Protein AF-A0A8J9ZRF5-F1 (afdb_monomer_lite)

pLDDT: mean 83.7, std 17.38, range [14.46, 98.31]

Sequence (848 aa):
MAKPIITCFHLFLVAAAGWEMSFGIPSNLWDLCPDNCNHGRDEDDVPWPSGCKERSGWIWCTSTCAPDESNMYYECLWCDSCITGKYLSRGACFDCRRNVADCEDYTCTTSTNSRCIQCMHDRGPGKKAYQLSSNGRTCTELCSWRRIFCYPGSCGSSNRPAYCTCATEFGGQNCLTMTARPTMQYCLGKVKRVENGAEKDTVEAGCMSTTATSTSWTNLRLTASTMQFEAEWKTSFQPSLTAWPRQYYINAYLVGVIAASADWRMERGGTSIRQGTMTCKLSNRDSPNTSMQDCTKNVMIPEEAQHGDEVHFTTKASNGGYVRIRNFDYSYLSTRTFYYTGREVSHSAHFTFDFHDPYHCSTRGPCTGEMLERGQAITKNGDITLRWSGWRDDDSGIGEYEYEVFKLRPFGEMLGMRGLSPIAGQTGTVGAAATQASIHLTEPGVYCIVLTVEDGCGPNDGNFVIARRFLIYDDNSTVEADTSGHHPMWAESASNVTGRVWQTNLQDGMGHGPQVTVSWPDHFCNQFHKHNKFLNAIEEHSSTILPGYEELTGQPPATRSREAIPNVNTIMMFQTDWAVDHQGGRSLGSPPGNWQNVTDMTSQSQSHDIPRQDGDTVRYWVRAFDVMGNFVDDYVTIHVDSSPPVIEDIFLSRGGVDTLAVHHSQDLFEMTVVFSAYDDHSGLHNIHWELHDMADPAVVHGEGQVAVRRPSTLHPECPPPFCTCIPKDEECYFRNHEFTPDANKMNISTGTHDHDYYIVITATNNAMLQSQGRFQITVDTSPPLPGHVHDSLPAETDLDFQQDSIIQASWEGFFDRESGVIFYMYGFAEECLTLENVTQFGNNLTVR

Foldseek 3Di:
DDDFWKFFDAFDDEFAFYDYDAFDYDFADEFFDDYDDYAFADFDDDDYYDEDDDEDDDDFFDDDDDDDPDDDDDPPQARVDTDWQWEDDPRDTHGAQPQEPQADTWDDNDNPQIFGPHGHQPPDDQGRQWDADPSRRYTAGFQALPDEHQPQFAQPPVRHQVSRDHDPQFDDSRSQEGNDAKDWPFKKKWWFFAGPNRTDFIDMATQPDPPDAAEAEAQPFDALGGTKMKIKIKIKDDDDPPPRPCRPFFPDWDKMWAWKKKKKFKDDPNHTPDIDIGTFPGRHQAHHDRDIDIDMDMRRRSHGDDAFMKMKMKIKIKMKYWTWTFDPNDPDRDTDIDIHHIDMDMTIHMYGYHNDAKDAQVVVDDDPWDQWDFDWQEDQFQKTKIFTDRIFDPPQIWFKKKKFKWFWFDDPQATECGPHDGDPPQIDMDTPVDGIDIGGDDDFGKMKMKMKIAGNHGDPTHRIAIFIFIHTHDNDFAKAFCSRVPQDKAWPQADVVLVRQERQWFAAPVLPIDWTKMAGAPGMARNVCLHRVRQGAHDDDPDDHDPPRAQQDDEPRRGDHRHGHDDHNQFNWKWKAKDKDLQQCPVVPDGPPPIDTDDDVVRRMDTDRDGDDFSMKMKMKMWTAHRNRHIDIDIDIHFYDNDAKDKAQKAWFDSGNSHFQEAQFFFQLNTKIKIFIFDQGQTFDWKKKWKAFPVDRVDTFFIDTWDLHHDDPVDPPADPPQWHQGSNPRIIGGTMTMDGDDPVGGPDRGDDAQGKMKMWMWIAGSSRHIDIDMGMYHYHNDDFDDWDKAQDPVPDDHDPDDDDPDGDIDIDPRFDPGGTDQFDFMAIDDDDDDNPPGGGDHDDDDDD

Structure (mmCIF, N/CA/C/O backbone):
data_AF-A0A8J9ZRF5-F1
#
_entry.id   AF-A0A8J9ZRF5-F1
#
loop_
_atom_site.group_PDB
_atom_site.id
_atom_site.type_symbol
_atom_site.label_atom_id
_atom_site.label_alt_id
_atom_site.label_comp_id
_atom_site.label_asym_id
_atom_site.label_entity_id
_atom_site.label_seq_id
_atom_site.pdbx_PDB_ins_code
_atom_site.Cartn_x
_atom_site.Cartn_y
_atom_site.Cartn_z
_atom_site.occupancy
_atom_site.B_iso_or_equiv
_atom_site.auth_seq_id
_atom_site.auth_comp_id
_atom_site.auth_asym_id
_atom_site.auth_atom_id
_atom_site.pdbx_PDB_model_num
ATOM 1 N N . MET A 1 1 ? 51.256 -12.702 -117.611 1.00 30.95 1 MET A N 1
ATOM 2 C CA . MET A 1 1 ? 51.976 -11.412 -117.438 1.00 30.95 1 MET A CA 1
ATOM 3 C C . MET A 1 1 ? 51.047 -10.502 -116.548 1.00 30.95 1 MET A C 1
ATOM 5 O O . MET A 1 1 ? 49.894 -10.470 -116.964 1.00 30.95 1 MET A O 1
ATOM 9 N N . ALA A 1 2 ? 51.435 -9.930 -115.343 1.00 31.88 2 ALA A N 1
ATOM 10 C CA . ALA A 1 2 ? 50.582 -9.364 -114.167 1.00 31.88 2 ALA A CA 1
ATOM 11 C C . ALA A 1 2 ? 51.237 -8.311 -113.059 1.00 31.88 2 ALA A C 1
ATOM 13 O O . ALA A 1 2 ? 52.373 -7.980 -113.401 1.00 31.88 2 ALA A O 1
ATOM 14 N N . LYS A 1 3 ? 50.624 -7.788 -111.852 1.00 29.48 3 LYS A N 1
ATOM 15 C CA . LYS A 1 3 ? 50.899 -6.557 -110.820 1.00 29.48 3 LYS A CA 1
ATOM 16 C C . LYS A 1 3 ? 50.410 -6.479 -109.192 1.00 29.48 3 LYS A C 1
ATOM 18 O O . LYS A 1 3 ? 49.586 -7.335 -108.907 1.00 29.48 3 LYS A O 1
ATOM 23 N N . PRO A 1 4 ? 50.801 -5.548 -108.149 1.00 36.03 4 PRO A N 1
ATOM 24 C CA . PRO A 1 4 ? 50.498 -5.441 -106.571 1.00 36.03 4 PRO A CA 1
ATOM 25 C C . PRO A 1 4 ? 49.898 -4.136 -105.684 1.00 36.03 4 PRO A C 1
ATOM 27 O O . PRO A 1 4 ? 49.276 -3.321 -106.360 1.00 36.03 4 PRO A O 1
ATOM 30 N N . ILE A 1 5 ? 49.951 -3.899 -104.262 1.00 30.48 5 ILE A N 1
ATOM 31 C CA . ILE A 1 5 ? 48.784 -3.485 -103.233 1.00 30.48 5 ILE A CA 1
ATOM 32 C C . ILE A 1 5 ? 48.855 -2.856 -101.588 1.00 30.48 5 ILE A C 1
ATOM 34 O O . ILE A 1 5 ? 49.929 -3.136 -101.083 1.00 30.48 5 ILE A O 1
ATOM 38 N N . ILE A 1 6 ? 47.900 -2.131 -100.697 1.00 35.22 6 ILE A N 1
ATOM 39 C CA . ILE A 1 6 ? 47.857 -1.629 -99.070 1.00 35.22 6 ILE A CA 1
ATOM 40 C C . ILE A 1 6 ? 46.527 -1.231 -97.965 1.00 35.22 6 ILE A C 1
ATOM 42 O O . ILE A 1 6 ? 45.441 -1.204 -98.522 1.00 35.22 6 ILE A O 1
ATOM 46 N N . THR A 1 7 ? 46.468 -0.902 -96.511 1.00 34.31 7 THR A N 1
ATOM 47 C CA . THR A 1 7 ? 45.488 -0.109 -95.344 1.00 34.31 7 THR A CA 1
ATOM 48 C C . THR A 1 7 ? 44.798 -0.263 -93.688 1.00 34.31 7 THR A C 1
ATOM 50 O O . THR A 1 7 ? 45.638 -0.639 -92.885 1.00 34.31 7 THR A O 1
ATOM 53 N N . CYS A 1 8 ? 43.525 0.105 -92.991 1.00 27.69 8 CYS A N 1
ATOM 54 C CA . CYS A 1 8 ? 42.978 0.306 -91.399 1.00 27.69 8 CYS A CA 1
ATOM 55 C C . CYS A 1 8 ? 41.432 0.137 -90.559 1.00 27.69 8 CYS A C 1
ATOM 57 O O . CYS A 1 8 ? 40.515 -0.054 -91.342 1.00 27.69 8 CYS A O 1
ATOM 59 N N . PHE A 1 9 ? 41.052 0.205 -89.113 1.00 28.50 9 PHE A N 1
ATOM 60 C CA . PHE A 1 9 ? 39.632 0.232 -88.172 1.00 28.50 9 PHE A CA 1
ATOM 61 C C . PHE A 1 9 ? 39.316 0.444 -86.429 1.00 28.50 9 PHE A C 1
ATOM 63 O O . PHE A 1 9 ? 40.287 0.914 -85.836 1.00 28.50 9 PHE A O 1
ATOM 70 N N . HIS A 1 10 ? 38.109 0.256 -85.564 1.00 19.75 10 HIS A N 1
ATOM 71 C CA . HIS A 1 10 ? 37.622 0.597 -83.967 1.00 19.75 10 HIS A CA 1
ATOM 72 C C . HIS A 1 10 ? 36.246 0.075 -82.975 1.00 19.75 10 HIS A C 1
ATOM 74 O O . HIS A 1 10 ? 35.395 -0.496 -83.651 1.00 19.75 10 HIS A O 1
ATOM 80 N N . LEU A 1 11 ? 35.905 0.242 -81.527 1.00 18.91 11 LEU A N 1
ATOM 81 C CA . LEU A 1 11 ? 34.579 -0.075 -80.514 1.00 18.91 11 LEU A CA 1
ATOM 82 C C . LEU A 1 11 ? 34.308 0.131 -78.774 1.00 18.91 11 LEU A C 1
ATOM 84 O O . LEU A 1 11 ? 35.369 0.130 -78.163 1.00 18.91 11 LEU A O 1
ATOM 88 N N . PHE A 1 12 ? 33.074 0.241 -77.935 1.00 15.77 12 PHE A N 1
ATOM 89 C CA . PHE A 1 12 ? 32.528 -0.073 -76.348 1.00 15.77 12 PHE A CA 1
ATOM 90 C C . PHE A 1 12 ? 31.478 0.745 -75.176 1.00 15.77 12 PHE A C 1
ATOM 92 O O . PHE A 1 12 ? 31.144 1.859 -75.572 1.00 15.77 12 PHE A O 1
ATOM 99 N N . LEU A 1 13 ? 30.848 0.304 -73.888 1.00 14.46 13 LEU A N 1
ATOM 100 C CA . LEU A 1 13 ? 29.887 0.983 -72.658 1.00 14.46 13 LEU A CA 1
ATOM 101 C C . LEU A 1 13 ? 29.056 0.323 -71.228 1.00 14.46 13 LEU A C 1
ATOM 103 O O . LEU A 1 13 ? 28.939 -0.898 -71.279 1.00 14.46 13 LEU A O 1
ATOM 107 N N . VAL A 1 14 ? 28.402 0.951 -70.035 1.00 21.88 14 VAL A N 1
ATOM 108 C CA . VAL A 1 14 ? 27.673 0.438 -68.575 1.00 21.88 14 VAL A CA 1
ATOM 109 C C . VAL A 1 14 ? 26.608 1.212 -67.378 1.00 21.88 14 VAL A C 1
ATOM 111 O O . VAL A 1 14 ? 26.314 2.364 -67.670 1.00 21.88 14 VAL A O 1
ATOM 114 N N . ALA A 1 15 ? 25.974 0.738 -66.105 1.00 14.55 15 ALA A N 1
ATOM 115 C CA . ALA A 1 15 ? 25.425 1.384 -64.628 1.00 14.55 15 ALA A CA 1
ATOM 116 C C . ALA A 1 15 ? 23.949 1.366 -63.598 1.00 14.55 15 ALA A C 1
ATOM 118 O O . ALA A 1 15 ? 22.930 1.559 -64.262 1.00 14.55 15 ALA A O 1
ATOM 119 N N . ALA A 1 16 ? 23.670 1.352 -62.125 1.00 22.28 16 ALA A N 1
ATOM 120 C CA . ALA A 1 16 ? 22.364 1.669 -61.073 1.00 22.28 16 ALA A CA 1
ATOM 121 C C . ALA A 1 16 ? 22.114 1.528 -59.314 1.00 22.28 16 ALA A C 1
ATOM 123 O O . ALA A 1 16 ? 23.059 0.963 -58.765 1.00 22.28 16 ALA A O 1
ATOM 124 N N . ALA A 1 17 ? 20.989 1.982 -58.427 1.00 28.84 17 ALA A N 1
ATOM 125 C CA . ALA A 1 17 ? 20.568 2.011 -56.787 1.00 28.84 17 ALA A CA 1
ATOM 126 C C . ALA A 1 17 ? 19.226 2.780 -55.908 1.00 28.84 17 ALA A C 1
ATOM 128 O O . ALA A 1 17 ? 18.497 3.442 -56.635 1.00 28.84 17 ALA A O 1
ATOM 129 N N . GLY A 1 18 ? 18.821 2.842 -54.472 1.00 32.91 18 GLY A N 1
ATOM 130 C CA . GLY A 1 18 ? 17.624 3.610 -53.539 1.00 32.91 18 GLY A CA 1
ATOM 131 C C . GLY A 1 18 ? 17.279 3.504 -51.821 1.00 32.91 18 GLY A C 1
ATOM 132 O O . GLY A 1 18 ? 18.091 2.728 -51.357 1.00 32.91 18 GLY A O 1
ATOM 133 N N . TRP A 1 19 ? 16.383 3.966 -50.711 1.00 39.41 19 TRP A N 1
ATOM 134 C CA . TRP A 1 19 ? 15.195 4.925 -49.999 1.00 39.41 19 TRP A CA 1
ATOM 135 C C . TRP A 1 19 ? 14.832 5.289 -48.293 1.00 39.41 19 TRP A C 1
ATOM 137 O O . TRP A 1 19 ? 15.847 5.545 -47.657 1.00 39.41 19 TRP A O 1
ATOM 147 N N . GLU A 1 20 ? 13.581 5.474 -47.511 1.00 50.94 20 GLU A N 1
ATOM 148 C CA . GLU A 1 20 ? 13.052 6.361 -46.161 1.00 50.94 20 GLU A CA 1
ATOM 149 C C . GLU A 1 20 ? 11.796 6.005 -44.968 1.00 50.94 20 GLU A C 1
ATOM 151 O O . GLU A 1 20 ? 11.336 4.895 -45.212 1.00 50.94 20 GLU A O 1
ATOM 156 N N . MET A 1 21 ? 11.028 6.528 -43.785 1.00 50.84 21 MET A N 1
ATOM 157 C CA . MET A 1 21 ? 10.606 7.633 -42.578 1.00 50.84 21 MET A CA 1
ATOM 158 C C . MET A 1 21 ? 9.478 7.442 -41.215 1.00 50.84 21 MET A C 1
ATOM 160 O O . MET A 1 21 ? 8.899 6.360 -41.230 1.00 50.84 21 MET A O 1
ATOM 164 N N . SER A 1 22 ? 9.055 8.323 -40.089 1.00 52.81 22 SER A N 1
ATOM 165 C CA . SER A 1 22 ? 8.071 8.182 -38.713 1.00 52.81 22 SER A CA 1
ATOM 166 C C . SER A 1 22 ? 7.371 9.337 -37.569 1.00 52.81 22 SER A C 1
ATOM 168 O O . SER A 1 22 ? 7.743 10.487 -37.773 1.00 52.81 22 SER A O 1
ATOM 170 N N . PHE A 1 23 ? 6.445 9.186 -36.409 1.00 52.22 23 PHE A N 1
ATOM 171 C CA . PHE A 1 23 ? 5.754 10.173 -35.214 1.00 52.22 23 PHE A CA 1
ATOM 172 C C . PHE A 1 23 ? 4.645 9.738 -33.923 1.00 52.22 23 PHE A C 1
ATOM 174 O O . PHE A 1 23 ? 4.182 8.633 -34.180 1.00 52.22 23 PHE A O 1
ATOM 181 N N . GLY A 1 24 ? 3.984 10.206 -32.662 1.00 53.06 24 GLY A N 1
ATOM 182 C CA . GLY A 1 24 ? 3.625 11.287 -31.430 1.00 53.06 24 GLY A CA 1
ATOM 183 C C . GLY A 1 24 ? 2.772 11.012 -29.899 1.00 53.06 24 GLY A C 1
ATOM 184 O O . GLY A 1 24 ? 2.227 9.914 -29.858 1.00 53.06 24 GLY A O 1
ATOM 185 N N . ILE A 1 25 ? 2.576 11.823 -28.674 1.00 51.38 25 ILE A N 1
ATOM 186 C CA . ILE A 1 25 ? 2.098 11.565 -27.069 1.00 51.38 25 ILE A CA 1
ATOM 187 C C . ILE A 1 25 ? 1.287 12.669 -25.974 1.00 51.38 25 ILE A C 1
ATOM 189 O O . ILE A 1 25 ? 0.879 13.593 -26.685 1.00 51.38 25 ILE A O 1
ATOM 193 N N . PRO A 1 26 ? 0.953 12.916 -24.511 1.00 53.56 26 PRO A N 1
ATOM 194 C CA . PRO A 1 26 ? 0.654 12.488 -22.912 1.00 53.56 26 PRO A CA 1
ATOM 195 C C . PRO A 1 26 ? -0.548 13.201 -21.839 1.00 53.56 26 PRO A C 1
ATOM 197 O O . PRO A 1 26 ? -1.407 13.760 -22.509 1.00 53.56 26 PRO A O 1
ATOM 200 N N . SER A 1 27 ? -0.946 13.439 -20.417 1.00 54.94 27 SER A N 1
ATOM 201 C CA . SER A 1 27 ? -0.845 13.376 -18.739 1.00 54.94 27 SER A CA 1
ATOM 202 C C . SER A 1 27 ? -2.128 13.893 -17.652 1.00 54.94 27 SER A C 1
ATOM 204 O O . SER A 1 27 ? -3.107 14.149 -18.341 1.00 54.94 27 SER A O 1
ATOM 206 N N . ASN A 1 28 ? -2.534 14.166 -16.236 1.00 54.03 28 ASN A N 1
ATOM 207 C CA . ASN A 1 28 ? -2.338 14.405 -14.584 1.00 54.03 28 ASN A CA 1
ATOM 208 C C . ASN A 1 28 ? -3.649 14.457 -13.421 1.00 54.03 28 ASN A C 1
ATOM 210 O O . ASN A 1 28 ? -4.704 14.308 -14.020 1.00 54.03 28 ASN A O 1
ATOM 214 N N . LEU A 1 29 ? -3.975 14.581 -11.970 1.00 50.75 29 LEU A N 1
ATOM 215 C CA . LEU A 1 29 ? -3.865 15.418 -10.533 1.00 50.75 29 LEU A CA 1
ATOM 216 C C . LEU A 1 29 ? -4.431 15.041 -8.890 1.00 50.75 29 LEU A C 1
ATOM 218 O O . LEU A 1 29 ? -4.144 13.895 -8.569 1.00 50.75 29 LEU A O 1
ATOM 222 N N . TRP A 1 30 ? -5.064 15.834 -7.804 1.00 49.12 30 TRP A N 1
ATOM 223 C CA . TRP A 1 30 ? -5.130 15.778 -6.114 1.00 49.12 30 TRP A CA 1
ATOM 224 C C . TRP A 1 30 ? -6.351 16.049 -4.887 1.00 49.12 30 TRP A C 1
ATOM 226 O O . TRP A 1 30 ? -7.410 16.461 -5.346 1.00 49.12 30 TRP A O 1
ATOM 236 N N . ASP A 1 31 ? -6.286 15.923 -3.410 1.00 50.97 31 ASP A N 1
ATOM 237 C CA . ASP A 1 31 ? -7.293 16.244 -2.100 1.00 50.97 31 ASP A CA 1
ATOM 238 C C . ASP A 1 31 ? -6.969 16.638 -0.410 1.00 50.97 31 ASP A C 1
ATOM 240 O O . ASP A 1 31 ? -5.858 17.141 -0.235 1.00 50.97 31 ASP A O 1
ATOM 244 N N . LEU A 1 32 ? -7.803 16.559 0.811 1.00 49.94 32 LEU A N 1
ATOM 245 C CA . LEU A 1 32 ? -7.867 17.274 2.329 1.00 49.94 32 LEU A CA 1
ATOM 246 C C . LEU A 1 32 ? -8.215 16.719 3.963 1.00 49.94 32 LEU A C 1
ATOM 248 O O . LEU A 1 32 ? -8.053 15.526 4.174 1.00 49.94 32 LEU A O 1
ATOM 252 N N . CYS A 1 33 ? -8.584 17.443 5.185 1.00 47.75 33 CYS A N 1
ATOM 253 C CA . CYS A 1 33 ? -8.524 17.101 6.811 1.00 47.75 33 CYS A CA 1
ATOM 254 C C . CYS A 1 33 ? -9.461 17.679 8.160 1.00 47.75 33 CYS A C 1
ATOM 256 O O . CYS A 1 33 ? -10.283 18.537 7.846 1.00 47.75 33 CYS A O 1
ATOM 258 N N . PRO A 1 34 ? -9.382 17.341 9.595 1.00 54.97 34 PRO A N 1
ATOM 259 C CA . PRO A 1 34 ? -10.302 17.578 10.942 1.00 54.97 34 PRO A CA 1
ATOM 260 C C . PRO A 1 34 ? -9.895 17.993 12.573 1.00 54.97 34 PRO A C 1
ATOM 262 O O . PRO A 1 34 ? -8.744 18.397 12.704 1.00 54.97 34 PRO A O 1
ATOM 265 N N . ASP A 1 35 ? -10.716 17.954 13.785 1.00 49.03 35 ASP A N 1
ATOM 266 C CA . ASP A 1 35 ? -10.560 18.393 15.380 1.00 49.03 35 ASP A CA 1
ATOM 267 C C . ASP A 1 35 ? -11.639 17.926 16.634 1.00 49.03 35 ASP A C 1
ATOM 269 O O . ASP A 1 35 ? -12.551 17.268 16.142 1.00 49.03 35 ASP A O 1
ATOM 273 N N . ASN A 1 36 ? -11.894 18.050 18.078 1.00 45.62 36 ASN A N 1
ATOM 274 C CA . ASN A 1 36 ? -11.591 18.606 19.593 1.00 45.62 36 ASN A CA 1
ATOM 275 C C . ASN A 1 36 ? -12.314 17.889 20.978 1.00 45.62 36 ASN A C 1
ATOM 277 O O . ASN A 1 36 ? -12.847 16.836 20.660 1.00 45.62 36 ASN A O 1
ATOM 281 N N . CYS A 1 37 ? -12.563 18.088 22.410 1.00 40.62 37 CYS A N 1
ATOM 282 C CA . CYS A 1 37 ? -12.511 18.954 23.789 1.00 40.62 37 CYS A CA 1
ATOM 283 C C . CYS A 1 37 ? -12.921 18.362 25.364 1.00 40.62 37 CYS A C 1
ATOM 285 O O . CYS A 1 37 ? -13.248 17.181 25.377 1.00 40.62 37 CYS A O 1
ATOM 287 N N . ASN A 1 38 ? -12.972 19.013 26.670 1.00 42.16 38 ASN A N 1
ATOM 288 C CA . ASN A 1 38 ? -13.189 18.446 28.202 1.00 42.16 38 ASN A CA 1
ATOM 289 C C . ASN A 1 38 ? -13.503 19.271 29.692 1.00 42.16 38 ASN A C 1
ATOM 291 O O . ASN A 1 38 ? -13.345 20.489 29.664 1.00 42.16 38 ASN A O 1
ATOM 295 N N . HIS A 1 39 ? -13.856 18.663 30.961 1.00 43.25 39 HIS A N 1
ATOM 296 C CA . HIS A 1 39 ? -13.931 18.865 32.600 1.00 43.25 39 HIS A CA 1
ATOM 297 C C . HIS A 1 39 ? -15.082 19.554 33.629 1.00 43.25 39 HIS A C 1
ATOM 299 O O . HIS A 1 39 ? -15.662 20.481 33.081 1.00 43.25 39 HIS A O 1
ATOM 305 N N . GLY A 1 40 ? -15.568 19.446 35.003 1.00 42.00 40 GLY A N 1
ATOM 306 C CA . GLY A 1 40 ? -15.762 18.676 36.435 1.00 42.00 40 GLY A CA 1
ATOM 307 C C . GLY A 1 40 ? -16.903 19.214 37.578 1.00 42.00 40 GLY A C 1
ATOM 308 O O . GLY A 1 40 ? -17.271 20.337 37.261 1.00 42.00 40 GLY A O 1
ATOM 309 N N . ARG A 1 41 ? -17.608 18.866 38.805 1.00 44.62 41 ARG A N 1
ATOM 310 C CA . ARG A 1 41 ? -17.890 17.945 40.112 1.00 44.62 41 ARG A CA 1
ATOM 311 C C . ARG A 1 41 ? -19.301 18.075 41.035 1.00 44.62 41 ARG A C 1
ATOM 313 O O . ARG A 1 41 ? -19.980 19.054 40.754 1.00 44.62 41 ARG A O 1
ATOM 320 N N . ASP A 1 42 ? -19.726 17.261 42.136 1.00 41.81 42 ASP A N 1
ATOM 321 C CA . ASP A 1 42 ? -20.945 17.302 43.203 1.00 41.81 42 ASP A CA 1
ATOM 322 C C . ASP A 1 42 ? -20.954 16.558 44.727 1.00 41.81 42 ASP A C 1
ATOM 324 O O . ASP A 1 42 ? -19.833 16.197 45.077 1.00 41.81 42 ASP A O 1
ATOM 328 N N . GLU A 1 43 ? -22.031 16.358 45.666 1.00 40.84 43 GLU A N 1
ATOM 329 C CA . GLU A 1 43 ? -22.286 15.399 46.959 1.00 40.84 43 GLU A CA 1
ATOM 330 C C . GLU A 1 43 ? -23.419 15.600 48.204 1.00 40.84 43 GLU A C 1
ATOM 332 O O . GLU A 1 43 ? -23.563 16.764 48.563 1.00 40.84 43 GLU A O 1
ATOM 337 N N . ASP A 1 44 ? -24.123 14.598 48.970 1.00 41.41 44 ASP A N 1
ATOM 338 C CA . ASP A 1 44 ? -24.886 14.612 50.410 1.00 41.41 44 ASP A CA 1
ATOM 339 C C . ASP A 1 44 ? -25.762 13.347 51.106 1.00 41.41 44 ASP A C 1
ATOM 341 O O . ASP A 1 44 ? -26.251 12.539 50.312 1.00 41.41 44 ASP A O 1
ATOM 345 N N . ASP A 1 45 ? -26.069 13.150 52.495 1.00 39.19 45 ASP A N 1
ATOM 346 C CA . ASP A 1 45 ? -27.137 12.220 53.264 1.00 39.19 45 ASP A CA 1
ATOM 347 C C . ASP A 1 45 ? -27.324 12.028 54.922 1.00 39.19 45 ASP A C 1
ATOM 349 O O . ASP A 1 45 ? -26.300 12.131 55.592 1.00 39.19 45 ASP A O 1
ATOM 353 N N . VAL A 1 46 ? -28.494 11.620 55.643 1.00 45.00 46 VAL A N 1
ATOM 354 C CA . VAL A 1 46 ? -28.724 11.286 57.207 1.00 45.00 46 VAL A CA 1
ATOM 355 C C . VAL A 1 46 ? -30.057 10.563 57.928 1.00 45.00 46 VAL A C 1
ATOM 357 O O . VAL A 1 46 ? -31.129 10.667 57.334 1.00 45.00 46 VAL A O 1
ATOM 360 N N . PRO A 1 47 ? -30.114 9.930 59.218 1.00 51.00 47 PRO A N 1
ATOM 361 C CA . PRO A 1 47 ? -31.288 9.199 60.008 1.00 51.00 47 PRO A CA 1
ATOM 362 C C . PRO A 1 47 ? -31.526 9.163 61.665 1.00 51.00 47 PRO A C 1
ATOM 364 O O . PRO A 1 47 ? -30.644 9.697 62.325 1.00 51.00 47 PRO A O 1
ATOM 367 N N . TRP A 1 48 ? -32.601 8.558 62.400 1.00 44.38 48 TRP A N 1
ATOM 368 C CA . TRP A 1 48 ? -32.761 8.272 63.976 1.00 44.38 48 TRP A CA 1
ATOM 369 C C . TRP A 1 48 ? -33.778 7.238 64.845 1.00 44.38 48 TRP A C 1
ATOM 371 O O . TRP A 1 48 ? -33.511 6.045 64.722 1.00 44.38 48 TRP A O 1
ATOM 381 N N . PRO A 1 49 ? -34.787 7.512 65.825 1.00 49.53 49 PRO A N 1
ATOM 382 C CA . PRO A 1 49 ? -35.117 6.874 67.246 1.00 49.53 49 PRO A CA 1
ATOM 383 C C . PRO A 1 49 ? -36.540 6.121 67.655 1.00 49.53 49 PRO A C 1
ATOM 385 O O . PRO A 1 49 ? -37.094 5.599 66.696 1.00 49.53 49 PRO A O 1
ATOM 388 N N . SER A 1 50 ? -37.292 5.849 68.844 1.00 41.06 50 SER A N 1
ATOM 389 C CA . SER A 1 50 ? -37.431 5.908 70.425 1.00 41.06 50 SER A CA 1
ATOM 390 C C . SER A 1 50 ? -38.567 4.968 71.216 1.00 41.06 50 SER A C 1
ATOM 392 O O . SER A 1 50 ? -39.062 4.068 70.543 1.00 41.06 50 SER A O 1
ATOM 394 N N . GLY A 1 51 ? -39.011 5.050 72.568 1.00 36.03 51 GLY A N 1
ATOM 395 C CA . GLY A 1 51 ? -40.159 4.243 73.326 1.00 36.03 51 GLY A CA 1
ATOM 396 C C . GLY A 1 51 ? -40.518 4.262 74.950 1.00 36.03 51 GLY A C 1
ATOM 397 O O . GLY A 1 51 ? -39.710 4.835 75.671 1.00 36.03 51 GLY A O 1
ATOM 398 N N . CYS A 1 52 ? -41.656 3.688 75.590 1.00 39.94 52 CYS A N 1
ATOM 399 C CA . CYS A 1 52 ? -42.098 3.677 77.123 1.00 39.94 52 CYS A CA 1
ATOM 400 C C . CYS A 1 52 ? -43.286 2.703 77.786 1.00 39.94 52 CYS A C 1
ATOM 402 O O . CYS A 1 52 ? -43.799 1.890 77.020 1.00 39.94 52 CYS A O 1
ATOM 404 N N . LYS A 1 53 ? -43.738 2.691 79.143 1.00 46.88 53 LYS A N 1
ATOM 405 C CA . LYS A 1 53 ? -44.781 1.762 79.929 1.00 46.88 53 LYS A CA 1
ATOM 406 C C . LYS A 1 53 ? -45.371 2.011 81.459 1.00 46.88 53 LYS A C 1
ATOM 408 O O . LYS A 1 53 ? -44.613 2.638 82.195 1.00 46.88 53 LYS A O 1
ATOM 413 N N . GLU A 1 54 ? -46.538 1.447 82.037 1.00 35.91 54 GLU A N 1
ATOM 414 C CA . GLU A 1 54 ? -46.971 1.228 83.560 1.00 35.91 54 GLU A CA 1
ATOM 415 C C . GLU A 1 54 ? -48.359 0.465 84.070 1.00 35.91 54 GLU A C 1
ATOM 417 O O . GLU A 1 54 ? -49.053 0.044 83.160 1.00 35.91 54 GLU A O 1
ATOM 422 N N . ARG A 1 55 ? -48.805 0.208 85.403 1.00 39.41 55 ARG A N 1
ATOM 423 C CA . ARG A 1 55 ? -49.987 -0.717 85.971 1.00 39.41 55 ARG A CA 1
ATOM 424 C C . ARG A 1 55 ? -50.809 -0.546 87.405 1.00 39.41 55 ARG A C 1
ATOM 426 O O . ARG A 1 55 ? -50.285 0.209 88.213 1.00 39.41 55 ARG A O 1
ATOM 433 N N . SER A 1 56 ? -51.985 -1.234 87.804 1.00 33.16 56 SER A N 1
ATOM 434 C CA . SER A 1 56 ? -52.749 -1.288 89.205 1.00 33.16 56 SER A CA 1
ATOM 435 C C . SER A 1 56 ? -54.097 -2.202 89.532 1.00 33.16 56 SER A C 1
ATOM 437 O O . SER A 1 56 ? -54.615 -2.744 88.561 1.00 33.16 56 SER A O 1
ATOM 439 N N . GLY A 1 57 ? -54.699 -2.391 90.808 1.00 35.69 57 GLY A N 1
ATOM 440 C CA . GLY A 1 57 ? -56.154 -2.877 91.238 1.00 35.69 57 GLY A CA 1
ATOM 441 C C . GLY A 1 57 ? -56.580 -3.766 92.573 1.00 35.69 57 GLY A C 1
ATOM 442 O O . GLY A 1 57 ? -55.705 -4.524 92.977 1.00 35.69 57 GLY A O 1
ATOM 443 N N . TRP A 1 58 ? -57.835 -3.758 93.250 1.00 39.91 58 TRP A N 1
ATOM 444 C CA . TRP A 1 58 ? -58.451 -4.683 94.399 1.00 39.91 58 TRP A CA 1
ATOM 445 C C . TRP A 1 58 ? -59.996 -4.510 94.995 1.00 39.91 58 TRP A C 1
ATOM 447 O O . TRP A 1 58 ? -60.571 -3.492 94.625 1.00 39.91 58 TRP A O 1
ATOM 457 N N . ILE A 1 59 ? -60.677 -5.402 95.875 1.00 47.03 59 ILE A N 1
ATOM 458 C CA . ILE A 1 59 ? -62.144 -5.451 96.503 1.00 47.03 59 ILE A CA 1
ATOM 459 C C . ILE A 1 59 ? -62.544 -6.351 97.838 1.00 47.03 59 ILE A C 1
ATOM 461 O O . ILE A 1 59 ? -61.663 -7.106 98.237 1.00 47.03 59 ILE A O 1
ATOM 465 N N . TRP A 1 60 ? -63.796 -6.372 98.513 1.00 56.19 60 TRP A N 1
ATOM 466 C CA . TRP A 1 60 ? -64.298 -7.185 99.786 1.00 56.19 60 TRP A CA 1
ATOM 467 C C . TRP A 1 60 ? -65.896 -7.422 100.191 1.00 56.19 60 TRP A C 1
ATOM 469 O O . TRP A 1 60 ? -66.691 -6.984 99.376 1.00 56.19 60 TRP A O 1
ATOM 479 N N . CYS A 1 61 ? -66.382 -8.091 101.352 1.00 58.25 61 CYS A N 1
ATOM 480 C CA . CYS A 1 61 ? -67.768 -8.755 101.816 1.00 58.25 61 CYS A CA 1
ATOM 481 C C . CYS A 1 61 ? -69.182 -8.051 101.616 1.00 58.25 61 CYS A C 1
ATOM 483 O O . CYS A 1 61 ? -69.234 -6.993 101.006 1.00 58.25 61 CYS A O 1
ATOM 485 N N . THR A 1 62 ? -70.341 -8.657 102.063 1.00 61.22 62 THR A N 1
ATOM 486 C CA . THR A 1 62 ? -71.730 -8.355 101.529 1.00 61.22 62 THR A CA 1
ATOM 487 C C . THR A 1 62 ? -72.994 -7.994 102.388 1.00 61.22 62 THR A C 1
ATOM 489 O O . THR A 1 62 ? -73.624 -7.015 101.996 1.00 61.22 62 THR A O 1
ATOM 492 N N . SER A 1 63 ? -73.496 -8.722 103.415 1.00 53.31 63 SER A N 1
ATOM 493 C CA . SER A 1 63 ? -74.885 -8.493 103.950 1.00 53.31 63 SER A CA 1
ATOM 494 C C . SER A 1 63 ? -75.009 -7.500 105.134 1.00 53.31 63 SER A C 1
ATOM 496 O O . SER A 1 63 ? -74.055 -7.272 105.873 1.00 53.31 63 SER A O 1
ATOM 498 N N . THR A 1 64 ? -76.181 -6.858 105.295 1.00 48.91 64 THR A N 1
ATOM 499 C CA . THR A 1 64 ? -76.407 -5.706 106.203 1.00 48.91 64 THR A CA 1
ATOM 500 C C . THR A 1 64 ? -76.979 -6.075 107.577 1.00 48.91 64 THR A C 1
ATOM 502 O O . THR A 1 64 ? -78.102 -6.571 107.664 1.00 48.91 64 THR A O 1
ATOM 505 N N . CYS A 1 65 ? -76.268 -5.724 108.652 1.00 42.03 65 CYS A N 1
ATOM 506 C CA . CYS A 1 65 ? -76.741 -5.843 110.037 1.00 42.03 65 CYS A CA 1
ATOM 507 C C . CYS A 1 65 ? -77.769 -4.738 110.382 1.00 42.03 65 CYS A C 1
ATOM 509 O O . CYS A 1 65 ? -77.567 -3.576 110.028 1.00 42.03 65 CYS A O 1
ATOM 511 N N . ALA A 1 66 ? -78.854 -5.090 111.082 1.00 35.91 66 ALA A N 1
ATOM 512 C CA . ALA A 1 66 ? -79.876 -4.155 111.576 1.00 35.91 66 ALA A CA 1
ATOM 513 C C . ALA A 1 66 ? -79.623 -3.775 113.057 1.00 35.91 66 ALA A C 1
ATOM 515 O O . ALA A 1 66 ? -78.989 -4.559 113.766 1.00 35.91 66 ALA A O 1
ATOM 516 N N . PRO A 1 67 ? -80.070 -2.594 113.532 1.00 42.31 67 PRO A N 1
ATOM 517 C CA . PRO A 1 67 ? -79.740 -2.105 114.871 1.00 42.31 67 PRO A CA 1
ATOM 518 C C . PRO A 1 67 ? -80.616 -2.711 115.979 1.00 42.31 67 PRO A C 1
ATOM 520 O O . PRO A 1 67 ? -81.809 -2.937 115.783 1.00 42.31 67 PRO A O 1
ATOM 523 N N . ASP A 1 68 ? -80.024 -2.864 117.165 1.00 37.00 68 ASP A N 1
ATOM 524 C CA . ASP A 1 68 ? -80.717 -3.048 118.447 1.00 37.00 68 ASP A CA 1
ATOM 525 C C . ASP A 1 68 ? -80.212 -1.975 119.435 1.00 37.00 68 ASP A C 1
ATOM 527 O O . ASP A 1 68 ? -79.011 -1.695 119.515 1.00 37.00 68 ASP A O 1
ATOM 531 N N . GLU A 1 69 ? -81.122 -1.316 120.151 1.00 49.94 69 GLU A N 1
ATOM 532 C CA . GLU A 1 69 ? -80.844 -0.095 120.919 1.00 49.94 69 GLU A CA 1
ATOM 533 C C . GLU A 1 69 ? -80.352 -0.396 122.344 1.00 49.94 69 GLU A C 1
ATOM 535 O O . GLU A 1 69 ? -81.045 -0.123 123.325 1.00 49.94 69 GLU A O 1
ATOM 540 N N . SER A 1 70 ? -79.134 -0.936 122.498 1.00 49.81 70 SER A N 1
ATOM 541 C CA . SER A 1 70 ? -78.531 -1.028 123.845 1.00 49.81 70 SER A CA 1
ATOM 542 C C . SER A 1 70 ? -77.001 -1.035 123.988 1.00 49.81 70 SER A C 1
ATOM 544 O O . SER A 1 70 ? -76.539 -0.828 125.111 1.00 49.81 70 SER A O 1
ATOM 546 N N . ASN A 1 71 ? -76.176 -1.228 122.943 1.00 42.19 71 ASN A N 1
ATOM 547 C CA . ASN A 1 71 ? -74.710 -1.207 123.128 1.00 42.19 71 ASN A CA 1
ATOM 548 C C . ASN A 1 71 ? -73.873 -0.793 121.904 1.00 42.19 71 ASN A C 1
ATOM 550 O O . ASN A 1 71 ? -74.232 -1.047 120.759 1.00 42.19 71 ASN A O 1
ATOM 554 N N . MET A 1 72 ? -72.714 -0.173 122.159 1.00 44.97 72 MET A N 1
ATOM 555 C CA . MET A 1 72 ? -71.883 0.510 121.150 1.00 44.97 72 MET A CA 1
ATOM 556 C C . MET A 1 72 ? -70.682 -0.333 120.662 1.00 44.97 72 MET A C 1
ATOM 558 O O . MET A 1 72 ? -69.562 0.164 120.568 1.00 44.97 72 MET A O 1
ATOM 562 N N . TYR A 1 73 ? -70.906 -1.610 120.336 1.00 40.22 73 TYR A N 1
ATOM 563 C CA . TYR A 1 73 ? -69.922 -2.475 119.662 1.00 40.22 73 TYR A CA 1
ATOM 564 C C . TYR A 1 73 ? -70.617 -3.381 118.635 1.00 40.22 73 TYR A C 1
ATOM 566 O O . TYR A 1 73 ? -71.423 -4.232 119.000 1.00 40.22 73 TYR A O 1
ATOM 574 N N . TYR A 1 74 ? -70.286 -3.219 117.350 1.00 38.78 74 TYR A N 1
ATOM 575 C CA . TYR A 1 74 ? -70.830 -4.036 116.258 1.00 38.78 74 TYR A CA 1
ATOM 576 C C . TYR A 1 74 ? -69.958 -5.273 115.983 1.00 38.78 74 TYR A C 1
ATOM 578 O O . TYR A 1 74 ? -69.113 -5.262 115.087 1.00 38.78 74 TYR A O 1
ATOM 586 N N . GLU A 1 75 ? -70.197 -6.368 116.708 1.00 39.03 75 GLU A N 1
ATOM 587 C CA . GLU A 1 75 ? -69.768 -7.705 116.273 1.00 39.03 75 GLU A CA 1
ATOM 588 C C . GLU A 1 75 ? -70.839 -8.338 115.365 1.00 39.03 75 GLU A C 1
ATOM 590 O O . GLU A 1 75 ? -71.731 -9.051 115.824 1.00 39.03 75 GLU A O 1
ATOM 595 N N . CYS A 1 76 ? -70.759 -8.105 114.050 1.00 44.62 76 CYS A N 1
ATOM 596 C CA . CYS A 1 76 ? -71.574 -8.846 113.078 1.00 44.62 76 CYS A CA 1
ATOM 597 C C . CYS A 1 76 ? -71.058 -10.297 112.959 1.00 44.62 76 CYS A C 1
ATOM 599 O O . CYS A 1 76 ? -70.213 -10.610 112.120 1.00 44.62 76 CYS A O 1
ATOM 601 N N . LEU A 1 77 ? -71.550 -11.176 113.839 1.00 48.66 77 LEU A N 1
ATOM 602 C CA . LEU A 1 77 ? -71.046 -12.542 114.050 1.00 48.66 77 LEU A CA 1
ATOM 603 C C . LEU A 1 77 ? -71.390 -13.573 112.948 1.00 48.66 77 LEU A C 1
ATOM 605 O O . LEU A 1 77 ? -70.852 -14.679 113.000 1.00 48.66 77 LEU A O 1
ATOM 609 N N . TRP A 1 78 ? -72.204 -13.225 111.939 1.00 53.53 78 TRP A N 1
ATOM 610 C CA . TRP A 1 78 ? -72.488 -14.010 110.715 1.00 53.53 78 TRP A CA 1
ATOM 611 C C . TRP A 1 78 ? -72.473 -13.080 109.459 1.00 53.53 78 TRP A C 1
ATOM 613 O O . TRP A 1 78 ? -73.117 -12.037 109.494 1.00 53.53 78 TRP A O 1
ATOM 623 N N . CYS A 1 79 ? -71.785 -13.435 108.346 1.00 56.06 79 CYS A N 1
ATOM 624 C CA . CYS A 1 79 ? -72.016 -12.856 106.980 1.00 56.06 79 CYS A CA 1
ATOM 625 C C . CYS A 1 79 ? -72.930 -13.902 106.268 1.00 56.06 79 CYS A C 1
ATOM 627 O O . CYS A 1 79 ? -72.429 -14.961 105.887 1.00 56.06 79 CYS A O 1
ATOM 629 N N . ASP A 1 80 ? -74.251 -13.675 106.129 1.00 61.94 80 ASP A N 1
ATOM 630 C CA . ASP A 1 80 ? -75.214 -14.660 105.552 1.00 61.94 80 ASP A CA 1
ATOM 631 C C . ASP A 1 80 ? -74.877 -15.061 104.109 1.00 61.94 80 ASP A C 1
ATOM 633 O O . ASP A 1 80 ? -75.135 -16.179 103.658 1.00 61.94 80 ASP A O 1
ATOM 637 N N . SER A 1 81 ? -74.267 -14.127 103.384 1.00 65.44 81 SER A N 1
ATOM 638 C CA . SER A 1 81 ? -73.631 -14.352 102.097 1.00 65.44 81 SER A CA 1
ATOM 639 C C . SER A 1 81 ? -72.224 -13.770 102.103 1.00 65.44 81 SER A C 1
ATOM 641 O O . SER A 1 81 ? -71.962 -12.676 102.610 1.00 65.44 81 SER A O 1
ATOM 643 N N . CYS A 1 82 ? -71.296 -14.493 101.489 1.00 70.12 82 CYS A N 1
ATOM 644 C CA . CYS A 1 82 ? -69.947 -14.002 101.248 1.00 70.12 82 CYS A CA 1
ATOM 645 C C . CYS A 1 82 ? -69.872 -13.258 99.913 1.00 70.12 82 CYS A C 1
ATOM 647 O O . CYS A 1 82 ? -70.676 -13.514 99.017 1.00 70.12 82 CYS A O 1
ATOM 649 N N . ILE A 1 83 ? -68.864 -12.395 99.738 1.00 69.69 83 ILE A N 1
ATOM 650 C CA . ILE A 1 83 ? -68.506 -11.981 98.374 1.00 69.69 83 ILE A CA 1
ATOM 651 C C . ILE A 1 83 ? -68.074 -13.180 97.538 1.00 69.69 83 ILE A C 1
ATOM 653 O O . ILE A 1 83 ? -67.520 -14.160 98.045 1.00 69.69 83 ILE A O 1
ATOM 657 N N . THR A 1 84 ? -68.211 -12.993 96.229 1.00 70.75 84 THR A N 1
ATOM 658 C CA . THR A 1 84 ? -67.348 -13.564 95.196 1.00 70.75 84 THR A CA 1
ATOM 659 C C . THR A 1 84 ? -65.930 -13.856 95.703 1.00 70.75 84 THR A C 1
ATOM 661 O O . THR A 1 84 ? -65.300 -13.031 96.362 1.00 70.75 84 THR A O 1
ATOM 664 N N . GLY A 1 85 ? -65.420 -15.050 95.410 1.00 70.56 85 GLY A N 1
ATOM 665 C CA . GLY A 1 85 ? -64.110 -15.510 95.868 1.00 70.56 85 GLY A CA 1
ATOM 666 C C . GLY A 1 85 ? -64.087 -16.186 97.243 1.00 70.56 85 GLY A C 1
ATOM 667 O O . GLY A 1 85 ? -63.059 -16.773 97.586 1.00 70.56 85 GLY A O 1
ATOM 668 N N . LYS A 1 86 ? -65.183 -16.167 98.014 1.00 75.06 86 LYS A N 1
ATOM 669 C CA . LYS A 1 86 ? -65.285 -16.794 99.345 1.00 75.06 86 LYS A CA 1
ATOM 670 C C . LYS A 1 86 ? -66.523 -17.698 99.465 1.00 75.06 86 LYS A C 1
ATOM 672 O O . LYS A 1 86 ? -67.515 -17.486 98.776 1.00 75.06 86 LYS A O 1
ATOM 677 N N . TYR A 1 87 ? -66.479 -18.679 100.370 1.00 77.25 87 TYR A N 1
ATOM 678 C CA . TYR A 1 87 ? -67.632 -19.501 100.764 1.00 77.25 87 TYR A CA 1
ATOM 679 C C . TYR A 1 87 ? -67.957 -19.342 102.246 1.00 77.25 87 TYR A C 1
ATOM 681 O O . TYR A 1 87 ? -67.067 -19.147 103.078 1.00 77.25 87 TYR A O 1
ATOM 689 N N . LEU A 1 88 ? -69.245 -19.469 102.564 1.00 72.25 88 LEU A N 1
ATOM 690 C CA . LEU A 1 88 ? -69.732 -19.472 103.934 1.00 72.25 88 LEU A CA 1
ATOM 691 C C . LEU A 1 88 ? -69.494 -20.846 104.566 1.00 72.25 88 LEU A C 1
ATOM 693 O O . LEU A 1 88 ? -69.939 -21.870 104.048 1.00 72.25 88 LEU A O 1
ATOM 697 N N . SER A 1 89 ? -68.816 -20.868 105.710 1.00 74.00 89 SER A N 1
ATOM 698 C CA . SER A 1 89 ? -68.651 -22.062 106.535 1.00 74.00 89 SER A CA 1
ATOM 699 C C . SER A 1 89 ? -68.715 -21.673 108.003 1.00 74.00 89 SER A C 1
ATOM 701 O O . SER A 1 89 ? -67.964 -20.809 108.451 1.00 74.00 89 SER A O 1
ATOM 703 N N . ARG A 1 90 ? -69.626 -22.297 108.761 1.00 71.62 90 ARG A N 1
ATOM 704 C CA . ARG A 1 90 ? -69.827 -22.037 110.203 1.00 71.62 90 ARG A CA 1
ATOM 705 C C . ARG A 1 90 ? -69.974 -20.538 110.553 1.00 71.62 90 ARG A C 1
ATOM 707 O O . ARG A 1 90 ? -69.461 -20.101 111.575 1.00 71.62 90 ARG A O 1
ATOM 714 N N . GLY A 1 91 ? -70.650 -19.762 109.701 1.00 66.69 91 GLY A N 1
ATOM 715 C CA . GLY A 1 91 ? -70.908 -18.329 109.916 1.00 66.69 91 GLY A CA 1
ATOM 716 C C . GLY A 1 91 ? -69.847 -17.361 109.373 1.00 66.69 91 GLY A C 1
ATOM 717 O O . GLY A 1 91 ? -70.125 -16.169 109.265 1.00 66.69 91 GLY A O 1
ATOM 718 N N . ALA A 1 92 ? -68.665 -17.850 108.978 1.00 66.44 92 ALA A N 1
ATOM 719 C CA . ALA A 1 92 ? -67.561 -17.020 108.491 1.00 66.44 92 ALA A CA 1
ATOM 720 C C . ALA A 1 92 ? -67.218 -17.277 107.011 1.00 66.44 92 ALA A C 1
ATOM 722 O O . ALA A 1 92 ? -67.422 -18.371 106.477 1.00 66.44 92 ALA A O 1
ATOM 723 N N . CYS A 1 93 ? -66.664 -16.253 106.355 1.00 69.06 93 CYS A N 1
ATOM 724 C CA . CYS A 1 93 ? -66.334 -16.265 104.930 1.00 69.06 93 CYS A CA 1
ATOM 725 C C . CYS A 1 93 ? -64.868 -16.618 104.670 1.00 69.06 93 CYS A C 1
ATOM 727 O O . CYS A 1 93 ? -63.979 -15.768 104.751 1.00 69.06 93 CYS A O 1
ATOM 729 N N . PHE A 1 94 ? -64.626 -17.871 104.296 1.00 75.50 94 PHE A N 1
ATOM 730 C CA . PHE A 1 94 ? -63.297 -18.383 103.965 1.00 75.50 94 PHE A CA 1
ATOM 731 C C . PHE A 1 94 ? -63.029 -18.265 102.464 1.00 75.50 94 PHE A C 1
ATOM 733 O O . PHE A 1 94 ? -63.928 -18.484 101.654 1.00 75.50 94 PHE A O 1
ATOM 740 N N . ASP A 1 95 ? -61.794 -17.951 102.069 1.00 77.75 95 ASP A N 1
ATOM 741 C CA . ASP A 1 95 ? -61.416 -17.910 100.654 1.00 77.75 95 ASP A CA 1
ATOM 742 C C . ASP A 1 95 ? -61.605 -19.263 99.963 1.00 77.75 95 ASP A C 1
ATOM 744 O O . ASP A 1 95 ? -61.216 -20.319 100.474 1.00 77.75 95 ASP A O 1
ATOM 748 N N . CYS A 1 96 ? -62.159 -19.217 98.752 1.00 81.31 96 CYS A N 1
ATOM 749 C CA . CYS A 1 96 ? -62.089 -20.335 97.831 1.00 81.31 96 CYS A CA 1
ATOM 750 C C . CYS A 1 96 ? -60.618 -20.645 97.557 1.00 81.31 96 CYS A C 1
ATOM 752 O O . CYS A 1 96 ? -59.829 -19.763 97.205 1.00 81.31 96 CYS A O 1
ATOM 754 N N . ARG A 1 97 ? -60.235 -21.916 97.712 1.00 82.94 97 ARG A N 1
ATOM 755 C CA . ARG A 1 97 ? -58.860 -22.358 97.473 1.00 82.94 97 ARG A CA 1
ATOM 756 C C . ARG A 1 97 ? -58.474 -22.009 96.038 1.00 82.94 97 ARG A C 1
ATOM 758 O O . ARG A 1 97 ? -59.082 -22.541 95.110 1.00 82.94 97 ARG A O 1
ATOM 765 N N . ARG A 1 98 ? -57.470 -21.144 95.867 1.00 82.62 98 ARG A N 1
ATOM 766 C CA . ARG A 1 98 ? -57.004 -20.661 94.559 1.00 82.62 98 ARG A CA 1
ATOM 767 C C . ARG A 1 98 ? -56.189 -21.736 93.830 1.00 82.62 98 ARG A C 1
ATOM 769 O O . ARG A 1 98 ? -54.965 -21.709 93.831 1.00 82.62 98 ARG A O 1
ATOM 776 N N . ASN A 1 99 ? -56.882 -22.739 93.293 1.00 83.19 99 ASN A N 1
ATOM 777 C CA . ASN A 1 99 ? -56.313 -23.914 92.624 1.00 83.19 99 ASN A CA 1
ATOM 778 C C . ASN A 1 99 ? -56.536 -23.941 91.099 1.00 83.19 99 ASN A C 1
ATOM 780 O O . ASN A 1 99 ? -56.139 -24.911 90.458 1.00 83.19 99 ASN A O 1
ATOM 784 N N . VAL A 1 100 ? -57.160 -22.909 90.523 1.00 82.25 100 VAL A N 1
ATOM 785 C CA . VAL A 1 100 ? -57.319 -22.743 89.072 1.00 82.25 100 VAL A CA 1
ATOM 786 C C . VAL A 1 100 ? -56.343 -21.659 88.617 1.00 82.25 100 VAL A C 1
ATOM 788 O O . VAL A 1 100 ? -56.466 -20.498 89.012 1.00 82.25 100 VAL A O 1
ATOM 791 N N . ALA A 1 101 ? -55.348 -22.038 87.812 1.00 83.44 101 ALA A N 1
ATOM 792 C CA . ALA A 1 101 ? -54.415 -21.078 87.224 1.00 83.44 101 ALA A CA 1
ATOM 793 C C . ALA A 1 101 ? -55.171 -20.000 86.424 1.00 83.44 101 ALA A C 1
ATOM 795 O O . ALA A 1 101 ? -56.244 -20.271 85.884 1.00 83.44 101 ALA A O 1
ATOM 796 N N . ASP A 1 102 ? -54.619 -18.784 86.391 1.00 87.81 102 ASP A N 1
ATOM 797 C CA . ASP A 1 102 ? -55.121 -17.654 85.595 1.00 87.81 102 ASP A CA 1
ATOM 798 C C . ASP A 1 102 ? -56.603 -17.286 85.843 1.00 87.81 102 ASP A C 1
ATOM 800 O O . ASP A 1 102 ? -57.316 -16.835 84.946 1.00 87.81 102 ASP A O 1
ATOM 804 N N . CYS A 1 103 ? -57.077 -17.457 87.082 1.00 86.31 103 CYS A N 1
ATOM 805 C CA . CYS A 1 103 ? -58.429 -17.099 87.515 1.00 86.31 103 CYS A CA 1
ATOM 806 C C . CYS A 1 103 ? -58.476 -15.779 88.314 1.00 86.31 103 CYS A C 1
ATOM 808 O O . CYS A 1 103 ? -57.743 -15.635 89.294 1.00 86.31 103 CYS A O 1
ATOM 810 N N . GLU A 1 104 ? -59.342 -14.838 87.911 1.00 85.19 104 GLU A N 1
ATOM 811 C CA . GLU A 1 104 ? -59.574 -13.544 88.582 1.00 85.19 104 GLU A CA 1
ATOM 812 C C . GLU A 1 104 ? -60.500 -13.763 89.795 1.00 85.19 104 GLU A C 1
ATOM 814 O O . GLU A 1 104 ? -60.081 -13.560 90.937 1.00 85.19 104 GLU A O 1
ATOM 819 N N . ASP A 1 105 ? -61.699 -14.309 89.549 1.00 84.75 105 ASP A N 1
ATOM 820 C CA . ASP A 1 105 ? -62.755 -14.522 90.547 1.00 84.75 105 ASP A CA 1
ATOM 821 C C . ASP A 1 105 ? -63.220 -15.979 90.638 1.00 84.75 105 ASP A C 1
ATOM 823 O O . ASP A 1 105 ? -63.420 -16.671 89.635 1.00 84.75 105 ASP A O 1
ATOM 827 N N . TYR A 1 106 ? -63.468 -16.426 91.870 1.00 84.62 106 TYR A N 1
ATOM 828 C CA . TYR A 1 106 ? -63.833 -17.803 92.208 1.00 84.62 106 TYR A CA 1
ATOM 829 C C . TYR A 1 106 ? -65.255 -17.919 92.775 1.00 84.62 106 TYR A C 1
ATOM 831 O O . TYR A 1 106 ? -65.778 -17.003 93.405 1.00 84.62 106 TYR A O 1
ATOM 839 N N . THR A 1 107 ? -65.842 -19.107 92.644 1.00 84.81 107 THR A N 1
ATOM 840 C CA . THR A 1 107 ? -66.977 -19.567 93.450 1.00 84.81 107 THR A CA 1
ATOM 841 C C . THR A 1 107 ? -66.678 -20.941 94.041 1.00 84.81 107 THR A C 1
ATOM 843 O O . THR A 1 107 ? -65.971 -21.761 93.447 1.00 84.81 107 THR A O 1
ATOM 846 N N . CYS A 1 108 ? -67.205 -21.202 95.228 1.00 78.69 108 CYS A N 1
ATOM 847 C CA . CYS A 1 108 ? -67.107 -22.483 95.905 1.00 78.69 108 CYS A CA 1
ATOM 848 C C . CYS A 1 108 ? -68.212 -22.589 96.960 1.00 78.69 108 CYS A C 1
ATOM 850 O O . CYS A 1 108 ? -68.785 -21.588 97.382 1.00 78.69 108 CYS A O 1
ATOM 852 N N . THR A 1 109 ? -68.496 -23.811 97.404 1.00 77.75 109 THR A N 1
ATOM 853 C CA . THR A 1 109 ? -69.299 -24.072 98.613 1.00 77.75 109 THR A CA 1
ATOM 854 C C . THR A 1 109 ? -68.517 -24.862 99.667 1.00 77.75 109 THR A C 1
ATOM 856 O O . THR A 1 109 ? -68.993 -25.037 100.783 1.00 77.75 109 THR A O 1
ATOM 859 N N . THR A 1 110 ? -67.298 -25.311 99.341 1.00 76.88 110 THR A N 1
ATOM 860 C CA . THR A 1 110 ? -66.320 -25.894 100.269 1.00 76.88 110 THR A CA 1
ATOM 861 C C . THR A 1 110 ? -64.896 -25.479 99.878 1.00 76.88 110 THR A C 1
ATOM 863 O O . THR A 1 110 ? -64.631 -25.112 98.733 1.00 76.88 110 THR A O 1
ATOM 866 N N . SER A 1 111 ? -63.930 -25.643 100.787 1.00 73.19 111 SER A N 1
ATOM 867 C CA . SER A 1 111 ? -62.493 -25.402 100.539 1.00 73.19 111 SER A CA 1
ATOM 868 C C . SER A 1 111 ? -61.855 -26.264 99.435 1.00 73.19 111 SER A C 1
ATOM 870 O O . SER A 1 111 ? -60.693 -26.049 99.081 1.00 73.19 111 SER A O 1
ATOM 872 N N . THR A 1 112 ? -62.568 -27.259 98.903 1.00 75.19 112 THR A N 1
ATOM 873 C CA . THR A 1 112 ? -62.050 -28.227 97.923 1.00 75.19 112 THR A CA 1
ATOM 874 C C . THR A 1 112 ? -62.772 -28.199 96.580 1.00 75.19 112 THR A C 1
ATOM 876 O O . THR A 1 112 ? -62.240 -28.743 95.612 1.00 75.19 112 THR A O 1
ATOM 879 N N . ASN A 1 113 ? -63.950 -27.570 96.483 1.00 82.62 113 ASN A N 1
ATOM 880 C CA . ASN A 1 113 ? -64.779 -27.600 95.274 1.00 82.62 113 ASN A CA 1
ATOM 881 C C . ASN A 1 113 ? -64.715 -26.330 94.406 1.00 82.62 113 ASN A C 1
ATOM 883 O O . ASN A 1 113 ? -65.516 -26.209 93.478 1.00 82.62 113 ASN A O 1
ATOM 887 N N . SER A 1 114 ? -63.740 -25.450 94.676 1.00 83.12 114 SER A N 1
ATOM 888 C CA . SER A 1 114 ? -63.393 -24.260 93.891 1.00 83.12 114 SER A CA 1
ATOM 889 C C . SER A 1 114 ? -63.597 -24.425 92.388 1.00 83.12 114 SER A C 1
ATOM 891 O O . SER A 1 114 ? -63.031 -25.318 91.750 1.00 83.12 114 SER A O 1
ATOM 893 N N . ARG A 1 115 ? -64.366 -23.496 91.829 1.00 85.62 115 ARG A N 1
ATOM 894 C CA . ARG A 1 115 ? -64.469 -23.220 90.401 1.00 85.62 115 ARG A CA 1
ATOM 895 C C . ARG A 1 115 ? -64.108 -21.761 90.170 1.00 85.62 115 ARG A C 1
ATOM 897 O O . ARG A 1 115 ? -64.448 -20.898 90.973 1.00 85.62 115 ARG A O 1
ATOM 904 N N . CYS A 1 116 ? -63.449 -21.483 89.063 1.00 88.00 116 CYS A N 1
ATOM 905 C CA . CYS A 1 116 ? -63.349 -20.132 88.552 1.00 88.00 116 CYS A CA 1
ATOM 906 C C . CYS A 1 116 ? -64.706 -19.700 87.967 1.00 88.00 116 CYS A C 1
ATOM 908 O O . CYS A 1 116 ? -65.398 -20.525 87.365 1.00 88.00 116 CYS A O 1
ATOM 910 N N . ILE A 1 117 ? -65.078 -18.430 88.138 1.00 85.94 117 ILE A N 1
ATOM 911 C CA . ILE A 1 117 ? -66.235 -17.809 87.466 1.00 85.94 117 ILE A CA 1
ATOM 912 C C . ILE A 1 117 ? -65.820 -16.748 86.446 1.00 85.94 117 ILE A C 1
ATOM 914 O O . ILE A 1 117 ? -66.529 -16.546 85.464 1.00 85.94 117 ILE A O 1
ATOM 918 N N . GLN A 1 118 ? -64.655 -16.122 86.636 1.00 86.62 118 GLN A N 1
ATOM 919 C CA . GLN A 1 118 ? -64.075 -15.180 85.688 1.00 86.62 118 GLN A CA 1
ATOM 920 C C . GLN A 1 118 ? -62.564 -15.393 85.617 1.00 86.62 118 GLN A C 1
ATOM 922 O O . GLN A 1 118 ? -61.859 -15.278 86.621 1.00 86.62 118 GLN A O 1
ATOM 927 N N . CYS A 1 119 ? -62.062 -15.720 84.428 1.00 89.12 119 CYS A N 1
ATOM 928 C CA . CYS A 1 119 ? -60.626 -15.842 84.198 1.00 89.12 119 CYS A CA 1
ATOM 929 C C . CYS A 1 119 ? -59.959 -14.466 84.145 1.00 89.12 119 CYS A C 1
ATOM 931 O O . CYS A 1 119 ? -60.596 -13.483 83.767 1.00 89.12 119 CYS A O 1
ATOM 933 N N . MET A 1 120 ? -58.672 -14.408 84.492 1.00 87.69 120 MET A N 1
ATOM 934 C CA . MET A 1 120 ? -57.898 -13.170 84.461 1.00 87.69 120 MET A CA 1
ATOM 935 C C . MET A 1 120 ? -57.959 -12.529 83.077 1.00 87.69 120 MET A C 1
ATOM 937 O O . MET A 1 120 ? -57.755 -13.187 82.054 1.00 87.69 120 MET A O 1
ATOM 941 N N . HIS A 1 121 ? -58.215 -11.224 83.051 1.00 86.75 121 HIS A N 1
ATOM 942 C CA . HIS A 1 121 ? -58.304 -10.440 81.818 1.00 86.75 121 HIS A CA 1
ATOM 943 C C . HIS A 1 121 ? -59.451 -10.890 80.893 1.00 86.75 121 HIS A C 1
ATOM 945 O O . HIS A 1 121 ? -59.391 -10.697 79.675 1.00 86.75 121 HIS A O 1
ATOM 951 N N . ASP A 1 122 ? -60.519 -11.460 81.456 1.00 86.75 122 ASP A N 1
ATOM 952 C CA . ASP A 1 122 ? -61.841 -11.423 80.836 1.00 86.75 122 ASP A CA 1
ATOM 953 C C . ASP A 1 122 ? -62.382 -9.990 80.940 1.00 86.75 122 ASP A C 1
ATOM 955 O O . ASP A 1 122 ? -62.455 -9.404 82.023 1.00 86.75 122 ASP A O 1
ATOM 959 N N . ARG A 1 123 ? -62.688 -9.381 79.796 1.00 83.62 123 ARG A N 1
ATOM 960 C CA . ARG A 1 123 ? -63.181 -8.002 79.671 1.00 83.62 123 ARG A CA 1
ATOM 961 C C . ARG A 1 123 ? -64.460 -7.962 78.823 1.00 83.62 123 ARG A C 1
ATOM 963 O O . ARG A 1 123 ? -64.718 -6.991 78.108 1.00 83.62 123 ARG A O 1
ATOM 970 N N . GLY A 1 124 ? -65.261 -9.029 78.908 1.00 77.38 124 GLY A N 1
ATOM 971 C CA . GLY A 1 124 ? -66.585 -9.134 78.296 1.00 77.38 124 GLY A CA 1
ATOM 972 C C . GLY A 1 124 ? -66.618 -9.917 76.973 1.00 77.38 124 GLY A C 1
ATOM 973 O O . GLY A 1 124 ? -65.649 -10.594 76.609 1.00 77.38 124 GLY A O 1
ATOM 974 N N . PRO A 1 125 ? -67.750 -9.877 76.242 1.00 70.12 125 PRO A N 1
ATOM 975 C CA . PRO A 1 125 ? -67.944 -10.675 75.033 1.00 70.12 125 PRO A CA 1
ATOM 976 C C . PRO A 1 125 ? -66.868 -10.370 73.981 1.00 70.12 125 PRO A C 1
ATOM 978 O O . PRO A 1 125 ? -66.701 -9.235 73.539 1.00 70.12 125 PRO A O 1
ATOM 981 N N . GLY A 1 126 ? -66.116 -11.407 73.603 1.00 72.88 126 GLY A N 1
ATOM 982 C CA . GLY A 1 126 ? -65.048 -11.335 72.603 1.00 72.88 126 GLY A CA 1
ATOM 983 C C . GLY A 1 126 ? -63.724 -10.703 73.056 1.00 72.88 126 GLY A C 1
ATOM 984 O O . GLY A 1 126 ? -62.824 -10.616 72.232 1.00 72.88 126 GLY A O 1
ATOM 985 N N . LYS A 1 127 ? -63.556 -10.276 74.318 1.00 85.94 127 LYS A N 1
ATOM 986 C CA . LYS A 1 127 ? -62.317 -9.627 74.804 1.00 85.94 127 LYS A CA 1
ATOM 987 C C . LYS A 1 127 ? -61.721 -10.372 75.996 1.00 85.94 127 LYS A C 1
ATOM 989 O O . LYS A 1 127 ? -61.926 -9.968 77.136 1.00 85.94 127 LYS A O 1
ATOM 994 N N . LYS A 1 128 ? -60.996 -11.468 75.749 1.00 86.94 128 LYS A N 1
ATOM 995 C CA . LYS A 1 128 ? -60.483 -12.345 76.819 1.00 86.94 128 LYS A CA 1
ATOM 996 C C . LYS A 1 128 ? -59.055 -12.803 76.542 1.00 86.94 128 LYS A C 1
ATOM 998 O O . LYS A 1 128 ? -58.787 -13.279 75.445 1.00 86.94 128 LYS A O 1
ATOM 1003 N N . ALA A 1 129 ? -58.154 -12.701 77.519 1.00 87.81 129 ALA A N 1
ATOM 1004 C CA . ALA A 1 129 ? -56.846 -13.363 77.416 1.00 87.81 129 ALA A CA 1
ATOM 1005 C C . ALA A 1 129 ? -56.899 -14.847 77.818 1.00 87.81 129 ALA A C 1
ATOM 1007 O O . ALA A 1 129 ? -56.063 -15.632 77.383 1.00 87.81 129 ALA A O 1
ATOM 1008 N N . TYR A 1 130 ? -57.907 -15.239 78.601 1.00 89.31 130 TYR A N 1
ATOM 1009 C CA . TYR A 1 130 ? -58.121 -16.611 79.047 1.00 89.31 130 TYR A CA 1
ATOM 1010 C C . TYR A 1 130 ? -59.608 -16.979 78.964 1.00 89.31 130 TYR A C 1
ATOM 1012 O O . TYR A 1 130 ? -60.475 -16.191 79.342 1.00 89.31 130 TYR A O 1
ATOM 1020 N N . GLN A 1 131 ? -59.914 -18.184 78.482 1.00 88.38 131 GLN A N 1
ATOM 1021 C CA . GLN A 1 131 ? -61.275 -18.709 78.371 1.00 88.38 131 GLN A CA 1
ATOM 1022 C C . GLN A 1 131 ? -61.582 -19.694 79.497 1.00 88.38 131 GLN A C 1
ATOM 1024 O O . GLN A 1 131 ? -60.891 -20.703 79.660 1.00 88.38 131 GLN A O 1
ATOM 1029 N N . LEU A 1 132 ? -62.675 -19.440 80.215 1.00 87.94 132 LEU A N 1
ATOM 1030 C CA . LEU A 1 132 ? -63.208 -20.348 81.224 1.00 87.94 132 LEU A CA 1
ATOM 1031 C C . LEU A 1 132 ? -63.813 -21.603 80.578 1.00 87.94 132 LEU A C 1
ATOM 1033 O O . LEU A 1 132 ? -64.605 -21.509 79.637 1.00 87.94 132 LEU A O 1
ATOM 1037 N N . SER A 1 133 ? -63.465 -22.779 81.093 1.00 87.31 133 SER A N 1
ATOM 1038 C CA . SER A 1 133 ? -64.098 -24.046 80.717 1.00 87.31 133 SER A CA 1
ATOM 1039 C C . SER A 1 133 ? -65.498 -24.207 81.317 1.00 87.31 133 SER A C 1
ATOM 1041 O O . SER A 1 133 ? -65.786 -23.727 82.409 1.00 87.31 133 SER A O 1
ATOM 1043 N N . SER A 1 134 ? -66.373 -24.953 80.636 1.00 83.38 134 SER A N 1
ATOM 1044 C CA . SER A 1 134 ? -67.777 -25.168 81.038 1.00 83.38 134 SER A CA 1
ATOM 1045 C C . SER A 1 134 ? -67.967 -25.813 82.420 1.00 83.38 134 SER A C 1
ATOM 1047 O O . SER A 1 134 ? -69.021 -25.661 83.032 1.00 83.38 134 SER A O 1
ATOM 1049 N N . ASN A 1 135 ? -66.957 -26.517 82.941 1.00 83.69 135 ASN A N 1
ATOM 1050 C CA . ASN A 1 135 ? -66.972 -27.092 84.290 1.00 83.69 135 ASN A CA 1
ATOM 1051 C C . ASN A 1 135 ? -66.396 -26.149 85.371 1.00 83.69 135 ASN A C 1
ATOM 1053 O O . ASN A 1 135 ? -66.416 -26.500 86.553 1.00 83.69 135 ASN A O 1
ATOM 1057 N N . GLY A 1 136 ? -65.888 -24.976 84.980 1.00 82.81 136 GLY A N 1
ATOM 1058 C CA . GLY A 1 136 ? -65.286 -23.967 85.850 1.00 82.81 136 GLY A CA 1
ATOM 1059 C C . GLY A 1 136 ? -63.904 -24.322 86.411 1.00 82.81 136 GLY A C 1
ATOM 1060 O O . GLY A 1 136 ? -63.447 -23.656 87.333 1.00 82.81 136 GLY A O 1
ATOM 1061 N N . ARG A 1 137 ? -63.230 -25.378 85.933 1.00 85.88 137 ARG A N 1
ATOM 1062 C CA . ARG A 1 137 ? -61.980 -25.884 86.547 1.00 85.88 137 ARG A CA 1
ATOM 1063 C C . ARG A 1 137 ? -60.691 -25.480 85.835 1.00 85.88 137 ARG A C 1
ATOM 1065 O O . ARG A 1 137 ? -59.616 -25.761 86.353 1.00 85.88 137 ARG A O 1
ATOM 1072 N N . THR A 1 138 ? -60.772 -24.842 84.671 1.00 88.62 138 THR A N 1
ATOM 1073 C CA . THR A 1 138 ? -59.596 -24.397 83.908 1.00 88.62 138 THR A CA 1
ATOM 1074 C C . THR A 1 138 ? -59.850 -23.068 83.206 1.00 88.62 138 THR A C 1
ATOM 1076 O O . THR A 1 138 ? -60.848 -22.912 82.502 1.00 88.62 138 THR A O 1
ATOM 1079 N N . CYS A 1 139 ? -58.905 -22.142 83.344 1.00 88.38 139 CYS A N 1
ATOM 1080 C CA . CYS A 1 139 ? -58.758 -20.996 82.458 1.00 88.38 139 CYS A CA 1
ATOM 1081 C C . CYS A 1 139 ? -57.736 -21.365 81.381 1.00 88.38 139 CYS A C 1
ATOM 1083 O O . CYS A 1 139 ? -56.592 -21.691 81.678 1.00 88.38 139 CYS A O 1
ATOM 1085 N N . THR A 1 140 ? -58.170 -21.402 80.124 1.00 87.88 140 THR A N 1
ATOM 1086 C CA . THR A 1 140 ? -57.314 -21.754 78.984 1.00 87.88 140 THR A CA 1
ATOM 1087 C C . THR A 1 140 ? -56.772 -20.479 78.357 1.00 87.88 140 THR A C 1
ATOM 1089 O O . THR A 1 140 ? -57.571 -19.649 77.930 1.00 87.88 140 THR A O 1
ATOM 1092 N N . GLU A 1 141 ? -55.450 -20.325 78.267 1.00 88.81 141 GLU A N 1
ATOM 1093 C CA . GLU A 1 141 ? -54.830 -19.182 77.582 1.00 88.81 141 GLU A CA 1
ATOM 1094 C C . GLU A 1 141 ? -55.306 -19.094 76.121 1.00 88.81 141 GLU A C 1
ATOM 1096 O O . GLU A 1 141 ? -55.310 -20.089 75.388 1.00 88.81 141 GLU A O 1
ATOM 1101 N N . LEU A 1 142 ? -55.716 -17.893 75.714 1.00 89.06 142 LEU A N 1
ATOM 1102 C CA . LEU A 1 142 ? -56.111 -17.549 74.355 1.00 89.06 142 LEU A CA 1
ATOM 1103 C C . LEU A 1 142 ? -55.068 -16.644 73.700 1.00 89.06 142 LEU A C 1
ATOM 1105 O O . LEU A 1 142 ? -54.441 -15.809 74.358 1.00 89.06 142 LEU A O 1
ATOM 1109 N N . CYS A 1 143 ? -54.967 -16.735 72.376 1.00 89.56 143 CYS A N 1
ATOM 1110 C CA . CYS A 1 143 ? -54.224 -15.762 71.586 1.00 89.56 143 CYS A CA 1
ATOM 1111 C C . CYS A 1 143 ? -54.844 -14.373 71.771 1.00 89.56 143 CYS A C 1
ATOM 1113 O O . CYS A 1 143 ? -56.037 -14.175 71.531 1.00 89.56 143 CYS A O 1
ATOM 1115 N N . SER A 1 144 ? -54.049 -13.449 72.312 1.00 89.56 144 SER A N 1
ATOM 1116 C CA . SER A 1 144 ? -54.544 -12.229 72.953 1.00 89.56 144 SER A CA 1
ATOM 1117 C C . SER A 1 144 ? -53.436 -11.193 73.166 1.00 89.56 144 SER A C 1
ATOM 1119 O O . SER A 1 144 ? -52.255 -11.440 72.942 1.00 89.56 144 SER A O 1
ATOM 1121 N N . TRP A 1 145 ? -53.803 -10.006 73.651 1.00 88.75 145 TRP A N 1
ATOM 1122 C CA . TRP A 1 145 ? -52.883 -8.877 73.822 1.00 88.75 145 TRP A CA 1
ATOM 1123 C C . TRP A 1 145 ? -51.872 -9.014 74.976 1.00 88.75 145 TRP A C 1
ATOM 1125 O O . TRP A 1 145 ? -51.017 -8.142 75.141 1.00 88.75 145 TRP A O 1
ATOM 1135 N N . ARG A 1 146 ? -51.997 -10.056 75.811 1.00 83.56 146 ARG A N 1
ATOM 1136 C CA . ARG A 1 146 ? -51.300 -10.160 77.104 1.00 83.56 146 ARG A CA 1
ATOM 1137 C C . ARG A 1 146 ? -49.958 -10.886 77.053 1.00 83.56 146 ARG A C 1
ATOM 1139 O O . ARG A 1 146 ? -49.040 -10.463 77.754 1.00 83.56 146 ARG A O 1
ATOM 1146 N N . ARG A 1 147 ? -49.861 -11.981 76.291 1.00 81.62 147 ARG A N 1
ATOM 1147 C CA . ARG A 1 147 ? -48.748 -12.943 76.402 1.00 81.62 147 ARG A CA 1
ATOM 1148 C C . ARG A 1 147 ? -48.306 -13.511 75.056 1.00 81.62 147 ARG A C 1
ATOM 1150 O O . ARG A 1 147 ? -47.167 -13.268 74.668 1.00 81.62 147 ARG A O 1
ATOM 1157 N N . ILE A 1 148 ? -49.197 -14.197 74.339 1.00 86.06 148 ILE A N 1
ATOM 1158 C CA . ILE A 1 148 ? -48.957 -14.679 72.972 1.00 86.06 148 ILE A CA 1
ATOM 1159 C C . ILE A 1 148 ? -50.081 -14.180 72.058 1.00 86.06 148 ILE A C 1
ATOM 1161 O O . ILE A 1 148 ? -51.261 -14.373 72.352 1.00 86.06 148 ILE A O 1
ATOM 1165 N N . PHE A 1 149 ? -49.714 -13.566 70.935 1.00 90.94 149 PHE A N 1
ATOM 1166 C CA . PHE A 1 149 ? -50.613 -13.177 69.853 1.00 90.94 149 PHE A CA 1
ATOM 1167 C C . PHE A 1 149 ? -50.102 -13.762 68.538 1.00 90.94 149 PHE A C 1
ATOM 1169 O O . PHE A 1 149 ? -48.912 -13.729 68.273 1.00 90.94 149 PHE A O 1
ATOM 1176 N N . CYS A 1 150 ? -50.987 -14.262 67.682 1.00 90.06 150 CYS A N 1
ATOM 1177 C CA . CYS A 1 150 ? -50.582 -14.833 66.398 1.00 90.06 150 CYS A CA 1
ATOM 1178 C C . CYS A 1 150 ? -50.877 -13.839 65.272 1.00 90.06 150 CYS A C 1
ATOM 1180 O O . CYS A 1 150 ? -52.042 -13.708 64.885 1.00 90.06 150 CYS A O 1
ATOM 1182 N N . TYR A 1 151 ? -49.877 -13.077 64.806 1.00 90.38 151 TYR A N 1
ATOM 1183 C CA . TYR A 1 151 ? -50.092 -12.117 63.718 1.00 90.38 151 TYR A CA 1
ATOM 1184 C C . TYR A 1 151 ? -48.823 -11.756 62.913 1.00 90.38 151 TYR A C 1
ATOM 1186 O O . TYR A 1 151 ? -47.861 -11.292 63.522 1.00 90.38 151 TYR A O 1
ATOM 1194 N N . PRO A 1 152 ? -48.825 -11.894 61.569 1.00 89.19 152 PRO A N 1
ATOM 1195 C CA . PRO A 1 152 ? -49.909 -12.417 60.737 1.00 89.19 152 PRO A CA 1
ATOM 1196 C C . PRO A 1 152 ? -50.011 -13.946 60.844 1.00 89.19 152 PRO A C 1
ATOM 1198 O O . PRO A 1 152 ? -49.018 -14.665 60.772 1.00 89.19 152 PRO A O 1
ATOM 1201 N N . GLY A 1 153 ? -51.227 -14.451 61.043 1.00 88.12 153 GLY A N 1
ATOM 1202 C CA . GLY A 1 153 ? -51.484 -15.866 61.307 1.00 88.12 153 GLY A CA 1
ATOM 1203 C C . GLY A 1 153 ? -52.833 -16.088 61.987 1.00 88.12 153 GLY A C 1
ATOM 1204 O O . GLY A 1 153 ? -53.651 -15.171 62.086 1.00 88.12 153 GLY A O 1
ATOM 1205 N N . SER A 1 154 ? -53.074 -17.304 62.475 1.00 87.25 154 SER A N 1
ATOM 1206 C CA . SER A 1 154 ? -54.238 -17.614 63.312 1.00 87.25 154 SER A CA 1
ATOM 1207 C C . SER A 1 154 ? -53.952 -18.738 64.306 1.00 87.25 154 SER A C 1
ATOM 1209 O O . SER A 1 154 ? -53.096 -19.584 64.070 1.00 87.25 154 SER A O 1
ATOM 1211 N N . CYS A 1 155 ? -54.724 -18.789 65.391 1.00 88.00 155 CYS A N 1
ATOM 1212 C CA . CYS A 1 155 ? -54.688 -19.877 66.375 1.00 88.00 155 CYS A CA 1
ATOM 1213 C C . CYS A 1 155 ? -55.792 -20.931 66.148 1.00 88.00 155 CYS A C 1
ATOM 1215 O O . CYS A 1 155 ? -56.239 -21.600 67.087 1.00 88.00 155 CYS A O 1
ATOM 1217 N N . GLY A 1 156 ? -56.275 -21.034 64.902 1.00 83.19 156 GLY A N 1
ATOM 1218 C CA . GLY A 1 156 ? -57.400 -21.878 64.505 1.00 83.19 156 GLY A CA 1
ATOM 1219 C C . GLY A 1 156 ? -58.717 -21.543 65.217 1.00 83.19 156 GLY A C 1
ATOM 1220 O O . GLY A 1 156 ? -58.839 -20.556 65.944 1.00 83.19 156 GLY A O 1
ATOM 1221 N N . SER A 1 157 ? -59.714 -22.414 65.051 1.00 80.88 157 SER A N 1
ATOM 1222 C CA . SER A 1 157 ? -61.037 -22.290 65.689 1.00 80.88 157 SER A CA 1
ATOM 1223 C C . SER A 1 157 ? -61.012 -22.404 67.220 1.00 80.88 157 SER A C 1
ATOM 1225 O O . SER A 1 157 ? -61.946 -21.959 67.881 1.00 80.88 157 SER A O 1
ATOM 1227 N N . SER A 1 158 ? -59.949 -22.974 67.800 1.00 81.19 158 SER A N 1
ATOM 1228 C CA . SER A 1 158 ? -59.782 -23.086 69.258 1.00 81.19 158 SER A CA 1
ATOM 1229 C C . SER A 1 158 ? -59.144 -21.850 69.914 1.00 81.19 158 SER A C 1
ATOM 1231 O O . SER A 1 158 ? -59.167 -21.738 71.139 1.00 81.19 158 SER A O 1
ATOM 1233 N N . ASN A 1 159 ? -58.571 -20.943 69.113 1.00 86.50 159 ASN A N 1
ATOM 1234 C CA . ASN A 1 159 ? -57.882 -19.717 69.521 1.00 86.50 159 ASN A CA 1
ATOM 1235 C C . ASN A 1 159 ? -56.774 -19.882 70.595 1.00 86.50 159 ASN A C 1
ATOM 1237 O O . ASN A 1 159 ? -56.533 -18.966 71.383 1.00 86.50 159 ASN A O 1
ATOM 1241 N N . ARG A 1 160 ? -56.084 -21.033 70.654 1.00 87.44 160 ARG A N 1
ATOM 1242 C CA . ARG A 1 160 ? -55.035 -21.309 71.663 1.00 87.44 160 ARG A CA 1
ATOM 1243 C C . ARG A 1 160 ? -53.615 -21.009 71.152 1.00 87.44 160 ARG A C 1
ATOM 1245 O O . ARG A 1 160 ? -53.303 -21.422 70.035 1.00 87.44 160 ARG A O 1
ATOM 1252 N N . PRO A 1 161 ? -52.708 -20.447 71.979 1.00 85.19 161 PRO A N 1
ATOM 1253 C CA . PRO A 1 161 ? -51.315 -20.169 71.600 1.00 85.19 161 PRO A CA 1
ATOM 1254 C C . PRO A 1 161 ? -50.539 -21.350 71.008 1.00 85.19 161 PRO A C 1
ATOM 1256 O O . PRO A 1 161 ? -49.779 -21.171 70.063 1.00 85.19 161 PRO A O 1
ATOM 1259 N N . ALA A 1 162 ? -50.772 -22.567 71.511 1.00 83.94 162 ALA A N 1
ATOM 1260 C CA . ALA A 1 162 ? -50.117 -23.788 71.030 1.00 83.94 162 ALA A CA 1
ATOM 1261 C C . ALA A 1 162 ? -50.486 -24.187 69.583 1.00 83.94 162 ALA A C 1
ATOM 1263 O O . ALA A 1 162 ? -49.855 -25.079 69.026 1.00 83.94 162 ALA A O 1
ATOM 1264 N N . TYR A 1 163 ? -51.490 -23.540 68.980 1.00 87.31 163 TYR A N 1
ATOM 1265 C CA . TYR A 1 163 ? -51.896 -23.736 67.585 1.00 87.31 163 TYR A CA 1
ATOM 1266 C C . TYR A 1 163 ? -51.698 -22.476 66.730 1.00 87.31 163 TYR A C 1
ATOM 1268 O O . TYR A 1 163 ? -52.299 -22.366 65.661 1.00 87.31 163 TYR A O 1
ATOM 1276 N N . CYS A 1 164 ? -50.881 -21.516 67.187 1.00 89.19 164 CYS A N 1
ATOM 1277 C CA . CYS A 1 164 ? -50.503 -20.367 66.371 1.00 89.19 164 CYS A CA 1
ATOM 1278 C C . CYS A 1 164 ? -49.785 -20.833 65.098 1.00 89.19 164 CYS A C 1
ATOM 1280 O O . CYS A 1 164 ? -48.640 -21.278 65.131 1.00 89.19 164 CYS A O 1
ATOM 1282 N N . THR A 1 165 ? -50.490 -20.725 63.977 1.00 90.44 165 THR A N 1
ATOM 1283 C CA . THR A 1 165 ? -49.987 -20.992 62.635 1.00 90.44 165 THR A CA 1
ATOM 1284 C C . THR A 1 165 ? -49.813 -19.648 61.947 1.00 90.44 165 THR A C 1
ATOM 1286 O O . THR A 1 165 ? -50.793 -18.929 61.724 1.00 90.44 165 THR A O 1
ATOM 1289 N N . CYS A 1 166 ? -48.568 -19.283 61.662 1.00 89.75 166 CYS A N 1
ATOM 1290 C CA . CYS A 1 166 ? -48.255 -18.037 60.975 1.00 89.75 166 CYS A CA 1
ATOM 1291 C C . CYS A 1 166 ? -48.696 -18.079 59.512 1.00 89.75 166 CYS A C 1
ATOM 1293 O O . CYS A 1 166 ? -48.829 -19.151 58.920 1.00 89.75 166 CYS A O 1
ATOM 1295 N N . ALA A 1 167 ? -48.933 -16.902 58.936 1.00 88.62 167 ALA A N 1
ATOM 1296 C CA . ALA A 1 167 ? -49.085 -16.776 57.494 1.00 88.62 167 ALA A CA 1
ATOM 1297 C C . ALA A 1 167 ? -47.795 -17.221 56.784 1.00 88.62 167 ALA A C 1
ATOM 1299 O O . ALA A 1 167 ? -46.706 -17.172 57.365 1.00 88.62 167 ALA A O 1
ATOM 1300 N N . THR A 1 168 ? -47.919 -17.623 55.518 1.00 87.62 168 THR A N 1
ATOM 1301 C CA . THR A 1 168 ? -46.772 -17.860 54.632 1.00 87.62 168 THR A CA 1
ATOM 1302 C C . THR A 1 168 ? -45.808 -16.675 54.720 1.00 87.62 168 THR A C 1
ATOM 1304 O O . THR A 1 168 ? -46.258 -15.535 54.792 1.00 87.62 168 THR A O 1
ATOM 1307 N N . GLU A 1 169 ? -44.499 -16.944 54.720 1.00 89.44 169 GLU A N 1
ATOM 1308 C CA . GLU A 1 169 ? -43.421 -15.942 54.856 1.00 89.44 169 GLU A CA 1
ATOM 1309 C C . GLU A 1 169 ? -43.194 -15.368 56.276 1.00 89.44 169 GLU A C 1
ATOM 1311 O O . GLU A 1 169 ? -42.287 -14.551 56.462 1.00 89.44 169 GLU A O 1
ATOM 1316 N N . PHE A 1 170 ? -43.936 -15.826 57.294 1.00 91.19 170 PHE A N 1
ATOM 1317 C CA . PHE A 1 170 ? -43.776 -15.416 58.699 1.00 91.19 170 PHE A CA 1
ATOM 1318 C C . PHE A 1 170 ? -43.584 -16.610 59.651 1.00 91.19 170 PHE A C 1
ATOM 1320 O O . PHE A 1 170 ? -43.920 -17.752 59.343 1.00 91.19 170 PHE A O 1
ATOM 1327 N N . GLY A 1 171 ? -43.035 -16.350 60.840 1.00 90.44 171 GLY A N 1
ATOM 1328 C CA . GLY A 1 171 ? -42.699 -17.372 61.830 1.00 90.44 171 GLY A CA 1
ATOM 1329 C C . GLY A 1 171 ? -42.315 -16.824 63.209 1.00 90.44 171 GLY A C 1
ATOM 1330 O O . GLY A 1 171 ? -42.366 -15.622 63.480 1.00 90.44 171 GLY A O 1
ATOM 1331 N N . GLY A 1 172 ? -41.929 -17.737 64.104 1.00 89.31 172 GLY A N 1
ATOM 1332 C CA . GLY A 1 172 ? -41.708 -17.446 65.524 1.00 89.31 172 GLY A CA 1
ATOM 1333 C C . GLY A 1 172 ? -43.014 -17.387 66.330 1.00 89.31 172 GLY A C 1
ATOM 1334 O O . GLY A 1 172 ? -44.105 -17.314 65.775 1.00 89.31 172 GLY A O 1
ATOM 1335 N N . GLN A 1 173 ? -42.912 -17.409 67.663 1.00 87.88 173 GLN A N 1
ATOM 1336 C CA . GLN A 1 173 ? -44.053 -17.634 68.573 1.00 87.88 173 GLN A CA 1
ATOM 1337 C C . GLN A 1 173 ? -45.199 -16.607 68.461 1.00 87.88 173 GLN A C 1
ATOM 1339 O O . GLN A 1 173 ? -46.330 -16.928 68.813 1.00 87.88 173 GLN A O 1
ATOM 1344 N N . ASN A 1 174 ? -44.912 -15.393 67.975 1.00 92.62 174 ASN A N 1
ATOM 1345 C CA . ASN A 1 174 ? -45.915 -14.352 67.717 1.00 92.62 174 ASN A CA 1
ATOM 1346 C C . ASN A 1 174 ? -46.060 -13.988 66.221 1.00 92.62 174 ASN A C 1
ATOM 1348 O O . ASN A 1 174 ? -46.665 -12.972 65.896 1.00 92.62 174 ASN A O 1
ATOM 1352 N N . CYS A 1 175 ? -45.469 -14.776 65.313 1.00 91.94 175 CYS A N 1
ATOM 1353 C CA . CYS A 1 175 ? -45.347 -14.486 63.874 1.00 91.94 175 CYS A CA 1
ATOM 1354 C C . CYS A 1 175 ? -44.568 -13.204 63.519 1.00 91.94 175 CYS A C 1
ATOM 1356 O O . CYS A 1 175 ? -44.697 -12.667 62.423 1.00 91.94 175 CYS A O 1
ATOM 1358 N N . LEU A 1 176 ? -43.720 -12.725 64.438 1.00 93.56 176 LEU A N 1
ATOM 1359 C CA . LEU A 1 176 ? -42.919 -11.509 64.259 1.00 93.56 176 LEU A CA 1
ATOM 1360 C C . LEU A 1 176 ? -41.635 -11.708 63.431 1.00 93.56 176 LEU A C 1
ATOM 1362 O O . LEU A 1 176 ? -40.992 -10.723 63.085 1.00 93.56 176 LEU A O 1
ATOM 1366 N N . THR A 1 177 ? -41.223 -12.937 63.118 1.00 94.56 177 THR A N 1
ATOM 1367 C CA . THR A 1 177 ? -40.010 -13.199 62.324 1.00 94.56 177 THR A CA 1
ATOM 1368 C C . THR A 1 177 ? -40.376 -13.435 60.866 1.00 94.56 177 THR A C 1
ATOM 1370 O O . THR A 1 177 ? -41.185 -14.308 60.574 1.00 94.56 177 THR A O 1
ATOM 1373 N N . MET A 1 178 ? -39.762 -12.698 59.946 1.00 92.56 178 MET A N 1
ATOM 1374 C CA . MET A 1 178 ? -39.991 -12.836 58.508 1.00 92.56 178 MET A CA 1
ATOM 1375 C C . MET A 1 178 ? -39.025 -13.874 57.918 1.00 92.56 178 MET A C 1
ATOM 1377 O O . MET A 1 178 ? -37.861 -13.985 58.327 1.00 92.56 178 MET A O 1
ATOM 1381 N N . THR A 1 179 ? -39.508 -14.678 56.974 1.00 91.19 179 THR A N 1
ATOM 1382 C CA . THR A 1 179 ? -38.719 -15.731 56.312 1.00 91.19 179 THR A CA 1
ATOM 1383 C C . THR A 1 179 ? -38.480 -15.452 54.831 1.00 91.19 179 THR A C 1
ATOM 1385 O O . THR A 1 179 ? -37.420 -15.830 54.334 1.00 91.19 179 THR A O 1
ATOM 1388 N N . ALA A 1 180 ? -39.370 -14.720 54.153 1.00 91.06 180 ALA A N 1
ATOM 1389 C CA . ALA A 1 180 ? -39.094 -14.169 52.827 1.00 91.06 180 ALA A CA 1
ATOM 1390 C C . ALA A 1 180 ? -38.218 -12.906 52.891 1.00 91.06 180 ALA A C 1
ATOM 1392 O O . ALA A 1 180 ? -38.266 -12.138 53.857 1.00 91.06 180 ALA A O 1
ATOM 1393 N N . ARG A 1 181 ? -37.436 -12.693 51.828 1.00 92.81 181 ARG A N 1
ATOM 1394 C CA . ARG A 1 181 ? -36.678 -11.462 51.547 1.00 92.81 181 ARG A CA 1
ATOM 1395 C C . ARG A 1 181 ? -37.546 -10.483 50.734 1.00 92.81 181 ARG A C 1
ATOM 1397 O O . ARG A 1 181 ? -38.483 -10.936 50.078 1.00 92.81 181 ARG A O 1
ATOM 1404 N N . PRO A 1 182 ? -37.249 -9.170 50.727 1.00 93.19 182 PRO A N 1
ATOM 1405 C CA . PRO A 1 182 ? -37.729 -8.282 49.668 1.00 93.19 182 PRO A CA 1
ATOM 1406 C C . PRO A 1 182 ? -37.228 -8.750 48.292 1.00 93.19 182 PRO A C 1
ATOM 1408 O O . PRO A 1 182 ? -36.168 -9.366 48.182 1.00 93.19 182 PRO A O 1
ATOM 1411 N N . THR A 1 183 ? -37.982 -8.442 47.241 1.00 93.12 183 THR A N 1
ATOM 1412 C CA . THR A 1 183 ? -37.602 -8.716 45.852 1.00 93.12 183 THR A CA 1
ATOM 1413 C C . THR A 1 183 ? -36.941 -7.478 45.263 1.00 93.12 183 THR A C 1
ATOM 1415 O O . THR A 1 183 ? -37.552 -6.408 45.230 1.00 93.12 183 THR A O 1
ATOM 1418 N N . MET A 1 184 ? -35.713 -7.624 44.771 1.00 92.75 184 MET A N 1
ATOM 1419 C CA . MET A 1 184 ? -35.090 -6.641 43.887 1.00 92.75 184 MET A CA 1
ATOM 1420 C C . MET A 1 184 ? -35.514 -6.941 42.448 1.00 92.75 184 MET A C 1
ATOM 1422 O O . MET A 1 184 ? -35.480 -8.092 42.022 1.00 92.75 184 MET A O 1
ATOM 1426 N N . GLN A 1 185 ? -35.991 -5.922 41.739 1.00 92.94 185 GLN A N 1
ATOM 1427 C CA . GLN A 1 185 ? -36.538 -6.034 40.379 1.00 92.94 185 GLN A CA 1
ATOM 1428 C C . GLN A 1 185 ? -35.636 -5.367 39.336 1.00 92.94 185 GLN A C 1
ATOM 1430 O O . GLN A 1 185 ? -35.714 -5.693 38.157 1.00 92.94 185 GLN A O 1
ATOM 1435 N N . TYR A 1 186 ? -34.790 -4.439 39.780 1.00 94.25 186 TYR A N 1
ATOM 1436 C CA . TYR A 1 186 ? -33.828 -3.707 38.969 1.00 94.25 186 TYR A CA 1
ATOM 1437 C C . TYR A 1 186 ? -32.647 -3.302 39.854 1.00 94.25 186 TYR A C 1
ATOM 1439 O O . TYR A 1 186 ? -32.850 -2.962 41.025 1.00 94.25 186 TYR A O 1
ATOM 1447 N N . CYS A 1 187 ? -31.442 -3.364 39.294 1.00 93.44 187 CYS A N 1
ATOM 1448 C CA . CYS A 1 187 ? -30.177 -3.125 39.975 1.00 93.44 187 CYS A CA 1
ATOM 1449 C C . CYS A 1 187 ? -29.142 -2.693 38.930 1.00 93.44 187 CYS A C 1
ATOM 1451 O O . CYS A 1 187 ? -28.781 -3.497 38.068 1.00 93.44 187 CYS A O 1
ATOM 1453 N N . LEU A 1 188 ? -28.685 -1.446 39.007 1.00 95.12 188 LEU A N 1
ATOM 1454 C CA . LEU A 1 188 ? -27.722 -0.857 38.083 1.00 95.12 188 LEU A CA 1
ATOM 1455 C C . LEU A 1 188 ? -26.781 0.079 38.849 1.00 95.12 188 LEU A C 1
ATOM 1457 O O . LEU A 1 188 ? -27.229 0.919 39.628 1.00 95.12 188 LEU A O 1
ATOM 1461 N N . GLY A 1 189 ? -25.480 -0.070 38.640 1.00 94.69 189 GLY A N 1
ATOM 1462 C CA . GLY A 1 189 ? -24.485 0.935 39.008 1.00 94.69 189 GLY A CA 1
ATOM 1463 C C . GLY A 1 189 ? -24.067 1.718 37.775 1.00 94.69 189 GLY A C 1
ATOM 1464 O O . GLY A 1 189 ? -24.152 1.191 36.664 1.00 94.69 189 GLY A O 1
ATOM 1465 N N . LYS A 1 190 ? -23.583 2.942 37.970 1.00 94.75 190 LYS A N 1
ATOM 1466 C CA . LYS A 1 190 ? -23.016 3.795 36.924 1.00 94.75 190 LYS A CA 1
ATOM 1467 C C . LYS A 1 190 ? -21.767 4.496 37.438 1.00 94.75 190 LYS A C 1
ATOM 1469 O O . LYS A 1 190 ? -21.792 5.072 38.525 1.00 94.75 190 LYS A O 1
ATOM 1474 N N . VAL A 1 191 ? -20.699 4.474 36.654 1.00 93.88 191 VAL A N 1
ATOM 1475 C CA . VAL A 1 191 ? -19.492 5.282 36.866 1.00 93.88 191 VAL A CA 1
ATOM 1476 C C . VAL A 1 191 ? -19.457 6.333 35.768 1.00 93.88 191 VAL A C 1
ATOM 1478 O O . VAL A 1 191 ? -19.501 5.991 34.588 1.00 93.88 191 VAL A O 1
ATOM 1481 N N . LYS A 1 192 ? -19.428 7.610 36.158 1.00 92.94 192 LYS A N 1
ATOM 1482 C CA . LYS A 1 192 ? -19.638 8.744 35.254 1.00 92.94 192 LYS A CA 1
ATOM 1483 C C . LYS A 1 192 ? -18.497 9.751 35.296 1.00 92.94 192 LYS A C 1
ATOM 1485 O O . LYS A 1 192 ? -17.965 10.040 36.372 1.00 92.94 192 LYS A O 1
ATOM 1490 N N . ARG A 1 193 ? -18.220 10.375 34.148 1.00 92.50 193 ARG A N 1
ATOM 1491 C CA . ARG A 1 193 ? -17.501 11.651 34.040 1.00 92.50 193 ARG A CA 1
ATOM 1492 C C . ARG A 1 193 ? -18.518 12.791 34.116 1.00 92.50 193 ARG A C 1
ATOM 1494 O O . ARG A 1 193 ? -19.274 13.020 33.173 1.00 92.50 193 ARG A O 1
ATOM 1501 N N . VAL A 1 194 ? -18.555 13.492 35.250 1.00 91.44 194 VAL A N 1
ATOM 1502 C CA . VAL A 1 194 ? -19.430 14.660 35.463 1.00 91.44 194 VAL A CA 1
ATOM 1503 C C . VAL A 1 194 ? -18.616 15.939 35.362 1.00 91.44 194 VAL A C 1
ATOM 1505 O O . VAL A 1 194 ? -17.651 16.117 36.100 1.00 91.44 194 VAL A O 1
ATOM 1508 N N . GLU A 1 195 ? -19.024 16.834 34.463 1.00 92.06 195 GLU A N 1
ATOM 1509 C CA . GLU A 1 195 ? -18.304 18.027 34.037 1.00 92.06 195 GLU A CA 1
ATOM 1510 C C . GLU A 1 195 ? -19.148 19.306 34.123 1.00 92.06 195 GLU A C 1
ATOM 1512 O O . GLU A 1 195 ? -20.150 19.447 33.430 1.00 92.06 195 GLU A O 1
ATOM 1517 N N . ASN A 1 196 ? -18.764 20.254 34.982 1.00 87.81 196 ASN A N 1
ATOM 1518 C CA . ASN A 1 196 ? -19.533 21.453 35.352 1.00 87.81 196 ASN A CA 1
ATOM 1519 C C . ASN A 1 196 ? -20.990 21.148 35.766 1.00 87.81 196 ASN A C 1
ATOM 1521 O O . ASN A 1 196 ? -21.897 21.942 35.524 1.00 87.81 196 ASN A O 1
ATOM 1525 N N . GLY A 1 197 ? -21.214 19.977 36.376 1.00 83.44 197 GLY A N 1
ATOM 1526 C CA . GLY A 1 197 ? -22.542 19.465 36.736 1.00 83.44 197 GLY A CA 1
ATOM 1527 C C . GLY A 1 197 ? -23.302 18.761 35.601 1.00 83.44 197 GLY A C 1
ATOM 1528 O O . GLY A 1 197 ? -24.427 18.323 35.824 1.00 83.44 197 GLY A O 1
ATOM 1529 N N . ALA A 1 198 ? -22.719 18.625 34.406 1.00 89.94 198 ALA A N 1
ATOM 1530 C CA . ALA A 1 198 ? -23.286 17.866 33.291 1.00 89.94 198 ALA A CA 1
ATOM 1531 C C . ALA A 1 198 ? -22.624 16.487 33.152 1.00 89.94 198 ALA A C 1
ATOM 1533 O O . ALA A 1 198 ? -21.407 16.362 33.216 1.00 89.94 198 ALA A O 1
ATOM 1534 N N . GLU A 1 199 ? -23.414 15.446 32.916 1.00 91.06 199 GLU A N 1
ATOM 1535 C CA . GLU A 1 199 ? -22.909 14.123 32.534 1.00 91.06 199 GLU A CA 1
ATOM 1536 C C . GLU A 1 199 ? -22.282 14.178 31.128 1.00 91.06 199 GLU A C 1
ATOM 1538 O O . GLU A 1 199 ? -22.842 14.817 30.233 1.00 91.06 199 GLU A O 1
ATOM 1543 N N . LYS A 1 200 ? -21.117 13.546 30.940 1.00 90.25 200 LYS A N 1
ATOM 1544 C CA . LYS A 1 200 ? -20.426 13.459 29.640 1.00 90.25 200 LYS A CA 1
ATOM 1545 C C . LYS A 1 200 ? -20.267 12.034 29.139 1.00 90.25 200 LYS A C 1
ATOM 1547 O O . LYS A 1 200 ? -20.524 11.770 27.972 1.00 90.25 200 LYS A O 1
ATOM 1552 N N . ASP A 1 201 ? -19.875 11.136 30.032 1.00 88.50 201 ASP A N 1
ATOM 1553 C CA . ASP A 1 201 ? -19.587 9.738 29.739 1.00 88.50 201 ASP A CA 1
ATOM 1554 C C . ASP A 1 201 ? -20.043 8.912 30.937 1.00 88.50 201 ASP A C 1
ATOM 1556 O O . ASP A 1 201 ? -19.843 9.333 32.081 1.00 88.50 201 ASP A O 1
ATOM 1560 N N . THR A 1 202 ? -20.616 7.741 30.680 1.00 91.00 202 THR A N 1
ATOM 1561 C CA . THR A 1 202 ? -21.173 6.859 31.707 1.00 91.00 202 THR A CA 1
ATOM 1562 C C . THR A 1 202 ? -20.953 5.410 31.306 1.00 91.00 202 THR A C 1
ATOM 1564 O O . THR A 1 202 ? -21.424 4.992 30.254 1.00 91.00 202 THR A O 1
ATOM 1567 N N . VAL A 1 203 ? -20.298 4.629 32.166 1.00 90.88 203 VAL A N 1
ATOM 1568 C CA . VAL A 1 203 ? -20.263 3.161 32.064 1.00 90.88 203 VAL A CA 1
ATOM 1569 C C . VAL A 1 203 ? -21.254 2.579 33.066 1.00 90.88 203 VAL A C 1
ATOM 1571 O O . VAL A 1 203 ? -21.333 3.047 34.204 1.00 90.88 203 VAL A O 1
ATOM 1574 N N . GLU A 1 204 ? -22.008 1.553 32.670 1.00 92.69 204 GLU A N 1
ATOM 1575 C CA . GLU A 1 204 ? -23.046 0.926 33.497 1.00 92.69 204 GLU A CA 1
ATOM 1576 C C . GLU A 1 204 ? -22.689 -0.522 33.897 1.00 92.69 204 GLU A C 1
ATOM 1578 O O . GLU A 1 204 ? -22.022 -1.240 33.153 1.00 92.69 204 GLU A O 1
ATOM 1583 N N . ALA A 1 205 ? -23.143 -0.973 35.073 1.00 91.94 205 ALA A N 1
ATOM 1584 C CA . ALA A 1 205 ? -22.919 -2.331 35.589 1.00 91.94 205 ALA A CA 1
ATOM 1585 C C . ALA A 1 205 ? -24.203 -2.928 36.192 1.00 91.94 205 ALA A C 1
ATOM 1587 O O . ALA A 1 205 ? -24.697 -2.491 37.236 1.00 91.94 205 ALA A O 1
ATOM 1588 N N . GLY A 1 206 ? -24.764 -3.942 35.526 1.00 91.75 206 GLY A N 1
ATOM 1589 C CA . GLY A 1 206 ? -26.070 -4.527 35.850 1.00 91.75 206 GLY A CA 1
ATOM 1590 C C . GLY A 1 206 ? -26.037 -5.595 36.949 1.00 91.75 206 GLY A C 1
ATOM 1591 O O . GLY A 1 206 ? -26.003 -6.791 36.664 1.00 91.75 206 GLY A O 1
ATOM 1592 N N . CYS A 1 207 ? -26.160 -5.191 38.214 1.00 91.75 207 CYS A N 1
ATOM 1593 C CA . CYS A 1 207 ? -26.094 -6.073 39.390 1.00 91.75 207 CYS A CA 1
ATOM 1594 C C . CYS A 1 207 ? -27.289 -7.037 39.597 1.00 91.75 207 CYS A C 1
ATOM 1596 O O . CYS A 1 207 ? -27.499 -7.546 40.695 1.00 91.75 207 CYS A O 1
ATOM 1598 N N . MET A 1 208 ? -28.089 -7.343 38.571 1.00 89.69 208 MET A N 1
ATOM 1599 C CA . MET A 1 208 ? -29.200 -8.307 38.682 1.00 89.69 208 MET A CA 1
ATOM 1600 C C . MET A 1 208 ? -28.753 -9.781 38.717 1.00 89.69 208 MET A C 1
ATOM 1602 O O . MET A 1 208 ? -29.540 -10.638 39.120 1.00 89.69 208 MET A O 1
ATOM 1606 N N . SER A 1 209 ? -27.505 -10.088 38.346 1.00 75.75 209 SER A N 1
ATOM 1607 C CA . SER A 1 209 ? -26.933 -11.439 38.458 1.00 75.75 209 SER A CA 1
ATOM 1608 C C . SER A 1 209 ? -26.743 -11.863 39.921 1.00 75.75 209 SER A C 1
ATOM 1610 O O . SER A 1 209 ? -26.144 -11.145 40.718 1.00 75.75 209 SER A O 1
ATOM 1612 N N . THR A 1 210 ? -27.209 -13.067 40.271 1.00 67.69 210 THR A N 1
ATOM 1613 C CA . THR A 1 210 ? -27.041 -13.662 41.614 1.00 67.69 210 THR A CA 1
ATOM 1614 C C . THR A 1 210 ? -26.073 -14.848 41.649 1.00 67.69 210 THR A C 1
ATOM 1616 O O . THR A 1 210 ? -25.890 -15.450 42.705 1.00 67.69 210 THR A O 1
ATOM 1619 N N . THR A 1 211 ? -25.500 -15.241 40.507 1.00 63.19 211 THR A N 1
ATOM 1620 C CA . THR A 1 211 ? -24.611 -16.416 40.370 1.00 63.19 211 THR A CA 1
ATOM 1621 C C . THR A 1 211 ? -23.139 -16.049 40.201 1.00 63.19 211 THR A C 1
ATOM 1623 O O . THR A 1 211 ? -22.276 -16.838 40.571 1.00 63.19 211 THR A O 1
ATOM 1626 N N . ALA A 1 212 ? -22.860 -14.855 39.681 1.00 60.75 212 ALA A N 1
ATOM 1627 C CA . ALA A 1 212 ? -21.539 -14.236 39.621 1.00 60.75 212 ALA A CA 1
ATOM 1628 C C . ALA A 1 212 ? -21.709 -12.712 39.674 1.00 60.75 212 ALA A C 1
ATOM 1630 O O . ALA A 1 212 ? -22.671 -12.189 39.108 1.00 60.75 212 ALA A O 1
ATOM 1631 N N . THR A 1 213 ? -20.798 -11.998 40.333 1.00 65.19 213 THR A N 1
ATOM 1632 C CA . THR A 1 213 ? -20.718 -10.533 40.234 1.00 65.19 213 THR A CA 1
ATOM 1633 C C . THR A 1 213 ? -20.373 -10.145 38.804 1.00 65.19 213 THR A C 1
ATOM 1635 O O . THR A 1 213 ? -19.377 -10.633 38.277 1.00 65.19 213 THR A O 1
ATOM 1638 N N . SER A 1 214 ? -21.165 -9.272 38.186 1.00 73.25 214 SER A N 1
ATOM 1639 C CA . SER A 1 214 ? -20.821 -8.697 36.885 1.00 73.25 214 SER A CA 1
ATOM 1640 C C . SER A 1 214 ? -19.694 -7.673 37.033 1.00 73.25 214 SER A C 1
ATOM 1642 O O . SER A 1 214 ? -19.774 -6.803 37.907 1.00 73.25 214 SER A O 1
ATOM 1644 N N . THR A 1 215 ? -18.700 -7.773 36.156 1.00 82.56 215 THR A N 1
ATOM 1645 C CA . THR A 1 215 ? -17.655 -6.771 35.919 1.00 82.56 215 THR A CA 1
ATOM 1646 C C . THR A 1 215 ? -18.056 -5.916 34.720 1.00 82.56 215 THR A C 1
ATOM 1648 O O . THR A 1 215 ? -18.504 -6.472 33.716 1.00 82.56 215 THR A O 1
ATOM 1651 N N . SER A 1 216 ? -17.865 -4.600 34.802 1.00 90.44 216 SER A N 1
ATOM 1652 C CA . SER A 1 216 ? -17.856 -3.707 33.635 1.00 90.44 216 SER A CA 1
ATOM 1653 C C . SER A 1 216 ? -16.490 -3.029 33.538 1.00 90.44 216 SER A C 1
ATOM 1655 O O . SER A 1 216 ? -16.086 -2.320 34.460 1.00 90.44 216 SER A O 1
ATOM 1657 N N . TRP A 1 217 ? -15.774 -3.245 32.439 1.00 91.75 217 TRP A N 1
ATOM 1658 C CA . TRP A 1 217 ? -14.474 -2.616 32.189 1.00 91.75 217 TRP A CA 1
ATOM 1659 C C . TRP A 1 217 ? -14.640 -1.173 31.686 1.00 91.75 217 TRP A C 1
ATOM 1661 O O . TRP A 1 217 ? -15.661 -0.844 31.081 1.00 91.75 217 TRP A O 1
ATOM 1671 N N . THR A 1 218 ? -13.672 -0.291 31.957 1.00 90.56 218 THR A N 1
ATOM 1672 C CA . THR A 1 218 ? -13.778 1.142 31.616 1.00 90.56 218 THR A CA 1
ATOM 1673 C C . THR A 1 218 ? -12.428 1.851 31.440 1.00 90.56 218 THR A C 1
ATOM 1675 O O . THR A 1 218 ? -11.658 1.930 32.395 1.00 90.56 218 THR A O 1
ATOM 1678 N N . ASN A 1 219 ? -12.240 2.514 30.292 1.00 89.75 219 ASN A N 1
ATOM 1679 C CA . ASN A 1 219 ? -11.149 3.460 30.001 1.00 89.75 219 ASN A CA 1
ATOM 1680 C C . ASN A 1 219 ? -11.407 4.909 30.443 1.00 89.75 219 ASN A C 1
ATOM 1682 O O . ASN A 1 219 ? -10.565 5.782 30.213 1.00 89.75 219 ASN A O 1
ATOM 1686 N N . LEU A 1 220 ? -12.528 5.209 31.117 1.00 89.44 220 LEU A N 1
ATOM 1687 C CA . LEU A 1 220 ? -12.817 6.572 31.575 1.00 89.44 220 LEU A CA 1
ATOM 1688 C C . LEU A 1 220 ? -11.730 7.091 32.532 1.00 89.44 220 LEU A C 1
ATOM 1690 O O . LEU A 1 220 ? -11.656 6.714 33.703 1.00 89.44 220 LEU A O 1
ATOM 1694 N N . ARG A 1 221 ? -10.908 8.024 32.043 1.00 88.38 221 ARG A N 1
ATOM 1695 C CA . ARG A 1 221 ? -9.858 8.696 32.821 1.00 88.38 221 ARG A CA 1
ATOM 1696 C C . ARG A 1 221 ? -10.506 9.737 33.742 1.00 88.38 221 ARG A C 1
ATOM 1698 O O . ARG A 1 221 ? -10.785 10.870 33.342 1.00 88.38 221 ARG A O 1
ATOM 1705 N N . LEU A 1 222 ? -10.821 9.310 34.967 1.00 91.62 222 LEU A N 1
ATOM 1706 C CA . LEU A 1 222 ? -11.582 10.068 35.964 1.00 91.62 222 LEU A CA 1
ATOM 1707 C C . LEU A 1 222 ? -10.692 10.601 37.095 1.00 91.62 222 LEU A C 1
ATOM 1709 O O . LEU A 1 222 ? -9.875 9.886 37.668 1.00 91.62 222 LEU A O 1
ATOM 1713 N N . THR A 1 223 ? -10.909 11.862 37.463 1.00 92.56 223 THR A N 1
ATOM 1714 C CA . THR A 1 223 ? -10.208 12.545 38.560 1.00 92.56 223 THR A CA 1
ATOM 1715 C C . THR A 1 223 ? -11.082 12.604 39.813 1.00 92.56 223 THR A C 1
ATOM 1717 O O . THR A 1 223 ? -12.311 12.548 39.713 1.00 92.56 223 THR A O 1
ATOM 1720 N N . ALA A 1 224 ? -10.474 12.923 40.960 1.00 88.88 224 ALA A N 1
ATOM 1721 C CA . ALA A 1 224 ? -11.136 13.220 42.245 1.00 88.88 224 ALA A CA 1
ATOM 1722 C C . ALA A 1 224 ? -12.207 14.344 42.208 1.00 88.88 224 ALA A C 1
ATOM 1724 O O . ALA A 1 224 ? -12.866 14.653 43.211 1.00 88.88 224 ALA A O 1
ATOM 1725 N N . SER A 1 225 ? -12.360 14.995 41.049 1.00 90.81 225 SER A N 1
ATOM 1726 C CA . SER A 1 225 ? -13.332 16.048 40.759 1.00 90.81 225 SER A CA 1
ATOM 1727 C C . SER A 1 225 ? -14.335 15.710 39.649 1.00 90.81 225 SER A C 1
ATOM 1729 O O . SER A 1 225 ? -15.277 16.460 39.446 1.00 90.81 225 SER A O 1
ATOM 1731 N N . THR A 1 226 ? -14.168 14.607 38.925 1.00 93.38 226 THR A N 1
ATOM 1732 C CA . THR A 1 226 ? -15.048 14.227 37.804 1.00 93.38 226 THR A CA 1
ATOM 1733 C C . THR A 1 226 ? -15.685 12.856 37.990 1.00 93.38 226 THR A C 1
ATOM 1735 O O . THR A 1 226 ? -16.719 12.599 37.382 1.00 93.38 226 THR A O 1
ATOM 1738 N N . MET A 1 227 ? -15.112 12.007 38.849 1.00 94.81 227 MET A N 1
ATOM 1739 C CA . MET A 1 227 ? -15.595 10.664 39.158 1.00 94.81 227 MET A CA 1
ATOM 1740 C C . MET A 1 227 ? -16.885 10.696 39.989 1.00 94.81 227 MET A C 1
ATOM 1742 O O . MET A 1 227 ? -16.839 10.875 41.208 1.00 94.81 227 MET A O 1
ATOM 1746 N N . GLN A 1 228 ? -18.041 10.495 39.354 1.00 95.50 228 GLN A N 1
ATOM 1747 C CA . GLN A 1 228 ? -19.297 10.240 40.064 1.00 95.50 228 GLN A CA 1
ATOM 1748 C C . GLN A 1 228 ? -19.633 8.749 40.017 1.00 95.50 228 GLN A C 1
ATOM 1750 O O . GLN A 1 228 ? -19.618 8.144 38.947 1.00 95.50 228 GLN A O 1
ATOM 1755 N N . PHE A 1 229 ? -19.982 8.168 41.162 1.00 96.25 229 PHE A N 1
ATOM 1756 C CA . PHE A 1 229 ? -20.647 6.870 41.221 1.00 96.25 229 PHE A CA 1
ATOM 1757 C C . PHE A 1 229 ? -22.135 7.068 41.520 1.00 96.25 229 PHE A C 1
ATOM 1759 O O . PHE A 1 229 ? -22.501 7.782 42.454 1.00 96.25 229 PHE A O 1
ATOM 1766 N N . GLU A 1 230 ? -22.996 6.422 40.740 1.00 96.56 230 GLU A N 1
ATOM 1767 C CA . GLU A 1 230 ? -24.446 6.404 40.917 1.00 96.56 230 GLU A CA 1
ATOM 1768 C C . GLU A 1 230 ? -24.951 4.962 41.029 1.00 96.56 230 GLU A C 1
ATOM 1770 O O . GLU A 1 230 ? -24.502 4.068 40.319 1.00 96.56 230 GLU A O 1
ATOM 1775 N N . ALA A 1 231 ? -25.903 4.733 41.928 1.00 95.88 231 ALA A N 1
ATOM 1776 C CA . ALA A 1 231 ? -26.590 3.465 42.095 1.00 95.88 231 ALA A CA 1
ATOM 1777 C C . ALA A 1 231 ? -28.096 3.672 41.919 1.00 95.88 231 ALA A C 1
ATOM 1779 O O . ALA A 1 231 ? -28.712 4.496 42.604 1.00 95.88 231 ALA A O 1
ATOM 1780 N N . GLU A 1 232 ? -28.691 2.876 41.038 1.00 95.69 232 GLU A N 1
ATOM 1781 C CA . GLU A 1 232 ? -30.128 2.773 40.828 1.00 95.69 232 GLU A CA 1
ATOM 1782 C C . GLU A 1 232 ? -30.612 1.367 41.218 1.00 95.69 232 GLU A C 1
ATOM 1784 O O . GLU A 1 232 ? -30.108 0.355 40.725 1.00 95.69 232 GLU A O 1
ATOM 1789 N N . TRP A 1 233 ? -31.617 1.261 42.086 1.00 94.75 233 TRP A N 1
ATOM 1790 C CA . TRP A 1 233 ? -32.234 -0.028 42.399 1.00 94.75 233 TRP A CA 1
ATOM 1791 C C . TRP A 1 233 ? -33.713 0.102 42.745 1.00 94.75 233 TRP A C 1
ATOM 1793 O O . TRP A 1 233 ? -34.151 1.058 43.387 1.00 94.75 233 TRP A O 1
ATOM 1803 N N . LYS A 1 234 ? -34.503 -0.891 42.322 1.00 94.75 234 LYS A N 1
ATOM 1804 C CA . LYS A 1 234 ? -35.950 -0.944 42.570 1.00 94.75 234 LYS A CA 1
ATOM 1805 C C . LYS A 1 234 ? -36.276 -2.204 43.350 1.00 94.75 234 LYS A C 1
ATOM 1807 O O . LYS A 1 234 ? -35.988 -3.318 42.910 1.00 94.75 234 LYS A O 1
ATOM 1812 N N . THR A 1 235 ? -36.854 -2.028 44.533 1.00 93.88 235 THR A N 1
ATOM 1813 C CA . THR A 1 235 ? -37.145 -3.120 45.471 1.00 93.88 235 THR A CA 1
ATOM 1814 C C . THR A 1 235 ? -38.586 -3.061 45.948 1.00 93.88 235 THR A C 1
ATOM 1816 O O . THR A 1 235 ? -39.182 -1.993 46.048 1.00 93.88 235 THR A O 1
ATOM 1819 N N . SER A 1 236 ? -39.185 -4.208 46.245 1.00 92.81 236 SER A N 1
ATOM 1820 C CA . SER A 1 236 ? -40.524 -4.265 46.832 1.00 92.81 236 SER A CA 1
ATOM 1821 C C . SER A 1 236 ? -40.647 -5.421 47.818 1.00 92.81 236 SER A C 1
ATOM 1823 O O . SER A 1 236 ? -39.879 -6.385 47.786 1.00 92.81 236 SER A O 1
ATOM 1825 N N . PHE A 1 237 ? -41.617 -5.325 48.724 1.00 91.19 237 PHE A N 1
ATOM 1826 C CA . PHE A 1 237 ? -42.025 -6.455 49.547 1.00 91.19 237 PHE A CA 1
ATOM 1827 C C . PHE A 1 237 ? -43.536 -6.432 49.765 1.00 91.19 237 PHE A C 1
ATOM 1829 O O . PHE A 1 237 ? -44.056 -5.594 50.501 1.00 91.19 237 PHE A O 1
ATOM 1836 N N . GLN A 1 238 ? -44.226 -7.373 49.124 1.00 86.00 238 GLN A N 1
ATOM 1837 C CA . GLN A 1 238 ? -45.652 -7.622 49.297 1.00 86.00 238 GLN A CA 1
ATOM 1838 C C . GLN A 1 238 ? -45.833 -9.120 49.579 1.00 86.00 238 GLN A C 1
ATOM 1840 O O . GLN A 1 238 ? -45.729 -9.918 48.649 1.00 86.00 238 GLN A O 1
ATOM 1845 N N . PRO A 1 239 ? -46.047 -9.519 50.846 1.00 80.00 239 PRO A N 1
ATOM 1846 C CA . PRO A 1 239 ? -46.177 -10.926 51.202 1.00 80.00 239 PRO A CA 1
ATOM 1847 C C . PRO A 1 239 ? -47.497 -11.512 50.703 1.00 80.00 239 PRO A C 1
ATOM 1849 O O . PRO A 1 239 ? -48.491 -10.795 50.550 1.00 80.00 239 PRO A O 1
ATOM 1852 N N . SER A 1 240 ? -47.524 -12.832 50.519 1.00 73.62 240 SER A N 1
ATOM 1853 C CA . SER A 1 240 ? -48.704 -13.569 50.056 1.00 73.62 240 SER A CA 1
ATOM 1854 C C . SER A 1 240 ? -49.999 -13.188 50.798 1.00 73.62 240 SER A C 1
ATOM 1856 O O . SER A 1 240 ? -50.144 -13.399 52.007 1.00 73.62 240 SER A O 1
ATOM 1858 N N . LEU A 1 241 ? -50.988 -12.677 50.051 1.00 61.53 241 LEU A N 1
ATOM 1859 C CA . LEU A 1 241 ? -52.297 -12.236 50.559 1.00 61.53 241 LEU A CA 1
ATOM 1860 C C . LEU A 1 241 ? -53.260 -13.395 50.896 1.00 61.53 241 LEU A C 1
ATOM 1862 O O . LEU A 1 241 ? -54.474 -13.292 50.716 1.00 61.53 241 LEU A O 1
ATOM 1866 N N . THR A 1 242 ? -52.749 -14.493 51.461 1.00 58.78 242 THR A N 1
ATOM 1867 C CA . THR A 1 242 ? -53.585 -15.397 52.266 1.00 58.78 242 THR A CA 1
ATOM 1868 C C . THR A 1 242 ? -54.200 -14.585 53.406 1.00 58.78 242 THR A C 1
ATOM 1870 O O . THR A 1 242 ? -53.461 -13.981 54.179 1.00 58.78 242 THR A O 1
ATOM 1873 N N . ALA A 1 243 ? -55.530 -14.524 53.504 1.00 62.19 243 ALA A N 1
ATOM 1874 C CA . ALA A 1 243 ? -56.219 -13.556 54.361 1.00 62.19 243 ALA A CA 1
ATOM 1875 C C . ALA A 1 243 ? -55.762 -13.610 55.834 1.00 62.19 243 ALA A C 1
ATOM 1877 O O . ALA A 1 243 ? -56.001 -14.597 56.527 1.00 62.19 243 ALA A O 1
ATOM 1878 N N . TRP A 1 244 ? -55.148 -12.530 56.334 1.00 78.06 244 TRP A N 1
ATOM 1879 C CA . TRP A 1 244 ? -54.729 -12.412 57.736 1.00 78.06 244 TRP A CA 1
ATOM 1880 C C . TRP A 1 244 ? -55.941 -12.050 58.615 1.00 78.06 244 TRP A C 1
ATOM 1882 O O . TRP A 1 244 ? -56.408 -10.907 58.555 1.00 78.06 244 TRP A O 1
ATOM 1892 N N . PRO A 1 245 ? -56.477 -12.964 59.449 1.00 75.69 245 PRO A N 1
ATOM 1893 C CA . PRO A 1 245 ? -57.694 -12.698 60.207 1.00 75.69 245 PRO A CA 1
ATOM 1894 C C . PRO A 1 245 ? -57.412 -11.673 61.310 1.00 75.69 245 PRO A C 1
ATOM 1896 O O . PRO A 1 245 ? -56.813 -11.983 62.341 1.00 75.69 245 PRO A O 1
ATOM 1899 N N . ARG A 1 246 ? -57.838 -10.423 61.092 1.00 82.50 246 ARG A N 1
ATOM 1900 C CA . ARG A 1 246 ? -57.617 -9.303 62.016 1.00 82.50 246 ARG A CA 1
ATOM 1901 C C . ARG A 1 246 ? -58.422 -9.488 63.305 1.00 82.50 246 ARG A C 1
ATOM 1903 O O . ARG A 1 246 ? -59.553 -9.023 63.426 1.00 82.50 246 ARG A O 1
ATOM 1910 N N . GLN A 1 247 ? -57.809 -10.160 64.274 1.00 83.56 247 GLN A N 1
ATOM 1911 C CA . GLN A 1 247 ? -58.370 -10.368 65.607 1.00 83.56 247 GLN A CA 1
ATOM 1912 C C . GLN A 1 247 ? -58.660 -9.034 66.312 1.00 83.56 247 GLN A C 1
ATOM 1914 O O . GLN A 1 247 ? -58.003 -8.022 66.063 1.00 83.56 247 GLN A O 1
ATOM 1919 N N . TYR A 1 248 ? -59.610 -9.042 67.249 1.00 85.12 248 TYR A N 1
ATOM 1920 C CA . TYR A 1 248 ? -60.120 -7.851 67.951 1.00 85.12 248 TYR A CA 1
ATOM 1921 C C . TYR A 1 248 ? -59.053 -7.016 68.694 1.00 85.12 248 TYR A C 1
ATOM 1923 O O . TYR A 1 248 ? -59.287 -5.848 69.016 1.00 85.12 248 TYR A O 1
ATOM 1931 N N . TYR A 1 249 ? -57.888 -7.605 68.981 1.00 87.62 249 TYR A N 1
ATOM 1932 C CA . TYR A 1 249 ? -56.741 -6.948 69.611 1.00 87.62 249 TYR A CA 1
ATOM 1933 C C . TYR A 1 249 ? -55.731 -6.344 68.616 1.00 87.62 249 TYR A C 1
ATOM 1935 O O . TYR A 1 249 ? -54.834 -5.623 69.045 1.00 87.62 249 TYR A O 1
ATOM 1943 N N . ILE A 1 250 ? -55.859 -6.565 67.305 1.00 90.00 250 ILE A N 1
ATOM 1944 C CA . ILE A 1 250 ? -54.980 -5.965 66.286 1.00 90.00 250 ILE A CA 1
ATOM 1945 C C . ILE A 1 250 ? -55.444 -4.528 65.996 1.00 90.00 250 ILE A C 1
ATOM 1947 O O . ILE A 1 250 ? -56.399 -4.301 65.246 1.00 90.00 250 ILE A O 1
ATOM 1951 N N . ASN A 1 251 ? -54.768 -3.536 66.591 1.00 90.44 251 ASN A N 1
ATOM 1952 C CA . ASN A 1 251 ? -55.074 -2.120 66.375 1.00 90.44 251 ASN A CA 1
ATOM 1953 C C . ASN A 1 251 ? -54.809 -1.727 64.919 1.00 90.44 251 ASN A C 1
ATOM 1955 O O . ASN A 1 251 ? -55.720 -1.259 64.241 1.00 90.44 251 ASN A O 1
ATOM 1959 N N . ALA A 1 252 ? -53.577 -1.945 64.466 1.00 90.75 252 ALA A N 1
ATOM 1960 C CA . ALA A 1 252 ? -53.061 -1.597 63.150 1.00 90.75 252 ALA A CA 1
ATOM 1961 C C . ALA A 1 252 ? -51.819 -2.451 62.865 1.00 90.75 252 ALA A C 1
ATOM 1963 O O . ALA A 1 252 ? -51.196 -2.967 63.794 1.00 90.75 252 ALA A O 1
ATOM 1964 N N . TYR A 1 253 ? -51.449 -2.584 61.601 1.00 91.06 253 TYR A N 1
ATOM 1965 C CA . TYR A 1 253 ? -50.221 -3.239 61.164 1.00 91.06 253 TYR A CA 1
ATOM 1966 C C . TYR A 1 253 ? -49.807 -2.652 59.816 1.00 91.06 253 TYR A C 1
ATOM 1968 O O . TYR A 1 253 ? -50.660 -2.164 59.074 1.00 91.06 253 TYR A O 1
ATOM 1976 N N . LEU A 1 254 ? -48.517 -2.717 59.504 1.00 91.12 254 LEU A N 1
ATOM 1977 C CA . LEU A 1 254 ? -47.994 -2.424 58.175 1.00 91.12 254 LEU A CA 1
ATOM 1978 C C . LEU A 1 254 ? -46.684 -3.194 57.989 1.00 91.12 254 LEU A C 1
ATOM 1980 O O . LEU A 1 254 ? -45.897 -3.281 58.933 1.00 91.12 254 LEU A O 1
ATOM 1984 N N . VAL A 1 255 ? -46.458 -3.752 56.799 1.00 91.12 255 VAL A N 1
ATOM 1985 C CA . VAL A 1 255 ? -45.198 -4.414 56.420 1.00 91.12 255 VAL A CA 1
ATOM 1986 C C . VAL A 1 255 ? -44.795 -4.029 55.006 1.00 91.12 255 VAL A C 1
ATOM 1988 O O . VAL A 1 255 ? -45.659 -3.746 54.183 1.00 91.12 255 VAL A O 1
ATOM 1991 N N . GLY A 1 256 ? -43.495 -4.015 54.736 1.00 92.19 256 GLY A N 1
ATOM 1992 C CA . GLY A 1 256 ? -42.928 -3.544 53.476 1.00 92.19 256 GLY A CA 1
ATOM 1993 C C . GLY A 1 256 ? -41.413 -3.388 53.582 1.00 92.19 256 GLY A C 1
ATOM 1994 O O . GLY A 1 256 ? -40.792 -3.996 54.457 1.00 92.19 256 GLY A O 1
ATOM 1995 N N . VAL A 1 257 ? -40.814 -2.561 52.728 1.00 93.00 257 VAL A N 1
ATOM 1996 C CA . VAL A 1 257 ? -39.387 -2.198 52.814 1.00 93.00 257 VAL A CA 1
ATOM 1997 C C . VAL A 1 257 ? -39.185 -1.175 53.942 1.00 93.00 257 VAL A C 1
ATOM 1999 O O . VAL A 1 257 ? -39.911 -0.184 54.012 1.00 93.00 257 VAL A O 1
ATOM 2002 N N . ILE A 1 258 ? -38.220 -1.413 54.840 1.00 92.94 258 ILE A N 1
ATOM 2003 C CA . ILE A 1 258 ? -37.905 -0.536 55.993 1.00 92.94 258 ILE A CA 1
ATOM 2004 C C . ILE A 1 258 ? -36.502 0.071 55.958 1.00 92.94 258 ILE A C 1
ATOM 2006 O O . ILE A 1 258 ? -36.178 0.869 56.829 1.00 92.94 258 ILE A O 1
ATOM 2010 N N . ALA A 1 259 ? -35.664 -0.344 55.015 1.00 92.50 259 ALA A N 1
ATOM 2011 C CA . ALA A 1 259 ? -34.356 0.236 54.751 1.00 92.50 259 ALA A CA 1
ATOM 2012 C C . ALA A 1 259 ? -33.941 -0.149 53.331 1.00 92.50 259 ALA A C 1
ATOM 2014 O O . ALA A 1 259 ? -34.218 -1.269 52.893 1.00 92.50 259 ALA A O 1
ATOM 2015 N N . ALA A 1 260 ? -33.271 0.764 52.637 1.00 92.88 260 ALA A N 1
ATOM 2016 C CA . ALA A 1 260 ? -32.620 0.511 51.361 1.00 92.88 260 ALA A CA 1
ATOM 2017 C C . ALA A 1 260 ? -31.363 1.386 51.271 1.00 92.88 260 ALA A C 1
ATOM 2019 O O . ALA A 1 260 ? -31.410 2.565 51.626 1.00 92.88 260 ALA A O 1
ATOM 2020 N N . SER A 1 261 ? -30.248 0.816 50.824 1.00 94.50 261 SER A N 1
ATOM 2021 C CA . SER A 1 261 ? -28.968 1.517 50.675 1.00 94.50 261 SER A CA 1
ATOM 2022 C C . SER A 1 261 ? -28.127 0.903 49.557 1.00 94.50 261 SER A C 1
ATOM 2024 O O . SER A 1 261 ? -28.382 -0.225 49.138 1.00 94.50 261 SER A O 1
ATOM 2026 N N . ALA A 1 262 ? -27.112 1.626 49.099 1.00 95.56 262 ALA A N 1
ATOM 2027 C CA . ALA A 1 262 ? -26.014 1.074 48.319 1.00 95.56 262 ALA A CA 1
ATOM 2028 C C . ALA A 1 262 ? -24.710 1.294 49.090 1.00 95.56 262 ALA A C 1
ATOM 2030 O O . ALA A 1 262 ? -24.345 2.434 49.376 1.00 95.56 262 ALA A O 1
ATOM 2031 N N . ASP A 1 263 ? -24.028 0.209 49.446 1.00 95.88 263 ASP A N 1
ATOM 2032 C CA . ASP A 1 263 ? -22.652 0.278 49.936 1.00 95.88 263 ASP A CA 1
ATOM 2033 C C . ASP A 1 263 ? -21.717 0.274 48.727 1.00 95.88 263 ASP A C 1
ATOM 2035 O O . ASP A 1 263 ? -21.917 -0.515 47.803 1.00 95.88 263 ASP A O 1
ATOM 2039 N N . TRP A 1 264 ? -20.695 1.121 48.729 1.00 96.25 264 TRP A N 1
ATOM 2040 C CA . TRP A 1 264 ? -19.685 1.182 47.675 1.00 96.25 264 TRP A CA 1
ATOM 2041 C C . TRP A 1 264 ? -18.286 1.236 48.278 1.00 96.25 264 TRP A C 1
ATOM 2043 O O . TRP A 1 264 ? -18.088 1.746 49.384 1.00 96.25 264 TRP A O 1
ATOM 2053 N N . ARG A 1 265 ? -17.307 0.709 47.546 1.00 95.69 265 ARG A N 1
ATOM 2054 C CA . ARG A 1 265 ? -15.889 0.811 47.884 1.00 95.69 265 ARG A CA 1
ATOM 2055 C C . ARG A 1 265 ? -15.029 0.789 46.626 1.00 95.69 265 ARG A C 1
ATOM 2057 O O . ARG A 1 265 ? -15.281 0.009 45.716 1.00 95.69 265 ARG A O 1
ATOM 2064 N N . MET A 1 266 ? -14.018 1.644 46.609 1.00 95.88 266 MET A N 1
ATOM 2065 C CA . MET A 1 266 ? -12.961 1.660 45.611 1.00 95.88 266 MET A CA 1
ATOM 2066 C C . MET A 1 266 ? -11.750 0.924 46.187 1.00 95.88 266 MET A C 1
ATOM 2068 O O . MET A 1 266 ? -11.331 1.207 47.317 1.00 95.88 266 MET A O 1
ATOM 2072 N N . GLU A 1 267 ? -11.220 -0.034 45.437 1.00 95.75 267 GLU A N 1
ATOM 2073 C CA . GLU A 1 267 ? -10.037 -0.823 45.772 1.00 95.75 267 GLU A CA 1
ATOM 2074 C C . GLU A 1 267 ? -8.906 -0.560 44.778 1.00 95.75 267 GLU A C 1
ATOM 2076 O O . GLU A 1 267 ? -9.155 -0.378 43.592 1.00 95.75 267 GLU A O 1
ATOM 2081 N N . ARG A 1 268 ? -7.667 -0.573 45.278 1.00 94.31 268 ARG A N 1
ATOM 2082 C CA . ARG A 1 268 ? -6.427 -0.488 44.500 1.00 94.31 268 ARG A CA 1
ATOM 2083 C C . ARG A 1 268 ? -5.515 -1.621 44.946 1.00 94.31 268 ARG A C 1
ATOM 2085 O O . ARG A 1 268 ? -5.208 -1.719 46.137 1.00 94.31 268 ARG A O 1
ATOM 2092 N N . GLY A 1 269 ? -5.137 -2.519 44.035 1.00 89.50 269 GLY A N 1
ATOM 2093 C CA . GLY A 1 269 ? -4.339 -3.709 44.369 1.00 89.50 269 GLY A CA 1
ATOM 2094 C C . GLY A 1 269 ? -4.951 -4.566 45.492 1.00 89.50 269 GLY A C 1
ATOM 2095 O O . GLY A 1 269 ? -4.237 -4.981 46.405 1.00 89.50 269 GLY A O 1
ATOM 2096 N N . GLY A 1 270 ? -6.278 -4.754 45.489 1.00 87.38 270 GLY A N 1
ATOM 2097 C CA . GLY A 1 270 ? -7.009 -5.504 46.525 1.00 87.38 270 GLY A CA 1
ATOM 2098 C C . GLY A 1 270 ? -7.070 -4.837 47.907 1.00 87.38 270 GLY A C 1
ATOM 2099 O O . GLY A 1 270 ? -7.359 -5.495 48.907 1.00 87.38 270 GLY A O 1
ATOM 2100 N N . THR A 1 271 ? -6.751 -3.542 47.996 1.00 91.94 271 THR A N 1
ATOM 2101 C CA . THR A 1 271 ? -6.862 -2.744 49.225 1.00 91.94 271 THR A CA 1
ATOM 2102 C C . THR A 1 271 ? -7.896 -1.644 49.036 1.00 91.94 271 THR A C 1
ATOM 2104 O O . THR A 1 271 ? -7.752 -0.808 48.147 1.00 91.94 271 THR A O 1
ATOM 2107 N N . SER A 1 272 ? -8.922 -1.594 49.892 1.00 93.44 272 SER A N 1
ATOM 2108 C CA . SER A 1 272 ? -9.916 -0.514 49.846 1.00 93.44 272 SER A CA 1
ATOM 2109 C C . SER A 1 272 ? -9.291 0.833 50.222 1.00 93.44 272 SER A C 1
ATOM 2111 O O . SER A 1 272 ? -8.882 1.039 51.365 1.00 93.44 272 SER A O 1
ATOM 2113 N N . ILE A 1 273 ? -9.241 1.745 49.249 1.00 94.81 273 ILE A N 1
ATOM 2114 C CA . ILE A 1 273 ? -8.753 3.122 49.409 1.00 94.81 273 ILE A CA 1
ATOM 2115 C C . ILE A 1 273 ? -9.880 4.076 49.812 1.00 94.81 273 ILE A C 1
ATOM 2117 O O . ILE A 1 273 ? -9.656 5.024 50.567 1.00 94.81 273 ILE A O 1
ATOM 2121 N N . ARG A 1 274 ? -11.116 3.798 49.376 1.00 94.56 274 ARG A N 1
ATOM 2122 C CA . ARG A 1 274 ? -12.299 4.594 49.721 1.00 94.56 274 ARG A C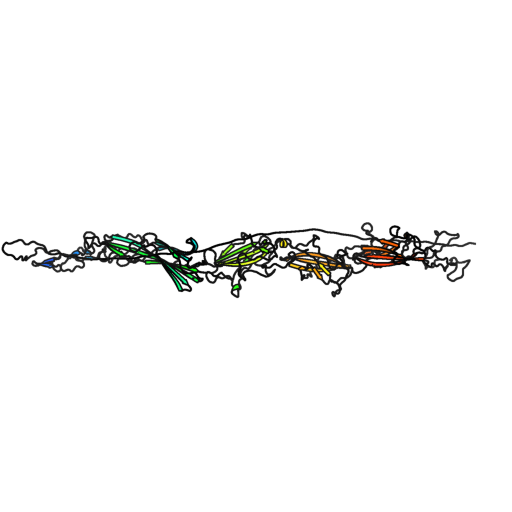A 1
ATOM 2123 C C . ARG A 1 274 ? -13.540 3.722 49.834 1.00 94.56 274 ARG A C 1
ATOM 2125 O O . ARG A 1 274 ? -13.643 2.710 49.152 1.00 94.56 274 ARG A O 1
ATOM 2132 N N . GLN A 1 275 ? -14.483 4.110 50.688 1.00 95.94 275 GLN A N 1
ATOM 2133 C CA . GLN A 1 275 ? -15.773 3.434 50.836 1.00 95.94 275 GLN A CA 1
ATOM 2134 C C . GLN A 1 275 ? -16.837 4.371 51.410 1.00 95.94 275 GLN A C 1
ATOM 2136 O O . GLN A 1 275 ? -16.506 5.362 52.069 1.00 95.94 275 GLN A O 1
ATOM 2141 N N . GLY A 1 276 ? -18.106 4.021 51.215 1.00 95.25 276 GLY A N 1
ATOM 2142 C CA . GLY A 1 276 ? -19.246 4.726 51.786 1.00 95.25 276 GLY A CA 1
ATOM 2143 C C . GLY A 1 276 ? -20.561 3.956 51.649 1.00 95.25 276 GLY A C 1
ATOM 2144 O O . GLY A 1 276 ? -20.632 2.913 51.002 1.00 95.25 276 GLY A O 1
ATOM 2145 N N . THR A 1 277 ? -21.616 4.500 52.255 1.00 95.56 277 THR A N 1
ATOM 2146 C CA . THR A 1 277 ? -22.984 3.971 52.173 1.00 95.56 277 THR A CA 1
ATOM 2147 C C . THR A 1 277 ? -23.926 5.097 51.775 1.00 95.56 277 THR A C 1
ATOM 2149 O O . THR A 1 277 ? -24.055 6.083 52.495 1.00 95.56 277 THR A O 1
ATOM 2152 N N . MET A 1 278 ? -24.615 4.937 50.650 1.00 94.00 278 MET A N 1
ATOM 2153 C CA . MET A 1 278 ? -25.639 5.859 50.162 1.00 94.00 278 MET A CA 1
ATOM 2154 C C . MET A 1 278 ? -27.009 5.352 50.613 1.00 94.00 278 MET A C 1
ATOM 2156 O O . MET A 1 278 ? -27.441 4.278 50.187 1.00 94.00 278 MET A O 1
ATOM 2160 N N . THR A 1 279 ? -27.710 6.078 51.486 1.00 91.75 279 THR A N 1
ATOM 2161 C CA . THR A 1 279 ? -29.018 5.636 51.991 1.00 91.75 279 THR A CA 1
ATOM 2162 C C . THR A 1 279 ? -30.156 6.158 51.121 1.00 91.75 279 THR A C 1
ATOM 2164 O O . THR A 1 279 ? -30.165 7.292 50.646 1.00 91.75 279 THR A O 1
ATOM 2167 N N . CYS A 1 280 ? -31.150 5.313 50.875 1.00 87.62 280 CYS A N 1
ATOM 2168 C CA . CYS A 1 280 ? -32.381 5.726 50.219 1.00 87.62 280 CYS A CA 1
ATOM 2169 C C . CYS A 1 280 ? -33.356 6.328 51.249 1.00 87.62 280 CYS A C 1
ATOM 2171 O O . CYS A 1 280 ? -33.225 6.124 52.458 1.00 87.62 280 CYS A O 1
ATOM 2173 N N . LYS A 1 281 ? -34.333 7.111 50.775 1.00 75.06 281 LYS A N 1
ATOM 2174 C CA . LYS A 1 281 ? -35.197 7.960 51.615 1.00 75.06 281 LYS A CA 1
ATOM 2175 C C . LYS A 1 281 ? -35.906 7.171 52.732 1.00 75.06 281 LYS A C 1
ATOM 2177 O O . LYS A 1 281 ? -36.306 6.033 52.518 1.00 75.06 281 LYS A O 1
ATOM 2182 N N . LEU A 1 282 ? -36.096 7.838 53.880 1.00 65.06 282 LEU A N 1
ATOM 2183 C CA . LEU A 1 282 ? -36.421 7.357 55.246 1.00 65.06 282 LEU A CA 1
ATOM 2184 C C . LEU A 1 282 ? -37.676 6.464 55.469 1.00 65.06 282 LEU A C 1
ATOM 2186 O O . LEU A 1 282 ? -38.381 6.607 56.477 1.00 65.06 282 LEU A O 1
ATOM 2190 N N . SER A 1 283 ? -37.931 5.488 54.600 1.00 72.25 283 SER A N 1
ATOM 2191 C CA . SER A 1 283 ? -38.635 4.251 54.954 1.00 72.25 283 SER A CA 1
ATOM 2192 C C . SER A 1 283 ? -38.011 3.668 56.226 1.00 72.25 283 SER A C 1
ATOM 2194 O O . SER A 1 283 ? -36.793 3.683 56.388 1.00 72.25 283 SER A O 1
ATOM 2196 N N . ASN A 1 284 ? -38.839 3.224 57.171 1.00 87.94 284 ASN A N 1
ATOM 2197 C CA . ASN A 1 284 ? -38.384 2.754 58.483 1.00 87.94 284 ASN A CA 1
ATOM 2198 C C . ASN A 1 284 ? -39.421 1.820 59.128 1.00 87.94 284 ASN A C 1
ATOM 2200 O O . ASN A 1 284 ? -40.542 1.693 58.645 1.00 87.94 284 ASN A O 1
ATOM 2204 N N . ARG A 1 285 ? -39.084 1.175 60.251 1.00 90.12 285 ARG A N 1
ATOM 2205 C CA . ARG A 1 285 ? -39.959 0.184 60.915 1.00 90.12 285 ARG A CA 1
ATOM 2206 C C . ARG A 1 285 ? -41.335 0.696 61.374 1.00 90.12 285 ARG A C 1
ATOM 2208 O O . ARG A 1 285 ? -42.237 -0.123 61.532 1.00 90.12 285 ARG A O 1
ATOM 2215 N N . ASP A 1 286 ? -41.513 2.003 61.576 1.00 90.19 286 ASP A N 1
ATOM 2216 C CA . ASP A 1 286 ? -42.806 2.632 61.902 1.00 90.19 286 ASP A CA 1
ATOM 2217 C C . ASP A 1 286 ? -43.543 3.177 60.663 1.00 90.19 286 ASP A C 1
ATOM 2219 O O . ASP A 1 286 ? -44.738 3.467 60.738 1.00 90.19 286 ASP A O 1
ATOM 2223 N N . SER A 1 287 ? -42.858 3.266 59.519 1.00 90.62 287 SER A N 1
ATOM 2224 C CA . SER A 1 287 ? -43.401 3.669 58.216 1.00 90.62 287 SER A CA 1
ATOM 2225 C C . SER A 1 287 ? -42.771 2.847 57.072 1.00 90.62 287 SER A C 1
ATOM 2227 O O . SER A 1 287 ? -41.998 3.396 56.280 1.00 90.62 287 SER A O 1
ATOM 2229 N N . PRO A 1 288 ? -43.043 1.527 56.989 1.00 91.31 288 PRO A N 1
ATOM 2230 C CA . PRO A 1 288 ? -42.567 0.682 55.893 1.00 91.31 288 PRO A CA 1
ATOM 2231 C C . PRO A 1 288 ? -43.221 1.070 54.561 1.00 91.31 288 PRO A C 1
ATOM 2233 O O . PRO A 1 288 ? -44.432 1.299 54.508 1.00 91.31 288 PRO A O 1
ATOM 2236 N N . ASN A 1 289 ? -42.449 1.069 53.473 1.00 90.88 289 ASN A N 1
ATOM 2237 C CA . ASN A 1 289 ? -42.979 1.265 52.126 1.00 90.88 289 ASN A CA 1
ATOM 2238 C C . ASN A 1 289 ? -43.626 -0.035 51.611 1.00 90.88 289 ASN A C 1
ATOM 2240 O O . ASN A 1 289 ? -42.948 -1.047 51.434 1.00 90.88 289 ASN A O 1
ATOM 2244 N N . THR A 1 290 ? -44.942 0.002 51.385 1.00 89.38 290 THR A N 1
ATOM 2245 C CA . THR A 1 290 ? -45.769 -1.112 50.879 1.00 89.38 290 THR A CA 1
ATOM 2246 C C . THR A 1 290 ? -45.828 -1.190 49.348 1.00 89.38 290 THR A C 1
ATOM 2248 O O . THR A 1 290 ? -46.435 -2.109 48.793 1.00 89.38 290 THR A O 1
ATOM 2251 N N . SER A 1 291 ? -45.257 -0.202 48.660 1.00 89.12 291 SER A N 1
ATOM 2252 C CA . SER A 1 291 ? -45.196 -0.092 47.201 1.00 89.12 291 SER A CA 1
ATOM 2253 C C . SER A 1 291 ? -43.791 -0.436 46.685 1.00 89.12 291 SER A C 1
ATOM 2255 O O . SER A 1 291 ? -42.962 -0.962 47.431 1.00 89.12 291 SER A O 1
ATOM 2257 N N . MET A 1 292 ? -43.514 -0.168 45.407 1.00 90.62 292 MET A N 1
ATOM 2258 C CA . MET A 1 292 ? -42.148 -0.241 44.893 1.00 90.62 292 MET A CA 1
ATOM 2259 C C . MET A 1 292 ? -41.321 0.903 45.490 1.00 90.62 292 MET A C 1
ATOM 2261 O O . MET A 1 292 ? -41.642 2.080 45.333 1.00 90.62 292 MET A O 1
ATOM 2265 N N . GLN A 1 293 ? -40.252 0.545 46.190 1.00 90.12 293 GLN A N 1
ATOM 2266 C CA . GLN A 1 293 ? -39.206 1.453 46.618 1.00 90.12 293 GLN A CA 1
ATOM 2267 C C . GLN A 1 293 ? -38.229 1.628 45.455 1.00 90.12 293 GLN A C 1
ATOM 2269 O O . GLN A 1 293 ? -37.369 0.778 45.220 1.00 90.12 293 GLN A O 1
ATOM 2274 N N . ASP A 1 294 ? -38.404 2.726 44.729 1.00 92.44 294 ASP A N 1
ATOM 2275 C CA . ASP A 1 294 ? -37.448 3.229 43.745 1.00 92.44 294 ASP A CA 1
ATOM 2276 C C . ASP A 1 294 ? -36.347 4.022 44.471 1.00 92.44 294 ASP A C 1
ATOM 2278 O O . ASP A 1 294 ? -36.640 4.742 45.436 1.00 92.44 294 ASP A O 1
ATOM 2282 N N . CYS A 1 295 ? -35.093 3.853 44.057 1.00 93.06 295 CYS A N 1
ATOM 2283 C CA . CYS A 1 295 ? -33.922 4.469 44.675 1.00 93.06 295 CYS A CA 1
ATOM 2284 C C . CYS A 1 295 ? -32.874 4.790 43.607 1.00 93.06 295 CYS A C 1
ATOM 2286 O O . CYS A 1 295 ? -32.264 3.878 43.061 1.00 93.06 295 CYS A O 1
ATOM 2288 N N . THR A 1 296 ? -32.628 6.080 43.383 1.00 94.94 296 THR A N 1
ATOM 2289 C CA . THR A 1 296 ? -31.444 6.597 42.684 1.00 94.94 296 THR A CA 1
ATOM 2290 C C . THR A 1 296 ? -30.653 7.436 43.677 1.00 94.94 296 THR A C 1
ATOM 2292 O O . THR A 1 296 ? -31.224 8.303 44.347 1.00 94.94 296 THR A O 1
ATOM 2295 N N . LYS A 1 297 ? -29.357 7.161 43.811 1.00 95.19 297 LYS A N 1
ATOM 2296 C CA . LYS A 1 297 ? -28.428 7.923 44.652 1.00 95.19 297 LYS A CA 1
ATOM 2297 C C . LYS A 1 297 ? -27.072 7.993 43.974 1.00 95.19 297 LYS A C 1
ATOM 2299 O O . LYS A 1 297 ? -26.634 6.993 43.420 1.00 95.19 297 LYS A O 1
ATOM 2304 N N . ASN A 1 298 ? -26.388 9.122 44.104 1.00 94.88 298 ASN A N 1
ATOM 2305 C CA . ASN A 1 298 ? -25.027 9.305 43.620 1.00 94.88 298 ASN A CA 1
ATOM 2306 C C . ASN A 1 298 ? -24.117 9.903 44.702 1.00 94.88 298 ASN A C 1
ATOM 2308 O O . ASN A 1 298 ? -24.571 10.317 45.770 1.00 94.88 298 ASN A O 1
ATOM 2312 N N . VAL A 1 299 ? -22.815 9.832 44.444 1.00 95.00 299 VAL A N 1
ATOM 2313 C CA . VAL A 1 299 ? -21.727 10.324 45.289 1.00 95.00 299 VAL A CA 1
ATOM 2314 C C . VAL A 1 299 ? -20.541 10.645 44.381 1.00 95.00 299 VAL A C 1
ATOM 2316 O O . VAL A 1 299 ? -20.275 9.908 43.430 1.00 95.00 299 VAL A O 1
ATOM 2319 N N . MET A 1 300 ? -19.803 11.719 44.652 1.00 94.06 300 MET A N 1
ATOM 2320 C CA . MET A 1 300 ? -18.503 11.898 44.006 1.00 94.06 300 MET A CA 1
ATOM 2321 C C . MET A 1 300 ? -17.456 11.089 44.753 1.00 94.06 300 MET A C 1
ATOM 2323 O O . MET A 1 300 ? -17.350 11.173 45.975 1.00 94.06 300 MET A O 1
ATOM 2327 N N . ILE A 1 301 ? -16.649 10.338 44.017 1.00 93.81 301 ILE A N 1
ATOM 2328 C CA . ILE A 1 301 ? -15.509 9.632 44.587 1.00 93.81 301 ILE A CA 1
ATOM 2329 C C . ILE A 1 301 ? -14.324 10.615 44.575 1.00 93.81 301 ILE A C 1
ATOM 2331 O O . ILE A 1 301 ? -13.930 11.091 43.512 1.00 93.81 301 ILE A O 1
ATOM 2335 N N . PRO A 1 302 ? -13.769 10.995 45.741 1.00 91.56 302 PRO A N 1
ATOM 2336 C CA . PRO A 1 302 ? -12.726 12.019 45.854 1.00 91.56 302 PRO A CA 1
ATOM 2337 C C . PRO A 1 302 ? -11.318 11.480 45.544 1.00 91.56 302 PRO A C 1
ATOM 2339 O O . PRO A 1 302 ? -10.337 11.987 46.081 1.00 91.56 302 PRO A O 1
ATOM 2342 N N . GLU A 1 303 ? -11.222 10.462 44.692 1.00 92.94 303 GLU A N 1
ATOM 2343 C CA . GLU A 1 303 ? -9.984 9.774 44.324 1.00 92.94 303 GLU A CA 1
ATOM 2344 C C . GLU A 1 303 ? -9.779 9.866 42.803 1.00 92.94 303 GLU A C 1
ATOM 2346 O O . GLU A 1 303 ? -10.735 9.997 42.041 1.00 92.94 303 GLU A O 1
ATOM 2351 N N . GLU A 1 304 ? -8.529 9.817 42.350 1.00 93.25 304 GLU A N 1
ATOM 2352 C CA . GLU A 1 304 ? -8.187 9.721 40.927 1.00 93.25 304 GLU A CA 1
ATOM 2353 C C . GLU A 1 304 ? -8.049 8.247 40.534 1.00 93.25 304 GLU A C 1
ATOM 2355 O O . GLU A 1 304 ? -7.343 7.494 41.217 1.00 93.25 304 GLU A O 1
ATOM 2360 N N . ALA A 1 305 ? -8.739 7.848 39.464 1.00 92.81 305 ALA A N 1
ATOM 2361 C CA . ALA A 1 305 ? -8.744 6.479 38.966 1.00 92.81 305 ALA A CA 1
ATOM 2362 C C . ALA A 1 305 ? -7.388 6.119 38.345 1.00 92.81 305 ALA A C 1
ATOM 2364 O O . ALA A 1 305 ? -6.794 6.897 37.598 1.00 92.81 305 ALA A O 1
ATOM 2365 N N . GLN A 1 306 ? -6.904 4.925 38.662 1.00 93.69 306 GLN A N 1
ATOM 2366 C CA . GLN A 1 306 ? -5.670 4.335 38.157 1.00 93.69 306 GLN A CA 1
ATOM 2367 C C . GLN A 1 306 ? -5.985 2.981 37.514 1.00 93.69 306 GLN A C 1
ATOM 2369 O O . GLN A 1 306 ? -6.993 2.350 37.825 1.00 93.69 306 GLN A O 1
ATOM 2374 N N . HIS A 1 307 ? -5.122 2.544 36.602 1.00 92.25 307 HIS A N 1
ATOM 2375 C CA . HIS A 1 307 ? -5.240 1.228 35.982 1.00 92.25 307 HIS A CA 1
ATOM 2376 C C . HIS A 1 307 ? -5.200 0.125 37.057 1.00 92.25 307 HIS A C 1
ATOM 2378 O O . HIS A 1 307 ? -4.367 0.180 37.967 1.00 92.25 307 HIS A O 1
ATOM 2384 N N . GLY A 1 308 ? -6.107 -0.848 36.961 1.00 91.69 308 GLY A N 1
ATOM 2385 C CA . GLY A 1 308 ? -6.282 -1.906 37.958 1.00 91.69 308 GLY A CA 1
ATOM 2386 C C . GLY A 1 308 ? -7.015 -1.472 39.238 1.00 91.69 308 GLY A C 1
ATOM 2387 O O . GLY A 1 308 ? -7.011 -2.219 40.221 1.00 91.69 308 GLY A O 1
ATOM 2388 N N . ASP A 1 309 ? -7.633 -0.285 39.264 1.00 94.81 309 ASP A N 1
ATOM 2389 C CA . ASP A 1 309 ? -8.599 0.073 40.308 1.00 94.81 309 ASP A CA 1
ATOM 2390 C C . ASP A 1 309 ? -9.952 -0.605 40.069 1.00 94.81 309 ASP A C 1
ATOM 2392 O O . ASP A 1 309 ? -10.432 -0.691 38.938 1.00 94.81 309 ASP A O 1
ATOM 2396 N N . GLU A 1 310 ? -10.626 -0.986 41.154 1.00 94.75 310 GLU A N 1
ATOM 2397 C CA . GLU A 1 310 ? -11.967 -1.572 41.112 1.00 94.75 310 GLU A CA 1
ATOM 2398 C C . GLU A 1 310 ? -12.969 -0.753 41.937 1.00 94.75 310 GLU A C 1
ATOM 2400 O O . GLU A 1 310 ? -12.751 -0.500 43.123 1.00 94.75 310 GLU A O 1
ATOM 2405 N N . VAL A 1 311 ? -14.118 -0.389 41.360 1.00 95.31 311 VAL A N 1
ATOM 2406 C CA . VAL A 1 311 ? -15.243 0.227 42.091 1.00 95.31 311 VAL A CA 1
ATOM 2407 C C . VAL A 1 311 ? -16.319 -0.821 42.315 1.00 95.31 311 VAL A C 1
ATOM 2409 O O . VAL A 1 311 ? -17.171 -1.070 41.463 1.00 95.31 311 VAL A O 1
ATOM 2412 N N . HIS A 1 312 ? -16.289 -1.438 43.492 1.00 95.12 312 HIS A N 1
ATOM 2413 C CA . HIS A 1 312 ? -17.297 -2.390 43.941 1.00 95.12 312 HIS A CA 1
ATOM 2414 C C . HIS A 1 312 ? -18.497 -1.669 44.531 1.00 95.12 312 HIS A C 1
ATOM 2416 O O . HIS A 1 312 ? -18.346 -0.766 45.355 1.00 95.12 312 HIS A O 1
ATOM 2422 N N . PHE A 1 313 ? -19.698 -2.157 44.237 1.00 95.25 313 PHE A N 1
ATOM 2423 C CA . PHE A 1 313 ? -20.900 -1.723 44.937 1.00 95.25 313 PHE A CA 1
ATOM 2424 C C . PHE A 1 313 ? -21.833 -2.887 45.266 1.00 95.25 313 PHE A C 1
ATOM 2426 O O . PHE A 1 313 ? -21.749 -3.991 44.723 1.00 95.25 313 PHE A O 1
ATOM 2433 N N . THR A 1 314 ? -22.695 -2.673 46.252 1.00 94.81 314 THR A N 1
ATOM 2434 C CA . THR A 1 314 ? -23.684 -3.643 46.715 1.00 94.81 314 THR A CA 1
ATOM 2435 C C . THR A 1 314 ? -24.944 -2.913 47.147 1.00 94.81 314 THR A C 1
ATOM 2437 O O . THR A 1 314 ? -24.978 -2.269 48.198 1.00 94.81 314 THR A O 1
ATOM 2440 N N . THR A 1 315 ? -25.994 -3.025 46.340 1.00 94.69 315 THR A N 1
ATOM 2441 C CA . THR A 1 315 ? -27.317 -2.504 46.682 1.00 94.69 315 THR A CA 1
ATOM 2442 C C . THR A 1 315 ? -28.000 -3.462 47.655 1.00 94.69 315 THR A C 1
ATOM 2444 O O . THR A 1 315 ? -27.827 -4.684 47.602 1.00 94.69 315 THR A O 1
ATOM 2447 N N . LYS A 1 316 ? -28.759 -2.903 48.595 1.00 94.06 316 LYS A N 1
ATOM 2448 C CA . LYS A 1 316 ? -29.388 -3.613 49.707 1.00 94.06 316 LYS A CA 1
ATOM 2449 C C . LYS A 1 316 ? -30.797 -3.097 49.937 1.00 94.06 316 LYS A C 1
ATOM 2451 O O . LYS A 1 316 ? -31.071 -1.901 49.814 1.00 94.06 316 LYS A O 1
ATOM 2456 N N . ALA A 1 317 ? -31.686 -3.998 50.338 1.00 94.12 317 ALA A N 1
ATOM 2457 C CA . ALA A 1 317 ? -32.961 -3.632 50.940 1.00 94.12 317 ALA A CA 1
ATOM 2458 C C . ALA A 1 317 ? -33.384 -4.655 51.992 1.00 94.12 317 ALA A C 1
ATOM 2460 O O . ALA A 1 317 ? -33.294 -5.863 51.773 1.00 94.12 317 ALA A O 1
ATOM 2461 N N . SER A 1 318 ? -33.907 -4.163 53.112 1.00 94.31 318 SER A N 1
ATOM 2462 C CA . SER A 1 318 ? -34.420 -4.977 54.213 1.00 94.31 318 SER A CA 1
ATOM 2463 C C . SER A 1 318 ? -35.927 -4.764 54.381 1.00 94.31 318 SER A C 1
ATOM 2465 O O . SER A 1 318 ? -36.408 -3.627 54.436 1.00 94.31 318 SER A O 1
ATOM 2467 N N . ASN A 1 319 ? -36.688 -5.862 54.459 1.00 93.62 319 ASN A N 1
ATOM 2468 C CA . ASN A 1 319 ? -38.122 -5.814 54.761 1.00 93.62 319 ASN A CA 1
ATOM 2469 C C . ASN A 1 319 ? -38.380 -5.730 56.277 1.00 93.62 319 ASN A C 1
ATOM 2471 O O . ASN A 1 319 ? -37.476 -5.892 57.094 1.00 93.62 319 ASN A O 1
ATOM 2475 N N . GLY A 1 320 ? -39.610 -5.408 56.668 1.00 93.69 320 GLY A N 1
ATOM 2476 C CA . GLY A 1 320 ? -39.986 -5.251 58.070 1.00 93.69 320 GLY A CA 1
ATOM 2477 C C . GLY A 1 320 ? -41.299 -4.500 58.237 1.00 93.69 320 GLY A C 1
ATOM 2478 O O . GLY A 1 320 ? -42.121 -4.447 57.325 1.00 93.69 320 GLY A O 1
ATOM 2479 N N . GLY A 1 321 ? -41.487 -3.901 59.412 1.00 93.06 321 GLY A N 1
ATOM 2480 C CA . GLY A 1 321 ? -42.642 -3.066 59.737 1.00 93.06 321 GLY A CA 1
ATOM 2481 C C . GLY A 1 321 ? -43.096 -3.268 61.178 1.00 93.06 321 GLY A C 1
ATOM 2482 O O . GLY A 1 321 ? -42.294 -3.648 62.037 1.00 93.06 321 GLY A O 1
ATOM 2483 N N . TYR A 1 322 ? -44.393 -3.088 61.435 1.00 94.06 322 TYR A N 1
ATOM 2484 C CA . TYR A 1 322 ? -44.958 -3.163 62.782 1.00 94.06 322 TYR A CA 1
ATOM 2485 C C . TYR A 1 322 ? -46.339 -3.825 62.864 1.00 94.06 322 TYR A C 1
ATOM 2487 O O . TYR A 1 322 ? -47.131 -3.824 61.920 1.00 94.06 322 TYR A O 1
ATOM 2495 N N . VAL A 1 323 ? -46.673 -4.292 64.068 1.00 92.88 323 VAL A N 1
ATOM 2496 C CA . VAL A 1 323 ? -48.041 -4.559 64.523 1.00 92.88 323 VAL A CA 1
ATOM 2497 C C . VAL A 1 323 ? -48.292 -3.836 65.849 1.00 92.88 323 VAL A C 1
ATOM 2499 O O . VAL A 1 323 ? -47.517 -3.926 66.799 1.00 92.88 323 VAL A O 1
ATOM 2502 N N . ARG A 1 324 ? -49.387 -3.077 65.918 1.00 92.88 324 ARG A N 1
ATOM 2503 C CA . ARG A 1 324 ? -49.860 -2.390 67.126 1.00 92.88 324 ARG A CA 1
ATOM 2504 C C . ARG A 1 324 ? -50.976 -3.217 67.746 1.00 92.88 324 ARG A C 1
ATOM 2506 O O . ARG A 1 324 ? -52.016 -3.440 67.130 1.00 92.88 324 ARG A O 1
ATOM 2513 N N . ILE A 1 325 ? -50.772 -3.649 68.983 1.00 91.25 325 ILE A N 1
ATOM 2514 C CA . ILE A 1 325 ? -51.708 -4.477 69.745 1.00 91.25 325 ILE A CA 1
ATOM 2515 C C . ILE A 1 325 ? -52.478 -3.586 70.730 1.00 91.25 325 ILE A C 1
ATOM 2517 O O . ILE A 1 325 ? -51.864 -2.837 71.490 1.00 91.25 325 ILE A O 1
ATOM 2521 N N . ARG A 1 326 ? -53.817 -3.649 70.725 1.00 89.00 326 ARG A N 1
ATOM 2522 C CA . ARG A 1 326 ? -54.685 -2.978 71.711 1.00 89.00 326 ARG A CA 1
ATOM 2523 C C . ARG A 1 326 ? -54.584 -3.699 73.046 1.00 89.00 326 ARG A C 1
ATOM 2525 O O . ARG A 1 326 ? -54.905 -4.881 73.126 1.00 89.00 326 ARG A O 1
ATOM 2532 N N . ASN A 1 327 ? -54.188 -2.978 74.085 1.00 86.69 327 ASN A N 1
ATOM 2533 C CA . ASN A 1 327 ? -54.200 -3.473 75.448 1.00 86.69 327 ASN A CA 1
ATOM 2534 C C . ASN A 1 327 ? -55.559 -3.144 76.099 1.00 86.69 327 ASN A C 1
ATOM 2536 O O . ASN A 1 327 ? -55.941 -1.978 76.156 1.00 86.69 327 ASN A O 1
ATOM 2540 N N . PHE A 1 328 ? -56.286 -4.164 76.570 1.00 85.69 328 PHE A N 1
ATOM 2541 C CA . PHE A 1 328 ? -57.608 -4.017 77.202 1.00 85.69 328 PHE A CA 1
ATOM 2542 C C . PHE A 1 328 ? -57.578 -4.112 78.742 1.00 85.69 328 PHE A C 1
ATOM 2544 O O . PHE A 1 328 ? -58.621 -4.252 79.375 1.00 85.69 328 PHE A O 1
ATOM 2551 N N . ASP A 1 329 ? -56.400 -4.035 79.364 1.00 82.19 329 ASP A N 1
ATOM 2552 C CA . ASP A 1 329 ? -56.256 -3.991 80.827 1.00 82.19 329 ASP A CA 1
ATOM 2553 C C . ASP A 1 329 ? -56.486 -2.607 81.436 1.00 82.19 329 ASP A C 1
ATOM 2555 O O . ASP A 1 329 ? -56.696 -2.492 82.642 1.00 82.19 329 ASP A O 1
ATOM 2559 N N . TYR A 1 330 ? -56.437 -1.566 80.608 1.00 76.38 330 TYR A N 1
ATOM 2560 C CA . TYR A 1 330 ? -56.556 -0.172 81.011 1.00 76.38 330 TYR A CA 1
ATOM 2561 C C . TYR A 1 330 ? -57.843 0.419 80.437 1.00 76.38 330 TYR A C 1
ATOM 2563 O O . TYR A 1 330 ? -58.280 0.056 79.345 1.00 76.38 330 TYR A O 1
ATOM 2571 N N . SER A 1 331 ? -58.444 1.358 81.168 1.00 66.12 331 SER A N 1
ATOM 2572 C CA . SER A 1 331 ? -59.639 2.088 80.727 1.00 66.12 331 SER A CA 1
ATOM 2573 C C . SER A 1 331 ? -59.368 3.020 79.539 1.00 66.12 331 SER A C 1
ATOM 2575 O O . SER A 1 331 ? -60.275 3.299 78.757 1.00 66.12 331 SER A O 1
ATOM 2577 N N . TYR A 1 332 ? -58.121 3.468 79.370 1.00 65.88 332 TYR A N 1
ATOM 2578 C CA . TYR A 1 332 ? -57.646 4.157 78.172 1.00 65.88 332 TYR A CA 1
ATOM 2579 C C . TYR A 1 332 ? -57.103 3.143 77.152 1.00 65.88 332 TYR A C 1
ATOM 2581 O O . TYR A 1 332 ? -56.433 2.179 77.518 1.00 65.88 332 TYR A O 1
ATOM 2589 N N . LEU A 1 333 ? -57.375 3.371 75.860 1.00 67.75 333 LEU A N 1
ATOM 2590 C CA . LEU A 1 333 ? -57.080 2.448 74.748 1.00 67.75 333 LEU A CA 1
ATOM 2591 C C . LEU A 1 333 ? -55.585 2.402 74.369 1.00 67.75 333 LEU A C 1
ATOM 2593 O O . LEU A 1 333 ? -55.203 2.680 73.232 1.00 67.75 333 LEU A O 1
ATOM 2597 N N . SER A 1 334 ? -54.736 2.045 75.330 1.00 81.44 334 SER A N 1
ATOM 2598 C CA . SER A 1 334 ? -53.290 1.916 75.162 1.00 81.44 334 SER A CA 1
ATOM 2599 C C . SER A 1 334 ? -52.934 0.899 74.071 1.00 81.44 334 SER A C 1
ATOM 2601 O O . SER A 1 334 ? -53.474 -0.210 74.028 1.00 81.44 334 SER A O 1
ATOM 2603 N N . THR A 1 335 ? -51.999 1.256 73.189 1.00 87.50 335 THR A N 1
ATOM 2604 C CA . THR A 1 335 ? -51.481 0.362 72.146 1.00 87.50 335 THR A CA 1
ATOM 2605 C C . THR A 1 335 ? -50.001 0.102 72.335 1.00 87.50 335 THR A C 1
ATOM 2607 O O . THR A 1 335 ? -49.220 1.046 72.431 1.00 87.50 335 THR A O 1
ATOM 2610 N N . ARG A 1 336 ? -49.598 -1.170 72.297 1.00 90.12 336 ARG A N 1
ATOM 2611 C CA . ARG A 1 336 ? -48.188 -1.565 72.290 1.00 90.12 336 ARG A CA 1
ATOM 2612 C C . ARG A 1 336 ? -47.756 -1.917 70.869 1.00 90.12 336 ARG A C 1
ATOM 2614 O O . ARG A 1 336 ? -48.344 -2.809 70.259 1.00 90.12 336 ARG A O 1
ATOM 2621 N N . THR A 1 337 ? -46.743 -1.225 70.356 1.00 92.69 337 THR A N 1
ATOM 2622 C CA . THR A 1 337 ? -46.086 -1.572 69.088 1.00 92.69 337 THR A CA 1
ATOM 2623 C C . THR A 1 337 ? -45.131 -2.745 69.302 1.00 92.69 337 THR A C 1
ATOM 2625 O O . THR A 1 337 ? -44.385 -2.778 70.282 1.00 92.69 337 THR A O 1
ATOM 2628 N N . PHE A 1 338 ? -45.149 -3.690 68.370 1.00 93.75 338 PHE A N 1
ATOM 2629 C CA . PHE A 1 338 ? -44.135 -4.717 68.171 1.00 93.75 338 PHE A CA 1
ATOM 2630 C C . PHE A 1 338 ? -43.651 -4.609 66.722 1.00 93.75 338 PHE A C 1
ATOM 2632 O O . PHE A 1 338 ? -44.448 -4.299 65.837 1.00 93.75 338 PHE A O 1
ATOM 2639 N N . TYR A 1 339 ? -42.366 -4.852 66.481 1.00 95.31 339 TYR A N 1
ATOM 2640 C CA . TYR A 1 339 ? -41.766 -4.774 65.148 1.00 95.31 339 TYR A CA 1
ATOM 2641 C C . TYR A 1 339 ? -41.477 -6.168 64.603 1.00 95.31 339 TYR A C 1
ATOM 2643 O O . TYR A 1 339 ? -41.193 -7.084 65.379 1.00 95.31 339 TYR A O 1
ATOM 2651 N N . TYR A 1 340 ? -41.523 -6.312 63.281 1.00 94.00 340 TYR A N 1
ATOM 2652 C CA . TYR A 1 340 ? -41.094 -7.544 62.625 1.00 94.00 340 TYR A CA 1
ATOM 2653 C C . TYR A 1 340 ? -39.566 -7.595 62.509 1.00 94.00 340 TYR A C 1
ATOM 2655 O O . TYR A 1 340 ? -38.924 -6.596 62.181 1.00 94.00 340 TYR A O 1
ATOM 2663 N N . THR A 1 341 ? -38.983 -8.767 62.752 1.00 94.44 341 THR A N 1
ATOM 2664 C CA . THR A 1 341 ? -37.586 -9.065 62.420 1.00 94.44 341 THR A CA 1
ATOM 2665 C C . THR A 1 341 ? -37.526 -9.483 60.957 1.00 94.44 341 THR A C 1
ATOM 2667 O O . THR A 1 341 ? -37.964 -10.581 60.611 1.00 94.44 341 THR A O 1
ATOM 2670 N N . GLY A 1 342 ? -37.031 -8.579 60.117 1.00 93.19 342 GLY A N 1
ATOM 2671 C CA . GLY A 1 342 ? -36.983 -8.731 58.669 1.00 93.19 342 GLY A CA 1
ATOM 2672 C C . GLY A 1 342 ? -35.875 -9.629 58.124 1.00 93.19 342 GLY A C 1
ATOM 2673 O O . GLY A 1 342 ? -35.162 -10.323 58.853 1.00 93.19 342 GLY A O 1
ATOM 2674 N N . ARG A 1 343 ? -35.731 -9.564 56.802 1.00 94.81 343 ARG A N 1
ATOM 2675 C CA . ARG A 1 343 ? -34.686 -10.177 55.983 1.00 94.81 343 ARG A CA 1
ATOM 2676 C C . ARG A 1 343 ? -34.188 -9.176 54.947 1.00 94.81 343 ARG A C 1
ATOM 2678 O O . ARG A 1 343 ? -34.960 -8.363 54.441 1.00 94.81 343 ARG A O 1
ATOM 2685 N N . GLU A 1 344 ? -32.917 -9.313 54.593 1.00 94.44 344 GLU A N 1
ATOM 2686 C CA . GLU A 1 344 ? -32.250 -8.497 53.581 1.00 94.44 344 GLU A CA 1
ATOM 2687 C C . GLU A 1 344 ? -32.180 -9.215 52.228 1.00 94.44 344 GLU A C 1
ATOM 2689 O O . GLU A 1 344 ? -31.994 -10.436 52.171 1.00 94.44 344 GLU A O 1
ATOM 2694 N N . VAL A 1 345 ? -32.286 -8.457 51.140 1.00 94.06 345 VAL A N 1
ATOM 2695 C CA . VAL A 1 345 ? -31.784 -8.824 49.812 1.00 94.06 345 VAL A CA 1
ATOM 2696 C C . VAL A 1 345 ? -30.597 -7.919 49.487 1.00 94.06 345 VAL A C 1
ATOM 2698 O O . VAL A 1 345 ? -30.614 -6.738 49.835 1.00 94.06 345 VAL A O 1
ATOM 2701 N N . SER A 1 346 ? -29.567 -8.477 48.858 1.00 93.69 346 SER A N 1
ATOM 2702 C CA . SER A 1 346 ? -28.317 -7.782 48.545 1.00 93.69 346 SER A CA 1
ATOM 2703 C C . SER A 1 346 ? -27.779 -8.269 47.204 1.00 93.69 346 SER A C 1
ATOM 2705 O O . SER A 1 346 ? -27.696 -9.481 47.003 1.00 93.69 346 SER A O 1
ATOM 2707 N N . HIS A 1 347 ? -27.431 -7.345 46.316 1.00 93.50 347 HIS A N 1
ATOM 2708 C CA . HIS A 1 347 ? -26.974 -7.604 44.949 1.00 93.50 347 HIS A CA 1
ATOM 2709 C C . HIS A 1 347 ? -25.712 -6.783 44.670 1.00 93.50 347 HIS A C 1
ATOM 2711 O O . HIS A 1 347 ? -25.622 -5.645 45.127 1.00 93.50 347 HIS A O 1
ATOM 2717 N N . SER A 1 348 ? -24.748 -7.342 43.934 1.00 92.75 348 SER A N 1
ATOM 2718 C CA . SER A 1 348 ? -23.390 -6.787 43.833 1.00 92.75 348 SER A CA 1
ATOM 2719 C C . SER A 1 348 ? -22.833 -6.852 42.412 1.00 92.75 348 SER A C 1
ATOM 2721 O O . SER A 1 348 ? -23.028 -7.840 41.705 1.00 92.75 348 SER A O 1
ATOM 2723 N N . ALA A 1 349 ? -22.085 -5.821 42.032 1.00 93.69 349 ALA A N 1
ATOM 2724 C CA . ALA A 1 349 ? -21.292 -5.745 40.808 1.00 93.69 349 ALA A CA 1
ATOM 2725 C C . ALA A 1 349 ? -20.079 -4.830 41.047 1.00 93.69 349 ALA A C 1
ATOM 2727 O O . ALA A 1 349 ? -19.983 -4.187 42.099 1.00 93.69 349 ALA A O 1
ATOM 2728 N N . HIS A 1 350 ? -19.156 -4.778 40.091 1.00 92.81 350 HIS A N 1
ATOM 2729 C CA . HIS A 1 350 ? -18.028 -3.854 40.136 1.00 92.81 350 HIS A CA 1
ATOM 2730 C C . HIS A 1 350 ? -17.664 -3.324 38.748 1.00 92.81 350 HIS A C 1
ATOM 2732 O O . HIS A 1 350 ? -18.007 -3.917 37.725 1.00 92.81 350 HIS A O 1
ATOM 2738 N N . PHE A 1 351 ? -16.964 -2.197 38.748 1.00 93.75 351 PHE A N 1
ATOM 2739 C CA . PHE A 1 351 ? -16.247 -1.666 37.596 1.00 93.75 351 PHE A CA 1
ATOM 2740 C C . PHE A 1 351 ? -14.758 -1.926 37.775 1.00 93.75 351 PHE A C 1
ATOM 2742 O O . PHE A 1 351 ? -14.293 -1.835 38.912 1.00 93.75 351 PHE A O 1
ATOM 2749 N N . THR A 1 352 ? -14.027 -2.159 36.689 1.00 93.31 352 THR A N 1
ATOM 2750 C CA . THR A 1 352 ? -12.560 -2.257 36.708 1.00 93.31 352 THR A CA 1
ATOM 2751 C C . THR A 1 352 ? -11.977 -1.288 35.686 1.00 93.31 352 THR A C 1
ATOM 2753 O O . THR A 1 352 ? -12.440 -1.234 34.545 1.00 93.31 352 THR A O 1
ATOM 2756 N N . PHE A 1 353 ? -11.002 -0.485 36.109 1.00 92.12 353 PHE A N 1
ATOM 2757 C CA . PHE A 1 353 ? -10.356 0.509 35.256 1.00 92.12 353 PHE A CA 1
ATOM 2758 C C . PHE A 1 353 ? -9.219 -0.113 34.458 1.00 92.12 353 PHE A C 1
ATOM 2760 O O . PHE A 1 353 ? -8.197 -0.505 35.023 1.00 92.12 353 PHE A O 1
ATOM 2767 N N . ASP A 1 354 ? -9.395 -0.144 33.143 1.00 93.19 354 ASP A N 1
ATOM 2768 C CA . ASP A 1 354 ? -8.344 -0.476 32.191 1.00 93.19 354 ASP A CA 1
ATOM 2769 C C . ASP A 1 354 ? -7.919 0.802 31.466 1.00 93.19 354 ASP A C 1
ATOM 2771 O O . ASP A 1 354 ? -8.752 1.657 31.203 1.00 93.19 354 ASP A O 1
ATOM 2775 N N . PHE A 1 355 ? -6.625 0.973 31.219 1.00 91.00 355 PHE A N 1
ATOM 2776 C CA . PHE A 1 355 ? -6.047 2.163 30.584 1.00 91.00 355 PHE A CA 1
ATOM 2777 C C . PHE A 1 355 ? -4.849 1.816 29.687 1.00 91.00 355 PHE A C 1
ATOM 2779 O O . PHE A 1 355 ? -4.142 2.740 29.258 1.00 91.00 355 PHE A O 1
ATOM 2786 N N . HIS A 1 356 ? -4.558 0.525 29.496 1.00 91.12 356 HIS A N 1
ATOM 2787 C CA . HIS A 1 356 ? -3.496 0.054 28.620 1.00 91.12 356 HIS A CA 1
ATOM 2788 C C . HIS A 1 356 ? -4.055 -0.185 27.223 1.00 91.12 356 HIS A C 1
ATOM 2790 O O . HIS A 1 356 ? -5.172 -0.668 27.072 1.00 91.12 356 HIS A O 1
ATOM 2796 N N . ASP A 1 357 ? -3.271 0.152 26.203 1.00 91.31 357 ASP A N 1
ATOM 2797 C CA . ASP A 1 357 ? -3.637 -0.153 24.826 1.00 91.31 357 ASP A CA 1
ATOM 2798 C C . ASP A 1 357 ? -3.373 -1.648 24.547 1.00 91.31 357 ASP A C 1
ATOM 2800 O O . ASP A 1 357 ? -2.324 -2.170 24.969 1.00 91.31 357 ASP A O 1
ATOM 2804 N N . PRO A 1 358 ? -4.258 -2.343 23.805 1.00 94.06 358 PRO A N 1
ATOM 2805 C CA . PRO A 1 358 ? -3.995 -3.698 23.339 1.00 94.06 358 PRO A CA 1
ATOM 2806 C C . PRO A 1 358 ? -2.705 -3.738 22.509 1.00 94.06 358 PRO A C 1
ATOM 2808 O O . PRO A 1 358 ? -2.268 -2.753 21.913 1.00 94.06 358 PRO A O 1
ATOM 2811 N N . TYR A 1 359 ? -2.051 -4.896 22.467 1.00 94.69 359 TYR A N 1
ATOM 2812 C CA . TYR A 1 359 ? -0.733 -5.051 21.861 1.00 94.69 359 TYR A CA 1
ATOM 2813 C C . TYR A 1 359 ? -0.602 -6.335 21.042 1.00 94.69 359 TYR A C 1
ATOM 2815 O O . TYR A 1 359 ? -1.178 -7.380 21.342 1.00 94.69 359 TYR A O 1
ATOM 2823 N N . HIS A 1 360 ? 0.232 -6.286 20.006 1.00 96.50 360 HIS A N 1
ATOM 2824 C CA . HIS A 1 360 ? 0.619 -7.477 19.256 1.00 96.50 360 HIS A CA 1
ATOM 2825 C C . HIS A 1 360 ? 1.893 -8.102 19.836 1.00 96.50 360 HIS A C 1
ATOM 2827 O O . HIS A 1 360 ? 2.851 -7.382 20.144 1.00 96.50 360 HIS A O 1
ATOM 2833 N N . CYS A 1 361 ? 1.962 -9.439 19.937 1.00 93.94 361 CYS A N 1
ATOM 2834 C CA . CYS A 1 361 ? 3.067 -10.098 20.642 1.00 93.94 361 CYS A CA 1
ATOM 2835 C C . CYS A 1 361 ? 4.476 -9.772 20.113 1.00 93.94 361 CYS A C 1
ATOM 2837 O O . CYS A 1 361 ? 5.414 -9.755 20.910 1.00 93.94 361 CYS A O 1
ATOM 2839 N N . SER A 1 362 ? 4.639 -9.437 18.826 1.00 93.62 362 SER A N 1
ATOM 2840 C CA . SER A 1 362 ? 5.953 -9.110 18.240 1.00 93.62 362 SER A CA 1
ATOM 2841 C C . SER A 1 362 ? 6.573 -7.819 18.786 1.00 93.62 362 SER A C 1
ATOM 2843 O O . SER A 1 362 ? 7.776 -7.620 18.646 1.00 93.62 362 SER A O 1
ATOM 2845 N N . THR A 1 363 ? 5.783 -6.964 19.443 1.00 91.56 363 THR A N 1
ATOM 2846 C CA . THR A 1 363 ? 6.279 -5.732 20.081 1.00 91.56 363 THR A CA 1
ATOM 2847 C C . THR A 1 363 ? 6.832 -5.956 21.488 1.00 91.56 363 THR A C 1
ATOM 2849 O O . THR A 1 363 ? 7.645 -5.161 21.955 1.00 91.56 363 THR A O 1
ATOM 2852 N N . ARG A 1 364 ? 6.438 -7.052 22.157 1.00 88.38 364 ARG A N 1
ATOM 2853 C CA . ARG A 1 364 ? 6.909 -7.414 23.506 1.00 88.38 364 ARG A CA 1
ATOM 2854 C C . ARG A 1 364 ? 7.860 -8.623 23.529 1.00 88.38 364 ARG A C 1
ATOM 2856 O O . ARG A 1 364 ? 8.535 -8.829 24.535 1.00 88.38 364 ARG A O 1
ATOM 2863 N N . GLY A 1 365 ? 7.959 -9.416 22.456 1.00 87.25 365 GLY A N 1
ATOM 2864 C CA . GLY A 1 365 ? 8.892 -10.548 22.391 1.00 87.25 365 GLY A CA 1
ATOM 2865 C C . GLY A 1 365 ? 8.753 -11.442 21.149 1.00 87.25 365 GLY A C 1
ATOM 2866 O O . GLY A 1 365 ? 8.134 -11.048 20.161 1.00 87.25 365 GLY A O 1
ATOM 2867 N N . PRO A 1 366 ? 9.330 -12.662 21.175 1.00 88.88 366 PRO A N 1
ATOM 2868 C CA . PRO A 1 366 ? 9.172 -13.646 20.106 1.00 88.88 366 PRO A CA 1
ATOM 2869 C C . PRO A 1 366 ? 7.696 -13.989 19.876 1.00 88.88 366 PRO A C 1
ATOM 2871 O O . PRO A 1 366 ? 6.973 -14.334 20.810 1.00 88.88 366 PRO A O 1
ATOM 2874 N N . CYS A 1 367 ? 7.259 -13.906 18.624 1.00 92.25 367 CYS A N 1
ATOM 2875 C CA . CYS A 1 367 ? 5.858 -13.992 18.233 1.00 92.25 367 CYS A CA 1
ATOM 2876 C C . CYS A 1 367 ? 5.758 -14.732 16.893 1.00 92.25 367 CYS A C 1
ATOM 2878 O O . CYS A 1 367 ? 6.611 -14.559 16.027 1.00 92.25 367 CYS A O 1
ATOM 2880 N N . THR A 1 368 ? 4.735 -15.573 16.745 1.00 90.69 368 THR A N 1
ATOM 2881 C CA . THR A 1 368 ? 4.442 -16.341 15.517 1.00 90.69 368 THR A CA 1
ATOM 2882 C C . THR A 1 368 ? 3.081 -15.972 14.925 1.00 90.69 368 THR A C 1
ATOM 2884 O O . THR A 1 368 ? 2.515 -16.744 14.156 1.00 90.69 368 THR A O 1
ATOM 2887 N N . GLY A 1 369 ? 2.506 -14.860 15.385 1.00 90.81 369 GLY A N 1
ATOM 2888 C CA . GLY A 1 369 ? 1.307 -14.264 14.818 1.00 90.81 369 GLY A CA 1
ATOM 2889 C C . GLY A 1 369 ? 1.680 -13.071 13.949 1.00 90.81 369 GLY A C 1
ATOM 2890 O O . GLY A 1 369 ? 2.703 -12.429 14.185 1.00 90.81 369 GLY A O 1
ATOM 2891 N N . GLU A 1 370 ? 0.833 -12.793 12.968 1.00 92.12 370 GLU A N 1
ATOM 2892 C CA . GLU A 1 370 ? 0.903 -11.600 12.129 1.00 92.12 370 GLU A CA 1
ATOM 2893 C C . GLU A 1 370 ? -0.096 -10.544 12.612 1.00 92.12 370 GLU A C 1
ATOM 2895 O O . GLU A 1 370 ? -1.273 -10.856 12.814 1.00 92.12 370 GLU A O 1
ATOM 2900 N N . MET A 1 371 ? 0.364 -9.291 12.734 1.00 95.12 371 MET A N 1
ATOM 2901 C CA . MET A 1 371 ? -0.476 -8.134 13.091 1.00 95.12 371 MET A CA 1
ATOM 2902 C C . MET A 1 371 ? -1.622 -7.945 12.095 1.00 95.12 371 MET A C 1
ATOM 2904 O O . MET A 1 371 ? -2.776 -7.800 12.481 1.00 95.12 371 MET A O 1
ATOM 2908 N N . LEU A 1 372 ? -1.259 -7.913 10.811 1.00 96.56 372 LEU A N 1
ATOM 2909 C CA . LEU A 1 372 ? -2.136 -7.747 9.662 1.00 96.56 372 LEU A CA 1
ATOM 2910 C C . LEU A 1 372 ? -1.389 -8.285 8.432 1.00 96.56 372 LEU A C 1
ATOM 2912 O O . LEU A 1 372 ? -0.435 -7.670 7.946 1.00 96.56 372 LEU A O 1
ATOM 2916 N N . GLU A 1 373 ? -1.819 -9.444 7.952 1.00 95.19 373 GLU A N 1
ATOM 2917 C CA . GLU A 1 373 ? -1.426 -10.044 6.680 1.00 95.19 373 GLU A CA 1
ATOM 2918 C C . GLU A 1 373 ? -2.464 -9.675 5.608 1.00 95.19 373 GLU A C 1
ATOM 2920 O O . GLU A 1 373 ? -3.663 -9.609 5.886 1.00 95.19 373 GLU A O 1
ATOM 2925 N N . ARG A 1 374 ? -2.009 -9.461 4.369 1.00 94.44 374 ARG A N 1
ATOM 2926 C CA . ARG A 1 374 ? -2.836 -9.051 3.217 1.00 94.44 374 ARG A CA 1
ATOM 2927 C C . ARG A 1 374 ? -2.606 -9.898 1.961 1.00 94.44 374 ARG A C 1
ATOM 2929 O O . ARG A 1 374 ? -2.954 -9.480 0.862 1.00 94.44 374 ARG A O 1
ATOM 2936 N N . GLY A 1 375 ? -1.939 -11.044 2.098 1.00 92.88 375 GLY A N 1
ATOM 2937 C CA . GLY A 1 375 ? -1.335 -11.739 0.963 1.00 92.88 375 GLY A CA 1
ATOM 2938 C C . GLY A 1 375 ? -0.201 -10.921 0.327 1.00 92.88 375 GLY A C 1
ATOM 2939 O O . GLY A 1 375 ? 0.540 -10.221 1.020 1.00 92.88 375 GLY A O 1
ATOM 2940 N N . GLN A 1 376 ? -0.049 -11.028 -0.995 1.00 95.44 376 GLN A N 1
ATOM 2941 C CA . GLN A 1 376 ? 1.019 -10.353 -1.739 1.00 95.44 376 GLN A CA 1
ATOM 2942 C C . GLN A 1 376 ? 0.819 -8.832 -1.763 1.00 95.44 376 GLN A C 1
ATOM 2944 O O . GLN A 1 376 ? -0.252 -8.338 -2.106 1.00 95.44 376 GLN A O 1
ATOM 2949 N N . ALA A 1 377 ? 1.880 -8.082 -1.455 1.00 96.38 377 ALA A N 1
ATOM 2950 C CA . ALA A 1 377 ? 1.842 -6.621 -1.471 1.00 96.38 377 ALA A CA 1
ATOM 2951 C C . ALA A 1 377 ? 1.735 -6.020 -2.884 1.00 96.38 377 ALA A C 1
ATOM 2953 O O . ALA A 1 377 ? 1.353 -4.863 -3.020 1.00 96.38 377 ALA A O 1
ATOM 2954 N N . ILE A 1 378 ? 2.055 -6.796 -3.921 1.00 97.44 378 ILE A N 1
ATOM 2955 C CA . ILE A 1 378 ? 1.833 -6.472 -5.330 1.00 97.44 378 ILE A CA 1
ATOM 2956 C C . ILE A 1 378 ? 1.011 -7.621 -5.922 1.00 97.44 378 ILE A C 1
ATOM 2958 O O . ILE A 1 378 ? 1.439 -8.771 -5.833 1.00 97.44 378 ILE A O 1
ATOM 2962 N N . THR A 1 379 ? -0.171 -7.345 -6.474 1.00 97.38 379 THR A N 1
ATOM 2963 C CA . THR A 1 379 ? -1.133 -8.397 -6.849 1.00 97.38 379 THR A CA 1
ATOM 2964 C C . THR A 1 379 ? -1.977 -8.042 -8.075 1.00 97.38 379 THR A C 1
ATOM 2966 O O . THR A 1 379 ? -2.471 -6.927 -8.211 1.00 97.38 379 THR A O 1
ATOM 2969 N N . LYS A 1 380 ? -2.194 -9.030 -8.952 1.00 97.12 380 LYS A N 1
ATOM 2970 C CA . LYS A 1 380 ? -3.181 -8.972 -10.049 1.00 97.12 380 LYS A CA 1
ATOM 2971 C C . LYS A 1 380 ? -4.528 -9.612 -9.689 1.00 97.12 380 LYS A C 1
ATOM 2973 O O . LYS A 1 380 ? -5.415 -9.704 -10.527 1.00 97.12 380 LYS A O 1
ATOM 2978 N N . ASN A 1 381 ? -4.669 -10.103 -8.459 1.00 96.75 381 ASN A N 1
ATOM 2979 C CA . ASN A 1 381 ? -5.911 -10.648 -7.927 1.00 96.75 381 ASN A CA 1
ATOM 2980 C C . ASN A 1 381 ? -6.542 -9.642 -6.955 1.00 96.75 381 ASN A C 1
ATOM 2982 O O . ASN A 1 381 ? -5.886 -9.233 -5.994 1.00 96.75 381 ASN A O 1
ATOM 2986 N N . GLY A 1 382 ? -7.802 -9.279 -7.207 1.00 96.06 382 GLY A N 1
ATOM 2987 C CA . GLY A 1 382 ? -8.581 -8.369 -6.369 1.00 96.06 382 GLY A CA 1
ATOM 2988 C C . GLY A 1 382 ? -9.218 -9.039 -5.149 1.00 96.06 382 GLY A C 1
ATOM 2989 O O . GLY A 1 382 ? -9.580 -8.335 -4.210 1.00 96.06 382 GLY A O 1
ATOM 2990 N N . ASP A 1 383 ? -9.330 -10.374 -5.125 1.00 97.56 383 ASP A N 1
ATOM 2991 C CA . ASP A 1 383 ? -9.838 -11.131 -3.974 1.00 97.56 383 ASP A CA 1
ATOM 2992 C C . ASP A 1 383 ? -8.750 -11.278 -2.899 1.00 97.56 383 ASP A C 1
ATOM 2994 O O . ASP A 1 383 ? -7.903 -12.177 -2.958 1.00 97.56 383 ASP A O 1
ATOM 2998 N N . ILE A 1 384 ? -8.780 -10.402 -1.893 1.00 97.62 384 ILE A N 1
ATOM 2999 C CA . ILE A 1 384 ? -7.811 -10.371 -0.794 1.00 97.62 384 ILE A CA 1
ATOM 3000 C C . ILE A 1 384 ? -8.442 -10.945 0.478 1.00 97.62 384 ILE A C 1
ATOM 3002 O O . ILE A 1 384 ? -9.522 -10.540 0.904 1.00 97.62 384 ILE A O 1
ATOM 3006 N N . THR A 1 385 ? -7.742 -11.870 1.137 1.00 97.19 385 THR A N 1
ATOM 3007 C CA . THR A 1 385 ? -8.079 -12.292 2.506 1.00 97.19 385 THR A CA 1
ATOM 3008 C C . THR A 1 385 ? -7.125 -11.619 3.481 1.00 97.19 385 THR A C 1
ATOM 3010 O O . THR A 1 385 ? -5.936 -11.933 3.498 1.00 97.19 385 THR A O 1
ATOM 3013 N N . LEU A 1 386 ? -7.659 -10.708 4.291 1.00 97.88 386 LEU A N 1
ATOM 3014 C CA . LEU A 1 386 ? -6.957 -10.121 5.426 1.00 97.88 386 LEU A CA 1
ATOM 3015 C C . LEU A 1 386 ? -6.860 -11.166 6.540 1.00 97.88 386 LEU A C 1
ATOM 3017 O O . LEU A 1 386 ? -7.828 -11.891 6.775 1.00 97.88 386 LEU A O 1
ATOM 3021 N N . ARG A 1 387 ? -5.725 -11.252 7.237 1.00 97.62 387 ARG A N 1
ATOM 3022 C CA . ARG A 1 387 ? -5.546 -12.150 8.394 1.00 97.62 387 ARG A CA 1
ATOM 3023 C C . ARG A 1 387 ? -4.849 -11.431 9.535 1.00 97.62 387 ARG A C 1
ATOM 3025 O O . ARG A 1 387 ? -3.998 -10.581 9.296 1.00 97.62 387 ARG A O 1
ATOM 3032 N N . TRP A 1 388 ? -5.173 -11.804 10.765 1.00 97.62 388 TRP A N 1
ATOM 3033 C CA . TRP A 1 388 ? -4.514 -11.288 11.961 1.00 97.62 388 TRP A CA 1
ATOM 3034 C C . TRP A 1 388 ? -4.553 -12.310 13.097 1.00 97.62 388 TRP A C 1
ATOM 3036 O O . TRP A 1 388 ? -5.408 -13.194 13.168 1.00 97.62 388 TRP A O 1
ATOM 3046 N N . SER A 1 389 ? -3.568 -12.218 13.982 1.00 96.25 389 SER A N 1
ATOM 3047 C CA . SER A 1 389 ? -3.362 -13.115 15.123 1.00 96.25 389 SER A CA 1
ATOM 3048 C C . SER A 1 389 ? -2.380 -12.460 16.099 1.00 96.25 389 SER A C 1
ATOM 3050 O O . SER A 1 389 ? -1.976 -11.329 15.878 1.00 96.25 389 SER A O 1
ATOM 3052 N N . GLY A 1 390 ? -2.005 -13.116 17.202 1.00 94.69 390 GLY A N 1
ATOM 3053 C CA . GLY A 1 390 ? -0.954 -12.614 18.108 1.00 94.69 390 GLY A CA 1
ATOM 3054 C C . GLY A 1 390 ? -1.308 -11.371 18.944 1.00 94.69 390 GLY A C 1
ATOM 3055 O O . GLY A 1 390 ? -0.563 -11.047 19.870 1.00 94.69 390 GLY A O 1
ATOM 3056 N N . TRP A 1 391 ? -2.437 -10.725 18.650 1.00 95.88 391 TRP A N 1
ATOM 3057 C CA . TRP A 1 391 ? -3.074 -9.665 19.428 1.00 95.88 391 TRP A CA 1
ATOM 3058 C C . TRP A 1 391 ? -3.484 -10.136 20.822 1.00 95.88 391 TRP A C 1
ATOM 3060 O O . TRP A 1 391 ? -3.940 -11.270 21.004 1.00 95.88 391 TRP A O 1
ATOM 3070 N N . ARG A 1 392 ? -3.281 -9.261 21.806 1.00 93.81 392 ARG A N 1
ATOM 3071 C CA . ARG A 1 392 ? -3.586 -9.467 23.219 1.00 93.81 392 ARG A CA 1
ATOM 3072 C C . ARG A 1 392 ? -3.945 -8.141 23.861 1.00 93.81 392 ARG A C 1
ATOM 3074 O O . ARG A 1 392 ? -3.346 -7.122 23.545 1.00 93.81 392 ARG A O 1
ATOM 3081 N N . ASP A 1 393 ? -4.825 -8.217 24.834 1.00 93.62 393 ASP A N 1
ATOM 3082 C CA . ASP A 1 393 ? -4.737 -7.363 26.003 1.00 93.62 393 ASP A CA 1
ATOM 3083 C C . ASP A 1 393 ? -4.560 -8.279 27.234 1.00 93.62 393 ASP A C 1
ATOM 3085 O O . ASP A 1 393 ? -4.858 -9.480 27.153 1.00 93.62 393 ASP A O 1
ATOM 3089 N N . ASP A 1 394 ? -3.976 -7.752 28.311 1.00 90.69 394 ASP A N 1
ATOM 3090 C CA . ASP A 1 394 ? -3.661 -8.499 29.535 1.00 90.69 394 ASP A CA 1
ATOM 3091 C C . ASP A 1 394 ? -4.759 -8.383 30.618 1.00 90.69 394 ASP A C 1
ATOM 3093 O O . ASP A 1 394 ? -4.739 -9.172 31.568 1.00 90.69 394 ASP A O 1
ATOM 3097 N N . ASP A 1 395 ? -5.718 -7.461 30.465 1.00 90.62 395 ASP A N 1
ATOM 3098 C CA . ASP A 1 395 ? -6.656 -7.011 31.497 1.00 90.62 395 ASP A CA 1
ATOM 3099 C C . ASP A 1 395 ? -8.132 -7.170 31.070 1.00 90.62 395 ASP A C 1
ATOM 3101 O O . ASP A 1 395 ? -8.767 -8.167 31.438 1.00 90.62 395 ASP A O 1
ATOM 3105 N N . SER A 1 396 ? -8.696 -6.239 30.287 1.00 90.38 396 SER A N 1
ATOM 3106 C CA . SER A 1 396 ? -10.068 -6.355 29.758 1.00 90.38 396 SER A CA 1
ATOM 3107 C C . SER A 1 396 ? -10.197 -7.354 28.596 1.00 90.38 396 SER A C 1
ATOM 3109 O O . SER A 1 396 ? -11.284 -7.895 28.360 1.00 90.38 396 SER A O 1
ATOM 3111 N N . GLY A 1 397 ? -9.083 -7.680 27.932 1.00 92.00 397 GLY A N 1
ATOM 3112 C CA . GLY A 1 397 ? -9.015 -8.565 26.767 1.00 92.00 397 GLY A CA 1
ATOM 3113 C C . GLY A 1 397 ? -9.362 -7.843 25.461 1.00 92.00 397 GLY A C 1
ATOM 3114 O O . GLY A 1 397 ? -9.723 -6.679 25.468 1.00 92.00 397 GLY A O 1
ATOM 3115 N N . ILE A 1 398 ? -9.257 -8.520 24.312 1.00 93.25 398 ILE A N 1
ATOM 3116 C CA . ILE A 1 398 ? -9.710 -7.941 23.031 1.00 93.25 398 ILE A CA 1
ATOM 3117 C C . ILE A 1 398 ? -11.245 -7.953 22.988 1.00 93.25 398 ILE A C 1
ATOM 3119 O O . ILE A 1 398 ? -11.847 -8.994 23.272 1.00 93.25 398 ILE A O 1
ATOM 3123 N N . GLY A 1 399 ? -11.860 -6.837 22.594 1.00 90.88 399 GLY A N 1
ATOM 3124 C CA . GLY A 1 399 ? -13.294 -6.720 22.326 1.00 90.88 399 GLY A CA 1
ATOM 3125 C C . GLY A 1 399 ? -13.613 -7.001 20.860 1.00 90.88 399 GLY A C 1
ATOM 3126 O O . GLY A 1 399 ? -14.326 -7.963 20.543 1.00 90.88 399 GLY A O 1
ATOM 3127 N N . GLU A 1 400 ? -13.034 -6.214 19.951 1.00 93.50 400 GLU A N 1
ATOM 3128 C CA . GLU A 1 400 ? -13.258 -6.342 18.509 1.00 93.50 400 GLU A CA 1
ATOM 3129 C C . GLU A 1 400 ? -12.121 -5.802 17.626 1.00 93.50 400 GLU A C 1
ATOM 3131 O O . GLU A 1 400 ? -11.116 -5.263 18.090 1.00 93.50 400 GLU A O 1
ATOM 3136 N N . TYR A 1 401 ? -12.270 -6.051 16.326 1.00 95.38 401 TYR A N 1
ATOM 3137 C CA . TYR A 1 401 ? -11.387 -5.613 15.256 1.00 95.38 401 TYR A CA 1
ATOM 3138 C C . TYR A 1 401 ? -12.211 -4.837 14.226 1.00 95.38 401 TYR A C 1
ATOM 3140 O O . TYR A 1 401 ? -13.140 -5.402 13.640 1.00 95.38 401 TYR A O 1
ATOM 3148 N N . GLU A 1 402 ? -11.847 -3.591 13.941 1.00 96.06 402 GLU A N 1
ATOM 3149 C CA . GLU A 1 402 ? -12.323 -2.871 12.756 1.00 96.06 402 GLU A CA 1
ATOM 3150 C C . GLU A 1 402 ? -11.232 -2.901 11.683 1.00 96.06 402 GLU A C 1
ATOM 3152 O O . GLU A 1 402 ? -10.061 -2.646 11.966 1.00 96.06 402 GLU A O 1
ATOM 3157 N N . TYR A 1 403 ? -11.598 -3.218 10.440 1.00 97.06 403 TYR A N 1
ATOM 3158 C CA . TYR A 1 403 ? -10.700 -3.079 9.295 1.00 97.06 403 TYR A CA 1
ATOM 3159 C C . TYR A 1 403 ? -11.268 -2.075 8.291 1.00 97.06 403 TYR A C 1
ATOM 3161 O O . TYR A 1 403 ? -12.363 -2.270 7.768 1.00 97.06 403 TYR A O 1
ATOM 3169 N N . GLU A 1 404 ? -10.503 -1.032 7.973 1.00 96.94 404 GLU A N 1
ATOM 3170 C CA . GLU A 1 404 ? -10.829 -0.061 6.927 1.00 96.94 404 GLU A CA 1
ATOM 3171 C C . GLU A 1 404 ? -9.921 -0.243 5.707 1.00 96.94 404 GLU A C 1
ATOM 3173 O O . GLU A 1 404 ? -8.727 -0.534 5.823 1.00 96.94 404 GLU A O 1
ATOM 3178 N N . VAL A 1 405 ? -10.468 -0.009 4.511 1.00 97.94 405 VAL A N 1
ATOM 3179 C CA . VAL A 1 405 ? -9.717 -0.074 3.251 1.00 97.94 405 VAL A CA 1
ATOM 3180 C C . VAL A 1 405 ? -9.921 1.209 2.457 1.00 97.94 405 VAL A C 1
ATOM 3182 O O . VAL A 1 405 ? -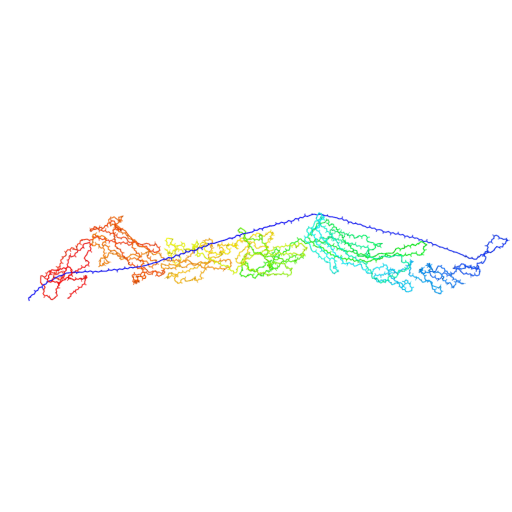11.050 1.583 2.143 1.00 97.94 405 VAL A O 1
ATOM 3185 N N . PHE A 1 406 ? -8.817 1.855 2.085 1.00 97.38 406 PHE A N 1
ATOM 3186 C CA . PHE A 1 406 ? -8.782 3.110 1.333 1.00 97.38 406 PHE A CA 1
ATOM 3187 C C . PHE A 1 406 ? -8.033 2.924 0.010 1.00 97.38 406 PHE A C 1
ATOM 3189 O O . PHE A 1 406 ? -6.915 2.407 -0.002 1.00 97.38 406 PHE A O 1
ATOM 3196 N N . LYS A 1 407 ? -8.598 3.411 -1.102 1.00 97.50 407 LYS A N 1
ATOM 3197 C CA . LYS A 1 407 ? -7.876 3.550 -2.378 1.00 97.50 407 LYS A CA 1
ATOM 3198 C C . LYS A 1 407 ? -7.146 4.893 -2.379 1.00 97.50 407 LYS A C 1
ATOM 3200 O O . LYS A 1 407 ? -7.792 5.928 -2.526 1.00 97.50 407 LYS A O 1
ATOM 3205 N N . LEU A 1 408 ? -5.829 4.879 -2.181 1.00 97.50 408 LEU A N 1
ATOM 3206 C CA . LEU A 1 408 ? -5.018 6.090 -2.031 1.00 97.50 408 LEU A CA 1
ATOM 3207 C C . LEU A 1 408 ? -5.078 6.981 -3.276 1.00 97.50 408 LEU A C 1
ATOM 3209 O O . LEU A 1 408 ? -5.192 6.491 -4.402 1.00 97.50 408 LEU A O 1
ATOM 3213 N N . ARG A 1 409 ? -4.944 8.297 -3.076 1.00 95.25 409 ARG A N 1
ATOM 3214 C CA . ARG A 1 409 ? -4.865 9.285 -4.166 1.00 95.25 409 ARG A CA 1
ATOM 3215 C C . ARG A 1 409 ? -3.590 10.132 -4.083 1.00 95.25 409 ARG A C 1
ATOM 3217 O O . ARG A 1 409 ? -3.086 10.337 -2.978 1.00 95.25 409 ARG A O 1
ATOM 3224 N N . PRO A 1 410 ? -3.068 10.651 -5.210 1.00 94.56 410 PRO A N 1
ATOM 3225 C CA . PRO A 1 410 ? -1.931 11.568 -5.198 1.00 94.56 410 PRO A CA 1
ATOM 3226 C C . PRO A 1 410 ? -2.250 12.884 -4.475 1.00 94.56 410 PRO A C 1
ATOM 3228 O O . PRO A 1 410 ? -3.229 13.550 -4.793 1.00 94.56 410 PRO A O 1
ATOM 3231 N N . PHE A 1 411 ? -1.388 13.315 -3.558 1.00 89.25 411 PHE A N 1
ATOM 3232 C CA . PHE A 1 411 ? -1.347 14.666 -3.009 1.00 89.25 411 PHE A CA 1
ATOM 3233 C C . PHE A 1 411 ? 0.064 15.242 -3.167 1.00 89.25 411 PHE A C 1
ATOM 3235 O O . PHE A 1 411 ? 0.998 14.874 -2.453 1.00 89.25 411 PHE A O 1
ATOM 3242 N N . GLY A 1 412 ? 0.237 16.132 -4.150 1.00 88.75 412 GLY A N 1
ATOM 3243 C CA . GLY A 1 412 ? 1.565 16.590 -4.561 1.00 88.75 412 GLY A CA 1
ATOM 3244 C C . GLY A 1 412 ? 2.418 15.413 -5.044 1.00 88.75 412 GLY A C 1
ATOM 3245 O O . GLY A 1 412 ? 2.056 14.748 -6.014 1.00 88.75 412 GLY A O 1
ATOM 3246 N N . GLU A 1 413 ? 3.526 15.144 -4.350 1.00 90.75 413 GLU A N 1
ATOM 3247 C CA . GLU A 1 413 ? 4.442 14.026 -4.634 1.00 90.75 413 GLU A CA 1
ATOM 3248 C C . GLU A 1 413 ? 4.304 12.826 -3.681 1.00 90.75 413 GLU A C 1
ATOM 3250 O O . GLU A 1 413 ? 5.164 11.946 -3.683 1.00 90.75 413 GLU A O 1
ATOM 3255 N N . MET A 1 414 ? 3.229 12.753 -2.892 1.00 95.44 414 MET A N 1
ATOM 3256 C CA . MET A 1 414 ? 2.918 11.597 -2.041 1.00 95.44 414 MET A CA 1
ATOM 3257 C C . MET A 1 414 ? 1.555 10.992 -2.387 1.00 95.44 414 MET A C 1
ATOM 3259 O O . MET A 1 414 ? 0.716 11.647 -2.995 1.00 95.44 414 MET A O 1
ATOM 3263 N N . LEU A 1 415 ? 1.325 9.743 -1.993 1.00 97.19 415 LEU A N 1
ATOM 3264 C CA . LEU A 1 415 ? 0.006 9.108 -1.956 1.00 97.19 415 LEU A CA 1
ATOM 3265 C C . LEU A 1 415 ? -0.614 9.280 -0.565 1.00 97.19 415 LEU A C 1
ATOM 3267 O O . LEU A 1 415 ? 0.104 9.219 0.435 1.00 97.19 415 LEU A O 1
ATOM 3271 N N . GLY A 1 416 ? -1.934 9.465 -0.495 1.00 94.69 416 GLY A N 1
ATOM 3272 C CA . GLY A 1 416 ? -2.601 9.807 0.759 1.00 94.69 416 GLY A CA 1
ATOM 3273 C C . GLY A 1 416 ? -4.068 9.414 0.907 1.00 94.69 416 GLY A C 1
ATOM 3274 O O . GLY A 1 416 ? -4.709 8.935 -0.032 1.00 94.69 416 GLY A O 1
ATOM 3275 N N . MET A 1 417 ? -4.555 9.612 2.136 1.00 93.25 417 MET A N 1
ATOM 3276 C CA . MET A 1 417 ? -5.908 9.289 2.628 1.00 93.25 417 MET A CA 1
ATOM 3277 C C . MET A 1 417 ? -6.754 10.539 2.916 1.00 93.25 417 MET A C 1
ATOM 3279 O O . MET A 1 417 ? -7.944 10.436 3.209 1.00 93.25 417 MET A O 1
ATOM 3283 N N . ARG A 1 418 ? -6.155 11.730 2.815 1.00 87.31 418 ARG A N 1
ATOM 3284 C CA . ARG A 1 418 ? -6.830 13.026 2.961 1.00 87.31 418 ARG A CA 1
ATOM 3285 C C . ARG A 1 418 ? -8.094 13.130 2.098 1.00 87.31 418 ARG A C 1
ATOM 3287 O O . ARG A 1 418 ? -8.039 12.926 0.890 1.00 87.31 418 ARG A O 1
ATOM 3294 N N . GLY A 1 419 ? -9.221 13.459 2.730 1.00 84.94 419 GLY A N 1
ATOM 3295 C CA . GLY A 1 419 ? -10.525 13.634 2.084 1.00 84.94 419 GLY A CA 1
ATOM 3296 C C . GLY A 1 419 ? -11.185 12.338 1.603 1.00 84.94 419 GLY A C 1
ATOM 3297 O O . GLY A 1 419 ? -12.225 12.398 0.948 1.00 84.94 419 GLY A O 1
ATOM 3298 N N . LEU A 1 420 ? -10.610 11.169 1.905 1.00 90.56 420 LEU A N 1
ATOM 3299 C CA . LEU A 1 420 ? -11.145 9.879 1.477 1.00 90.56 420 LEU A CA 1
ATOM 3300 C C . LEU A 1 420 ? -12.001 9.246 2.576 1.00 90.56 420 LEU A C 1
ATOM 3302 O O . LEU A 1 420 ? -11.648 9.268 3.752 1.00 90.56 420 LEU A O 1
ATOM 3306 N N . SER A 1 421 ? -13.107 8.628 2.174 1.00 92.56 421 SER A N 1
ATOM 3307 C CA . SER A 1 421 ? -13.837 7.668 3.006 1.00 92.56 421 SER A CA 1
ATOM 3308 C C . SER A 1 421 ? -13.338 6.244 2.724 1.00 92.56 421 SER A C 1
ATOM 3310 O O . SER A 1 421 ? -12.846 5.992 1.616 1.00 92.56 421 SER A O 1
ATOM 3312 N N . PRO A 1 422 ? -13.514 5.297 3.663 1.00 94.44 422 PRO A N 1
ATOM 3313 C CA . PRO A 1 422 ? -13.328 3.877 3.392 1.00 94.44 422 PRO A CA 1
ATOM 3314 C C . PRO A 1 422 ? -14.196 3.405 2.225 1.00 94.44 422 PRO A C 1
ATOM 3316 O O . PRO A 1 422 ? -15.282 3.934 1.966 1.00 94.44 422 PRO A O 1
ATOM 3319 N N . ILE A 1 423 ? -13.740 2.371 1.527 1.00 95.12 423 ILE A N 1
ATOM 3320 C CA . ILE A 1 423 ? -14.475 1.793 0.404 1.00 95.12 423 ILE A CA 1
ATOM 3321 C C . ILE A 1 423 ? -15.685 1.029 0.945 1.00 95.12 423 ILE A C 1
ATOM 3323 O O . ILE A 1 423 ? -15.550 0.016 1.634 1.00 95.12 423 ILE A O 1
ATOM 3327 N N . ALA A 1 424 ? -16.882 1.509 0.609 1.00 90.38 424 ALA A N 1
ATOM 3328 C CA . ALA A 1 424 ? -18.138 0.916 1.053 1.00 90.38 424 ALA A CA 1
ATOM 3329 C C . ALA A 1 424 ? -18.225 -0.577 0.684 1.00 90.38 424 ALA A C 1
ATOM 3331 O O . ALA A 1 424 ? -18.060 -0.955 -0.476 1.00 90.38 424 ALA A O 1
ATOM 3332 N N . GLY A 1 425 ? -18.494 -1.424 1.682 1.00 89.50 425 GLY A N 1
ATOM 3333 C CA . GLY A 1 425 ? -18.540 -2.882 1.526 1.00 89.50 425 GLY A CA 1
ATOM 3334 C C . GLY A 1 425 ? -17.181 -3.592 1.570 1.00 89.50 425 GLY A C 1
ATOM 3335 O O . GLY A 1 425 ? -17.167 -4.814 1.492 1.00 89.50 425 GLY A O 1
ATOM 3336 N N . GLN A 1 426 ? -16.070 -2.860 1.723 1.00 94.38 426 GLN A N 1
ATOM 3337 C CA . GLN A 1 426 ? -14.714 -3.401 1.931 1.00 94.38 426 GLN A CA 1
ATOM 3338 C C . GLN A 1 426 ? -14.126 -2.999 3.298 1.00 94.38 426 GLN A C 1
ATOM 3340 O O . GLN A 1 426 ? -12.926 -3.113 3.519 1.00 94.38 426 GLN A O 1
ATOM 3345 N N . THR A 1 427 ? -14.977 -2.508 4.201 1.00 95.56 427 THR A N 1
ATOM 3346 C CA . THR A 1 427 ? -14.671 -2.135 5.589 1.00 95.56 427 THR A CA 1
ATOM 3347 C C . THR A 1 427 ? -15.678 -2.803 6.528 1.00 95.56 427 THR A C 1
ATOM 3349 O O . THR A 1 427 ? -16.811 -3.077 6.107 1.00 95.56 427 THR A O 1
ATOM 3352 N N . GLY A 1 428 ? -15.300 -3.051 7.782 1.00 94.88 428 GLY A N 1
ATOM 3353 C CA . GLY A 1 428 ? -16.257 -3.397 8.829 1.00 94.88 428 GLY A CA 1
ATOM 3354 C C . GLY A 1 428 ? -15.657 -3.933 10.127 1.00 94.88 428 GLY A C 1
ATOM 3355 O O . GLY A 1 428 ? -14.459 -4.183 10.245 1.00 94.88 428 GLY A O 1
ATOM 3356 N N . THR A 1 429 ? -16.546 -4.155 11.091 1.00 95.12 429 THR A N 1
ATOM 3357 C CA . THR A 1 429 ? -16.231 -4.574 12.461 1.00 95.12 429 THR A CA 1
ATOM 3358 C C . THR A 1 429 ? -16.499 -6.065 12.675 1.00 95.12 429 THR A C 1
ATOM 3360 O O . THR A 1 429 ? -17.521 -6.592 12.224 1.00 95.12 429 THR A O 1
ATOM 3363 N N . VAL A 1 430 ? -15.605 -6.763 13.381 1.00 95.00 430 VAL A N 1
ATOM 3364 C CA . VAL A 1 430 ? -15.754 -8.177 13.760 1.00 95.00 430 VAL A CA 1
ATOM 3365 C C . VAL A 1 430 ? -15.219 -8.445 15.174 1.00 95.00 430 VAL A C 1
ATOM 3367 O O . VAL A 1 430 ? -14.090 -8.098 15.504 1.00 95.00 430 VAL A O 1
ATOM 3370 N N . GLY A 1 431 ? -16.016 -9.112 16.014 1.00 92.06 431 GLY A N 1
ATOM 3371 C CA . GLY A 1 431 ? -15.661 -9.385 17.415 1.00 92.06 431 GLY A CA 1
ATOM 3372 C C . GLY A 1 431 ? -14.429 -10.285 17.606 1.00 92.06 431 GLY A C 1
ATOM 3373 O O . GLY A 1 431 ? -14.080 -11.076 16.727 1.00 92.06 431 GLY A O 1
ATOM 3374 N N . ALA A 1 432 ? -13.823 -10.225 18.797 1.00 91.12 432 ALA A N 1
ATOM 3375 C CA . ALA A 1 432 ? -12.513 -10.787 19.176 1.00 91.12 432 ALA A CA 1
ATOM 3376 C C . ALA A 1 432 ? -12.182 -12.243 18.780 1.00 91.12 432 ALA A C 1
ATOM 3378 O O . ALA A 1 432 ? -11.012 -12.627 18.772 1.00 91.12 432 ALA A O 1
ATOM 3379 N N . ALA A 1 433 ? -13.176 -13.076 18.462 1.00 92.75 433 ALA A N 1
ATOM 3380 C CA . ALA A 1 433 ? -12.963 -14.441 17.971 1.00 92.75 433 ALA A CA 1
ATOM 3381 C C . ALA A 1 433 ? -12.578 -14.514 16.475 1.00 92.75 433 ALA A C 1
ATOM 3383 O O . ALA A 1 433 ? -12.221 -15.590 15.989 1.00 92.75 433 ALA A O 1
ATOM 3384 N N . ALA A 1 434 ? -12.674 -13.406 15.734 1.00 94.62 434 ALA A N 1
ATOM 3385 C CA . ALA A 1 434 ? -12.295 -13.322 14.329 1.00 94.62 434 ALA A CA 1
ATOM 3386 C C . ALA A 1 434 ? -10.771 -13.211 14.143 1.00 94.62 434 ALA A C 1
ATOM 3388 O O . ALA A 1 434 ? -10.080 -12.536 14.900 1.00 94.62 434 ALA A O 1
ATOM 3389 N N . THR A 1 435 ? -10.258 -13.863 13.097 1.00 95.56 435 THR A N 1
ATOM 3390 C CA . THR A 1 435 ? -8.827 -13.884 12.720 1.00 95.56 435 THR A CA 1
ATOM 3391 C C . THR A 1 435 ? -8.592 -13.574 11.238 1.00 95.56 435 THR A C 1
ATOM 3393 O O . THR A 1 435 ? -7.467 -13.666 10.742 1.00 95.56 435 THR A O 1
ATOM 3396 N N . GLN A 1 436 ? -9.661 -13.265 10.498 1.00 96.75 436 GLN A N 1
ATOM 3397 C CA . GLN A 1 436 ? -9.610 -12.907 9.084 1.00 96.75 436 GLN A CA 1
ATOM 3398 C C . GLN A 1 436 ? -10.879 -12.181 8.623 1.00 96.75 436 GLN A C 1
ATOM 3400 O O . GLN A 1 436 ? -11.970 -12.433 9.138 1.00 96.75 436 GLN A O 1
ATOM 3405 N N . ALA A 1 437 ? -10.731 -11.384 7.567 1.00 96.69 437 ALA A N 1
ATOM 3406 C CA . ALA A 1 437 ? -11.811 -10.840 6.746 1.00 96.69 437 ALA A CA 1
ATOM 3407 C C . ALA A 1 437 ? -11.479 -11.029 5.256 1.00 96.69 437 ALA A C 1
ATOM 3409 O O . ALA A 1 437 ? -10.352 -11.376 4.900 1.00 96.69 437 ALA A O 1
ATOM 3410 N N . SER A 1 438 ? -12.450 -10.811 4.373 1.00 96.12 438 SER A N 1
ATOM 3411 C CA . SER A 1 438 ? -12.255 -10.898 2.922 1.00 96.12 438 SER A CA 1
ATOM 3412 C C . SER A 1 438 ? -12.777 -9.635 2.256 1.00 96.12 438 SER A C 1
ATOM 3414 O O . SER A 1 438 ? -13.892 -9.210 2.548 1.00 96.12 438 SER A O 1
ATOM 3416 N N . ILE A 1 439 ? -11.968 -9.064 1.367 1.00 97.31 439 ILE A N 1
ATOM 3417 C CA . ILE A 1 439 ? -12.262 -7.849 0.606 1.00 97.31 439 ILE A CA 1
ATOM 3418 C C . ILE A 1 439 ? -12.030 -8.107 -0.888 1.00 97.31 439 ILE A C 1
ATOM 3420 O O . ILE A 1 439 ? -11.238 -8.973 -1.263 1.00 97.31 439 ILE A O 1
ATOM 3424 N N . HIS A 1 440 ? -12.715 -7.346 -1.734 1.00 97.00 440 HIS A N 1
ATOM 3425 C CA . HIS A 1 440 ? -12.670 -7.449 -3.187 1.00 97.00 440 HIS A CA 1
ATOM 3426 C C . HIS A 1 440 ? -12.361 -6.081 -3.811 1.00 97.00 440 HIS A C 1
ATOM 3428 O O . HIS A 1 440 ? -13.110 -5.117 -3.632 1.00 97.00 440 HIS A O 1
ATOM 3434 N N . LEU A 1 441 ? -11.248 -5.991 -4.538 1.00 96.69 441 LEU A N 1
ATOM 3435 C CA . LEU A 1 441 ? -10.758 -4.763 -5.166 1.00 96.69 441 LEU A CA 1
ATOM 3436 C C . LEU A 1 441 ? -11.102 -4.763 -6.663 1.00 96.69 441 LEU A C 1
ATOM 3438 O O . LEU A 1 441 ? -10.643 -5.623 -7.406 1.00 96.69 441 LEU A O 1
ATOM 3442 N N . THR A 1 442 ? -11.913 -3.797 -7.104 1.00 94.62 442 THR A N 1
ATOM 3443 C CA . THR A 1 442 ? -12.486 -3.754 -8.468 1.00 94.62 442 THR A CA 1
ATOM 3444 C C . THR A 1 442 ? -11.776 -2.811 -9.438 1.00 94.62 442 THR A C 1
ATOM 3446 O O . THR A 1 442 ? -12.176 -2.718 -10.594 1.00 94.62 442 THR A O 1
ATOM 3449 N N . GLU A 1 443 ? -10.786 -2.043 -8.982 1.00 95.44 443 GLU A N 1
ATOM 3450 C CA . GLU A 1 443 ? -10.109 -1.030 -9.794 1.00 95.44 443 GLU A CA 1
ATOM 3451 C C . GLU A 1 443 ? -8.606 -1.021 -9.499 1.00 95.44 443 GLU A C 1
ATOM 3453 O O . GLU A 1 443 ? -8.237 -0.945 -8.329 1.00 95.44 443 GLU A O 1
ATOM 3458 N N . PRO A 1 444 ? -7.722 -0.966 -10.505 1.00 97.44 444 PRO A N 1
ATOM 3459 C CA . PRO A 1 444 ? -6.303 -0.721 -10.282 1.00 97.44 444 PRO A CA 1
ATOM 3460 C C . PRO A 1 444 ? -6.024 0.493 -9.377 1.00 97.44 444 PRO A C 1
ATOM 3462 O O . PRO A 1 444 ? -6.608 1.571 -9.558 1.00 97.44 444 PRO A O 1
ATOM 3465 N N . GLY A 1 445 ? -5.144 0.330 -8.386 1.00 97.44 445 GLY A N 1
ATOM 3466 C CA . GLY A 1 445 ? -4.879 1.316 -7.336 1.00 97.44 445 GLY A CA 1
ATOM 3467 C C . GLY A 1 445 ? -3.778 0.912 -6.352 1.00 97.44 445 GLY A C 1
ATOM 3468 O O . GLY A 1 445 ? -3.482 -0.269 -6.171 1.00 97.44 445 GLY A O 1
ATOM 3469 N N . VAL A 1 446 ? -3.227 1.899 -5.639 1.00 98.19 446 VAL A N 1
ATOM 3470 C CA . VAL A 1 446 ? -2.526 1.644 -4.371 1.00 98.19 446 VAL A CA 1
ATOM 3471 C C . VAL A 1 446 ? -3.550 1.701 -3.248 1.00 98.19 446 VAL A C 1
ATOM 3473 O O . VAL A 1 446 ? -4.287 2.679 -3.116 1.00 98.19 446 VAL A O 1
ATOM 3476 N N . TYR A 1 447 ? -3.595 0.654 -2.440 1.00 98.00 447 TYR A N 1
ATOM 3477 C CA . TYR A 1 447 ? -4.551 0.490 -1.359 1.00 98.00 447 TYR A CA 1
ATOM 3478 C C . TYR A 1 447 ? -3.847 0.540 -0.012 1.00 98.00 447 TYR A C 1
ATOM 3480 O O . TYR A 1 447 ? -2.771 -0.031 0.162 1.00 98.00 447 TYR A O 1
ATOM 3488 N N . CYS A 1 448 ? -4.479 1.206 0.945 1.00 97.25 448 CYS A N 1
ATOM 3489 C CA . CYS A 1 448 ? -4.107 1.182 2.348 1.00 97.25 448 CYS A CA 1
ATOM 3490 C C . CYS A 1 448 ? -5.160 0.395 3.122 1.00 97.25 448 CYS A C 1
ATOM 3492 O O . CYS A 1 448 ? -6.355 0.642 2.962 1.00 97.25 448 CYS A O 1
ATOM 3494 N N . ILE A 1 449 ? -4.704 -0.533 3.957 1.00 97.75 449 ILE A N 1
ATOM 3495 C CA . ILE A 1 449 ? -5.531 -1.314 4.870 1.00 97.75 449 ILE A CA 1
ATOM 3496 C C . ILE A 1 449 ? -5.132 -0.904 6.286 1.00 97.75 449 ILE A C 1
ATOM 3498 O O . ILE A 1 449 ? -3.953 -0.972 6.651 1.00 97.75 449 ILE A O 1
ATOM 3502 N N . VAL A 1 450 ? -6.117 -0.458 7.051 1.00 97.25 450 VAL A N 1
ATOM 3503 C CA . VAL A 1 450 ? -6.011 -0.092 8.462 1.00 97.25 450 VAL A CA 1
ATOM 3504 C C . VAL A 1 450 ? -6.723 -1.187 9.254 1.00 97.25 450 VAL A C 1
ATOM 3506 O O . VAL A 1 450 ? -7.814 -1.595 8.871 1.00 97.25 450 VAL A O 1
ATOM 3509 N N . LEU A 1 451 ? -6.102 -1.693 10.316 1.00 97.44 451 LEU A N 1
ATOM 3510 C CA . LEU A 1 451 ? -6.730 -2.580 11.295 1.00 97.44 451 LEU A CA 1
ATOM 3511 C C . LEU A 1 451 ? -6.652 -1.891 12.656 1.00 97.44 451 LEU A C 1
ATOM 3513 O O . LEU A 1 451 ? -5.561 -1.791 13.226 1.00 97.44 451 LEU A O 1
ATOM 3517 N N . THR A 1 452 ? -7.793 -1.427 13.150 1.00 95.50 452 THR A N 1
ATOM 3518 C CA . THR A 1 452 ? -7.972 -0.975 14.530 1.00 95.50 452 THR A CA 1
ATOM 3519 C C . THR A 1 452 ? -8.287 -2.200 15.382 1.00 95.50 452 THR A C 1
ATOM 3521 O O . THR A 1 452 ? -9.133 -3.023 15.026 1.00 95.50 452 THR A O 1
ATOM 3524 N N . VAL A 1 453 ? -7.569 -2.354 16.489 1.00 95.25 453 VAL A N 1
ATOM 3525 C CA . VAL A 1 453 ? -7.766 -3.437 17.455 1.00 95.25 453 VAL A CA 1
ATOM 3526 C C . VAL A 1 453 ? -8.154 -2.816 18.778 1.00 95.25 453 VAL A C 1
ATOM 3528 O O . VAL A 1 453 ? -7.372 -2.031 19.315 1.00 95.25 453 VAL A O 1
ATOM 3531 N N . GLU A 1 454 ? -9.328 -3.173 19.288 1.00 93.00 454 GLU A N 1
ATOM 3532 C CA . GLU A 1 454 ? -9.901 -2.586 20.499 1.00 93.00 454 GLU A CA 1
ATOM 3533 C C . GLU A 1 454 ? -9.970 -3.597 21.643 1.00 93.00 454 GLU A C 1
ATOM 3535 O O . GLU A 1 454 ? -10.178 -4.800 21.440 1.00 93.00 454 GLU A O 1
ATOM 3540 N N . ASP A 1 455 ? -9.779 -3.101 22.862 1.00 92.62 455 ASP A N 1
ATOM 3541 C CA . ASP A 1 455 ? -9.948 -3.878 24.084 1.00 92.62 455 ASP A CA 1
ATOM 3542 C C . ASP A 1 455 ? -11.435 -4.123 24.437 1.00 92.62 455 ASP A C 1
ATOM 3544 O O . ASP A 1 455 ? -12.348 -3.864 23.651 1.00 92.62 455 ASP A O 1
ATOM 3548 N N . GLY A 1 456 ? -11.689 -4.715 25.603 1.00 86.81 456 GLY A N 1
ATOM 3549 C CA . GLY A 1 456 ? -13.020 -5.095 26.068 1.00 86.81 456 GLY A CA 1
ATOM 3550 C C . GLY A 1 456 ? -13.709 -4.035 26.929 1.00 86.81 456 GLY A C 1
ATOM 3551 O O . GLY A 1 456 ? -14.612 -4.397 27.695 1.00 86.81 456 GLY A O 1
ATOM 3552 N N . CYS A 1 457 ? -13.263 -2.774 26.904 1.00 86.12 457 CYS A N 1
ATOM 3553 C CA . CYS A 1 457 ? -13.648 -1.777 27.898 1.00 86.12 457 CYS A CA 1
ATOM 3554 C C . CYS A 1 457 ? -14.555 -0.647 27.374 1.00 86.12 457 CYS A C 1
ATOM 3556 O O . CYS A 1 457 ? -14.430 -0.158 26.259 1.00 86.12 457 CYS A O 1
ATOM 3558 N N . GLY A 1 458 ? -15.454 -0.176 28.245 1.00 67.00 458 GLY A N 1
ATOM 3559 C CA . GLY A 1 458 ? -16.237 1.040 28.021 1.00 67.00 458 GLY A CA 1
ATOM 3560 C C . GLY A 1 458 ? -17.351 0.957 26.954 1.00 67.00 458 GLY A C 1
ATOM 3561 O O . GLY A 1 458 ? -17.615 -0.098 26.382 1.00 67.00 458 GLY A O 1
ATOM 3562 N N . PRO A 1 459 ? -18.086 2.071 26.753 1.00 50.72 459 PRO A N 1
ATOM 3563 C CA . PRO A 1 459 ? -19.109 2.223 25.713 1.00 50.72 459 PRO A CA 1
ATOM 3564 C C . PRO A 1 459 ? -18.763 3.293 24.653 1.00 50.72 459 PRO A C 1
ATOM 3566 O O . PRO A 1 459 ? -19.629 3.642 23.854 1.00 50.72 459 PRO A O 1
ATOM 3569 N N . ASN A 1 460 ? -17.549 3.854 24.704 1.00 53.59 460 ASN A N 1
ATOM 3570 C CA . ASN A 1 460 ? -17.068 4.972 23.881 1.00 53.59 460 ASN A CA 1
ATOM 3571 C C . ASN A 1 460 ? -15.777 4.556 23.152 1.00 53.59 460 ASN A C 1
ATOM 3573 O O . ASN A 1 460 ? -14.786 5.286 23.204 1.00 53.59 460 ASN A O 1
ATOM 3577 N N . ASP A 1 461 ? -15.812 3.364 22.556 1.00 61.28 461 ASP A N 1
ATOM 3578 C CA . ASP A 1 461 ? -14.686 2.668 21.927 1.00 61.28 461 ASP A CA 1
ATOM 3579 C C . ASP A 1 461 ? -13.591 2.272 22.958 1.00 61.28 461 ASP A C 1
ATOM 3581 O O . ASP A 1 461 ? -13.477 2.853 24.050 1.00 61.28 461 ASP A O 1
ATOM 3585 N N . GLY A 1 462 ? -12.849 1.197 22.683 1.00 73.06 462 GLY A N 1
ATOM 3586 C CA . GLY A 1 462 ? -11.899 0.610 23.640 1.00 73.06 462 GLY A CA 1
ATOM 3587 C C . GLY A 1 462 ? -10.647 1.468 23.865 1.00 73.06 462 GLY A C 1
ATOM 3588 O O . GLY A 1 462 ? -10.452 2.510 23.233 1.00 73.06 462 GLY A O 1
ATOM 3589 N N . ASN A 1 463 ? -9.712 1.032 24.722 1.00 88.00 463 ASN A N 1
ATOM 3590 C CA . ASN A 1 463 ? -8.320 1.391 24.413 1.00 88.00 463 ASN A CA 1
ATOM 3591 C C . ASN A 1 463 ? -7.972 0.666 23.103 1.00 88.00 463 ASN A C 1
ATOM 3593 O O . ASN A 1 463 ? -8.280 -0.520 22.952 1.00 88.00 463 ASN A O 1
ATOM 3597 N N . PHE A 1 464 ? -7.351 1.360 22.149 1.00 91.88 464 PHE A N 1
ATOM 3598 C CA . PHE A 1 464 ? -7.157 0.825 20.804 1.00 91.88 464 PHE A CA 1
ATOM 3599 C C . PHE A 1 464 ? -5.744 1.038 20.270 1.00 91.88 464 PHE A C 1
ATOM 3601 O O . PHE A 1 464 ? -5.027 1.964 20.653 1.00 91.88 464 PHE A O 1
ATOM 3608 N N . VAL A 1 465 ? -5.358 0.196 19.315 1.00 94.25 465 VAL A N 1
ATOM 3609 C CA . VAL A 1 465 ? -4.118 0.353 18.550 1.00 94.25 465 VAL A CA 1
ATOM 3610 C C . VAL A 1 465 ? -4.362 0.078 17.071 1.00 94.25 465 VAL A C 1
ATOM 3612 O O . VAL A 1 465 ? -5.156 -0.783 16.701 1.00 94.25 465 VAL A O 1
ATOM 3615 N N . ILE A 1 466 ? -3.659 0.817 16.214 1.00 95.19 466 ILE A N 1
ATOM 3616 C CA . ILE A 1 466 ? -3.794 0.732 14.759 1.00 95.19 466 ILE A CA 1
ATOM 3617 C C . ILE A 1 466 ? -2.572 0.035 14.158 1.00 95.19 466 ILE A C 1
ATOM 3619 O O . ILE A 1 466 ? -1.438 0.466 14.375 1.00 95.19 466 ILE A O 1
ATOM 3623 N N . ALA A 1 467 ? -2.801 -0.987 13.332 1.00 96.81 467 ALA A N 1
ATOM 3624 C CA . ALA A 1 467 ? -1.818 -1.524 12.394 1.00 96.81 467 ALA A CA 1
ATOM 3625 C C . ALA A 1 467 ? -2.157 -1.095 10.957 1.00 96.81 467 ALA A C 1
ATOM 3627 O O . ALA A 1 467 ? -3.313 -1.153 10.546 1.00 96.81 467 ALA A O 1
ATOM 3628 N N . ARG A 1 468 ? -1.151 -0.689 10.167 1.00 96.94 468 ARG A N 1
ATOM 3629 C CA . ARG A 1 468 ? -1.351 -0.215 8.781 1.00 96.94 468 ARG A CA 1
ATOM 3630 C C . ARG A 1 468 ? -0.444 -0.942 7.791 1.00 96.94 468 ARG A C 1
ATOM 3632 O O . ARG A 1 468 ? 0.732 -1.188 8.077 1.00 96.94 468 ARG A O 1
ATOM 3639 N N . ARG A 1 469 ? -1.003 -1.330 6.644 1.00 97.00 469 ARG A N 1
ATOM 3640 C CA . ARG A 1 469 ? -0.330 -2.072 5.562 1.00 97.00 469 ARG A CA 1
ATOM 3641 C C . ARG A 1 469 ? -0.785 -1.549 4.202 1.00 97.00 469 ARG A C 1
ATOM 3643 O O . ARG A 1 469 ? -1.910 -1.070 4.079 1.00 97.00 469 ARG A O 1
ATOM 3650 N N . PHE A 1 470 ? 0.044 -1.693 3.170 1.00 98.00 470 PHE A N 1
ATOM 3651 C CA . PHE A 1 470 ? -0.266 -1.161 1.833 1.00 98.00 470 PHE A CA 1
ATOM 3652 C C . PHE A 1 470 ? -0.076 -2.203 0.734 1.00 98.00 470 PHE A C 1
ATOM 3654 O O . PHE A 1 470 ? 0.832 -3.024 0.819 1.00 98.00 470 PHE A O 1
ATOM 3661 N N . LEU A 1 471 ? -0.880 -2.173 -0.325 1.00 97.75 471 LEU A N 1
ATOM 3662 C CA . LEU A 1 471 ? -0.661 -3.007 -1.511 1.00 97.75 471 LEU A CA 1
ATOM 3663 C C . LEU A 1 471 ? -0.852 -2.220 -2.807 1.00 97.75 471 LEU A C 1
ATOM 3665 O O . LEU A 1 471 ? -1.502 -1.178 -2.811 1.00 97.75 471 LEU A O 1
ATOM 3669 N N . ILE A 1 472 ? -0.297 -2.724 -3.906 1.00 98.31 472 ILE A N 1
ATOM 3670 C CA . ILE A 1 472 ? -0.643 -2.295 -5.264 1.00 98.31 472 ILE A CA 1
ATOM 3671 C C . ILE A 1 472 ? -1.462 -3.417 -5.900 1.00 98.31 472 ILE A C 1
ATOM 3673 O O . ILE A 1 472 ? -0.983 -4.547 -6.017 1.00 98.31 472 ILE A O 1
ATOM 3677 N N . TYR A 1 473 ? -2.696 -3.098 -6.285 1.00 98.12 473 TYR A N 1
ATOM 3678 C CA . TYR A 1 473 ? -3.546 -3.963 -7.093 1.00 98.12 473 TYR A CA 1
ATOM 3679 C C . TYR A 1 473 ? -3.622 -3.396 -8.509 1.00 98.12 473 TYR A C 1
ATOM 3681 O O . TYR A 1 473 ? -3.912 -2.210 -8.671 1.00 98.12 473 TYR A O 1
ATOM 3689 N N . ASP A 1 474 ? -3.363 -4.224 -9.520 1.00 98.12 474 ASP A N 1
ATOM 3690 C CA . ASP A 1 474 ? -3.563 -3.870 -10.929 1.00 98.12 474 ASP A CA 1
ATOM 3691 C C . ASP A 1 474 ? -3.640 -5.129 -11.806 1.00 98.12 474 ASP A C 1
ATOM 3693 O O . ASP A 1 474 ? -2.670 -5.873 -11.960 1.00 98.12 474 ASP A O 1
ATOM 3697 N N . ASP A 1 475 ? -4.811 -5.378 -12.378 1.00 96.75 475 ASP A N 1
ATOM 3698 C CA . ASP A 1 475 ? -5.104 -6.504 -13.258 1.00 96.75 475 ASP A CA 1
ATOM 3699 C C . ASP A 1 475 ? -4.988 -6.167 -14.756 1.00 96.75 475 ASP A C 1
ATOM 3701 O O . ASP A 1 475 ? -4.967 -7.086 -15.578 1.00 96.75 475 ASP A O 1
ATOM 3705 N N . ASN A 1 476 ? -4.893 -4.882 -15.122 1.00 94.88 476 ASN A N 1
ATOM 3706 C CA . ASN A 1 476 ? -5.294 -4.408 -16.452 1.00 94.88 476 ASN A CA 1
ATOM 3707 C C . ASN A 1 476 ? -4.328 -3.418 -17.137 1.00 94.88 476 ASN A C 1
ATOM 3709 O O . ASN A 1 476 ? -4.388 -3.294 -18.360 1.00 94.88 476 ASN A O 1
ATOM 3713 N N . SER A 1 477 ? -3.456 -2.698 -16.420 1.00 94.81 477 SER A N 1
ATOM 3714 C CA . SER A 1 477 ? -2.502 -1.784 -17.077 1.00 94.81 477 SER A CA 1
ATOM 3715 C C . SER A 1 477 ? -1.300 -2.510 -17.701 1.00 94.81 477 SER A C 1
ATOM 3717 O O . SER A 1 477 ? -0.996 -3.660 -17.372 1.00 94.81 477 SER A O 1
ATOM 3719 N N . THR A 1 478 ? -0.613 -1.819 -18.612 1.00 96.00 478 THR A N 1
ATOM 3720 C CA . THR A 1 478 ? 0.511 -2.325 -19.413 1.00 96.00 478 THR A CA 1
ATOM 3721 C C . THR A 1 478 ? 1.667 -1.328 -19.454 1.00 96.00 478 THR A C 1
ATOM 3723 O O . THR A 1 478 ? 1.467 -0.121 -19.310 1.00 96.00 478 THR A O 1
ATOM 3726 N N . VAL A 1 479 ? 2.879 -1.827 -19.714 1.00 97.25 479 VAL A N 1
ATOM 3727 C CA . VAL A 1 479 ? 4.010 -0.978 -20.116 1.00 97.25 479 VAL A CA 1
ATOM 3728 C C . VAL A 1 479 ? 3.863 -0.625 -21.594 1.00 97.25 479 VAL A C 1
ATOM 3730 O O . VAL A 1 479 ? 3.536 -1.486 -22.409 1.00 97.25 479 VAL A O 1
ATOM 3733 N N . GLU A 1 480 ? 4.121 0.632 -21.933 1.00 96.00 480 GLU A N 1
ATOM 3734 C CA . GLU A 1 480 ? 4.129 1.161 -23.294 1.00 96.00 480 GLU A CA 1
ATOM 3735 C C . GLU A 1 480 ? 5.547 1.618 -23.675 1.00 96.00 480 GLU A C 1
ATOM 3737 O O . GLU A 1 480 ? 6.342 2.013 -22.815 1.00 96.00 480 GLU A O 1
ATOM 3742 N N . ALA A 1 481 ? 5.847 1.556 -24.971 1.00 96.44 481 ALA A N 1
ATOM 3743 C CA . ALA A 1 481 ? 7.081 2.033 -25.592 1.00 96.44 481 ALA A CA 1
ATOM 3744 C C . ALA A 1 481 ? 6.775 3.264 -26.466 1.00 96.44 481 ALA A C 1
ATOM 3746 O O . ALA A 1 481 ? 5.724 3.314 -27.118 1.00 96.44 481 ALA A O 1
ATOM 3747 N N . ASP A 1 482 ? 7.669 4.257 -26.494 1.00 94.69 482 ASP A N 1
ATOM 3748 C CA . ASP A 1 482 ? 7.491 5.491 -27.258 1.00 94.69 482 ASP A CA 1
ATOM 3749 C C . ASP A 1 482 ? 7.729 5.254 -28.750 1.00 94.69 482 ASP A C 1
ATOM 3751 O O . ASP A 1 482 ? 8.738 5.632 -29.341 1.00 94.69 482 ASP A O 1
ATOM 3755 N N . THR A 1 483 ? 6.706 4.704 -29.393 1.00 91.25 483 THR A N 1
ATOM 3756 C CA . THR A 1 483 ? 6.576 4.646 -30.857 1.00 91.25 483 THR A CA 1
ATOM 3757 C C . THR A 1 483 ? 6.442 6.033 -31.501 1.00 91.25 483 THR A C 1
ATOM 3759 O O . THR A 1 483 ? 6.302 6.157 -32.717 1.00 91.25 483 THR A O 1
ATOM 3762 N N . SER A 1 484 ? 6.494 7.095 -30.694 1.00 89.88 484 SER A N 1
ATOM 3763 C CA . SER A 1 484 ? 6.159 8.451 -31.082 1.00 89.88 484 SER A CA 1
ATOM 3764 C C . SER A 1 484 ? 7.304 9.259 -31.697 1.00 89.88 484 SER A C 1
ATOM 3766 O O . SER A 1 484 ? 7.075 10.329 -32.268 1.00 89.88 484 SER A O 1
ATOM 3768 N N . GLY A 1 485 ? 8.539 8.775 -31.556 1.00 87.19 485 GLY A N 1
ATOM 3769 C CA . GLY A 1 485 ? 9.742 9.462 -32.023 1.00 87.19 485 GLY A CA 1
ATOM 3770 C C . GLY A 1 485 ? 10.097 10.735 -31.242 1.00 87.19 485 GLY A C 1
ATOM 3771 O O . GLY A 1 485 ? 11.032 11.427 -31.638 1.00 87.19 485 GLY A O 1
ATOM 3772 N N . HIS A 1 486 ? 9.393 11.052 -30.147 1.00 91.25 486 HIS A N 1
ATOM 3773 C CA . HIS A 1 486 ? 9.789 12.129 -29.225 1.00 91.25 486 HIS A CA 1
ATOM 3774 C C . HIS A 1 486 ? 10.845 11.640 -28.226 1.00 91.25 486 HIS A C 1
ATOM 3776 O O . HIS A 1 486 ? 11.736 12.400 -27.852 1.00 91.25 486 HIS A O 1
ATOM 3782 N N . HIS A 1 487 ? 10.768 10.362 -27.854 1.00 95.19 487 HIS A N 1
ATOM 3783 C CA . HIS A 1 487 ? 11.706 9.644 -27.000 1.00 95.19 487 HIS A CA 1
ATOM 3784 C C . HIS A 1 487 ? 12.251 8.418 -27.757 1.00 95.19 487 HIS A C 1
ATOM 3786 O O . HIS A 1 487 ? 11.969 7.282 -27.380 1.00 95.19 487 HIS A O 1
ATOM 3792 N N . PRO A 1 488 ? 12.975 8.605 -28.879 1.00 94.69 488 PRO A N 1
ATOM 3793 C CA . PRO A 1 488 ? 13.499 7.489 -29.660 1.00 94.69 488 PRO A CA 1
ATOM 3794 C C . PRO A 1 488 ? 14.584 6.731 -28.887 1.00 94.69 488 PRO A C 1
ATOM 3796 O O . PRO A 1 488 ? 15.289 7.307 -28.058 1.00 94.69 488 PRO A O 1
ATOM 3799 N N . MET A 1 489 ? 14.780 5.459 -29.227 1.00 96.06 489 MET A N 1
ATOM 3800 C CA . MET A 1 489 ? 15.998 4.731 -28.867 1.00 96.06 489 MET A CA 1
ATOM 3801 C C . MET A 1 489 ? 17.060 4.903 -29.954 1.00 96.06 489 MET A C 1
ATOM 3803 O O . MET A 1 489 ? 16.730 4.986 -31.138 1.00 96.06 489 MET A O 1
ATOM 3807 N N . TRP A 1 490 ? 18.341 4.927 -29.582 1.00 95.94 490 TRP A N 1
ATOM 3808 C CA . TRP A 1 490 ? 19.435 5.019 -30.553 1.00 95.94 490 TRP A CA 1
ATOM 3809 C C . TRP A 1 490 ? 20.720 4.339 -30.080 1.00 95.94 490 TRP A C 1
ATOM 3811 O O . TRP A 1 490 ? 20.994 4.231 -28.886 1.00 95.94 490 TRP A O 1
ATOM 3821 N N . ALA A 1 491 ? 21.562 3.950 -31.037 1.00 96.38 491 ALA A N 1
ATOM 3822 C CA . ALA A 1 491 ? 22.932 3.537 -30.768 1.00 96.38 491 ALA A CA 1
ATOM 3823 C C . ALA A 1 491 ? 23.826 4.769 -30.542 1.00 96.38 491 ALA A C 1
ATOM 3825 O O . ALA A 1 491 ? 24.044 5.579 -31.449 1.00 96.38 491 ALA A O 1
ATOM 3826 N N . GLU A 1 492 ? 24.343 4.937 -29.325 1.00 94.62 492 GLU A N 1
ATOM 3827 C CA . GLU A 1 492 ? 25.300 5.996 -28.994 1.00 94.62 492 GLU A CA 1
ATOM 3828 C C . GLU A 1 492 ? 26.649 5.788 -29.678 1.00 94.62 492 GLU A C 1
ATOM 3830 O O . GLU A 1 492 ? 27.241 6.763 -30.144 1.00 94.62 492 GLU A O 1
ATOM 3835 N N . SER A 1 493 ? 27.075 4.527 -29.801 1.00 93.75 493 SER A N 1
ATOM 3836 C CA . SER A 1 493 ? 28.317 4.117 -30.463 1.00 93.75 493 SER A CA 1
ATOM 3837 C C . SER A 1 493 ? 28.314 4.332 -31.982 1.00 93.75 493 SER A C 1
ATOM 3839 O O . SER A 1 493 ? 29.392 4.373 -32.581 1.00 93.75 493 SER A O 1
ATOM 3841 N N . ALA A 1 494 ? 27.136 4.447 -32.604 1.00 93.56 494 ALA A N 1
ATOM 3842 C CA . ALA A 1 494 ? 26.974 4.555 -34.052 1.00 93.56 494 ALA A CA 1
ATOM 3843 C C . ALA A 1 494 ? 27.151 5.995 -34.565 1.00 93.56 494 ALA A C 1
ATOM 3845 O O . ALA A 1 494 ? 26.920 6.981 -33.859 1.00 93.56 494 ALA A O 1
ATOM 3846 N N . SER A 1 495 ? 27.551 6.120 -35.830 1.00 90.62 495 SER A N 1
ATOM 3847 C CA . SER A 1 495 ? 27.972 7.383 -36.434 1.00 90.62 495 SER A CA 1
ATOM 3848 C C . SER A 1 495 ? 26.813 8.379 -36.553 1.00 90.62 495 SER A C 1
ATOM 3850 O O . SER A 1 495 ? 25.885 8.196 -37.344 1.00 90.62 495 SER A O 1
ATOM 3852 N N . ASN A 1 496 ? 26.862 9.478 -35.793 1.00 90.50 496 ASN A N 1
ATOM 3853 C CA . ASN A 1 496 ? 25.779 10.467 -35.750 1.00 90.50 496 ASN A CA 1
ATOM 3854 C C . ASN A 1 496 ? 25.520 11.151 -37.110 1.00 90.50 496 ASN A C 1
ATOM 3856 O O . ASN A 1 496 ? 24.386 11.525 -37.390 1.00 90.50 496 ASN A O 1
ATOM 3860 N N . VAL A 1 497 ? 26.533 11.263 -37.981 1.00 88.75 497 VAL A N 1
ATOM 3861 C CA . VAL A 1 497 ? 26.364 11.791 -39.354 1.00 88.75 497 VAL A CA 1
ATOM 3862 C C . VAL A 1 497 ? 25.606 10.835 -40.285 1.00 88.75 497 VAL A C 1
ATOM 3864 O O . VAL A 1 497 ? 25.103 11.266 -41.314 1.00 88.75 497 VAL A O 1
ATOM 3867 N N . THR A 1 498 ? 25.458 9.564 -39.900 1.00 88.12 498 THR A N 1
ATOM 3868 C CA . THR A 1 498 ? 24.665 8.547 -40.622 1.00 88.12 498 THR A CA 1
ATOM 3869 C C . THR A 1 498 ? 23.234 8.414 -40.090 1.00 88.12 498 THR A C 1
ATOM 3871 O O . THR A 1 498 ? 22.551 7.434 -40.374 1.00 88.12 498 THR A O 1
ATOM 3874 N N . GLY A 1 499 ? 22.791 9.337 -39.227 1.00 88.88 499 GLY A N 1
ATOM 3875 C CA . GLY A 1 499 ? 21.552 9.163 -38.461 1.00 88.88 499 GLY A CA 1
ATOM 3876 C C . GLY A 1 499 ? 21.637 8.043 -37.416 1.00 88.88 499 GLY A C 1
ATOM 3877 O O . GLY A 1 499 ? 20.605 7.537 -36.994 1.00 88.88 499 GLY A O 1
ATOM 3878 N N . ARG A 1 500 ? 22.857 7.657 -36.998 1.00 91.81 500 ARG A N 1
ATOM 3879 C CA . ARG A 1 500 ? 23.155 6.541 -36.073 1.00 91.81 500 ARG A CA 1
ATOM 3880 C C . ARG A 1 500 ? 22.802 5.143 -36.606 1.00 91.81 500 ARG A C 1
ATOM 3882 O O . ARG A 1 500 ? 22.673 4.209 -35.822 1.00 91.81 500 ARG A O 1
ATOM 3889 N N . VAL A 1 501 ? 22.700 4.994 -37.928 1.00 92.25 501 VAL A N 1
ATOM 3890 C CA . VAL A 1 501 ? 22.403 3.714 -38.597 1.00 92.25 501 VAL A CA 1
ATOM 3891 C C . VAL A 1 501 ? 23.654 2.838 -38.759 1.00 92.25 501 VAL A C 1
ATOM 3893 O O . VAL A 1 501 ? 23.550 1.615 -38.661 1.00 92.25 501 VAL A O 1
ATOM 3896 N N . TRP A 1 502 ? 24.832 3.442 -38.969 1.00 95.56 502 TRP A N 1
ATOM 3897 C CA . TRP A 1 502 ? 26.080 2.717 -39.251 1.00 95.56 502 TRP A CA 1
ATOM 3898 C C . TRP A 1 502 ? 27.109 2.781 -38.112 1.00 95.56 502 TRP A C 1
ATOM 3900 O O . TRP A 1 502 ? 27.386 3.842 -37.543 1.00 95.56 502 TRP A O 1
ATOM 3910 N N . GLN A 1 503 ? 27.719 1.633 -37.815 1.00 95.81 503 GLN A N 1
ATOM 3911 C CA . GLN A 1 503 ? 28.776 1.437 -36.824 1.00 95.81 503 GLN A CA 1
ATOM 3912 C C . GLN A 1 503 ? 30.135 1.298 -37.531 1.00 95.81 503 GLN A C 1
ATOM 3914 O O . GLN A 1 503 ? 30.471 0.234 -38.043 1.00 95.81 503 GLN A O 1
ATOM 3919 N N . THR A 1 504 ? 30.940 2.364 -37.517 1.00 94.44 504 THR A N 1
ATOM 3920 C CA . THR A 1 504 ? 32.217 2.461 -38.258 1.00 94.44 504 THR A CA 1
ATOM 3921 C C . THR A 1 504 ? 33.433 1.910 -37.507 1.00 94.44 504 THR A C 1
ATOM 3923 O O . THR A 1 504 ? 34.555 2.386 -37.675 1.00 94.44 504 THR A O 1
ATOM 3926 N N . ASN A 1 505 ? 33.226 0.954 -36.601 1.00 93.00 505 ASN A N 1
ATOM 3927 C CA . ASN A 1 505 ? 34.301 0.308 -35.853 1.00 93.00 505 ASN A CA 1
ATOM 3928 C C . ASN A 1 505 ? 33.918 -1.118 -35.444 1.00 93.00 505 ASN A C 1
ATOM 3930 O O . ASN A 1 505 ? 32.751 -1.416 -35.177 1.00 93.00 505 ASN A O 1
ATOM 3934 N N . LEU A 1 506 ? 34.928 -1.981 -35.366 1.00 95.12 506 LEU A N 1
ATOM 3935 C CA . LEU A 1 506 ? 34.786 -3.401 -35.055 1.00 95.12 506 LEU A CA 1
ATOM 3936 C C . LEU A 1 506 ? 35.183 -3.713 -33.609 1.00 95.12 506 LEU A C 1
ATOM 3938 O O . LEU A 1 506 ? 35.822 -2.906 -32.928 1.00 95.12 506 LEU A O 1
ATOM 3942 N N . GLN A 1 507 ? 34.816 -4.910 -33.162 1.00 95.25 507 GLN A N 1
ATOM 3943 C CA . GLN A 1 507 ? 35.256 -5.494 -31.899 1.00 95.25 507 GLN A CA 1
ATOM 3944 C C . GLN A 1 507 ? 35.448 -6.998 -32.101 1.00 95.25 507 GLN A C 1
ATOM 3946 O O . GLN A 1 507 ? 34.620 -7.643 -32.748 1.00 95.25 507 GLN A O 1
ATOM 3951 N N . ASP A 1 508 ? 36.541 -7.556 -31.581 1.00 92.75 508 ASP A N 1
ATOM 3952 C CA . ASP A 1 508 ? 36.833 -8.984 -31.732 1.00 92.75 508 ASP A CA 1
ATOM 3953 C C . ASP A 1 508 ? 36.084 -9.869 -30.713 1.00 92.75 508 ASP A C 1
ATOM 3955 O O . ASP A 1 508 ? 35.486 -9.398 -29.744 1.00 92.75 508 ASP A O 1
ATOM 3959 N N . GLY A 1 509 ? 36.153 -11.190 -30.909 1.00 90.00 509 GLY A N 1
ATOM 3960 C CA . GLY A 1 509 ? 35.576 -12.190 -29.998 1.00 90.00 509 GLY A CA 1
ATOM 3961 C C . GLY A 1 509 ? 36.235 -12.284 -28.611 1.00 90.00 509 GLY A C 1
ATOM 3962 O O . GLY A 1 509 ? 35.878 -13.168 -27.836 1.00 90.00 509 GLY A O 1
ATOM 3963 N N . MET A 1 510 ? 37.205 -11.420 -28.303 1.00 92.44 510 MET A N 1
ATOM 3964 C CA . MET A 1 510 ? 37.849 -11.275 -26.993 1.00 92.44 510 MET A CA 1
ATOM 3965 C C . MET A 1 510 ? 37.510 -9.924 -26.329 1.00 92.44 510 MET A C 1
ATOM 3967 O O . MET A 1 510 ? 37.982 -9.660 -25.225 1.00 92.44 510 MET A O 1
ATOM 3971 N N . GLY A 1 511 ? 36.685 -9.088 -26.973 1.00 90.88 511 GLY A N 1
ATOM 3972 C CA . GLY A 1 511 ? 36.273 -7.772 -26.482 1.00 90.88 511 GLY A CA 1
ATOM 3973 C C . GLY A 1 511 ? 37.202 -6.619 -26.881 1.00 90.88 511 GLY A C 1
ATOM 3974 O O . GLY A 1 511 ? 36.962 -5.486 -26.467 1.00 90.88 511 GLY A O 1
ATOM 3975 N N . HIS A 1 512 ? 38.239 -6.838 -27.697 1.00 92.00 512 HIS A N 1
ATOM 3976 C CA . HIS A 1 512 ? 39.122 -5.754 -28.134 1.00 92.00 512 HIS A CA 1
ATOM 3977 C C . HIS A 1 512 ? 38.437 -4.894 -29.204 1.00 92.00 512 HIS A C 1
ATOM 3979 O O . HIS A 1 512 ? 38.290 -5.305 -30.354 1.00 92.00 512 HIS A O 1
ATOM 3985 N N . GLY A 1 513 ? 38.030 -3.688 -28.816 1.00 92.38 513 GLY A N 1
ATOM 3986 C CA . GLY A 1 513 ? 37.375 -2.701 -29.676 1.00 92.38 513 GLY A CA 1
ATOM 3987 C C . GLY A 1 513 ? 36.395 -1.838 -28.875 1.00 92.38 513 GLY A C 1
ATOM 3988 O O . GLY A 1 513 ? 36.239 -2.050 -27.672 1.00 92.38 513 GLY A O 1
ATOM 3989 N N . PRO A 1 514 ? 35.739 -0.845 -29.497 1.00 95.38 514 PRO A N 1
ATOM 3990 C CA . PRO A 1 514 ? 34.664 -0.101 -28.853 1.00 95.38 514 PRO A CA 1
ATOM 3991 C C . PRO A 1 514 ? 33.443 -0.996 -28.613 1.00 95.38 514 PRO A C 1
ATOM 3993 O O . PRO A 1 514 ? 33.056 -1.773 -29.489 1.00 95.38 514 PRO A O 1
ATOM 3996 N N . GLN A 1 515 ? 32.807 -0.846 -27.454 1.00 96.06 515 GLN A N 1
ATOM 3997 C CA . GLN A 1 515 ? 31.517 -1.472 -27.163 1.00 96.06 515 GLN A CA 1
ATOM 3998 C C . GLN A 1 515 ? 30.397 -0.876 -28.025 1.00 96.06 515 GLN A C 1
ATOM 4000 O O . GLN A 1 515 ? 30.491 0.262 -28.493 1.00 96.06 515 GLN A O 1
ATOM 4005 N N . VAL A 1 516 ? 29.317 -1.639 -28.197 1.00 96.00 516 VAL A N 1
ATOM 4006 C CA . VAL A 1 516 ? 28.044 -1.095 -28.683 1.00 96.00 516 VAL A CA 1
ATOM 4007 C C . VAL A 1 516 ? 27.292 -0.539 -27.481 1.00 96.00 516 VAL A C 1
ATOM 4009 O O . VAL A 1 516 ? 27.074 -1.256 -26.505 1.00 96.00 516 VAL A O 1
ATOM 4012 N N . THR A 1 517 ? 26.891 0.728 -27.554 1.00 96.31 517 THR A N 1
ATOM 4013 C CA . THR A 1 517 ? 26.119 1.413 -26.506 1.00 96.31 517 THR A CA 1
ATOM 4014 C C . THR A 1 517 ? 24.789 1.849 -27.089 1.00 96.31 517 THR A C 1
ATOM 4016 O O . THR A 1 517 ? 24.769 2.482 -28.145 1.00 96.31 517 THR A O 1
ATOM 4019 N N . VAL A 1 518 ? 23.687 1.533 -26.412 1.00 97.38 518 VAL A N 1
ATOM 4020 C CA . VAL A 1 518 ? 22.328 1.924 -26.812 1.00 97.38 518 VAL A CA 1
ATOM 4021 C C . VAL A 1 518 ? 21.668 2.678 -25.663 1.00 97.38 518 VAL A C 1
ATOM 4023 O O . VAL A 1 518 ? 21.831 2.291 -24.508 1.00 97.38 518 VAL A O 1
ATOM 4026 N N . SER A 1 519 ? 20.930 3.738 -25.992 1.00 96.94 519 SER A N 1
ATOM 4027 C CA .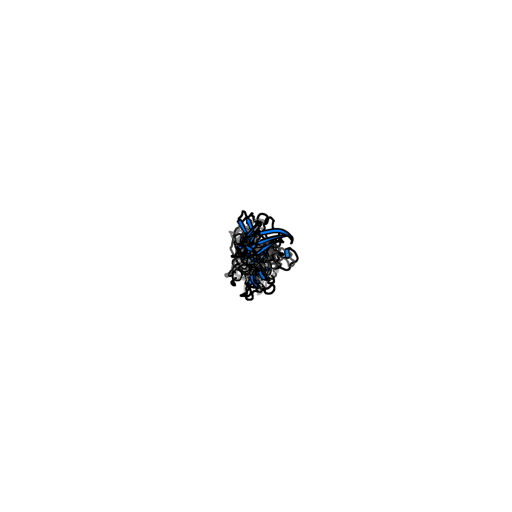 SER A 1 519 ? 20.229 4.606 -25.040 1.00 96.94 519 SER A CA 1
ATOM 4028 C C . SER A 1 519 ? 18.759 4.772 -25.429 1.00 96.94 519 SER A C 1
ATOM 4030 O O . SER A 1 519 ? 18.422 4.799 -26.614 1.00 96.94 519 SER A O 1
ATOM 4032 N N . TRP A 1 520 ? 17.890 4.873 -24.422 1.00 97.56 520 TRP A N 1
ATOM 4033 C CA . TRP A 1 520 ? 16.426 4.883 -24.540 1.00 97.56 520 TRP A CA 1
ATOM 4034 C C . TRP A 1 520 ? 15.729 5.868 -23.566 1.00 97.56 520 TRP A C 1
ATOM 4036 O O . TRP A 1 520 ? 14.742 5.504 -22.917 1.00 97.56 520 TRP A O 1
ATOM 4046 N N . PRO A 1 521 ? 16.222 7.112 -23.390 1.00 96.94 521 PRO A N 1
ATOM 4047 C CA . PRO A 1 521 ? 15.748 7.998 -22.330 1.00 96.94 521 PRO A CA 1
ATOM 4048 C C . PRO A 1 521 ? 14.267 8.367 -22.474 1.00 96.94 521 PRO A C 1
ATOM 4050 O O . PRO A 1 521 ? 13.839 8.949 -23.468 1.00 96.94 521 PRO A O 1
ATOM 4053 N N . ASP A 1 522 ? 13.505 8.043 -21.430 1.00 95.69 522 ASP A N 1
ATOM 4054 C CA . ASP A 1 522 ? 12.061 8.237 -21.277 1.00 95.69 522 ASP A CA 1
ATOM 4055 C C . ASP A 1 522 ? 11.184 7.468 -22.285 1.00 95.69 522 ASP A C 1
ATOM 4057 O O . ASP A 1 522 ? 9.967 7.652 -22.311 1.00 95.69 522 ASP A O 1
ATOM 4061 N N . HIS A 1 523 ? 11.780 6.548 -23.053 1.00 97.38 523 HIS A N 1
ATOM 4062 C CA . HIS A 1 523 ? 11.103 5.755 -24.081 1.00 97.38 523 HIS A CA 1
ATOM 4063 C C . HIS A 1 523 ? 10.071 4.765 -23.511 1.00 97.38 523 HIS A C 1
ATOM 4065 O O . HIS A 1 523 ? 9.052 4.513 -24.141 1.00 97.38 523 HIS A O 1
ATOM 4071 N N . PHE A 1 524 ? 10.297 4.197 -22.324 1.00 97.75 524 PHE A N 1
ATOM 4072 C CA . PHE A 1 524 ? 9.403 3.191 -21.733 1.00 97.75 524 PHE A CA 1
ATOM 4073 C C . PHE A 1 524 ? 8.626 3.747 -20.537 1.00 97.75 524 PHE A C 1
ATOM 4075 O O . PHE A 1 524 ? 9.205 4.395 -19.663 1.00 97.75 524 PHE A O 1
ATOM 4082 N N . CYS A 1 525 ? 7.320 3.470 -20.459 1.00 96.56 525 CYS A N 1
ATOM 4083 C CA . CYS A 1 525 ? 6.466 3.973 -19.381 1.00 96.56 525 CYS A CA 1
ATOM 4084 C C . CYS A 1 525 ? 5.185 3.143 -19.180 1.00 96.56 525 CYS A C 1
ATOM 4086 O O . CYS A 1 525 ? 4.497 2.833 -20.146 1.00 96.56 525 CYS A O 1
ATOM 4088 N N . ASN A 1 526 ? 4.767 2.887 -17.933 1.00 97.50 526 ASN A N 1
ATOM 4089 C CA . ASN A 1 526 ? 3.361 2.576 -17.635 1.00 97.50 526 ASN A CA 1
ATOM 4090 C C . ASN A 1 526 ? 2.623 3.903 -17.360 1.00 97.50 526 ASN A C 1
ATOM 4092 O O . ASN A 1 526 ? 2.700 4.475 -16.269 1.00 97.50 526 ASN A O 1
ATOM 4096 N N . GLN A 1 527 ? 1.933 4.444 -18.372 1.00 95.19 527 GLN A N 1
ATOM 4097 C CA . GLN A 1 527 ? 1.279 5.762 -18.275 1.00 95.19 527 GLN A CA 1
ATOM 4098 C C . GLN A 1 527 ? 0.246 5.830 -17.141 1.00 95.19 527 GLN A C 1
ATOM 4100 O O . GLN A 1 527 ? 0.087 6.871 -16.497 1.00 95.19 527 GLN A O 1
ATOM 4105 N N . PHE A 1 528 ? -0.433 4.716 -16.859 1.00 96.19 528 PHE A N 1
ATOM 4106 C CA . PHE A 1 528 ? -1.447 4.639 -15.817 1.00 96.19 528 PHE A CA 1
ATOM 4107 C C . PHE A 1 528 ? -0.828 4.712 -14.410 1.00 96.19 528 PHE A C 1
ATOM 4109 O O . PHE A 1 528 ? -1.310 5.488 -13.576 1.00 96.19 528 PHE A O 1
ATOM 4116 N N . HIS A 1 529 ? 0.281 4.008 -14.153 1.00 97.00 529 HIS A N 1
ATOM 4117 C CA . HIS A 1 529 ? 1.041 4.133 -12.898 1.00 97.00 529 HIS A CA 1
ATOM 4118 C C . HIS A 1 529 ? 1.665 5.520 -12.747 1.00 97.00 529 HIS A C 1
ATOM 4120 O O . HIS A 1 529 ? 1.611 6.088 -11.653 1.00 97.00 529 HIS A O 1
ATOM 4126 N N . LYS A 1 530 ? 2.229 6.078 -13.830 1.00 95.25 530 LYS A N 1
ATOM 4127 C CA . LYS A 1 530 ? 2.861 7.408 -13.845 1.00 95.25 530 LYS A CA 1
ATOM 4128 C C . LYS A 1 530 ? 1.854 8.513 -13.533 1.00 95.25 530 LYS A C 1
ATOM 4130 O O . LYS A 1 530 ? 2.145 9.388 -12.721 1.00 95.25 530 LYS A O 1
ATOM 4135 N N . HIS A 1 531 ? 0.652 8.449 -14.108 1.00 94.62 531 HIS A N 1
ATOM 4136 C CA . HIS A 1 531 ? -0.415 9.394 -13.791 1.00 94.62 531 HIS A CA 1
ATOM 4137 C C . HIS A 1 531 ? -0.891 9.255 -12.335 1.00 94.62 531 HIS A C 1
ATOM 4139 O O . HIS A 1 531 ? -0.951 10.258 -11.619 1.00 94.62 531 HIS A O 1
ATOM 4145 N N . ASN A 1 532 ? -1.223 8.040 -11.890 1.00 95.50 532 ASN A N 1
ATOM 4146 C CA . ASN A 1 532 ? -1.796 7.806 -10.561 1.00 95.50 532 ASN A CA 1
ATOM 4147 C C . ASN A 1 532 ? -0.741 7.727 -9.438 1.00 95.50 532 ASN A C 1
ATOM 4149 O O . ASN A 1 532 ? -1.080 7.420 -8.296 1.00 95.50 532 ASN A O 1
ATOM 4153 N N . LYS A 1 533 ? 0.532 8.007 -9.750 1.00 96.62 533 LYS A N 1
ATOM 4154 C CA . LYS A 1 533 ? 1.675 8.065 -8.822 1.00 96.62 533 LYS A CA 1
ATOM 4155 C C . LYS A 1 533 ? 1.850 6.820 -7.944 1.00 96.62 533 LYS A C 1
ATOM 4157 O O . LYS A 1 533 ? 2.249 6.924 -6.786 1.00 96.62 533 LYS A O 1
ATOM 4162 N N . PHE A 1 534 ? 1.588 5.628 -8.490 1.00 97.06 534 PHE A N 1
ATOM 4163 C CA . PHE A 1 534 ? 1.569 4.368 -7.723 1.00 97.06 534 PHE A CA 1
ATOM 4164 C C . PHE A 1 534 ? 2.870 4.072 -6.957 1.00 97.06 534 PHE A C 1
ATOM 4166 O O . PHE A 1 534 ? 2.847 3.411 -5.916 1.00 97.06 534 PHE A O 1
ATOM 4173 N N . LEU A 1 535 ? 4.001 4.574 -7.456 1.00 97.31 535 LEU A N 1
ATOM 4174 C CA . LEU A 1 535 ? 5.340 4.323 -6.923 1.00 97.31 535 LEU A CA 1
ATOM 4175 C C . LEU A 1 535 ? 5.870 5.451 -6.014 1.00 97.31 535 LEU A C 1
ATOM 4177 O O . LEU A 1 535 ? 6.968 5.334 -5.477 1.00 97.31 535 LEU A O 1
ATOM 4181 N N . ASN A 1 536 ? 5.108 6.527 -5.793 1.00 97.56 536 ASN A N 1
ATOM 4182 C CA . ASN A 1 536 ? 5.500 7.621 -4.896 1.00 97.56 536 ASN A CA 1
ATOM 4183 C C . ASN A 1 536 ? 5.447 7.208 -3.410 1.00 97.56 536 ASN A C 1
ATOM 4185 O O . ASN A 1 536 ? 4.830 6.206 -3.049 1.00 97.56 536 ASN A O 1
ATOM 4189 N N . ALA A 1 537 ? 6.080 7.986 -2.527 1.00 97.88 537 ALA A N 1
ATOM 4190 C CA . ALA A 1 537 ? 6.009 7.751 -1.082 1.00 97.88 537 ALA A CA 1
ATOM 4191 C C . ALA A 1 537 ? 4.570 7.906 -0.549 1.00 97.88 537 ALA A C 1
ATOM 4193 O O . ALA A 1 537 ? 3.785 8.682 -1.095 1.00 97.88 537 ALA A O 1
ATOM 4194 N N . ILE A 1 538 ? 4.226 7.194 0.525 1.00 97.75 538 ILE A N 1
ATOM 4195 C CA . ILE A 1 538 ? 2.911 7.273 1.177 1.00 97.75 538 ILE A CA 1
ATOM 4196 C C . ILE A 1 538 ? 3.024 8.134 2.441 1.00 97.75 538 ILE A C 1
ATOM 4198 O O . ILE A 1 538 ? 3.945 7.975 3.250 1.00 97.75 538 ILE A O 1
ATOM 4202 N N . GLU A 1 539 ? 2.083 9.061 2.608 1.00 95.50 539 GLU A N 1
ATOM 4203 C CA . GLU A 1 539 ? 2.061 9.978 3.747 1.00 95.50 539 GLU A CA 1
ATOM 4204 C C . GLU A 1 539 ? 1.863 9.277 5.102 1.00 95.50 539 GLU A C 1
ATOM 4206 O O . GLU A 1 539 ? 1.450 8.116 5.196 1.00 95.50 539 GLU A O 1
ATOM 4211 N N . GLU A 1 540 ? 2.146 10.012 6.178 1.00 93.50 540 GLU A N 1
ATOM 4212 C CA . GLU A 1 540 ? 1.847 9.575 7.541 1.00 93.50 540 GLU A CA 1
ATOM 4213 C C . GLU A 1 540 ? 0.339 9.402 7.758 1.00 93.50 540 GLU A C 1
ATOM 4215 O O . GLU A 1 540 ? -0.477 10.105 7.161 1.00 93.50 540 GLU A O 1
ATOM 4220 N N . HIS A 1 541 ? -0.033 8.470 8.630 1.00 92.38 541 HIS A N 1
ATOM 4221 C CA . HIS A 1 541 ? -1.406 8.370 9.100 1.00 92.38 541 HIS A CA 1
ATOM 4222 C C . HIS A 1 541 ? -1.790 9.620 9.917 1.00 92.38 541 HIS A C 1
ATOM 4224 O O . HIS A 1 541 ? -0.933 10.238 10.547 1.00 92.38 541 HIS A O 1
ATOM 4230 N N . SER A 1 542 ? -3.068 10.011 9.905 1.00 87.44 542 SER A N 1
ATOM 4231 C CA . SER A 1 542 ? -3.556 11.202 10.623 1.00 87.44 542 SER A CA 1
ATOM 4232 C C . SER A 1 542 ? -3.419 11.065 12.142 1.00 87.44 542 SER A C 1
ATOM 4234 O O . SER A 1 542 ? -3.014 12.013 12.814 1.00 87.44 542 SER A O 1
ATOM 4236 N N . SER A 1 543 ? -3.718 9.876 12.664 1.00 86.31 543 SER A N 1
ATOM 4237 C CA . SER A 1 543 ? -3.415 9.458 14.036 1.00 86.31 543 SER A CA 1
ATOM 4238 C C . SER A 1 543 ? -2.043 8.785 14.079 1.00 86.31 543 SER A C 1
ATOM 4240 O O . SER A 1 543 ? -1.787 7.889 13.273 1.00 86.31 543 SER A O 1
ATOM 4242 N N . THR A 1 544 ? -1.184 9.162 15.028 1.00 88.44 544 THR A N 1
ATOM 4243 C CA . THR A 1 544 ? 0.155 8.575 15.206 1.00 88.44 544 THR A CA 1
ATOM 4244 C C . THR A 1 544 ? 0.086 7.057 15.393 1.00 88.44 544 THR A C 1
ATOM 4246 O O . THR A 1 544 ? -0.477 6.581 16.376 1.00 88.44 544 THR A O 1
ATOM 4249 N N . ILE A 1 545 ? 0.704 6.294 14.490 1.00 92.94 545 ILE A N 1
ATOM 4250 C CA . ILE A 1 545 ? 0.829 4.835 14.623 1.00 92.94 545 ILE A CA 1
ATOM 4251 C C . ILE A 1 545 ? 2.071 4.499 15.456 1.00 92.94 545 ILE A C 1
ATOM 4253 O O . ILE A 1 545 ? 3.138 5.090 15.277 1.00 92.94 545 ILE A O 1
ATOM 4257 N N . LEU A 1 546 ? 1.941 3.539 16.376 1.00 91.38 546 LEU A N 1
ATOM 4258 C CA . LEU A 1 546 ? 3.037 3.123 17.250 1.00 91.38 546 LEU A CA 1
ATOM 4259 C C . LEU A 1 546 ? 4.167 2.407 16.467 1.00 91.38 546 LEU A C 1
ATOM 4261 O O . LEU A 1 546 ? 3.897 1.686 15.500 1.00 91.38 546 LEU A O 1
ATOM 4265 N N . PRO A 1 547 ? 5.444 2.539 16.885 1.00 90.75 547 PRO A N 1
ATOM 4266 C CA . PRO A 1 547 ? 6.568 1.888 16.213 1.00 90.75 547 PRO A CA 1
ATOM 4267 C C . PRO A 1 547 ? 6.391 0.370 16.064 1.00 90.75 547 PRO A C 1
ATOM 4269 O O . PRO A 1 547 ? 6.069 -0.330 17.021 1.00 90.75 547 PRO A O 1
ATOM 4272 N N . GLY A 1 548 ? 6.634 -0.139 14.854 1.00 90.62 548 GLY A N 1
ATOM 4273 C CA . GLY A 1 548 ? 6.490 -1.558 14.506 1.00 90.62 548 GLY A CA 1
ATOM 4274 C C . GLY A 1 548 ? 5.101 -1.970 14.003 1.00 90.62 548 GLY A C 1
ATOM 4275 O O . GLY A 1 548 ? 4.988 -3.028 13.391 1.00 90.62 548 GLY A O 1
ATOM 4276 N N . TYR A 1 549 ? 4.065 -1.142 14.184 1.00 95.56 549 TYR A N 1
ATOM 4277 C CA . TYR A 1 549 ? 2.710 -1.431 13.691 1.00 95.56 549 TYR A CA 1
ATOM 4278 C C . TYR A 1 549 ? 2.465 -0.998 12.231 1.00 95.56 549 TYR A C 1
ATOM 4280 O O . TYR A 1 549 ? 1.465 -1.398 11.634 1.00 95.56 549 TYR A O 1
ATOM 4288 N N . GLU A 1 550 ? 3.396 -0.266 11.611 1.00 94.44 550 GLU A N 1
ATOM 4289 C CA . GLU A 1 550 ? 3.349 0.191 10.212 1.00 94.44 550 GLU A CA 1
ATOM 4290 C C . GLU A 1 550 ? 4.566 -0.296 9.400 1.00 94.44 550 GLU A C 1
ATOM 4292 O O . GLU A 1 550 ? 5.695 -0.320 9.895 1.00 94.44 550 GLU A O 1
ATOM 4297 N N . GLU A 1 551 ? 4.350 -0.626 8.122 1.00 92.06 551 GLU A N 1
ATOM 4298 C CA . GLU A 1 551 ? 5.420 -0.853 7.139 1.00 92.06 551 GLU A CA 1
ATOM 4299 C C . GLU A 1 551 ? 6.043 0.484 6.700 1.00 92.06 551 GLU A C 1
ATOM 4301 O O . GLU A 1 551 ? 5.703 1.047 5.657 1.00 92.06 551 GLU A O 1
ATOM 4306 N N . LEU A 1 552 ? 6.958 1.009 7.518 1.00 94.62 552 LEU A N 1
ATOM 4307 C CA . LEU A 1 552 ? 7.670 2.260 7.232 1.00 94.62 552 LEU A CA 1
ATOM 4308 C C . LEU A 1 552 ? 8.620 2.146 6.031 1.00 94.62 552 LEU A C 1
ATOM 4310 O O . LEU A 1 552 ? 8.714 3.086 5.248 1.00 94.62 552 LEU A O 1
ATOM 4314 N N . THR A 1 553 ? 9.309 1.010 5.889 1.00 95.38 553 THR A N 1
ATOM 4315 C CA . THR A 1 553 ? 10.360 0.783 4.883 1.00 95.38 553 THR A CA 1
ATOM 4316 C C . THR A 1 553 ? 10.237 -0.588 4.219 1.00 95.38 553 THR A C 1
ATOM 4318 O O . THR A 1 553 ? 9.555 -1.480 4.732 1.00 95.38 553 THR A O 1
ATOM 4321 N N . GLY A 1 554 ? 10.890 -0.764 3.069 1.00 94.69 554 GLY A N 1
ATOM 4322 C CA . GLY A 1 554 ? 10.901 -2.015 2.310 1.00 94.69 554 GLY A CA 1
ATOM 4323 C C . GLY A 1 554 ? 10.233 -1.896 0.940 1.00 94.69 554 GLY A C 1
ATOM 4324 O O . GLY A 1 554 ? 9.403 -1.017 0.700 1.00 94.69 554 GLY A O 1
ATOM 4325 N N . GLN A 1 555 ? 10.623 -2.787 0.029 1.00 95.12 555 GLN A N 1
ATOM 4326 C CA . GLN A 1 555 ? 10.446 -2.615 -1.414 1.00 95.12 555 GLN A CA 1
ATOM 4327 C C . GLN A 1 555 ? 9.797 -3.846 -2.091 1.00 95.12 555 GLN A C 1
ATOM 4329 O O . GLN A 1 555 ? 9.827 -4.950 -1.525 1.00 95.12 555 GLN A O 1
ATOM 4334 N N . PRO A 1 556 ? 9.223 -3.685 -3.302 1.00 94.88 556 PRO A N 1
ATOM 4335 C CA . PRO A 1 556 ? 8.640 -4.782 -4.073 1.00 94.88 556 PRO A CA 1
ATOM 4336 C C . PRO A 1 556 ? 9.644 -5.892 -4.436 1.00 94.88 556 PRO A C 1
ATOM 4338 O O . PRO A 1 556 ? 10.846 -5.638 -4.509 1.00 94.88 556 PRO A O 1
ATOM 4341 N N . PRO A 1 557 ? 9.174 -7.125 -4.709 1.00 92.56 557 PRO A N 1
ATOM 4342 C CA . PRO A 1 557 ? 7.792 -7.596 -4.561 1.00 92.56 557 PRO A CA 1
ATOM 4343 C C . PRO A 1 557 ? 7.433 -7.974 -3.111 1.00 92.56 557 PRO A C 1
ATOM 4345 O O . PRO A 1 557 ? 6.285 -8.315 -2.836 1.00 92.56 557 PRO A O 1
ATOM 4348 N N . ALA A 1 558 ? 8.403 -7.946 -2.187 1.00 92.12 558 ALA A N 1
ATOM 4349 C CA . ALA A 1 558 ? 8.247 -8.457 -0.825 1.00 92.12 558 ALA A CA 1
ATOM 4350 C C . ALA A 1 558 ? 7.291 -7.616 0.035 1.00 92.12 558 ALA A C 1
ATOM 4352 O O . ALA A 1 558 ? 6.521 -8.171 0.815 1.00 92.12 558 ALA A O 1
ATOM 4353 N N . THR A 1 559 ? 7.315 -6.289 -0.111 1.00 93.50 559 THR A N 1
ATOM 4354 C CA . THR A 1 559 ? 6.339 -5.393 0.523 1.00 93.50 559 THR A CA 1
ATOM 4355 C C . THR A 1 559 ? 6.084 -4.144 -0.326 1.00 93.50 559 THR A C 1
ATOM 4357 O O . THR A 1 559 ? 6.836 -3.817 -1.243 1.00 93.50 559 THR A O 1
ATOM 4360 N N . ARG A 1 560 ? 5.011 -3.429 0.009 1.00 96.06 560 ARG A N 1
ATOM 4361 C CA . ARG A 1 560 ? 4.760 -2.039 -0.359 1.00 96.06 560 ARG A CA 1
ATOM 4362 C C . ARG A 1 560 ? 4.708 -1.274 0.959 1.00 96.06 560 ARG A C 1
ATOM 4364 O O . ARG A 1 560 ? 3.744 -1.415 1.703 1.00 96.06 560 ARG A O 1
ATOM 4371 N N . SER A 1 561 ? 5.762 -0.518 1.247 1.00 96.62 561 SER A N 1
ATOM 4372 C CA . SER A 1 561 ? 5.895 0.307 2.453 1.00 96.62 561 SER A CA 1
ATOM 4373 C C . SER A 1 561 ? 5.491 1.764 2.188 1.00 96.62 561 SER A C 1
ATOM 4375 O O . SER A 1 561 ? 5.017 2.085 1.093 1.00 96.62 561 SER A O 1
ATOM 4377 N N . ARG A 1 562 ? 5.716 2.660 3.161 1.00 96.12 562 ARG A N 1
ATOM 4378 C CA . ARG A 1 562 ? 5.619 4.118 2.967 1.00 96.12 562 ARG A CA 1
ATOM 4379 C C . ARG A 1 562 ? 6.703 4.725 2.078 1.00 96.12 562 ARG A C 1
ATOM 4381 O O . ARG A 1 562 ? 6.512 5.847 1.608 1.00 96.12 562 ARG A O 1
ATOM 4388 N N . GLU A 1 563 ? 7.815 4.037 1.829 1.00 97.00 563 GLU A N 1
ATOM 4389 C CA . GLU A 1 563 ? 8.866 4.550 0.945 1.00 97.00 563 GLU A CA 1
ATOM 4390 C C . GLU A 1 563 ? 8.346 4.792 -0.483 1.00 97.00 563 GLU A C 1
ATOM 4392 O O . GLU A 1 563 ? 7.368 4.190 -0.943 1.00 97.00 563 GLU A O 1
ATOM 4397 N N . ALA A 1 564 ? 9.023 5.681 -1.212 1.00 97.00 564 ALA A N 1
ATOM 4398 C CA . ALA A 1 564 ? 8.925 5.671 -2.665 1.00 97.00 564 ALA A CA 1
ATOM 4399 C C . ALA A 1 564 ? 9.607 4.405 -3.203 1.00 97.00 564 ALA A C 1
ATOM 4401 O O . ALA A 1 564 ? 10.592 3.925 -2.636 1.00 97.00 564 ALA A O 1
ATOM 4402 N N . ILE A 1 565 ? 9.091 3.884 -4.308 1.00 96.94 565 ILE A N 1
ATOM 4403 C CA . ILE A 1 565 ? 9.667 2.746 -5.013 1.00 96.94 565 ILE A CA 1
ATOM 4404 C C . ILE A 1 565 ? 10.601 3.290 -6.103 1.00 96.94 565 ILE A C 1
ATOM 4406 O O . ILE A 1 565 ? 10.124 4.024 -6.976 1.00 96.94 565 ILE A O 1
ATOM 4410 N N . PRO A 1 566 ? 11.912 2.972 -6.084 1.00 95.31 566 PRO A N 1
ATOM 4411 C CA . PRO A 1 566 ? 12.846 3.406 -7.118 1.00 95.31 566 PRO A CA 1
ATOM 4412 C C . PRO A 1 566 ? 12.387 2.951 -8.504 1.00 95.31 566 PRO A C 1
ATOM 4414 O O . PRO A 1 566 ? 12.151 1.766 -8.736 1.00 95.31 566 PRO A O 1
ATOM 4417 N N . ASN A 1 567 ? 12.227 3.909 -9.413 1.00 95.88 567 ASN A N 1
ATOM 4418 C CA . ASN A 1 567 ? 11.728 3.683 -10.763 1.00 95.88 567 ASN A CA 1
ATOM 4419 C C . ASN A 1 567 ? 12.195 4.801 -11.703 1.00 95.88 567 ASN A C 1
ATOM 4421 O O . ASN A 1 567 ? 12.556 5.887 -11.246 1.00 95.88 567 ASN A O 1
ATOM 4425 N N . VAL A 1 568 ? 12.109 4.552 -13.006 1.00 95.62 568 VAL A N 1
ATOM 4426 C CA . VAL A 1 568 ? 12.258 5.575 -14.047 1.00 95.62 568 VAL A CA 1
ATOM 4427 C C . VAL A 1 568 ? 11.035 5.488 -14.947 1.00 95.62 568 VAL A C 1
ATOM 4429 O O . VAL A 1 568 ? 10.768 4.436 -15.511 1.00 95.62 568 VAL A O 1
ATOM 4432 N N . ASN A 1 569 ? 10.226 6.550 -15.018 1.00 94.06 569 ASN A N 1
ATOM 4433 C CA . ASN A 1 569 ? 8.933 6.541 -15.726 1.00 94.06 569 ASN A CA 1
ATOM 4434 C C . ASN A 1 569 ? 8.017 5.355 -15.344 1.00 94.06 569 ASN A C 1
ATOM 4436 O O . ASN A 1 569 ? 7.277 4.823 -16.167 1.00 94.06 569 ASN A O 1
ATOM 4440 N N . THR A 1 570 ? 8.044 4.947 -14.072 1.00 95.88 570 THR A N 1
ATOM 4441 C CA . THR A 1 570 ? 7.388 3.753 -13.497 1.00 95.88 570 THR A CA 1
ATOM 4442 C C . THR A 1 570 ? 7.905 2.382 -13.944 1.00 95.88 570 THR A C 1
ATOM 4444 O O . THR A 1 570 ? 7.401 1.361 -13.479 1.00 95.88 570 THR A O 1
ATOM 4447 N N . ILE A 1 571 ? 8.988 2.344 -14.722 1.00 97.50 571 ILE A N 1
ATOM 4448 C CA . ILE A 1 571 ? 9.776 1.134 -14.964 1.00 97.50 571 ILE A CA 1
ATOM 4449 C C . ILE A 1 571 ? 10.642 0.829 -13.736 1.00 97.50 571 ILE A C 1
ATOM 4451 O O . ILE A 1 571 ? 11.338 1.707 -13.224 1.00 97.50 571 ILE A O 1
ATOM 4455 N N . MET A 1 572 ? 10.596 -0.419 -13.271 1.00 94.94 572 MET A N 1
ATOM 4456 C CA . MET A 1 572 ? 11.339 -0.940 -12.115 1.00 94.94 572 MET A CA 1
ATOM 4457 C C . MET A 1 572 ? 12.502 -1.870 -12.478 1.00 94.94 572 MET A C 1
ATOM 4459 O O . MET A 1 572 ? 13.316 -2.185 -11.611 1.00 94.94 572 MET A O 1
ATOM 4463 N N . MET A 1 573 ? 12.575 -2.338 -13.726 1.00 95.44 573 MET A N 1
ATOM 4464 C CA . MET A 1 573 ? 13.705 -3.108 -14.245 1.00 95.44 573 MET A CA 1
ATOM 4465 C C . MET A 1 573 ? 13.812 -2.921 -15.758 1.00 95.44 573 MET A C 1
ATOM 4467 O O . MET A 1 573 ? 12.810 -3.041 -16.463 1.00 95.44 573 MET A O 1
ATOM 4471 N N . PHE A 1 574 ? 15.027 -2.700 -16.257 1.00 98.12 574 PHE A N 1
ATOM 4472 C CA . PHE A 1 574 ? 15.353 -2.895 -17.670 1.00 98.12 574 PHE A CA 1
ATOM 4473 C C . PHE A 1 574 ? 16.174 -4.177 -17.838 1.00 98.12 574 PHE A C 1
ATOM 4475 O O . PHE A 1 574 ? 17.064 -4.472 -17.034 1.00 98.12 574 PHE A O 1
ATOM 4482 N N . GLN A 1 575 ? 15.899 -4.920 -18.904 1.00 98.12 575 GLN A N 1
ATOM 4483 C CA . GLN A 1 575 ? 16.750 -5.993 -19.408 1.00 98.12 575 GLN A CA 1
ATOM 4484 C C . GLN A 1 575 ? 17.165 -5.689 -20.847 1.00 98.12 575 GLN A C 1
ATOM 4486 O O . GLN A 1 575 ? 16.446 -5.011 -21.575 1.00 98.12 575 GLN A O 1
ATOM 4491 N N . THR A 1 576 ? 18.319 -6.207 -21.257 1.00 98.06 576 THR A N 1
ATOM 4492 C CA . THR A 1 576 ? 18.853 -6.056 -22.617 1.00 98.06 576 THR A CA 1
ATOM 4493 C C . THR A 1 576 ? 19.310 -7.398 -23.175 1.00 98.06 576 THR A C 1
ATOM 4495 O O . THR A 1 576 ? 19.803 -8.245 -22.429 1.00 98.06 576 THR A O 1
ATOM 4498 N N . ASP A 1 577 ? 19.115 -7.606 -24.472 1.00 97.94 577 ASP A N 1
ATOM 4499 C CA . ASP A 1 577 ? 19.522 -8.802 -25.218 1.00 97.94 577 ASP A CA 1
ATOM 4500 C C . ASP A 1 577 ? 19.922 -8.372 -26.635 1.00 97.94 577 ASP A C 1
ATOM 4502 O O . ASP A 1 577 ? 19.470 -7.333 -27.120 1.00 97.94 577 ASP A O 1
ATOM 4506 N N . TRP A 1 578 ? 20.784 -9.124 -27.312 1.00 97.25 578 TRP A N 1
ATOM 4507 C CA . TRP A 1 578 ? 21.288 -8.735 -28.630 1.00 97.25 578 TRP A CA 1
ATOM 4508 C C . TRP A 1 578 ? 21.675 -9.930 -29.492 1.00 97.25 578 TRP A C 1
ATOM 4510 O O . TRP A 1 578 ? 21.967 -11.023 -29.010 1.00 97.25 578 TRP A O 1
ATOM 4520 N N . ALA A 1 579 ? 21.680 -9.704 -30.802 1.00 97.12 579 ALA A N 1
ATOM 4521 C CA . ALA A 1 579 ? 22.084 -10.679 -31.798 1.00 97.12 579 ALA A CA 1
ATOM 4522 C C . ALA A 1 579 ? 22.768 -9.989 -32.979 1.00 97.12 579 ALA A C 1
ATOM 4524 O O . ALA A 1 579 ? 22.557 -8.801 -33.228 1.00 97.12 579 ALA A O 1
ATOM 4525 N N . VAL A 1 580 ? 23.563 -10.762 -33.715 1.00 96.94 580 VAL A N 1
ATOM 4526 C CA . VAL A 1 580 ? 24.273 -10.319 -34.917 1.00 96.94 580 VAL A CA 1
ATOM 4527 C C . VAL A 1 580 ? 23.961 -11.298 -36.044 1.00 96.94 580 VAL A C 1
ATOM 4529 O O . VAL A 1 580 ? 23.998 -12.511 -35.828 1.00 96.94 580 VAL A O 1
ATOM 4532 N N . ASP A 1 581 ? 23.653 -10.790 -37.236 1.00 95.69 581 ASP A N 1
ATOM 4533 C CA . ASP A 1 581 ? 23.659 -11.582 -38.468 1.00 95.69 581 ASP A CA 1
ATOM 4534 C C . ASP A 1 581 ? 24.427 -10.879 -39.589 1.00 95.69 581 ASP A C 1
ATOM 4536 O O . ASP A 1 581 ? 24.745 -9.700 -39.493 1.00 95.69 581 ASP A O 1
ATOM 4540 N N . HIS A 1 582 ? 24.716 -11.618 -40.657 1.00 94.62 582 HIS A N 1
ATOM 4541 C CA . HIS A 1 582 ? 25.345 -11.106 -41.877 1.00 94.62 582 HIS A CA 1
ATOM 4542 C C . HIS A 1 582 ? 24.327 -11.095 -43.039 1.00 94.62 582 HIS A C 1
ATOM 4544 O O . HIS A 1 582 ? 24.607 -11.507 -44.162 1.00 94.62 582 HIS A O 1
ATOM 4550 N N . GLN A 1 583 ? 23.075 -10.748 -42.721 1.00 92.44 583 GLN A N 1
ATOM 4551 C CA . GLN A 1 583 ? 21.895 -10.811 -43.594 1.00 92.44 583 GLN A CA 1
ATOM 4552 C C . GLN A 1 583 ? 21.008 -9.565 -43.403 1.00 92.44 583 GLN A C 1
ATOM 4554 O O . GLN A 1 583 ? 19.782 -9.645 -43.489 1.00 92.44 583 GLN A O 1
ATOM 4559 N N . GLY A 1 584 ? 21.598 -8.407 -43.087 1.00 90.56 584 GLY A N 1
ATOM 4560 C CA . GLY A 1 584 ? 20.859 -7.148 -42.917 1.00 90.56 584 GLY A CA 1
ATOM 4561 C C . GLY A 1 584 ? 19.862 -7.139 -41.755 1.00 90.56 584 GLY A C 1
ATOM 4562 O O . GLY A 1 584 ? 18.928 -6.342 -41.766 1.00 90.56 584 GLY A O 1
ATOM 4563 N N . GLY A 1 585 ? 19.991 -8.049 -40.787 1.00 91.94 585 GLY A N 1
ATOM 4564 C CA . GLY A 1 585 ? 19.029 -8.240 -39.704 1.00 91.94 585 GLY A CA 1
ATOM 4565 C C . GLY A 1 585 ? 17.787 -9.052 -40.093 1.00 91.94 585 GLY A C 1
ATOM 4566 O O . GLY A 1 585 ? 16.837 -9.104 -39.303 1.00 91.94 585 GLY A O 1
ATOM 4567 N N . ARG A 1 586 ? 17.757 -9.682 -41.283 1.00 90.31 586 ARG A N 1
ATOM 4568 C CA . ARG A 1 586 ? 16.618 -10.495 -41.764 1.00 90.31 586 ARG A CA 1
ATOM 4569 C C . ARG A 1 586 ? 16.405 -11.776 -40.957 1.00 90.31 586 ARG A C 1
ATOM 4571 O O . ARG A 1 586 ? 15.276 -12.257 -40.901 1.00 90.31 586 ARG A O 1
ATOM 4578 N N . SER A 1 587 ? 17.436 -12.313 -40.302 1.00 92.31 587 SER A N 1
ATOM 4579 C CA . SER A 1 587 ? 17.288 -13.471 -39.405 1.00 92.31 587 SER A CA 1
ATOM 4580 C C . SER A 1 587 ? 16.972 -13.082 -37.953 1.00 92.31 587 SER A C 1
ATOM 4582 O O . SER A 1 587 ? 16.499 -13.912 -37.178 1.00 92.31 587 SER A O 1
ATOM 4584 N N . LEU A 1 588 ? 17.152 -11.807 -37.590 1.00 93.50 588 LEU A N 1
ATOM 4585 C CA . LEU A 1 588 ? 17.009 -11.287 -36.225 1.00 93.50 588 LEU A CA 1
ATOM 4586 C C . LEU A 1 588 ? 15.550 -10.945 -35.865 1.00 93.50 588 LEU A C 1
ATOM 4588 O O . LEU A 1 588 ? 15.257 -9.863 -35.360 1.00 93.50 588 LEU A O 1
ATOM 4592 N N . GLY A 1 589 ? 14.608 -11.842 -36.164 1.00 89.81 589 GLY A N 1
ATOM 4593 C CA . GLY A 1 589 ? 13.166 -11.599 -35.996 1.00 89.81 589 GLY A CA 1
ATOM 4594 C C . GLY A 1 589 ? 12.670 -11.533 -34.543 1.00 89.81 589 GLY A C 1
ATOM 4595 O O . GLY A 1 589 ? 11.563 -11.060 -34.301 1.00 89.81 589 GLY A O 1
ATOM 4596 N N . SER A 1 590 ? 13.463 -12.001 -33.577 1.00 94.00 590 SER A N 1
ATOM 4597 C CA . SER A 1 590 ? 13.121 -12.034 -32.149 1.00 94.00 590 SER A CA 1
ATOM 4598 C C . SER A 1 590 ? 14.385 -12.093 -31.279 1.00 94.00 590 SER A C 1
ATOM 4600 O O . SER A 1 590 ? 15.379 -12.664 -31.737 1.00 94.00 590 SER A O 1
ATOM 4602 N N . PRO A 1 591 ? 14.353 -11.587 -30.030 1.00 95.75 591 PRO A N 1
ATOM 4603 C CA . PRO A 1 591 ? 15.490 -11.661 -29.111 1.00 95.75 591 PRO A CA 1
ATOM 4604 C C . PRO A 1 591 ? 15.887 -13.122 -28.811 1.00 95.75 591 PRO A C 1
ATOM 4606 O O . PRO A 1 591 ? 14.993 -13.953 -28.616 1.00 95.75 591 PRO A O 1
ATOM 4609 N N . PRO A 1 592 ? 17.193 -13.462 -28.746 1.00 94.75 592 PRO A N 1
ATOM 4610 C CA . PRO A 1 592 ? 17.675 -14.819 -28.451 1.00 94.75 592 PRO A CA 1
ATOM 4611 C C . PRO A 1 592 ? 17.196 -15.433 -27.128 1.00 94.75 592 PRO A C 1
ATOM 4613 O O . PRO A 1 592 ? 17.165 -16.657 -26.999 1.00 94.75 592 PRO A O 1
ATOM 4616 N N . GLY A 1 593 ? 16.854 -14.604 -26.141 1.00 94.62 593 GLY A N 1
ATOM 4617 C CA . GLY A 1 593 ? 16.500 -15.007 -24.782 1.00 94.62 593 GLY A CA 1
ATOM 4618 C C . GLY A 1 593 ? 17.632 -14.855 -23.758 1.00 94.62 593 GLY A C 1
ATOM 4619 O O . GLY A 1 593 ? 17.442 -15.254 -22.610 1.00 94.62 593 GLY A O 1
ATOM 4620 N N . ASN A 1 594 ? 18.777 -14.266 -24.121 1.00 94.94 594 ASN A N 1
ATOM 4621 C CA . ASN A 1 594 ? 19.970 -14.142 -23.267 1.00 94.94 594 ASN A CA 1
ATOM 4622 C C . ASN A 1 594 ? 19.954 -12.863 -22.404 1.00 94.94 594 ASN A C 1
ATOM 4624 O O . ASN A 1 594 ? 20.981 -12.218 -22.197 1.00 94.94 594 ASN A O 1
ATOM 4628 N N . TRP A 1 595 ? 18.771 -12.502 -21.906 1.00 97.50 595 TRP A N 1
ATOM 4629 C CA . TRP A 1 595 ? 18.480 -11.239 -21.227 1.00 97.50 595 TRP A CA 1
ATOM 4630 C C . TRP A 1 595 ? 19.390 -10.944 -20.026 1.00 97.50 595 TRP A C 1
ATOM 4632 O O . TRP A 1 595 ? 19.462 -11.717 -19.069 1.00 97.50 595 TRP A O 1
ATOM 4642 N N . GLN A 1 596 ? 20.016 -9.767 -20.046 1.00 96.50 596 GLN A N 1
ATOM 4643 C CA . GLN A 1 596 ? 20.882 -9.244 -18.990 1.00 96.50 596 GLN A CA 1
ATOM 4644 C C . GLN A 1 596 ? 20.236 -8.026 -18.322 1.00 96.50 596 GLN A C 1
ATOM 4646 O O . GLN A 1 596 ? 19.786 -7.106 -19.006 1.00 96.50 596 GLN A O 1
ATOM 4651 N N . ASN A 1 597 ? 20.198 -7.997 -16.988 1.00 96.50 597 ASN A N 1
ATOM 4652 C CA . ASN A 1 597 ? 19.657 -6.864 -16.230 1.00 96.50 597 ASN A CA 1
ATOM 4653 C C . ASN A 1 597 ? 20.572 -5.634 -16.347 1.00 96.50 597 ASN A C 1
ATOM 4655 O O . ASN A 1 597 ? 21.774 -5.733 -16.097 1.00 96.50 597 ASN A O 1
ATOM 4659 N N . VAL A 1 598 ? 19.989 -4.470 -16.636 1.00 95.88 598 VAL A N 1
ATOM 4660 C CA . VAL A 1 598 ? 20.691 -3.176 -16.610 1.00 95.88 598 VAL A CA 1
ATOM 4661 C C . VAL A 1 598 ? 20.941 -2.769 -15.157 1.00 95.88 598 VAL A C 1
ATOM 4663 O O . VAL A 1 598 ? 20.037 -2.839 -14.323 1.00 95.88 598 VAL A O 1
ATOM 4666 N N . THR A 1 599 ? 22.172 -2.366 -14.835 1.00 88.12 599 THR A N 1
ATOM 4667 C CA . THR A 1 599 ? 22.604 -2.139 -13.442 1.00 88.12 599 THR A CA 1
ATOM 4668 C C . THR A 1 599 ? 22.278 -0.743 -12.914 1.00 88.12 599 THR A C 1
ATOM 4670 O O . THR A 1 599 ? 21.895 -0.618 -11.752 1.00 88.12 599 THR A O 1
ATOM 4673 N N . ASP A 1 600 ? 22.373 0.292 -13.753 1.00 91.81 600 ASP A N 1
ATOM 4674 C CA . ASP A 1 600 ? 21.897 1.646 -13.451 1.00 91.81 600 ASP A CA 1
ATOM 4675 C C . ASP A 1 600 ? 20.769 2.036 -14.409 1.00 91.81 600 ASP A C 1
ATOM 4677 O O . ASP A 1 600 ? 20.988 2.547 -15.508 1.00 91.81 600 ASP A O 1
ATOM 4681 N N . MET A 1 601 ? 19.535 1.821 -13.960 1.00 92.56 601 MET A N 1
ATOM 4682 C CA . MET A 1 601 ? 18.333 2.174 -14.715 1.00 92.56 601 MET A CA 1
ATOM 4683 C C . MET A 1 601 ? 18.179 3.682 -14.944 1.00 92.56 601 MET A C 1
ATOM 4685 O O . MET A 1 601 ? 17.492 4.075 -15.883 1.00 92.56 601 MET A O 1
ATOM 4689 N N . THR A 1 602 ? 18.792 4.529 -14.106 1.00 92.75 602 THR A N 1
ATOM 4690 C CA . THR A 1 602 ? 18.649 5.993 -14.197 1.00 92.75 602 THR A CA 1
ATOM 4691 C C . THR A 1 602 ? 19.409 6.582 -15.380 1.00 92.75 602 THR A C 1
ATOM 4693 O O . THR A 1 602 ? 19.013 7.626 -15.895 1.00 92.75 602 THR A O 1
ATOM 4696 N N . SER A 1 603 ? 20.426 5.868 -15.871 1.00 92.69 603 SER A N 1
ATOM 4697 C CA . SER A 1 603 ? 21.121 6.185 -17.121 1.00 92.69 603 SER A CA 1
ATOM 4698 C C . SER A 1 603 ? 20.239 6.028 -18.368 1.00 92.69 603 SER A C 1
ATOM 4700 O O . SER A 1 603 ? 20.479 6.706 -19.364 1.00 92.69 603 SER A O 1
ATOM 4702 N N . GLN A 1 604 ? 19.233 5.139 -18.320 1.00 96.44 604 GLN A N 1
ATOM 4703 C CA . GLN A 1 604 ? 18.443 4.687 -19.478 1.00 96.44 604 GLN A CA 1
ATOM 4704 C C . GLN A 1 604 ? 19.334 4.308 -20.684 1.00 96.44 604 GLN A C 1
ATOM 4706 O O . GLN A 1 604 ? 19.025 4.634 -21.830 1.00 96.44 604 GLN A O 1
ATOM 4711 N N . SER A 1 605 ? 20.469 3.657 -20.403 1.00 96.44 605 SER A N 1
ATOM 4712 C CA . SER A 1 605 ? 21.501 3.275 -21.369 1.00 96.44 605 SER A CA 1
ATOM 4713 C C . SER A 1 605 ? 22.237 2.007 -20.920 1.00 96.44 605 SER A C 1
ATOM 4715 O O . SER A 1 605 ? 22.296 1.704 -19.727 1.00 96.44 605 SER A O 1
ATOM 4717 N N . GLN A 1 606 ? 22.817 1.256 -21.857 1.00 96.75 606 GLN A N 1
ATOM 4718 C CA . GLN A 1 606 ? 23.690 0.118 -21.550 1.00 96.75 606 GLN A CA 1
ATOM 4719 C C . GLN A 1 606 ? 24.698 -0.131 -22.682 1.00 96.75 606 GLN A C 1
ATOM 4721 O O . GLN A 1 606 ? 24.357 -0.104 -23.867 1.00 96.75 606 GLN A O 1
ATOM 4726 N N . SER A 1 607 ? 25.941 -0.437 -22.300 1.00 95.94 607 SER A N 1
ATOM 4727 C CA . SER A 1 607 ? 27.002 -0.893 -23.210 1.00 95.94 607 SER A CA 1
ATOM 4728 C C . SER A 1 607 ? 27.181 -2.408 -23.147 1.00 95.94 607 SER A C 1
ATOM 4730 O O . SER A 1 607 ? 27.056 -2.995 -22.069 1.00 95.94 607 SER A O 1
ATOM 4732 N N . HIS A 1 608 ? 27.507 -3.034 -24.279 1.00 95.56 608 HIS A N 1
ATOM 4733 C CA . HIS A 1 608 ? 27.858 -4.455 -24.389 1.00 95.56 608 HIS A CA 1
ATOM 4734 C C . HIS A 1 608 ? 29.077 -4.663 -25.287 1.00 95.56 608 HIS A C 1
ATOM 4736 O O . HIS A 1 608 ? 29.268 -3.956 -26.279 1.00 95.56 608 HIS A O 1
ATOM 4742 N N . ASP A 1 609 ? 29.860 -5.692 -24.968 1.00 96.25 609 ASP A N 1
ATOM 4743 C CA . ASP A 1 609 ? 30.863 -6.247 -25.874 1.00 96.25 609 ASP A CA 1
ATOM 4744 C C . ASP A 1 609 ? 30.154 -7.100 -26.934 1.00 96.25 609 ASP A C 1
ATOM 4746 O O . ASP A 1 609 ? 29.660 -8.188 -26.635 1.00 96.25 609 ASP A O 1
ATOM 4750 N N . ILE A 1 610 ? 30.074 -6.585 -28.164 1.00 96.19 610 ILE A N 1
ATOM 4751 C CA . ILE A 1 610 ? 29.384 -7.222 -29.295 1.00 96.19 610 ILE A CA 1
ATOM 4752 C C . ILE A 1 610 ? 30.410 -7.468 -30.409 1.00 96.19 610 ILE A C 1
ATOM 4754 O O . ILE A 1 610 ? 30.715 -6.537 -31.169 1.00 96.19 610 ILE A O 1
ATOM 4758 N N . PRO A 1 611 ? 30.953 -8.698 -30.516 1.00 96.31 611 PRO A N 1
ATOM 4759 C CA . PRO A 1 611 ? 31.847 -9.085 -31.599 1.00 96.31 611 PRO A CA 1
ATOM 4760 C C . PRO A 1 611 ? 31.162 -8.925 -32.958 1.00 96.31 611 PRO A C 1
ATOM 4762 O O . PRO A 1 611 ? 30.016 -9.343 -33.121 1.00 96.31 611 PRO A O 1
ATOM 4765 N N . ARG A 1 612 ? 31.859 -8.304 -33.913 1.00 95.06 612 ARG A N 1
ATOM 4766 C CA . ARG A 1 612 ? 31.301 -7.915 -35.219 1.00 95.06 612 ARG A CA 1
ATOM 4767 C C . ARG A 1 612 ? 32.390 -7.695 -36.267 1.00 95.06 612 ARG A C 1
ATOM 4769 O O . ARG A 1 612 ? 33.491 -7.255 -35.930 1.00 95.06 612 ARG A O 1
ATOM 4776 N N . GLN A 1 613 ? 32.046 -7.945 -37.521 1.00 95.62 613 GLN A N 1
ATOM 4777 C CA . GLN A 1 613 ? 32.836 -7.675 -38.729 1.00 95.62 613 GLN A CA 1
ATOM 4778 C C . GLN A 1 613 ? 32.043 -6.758 -39.682 1.00 95.62 613 GLN A C 1
ATOM 4780 O O . GLN A 1 613 ? 30.862 -6.496 -39.456 1.00 95.62 613 GLN A O 1
ATOM 4785 N N . ASP A 1 614 ? 32.679 -6.249 -40.738 1.00 95.00 614 ASP A N 1
ATOM 4786 C CA . ASP A 1 614 ? 31.980 -5.447 -41.751 1.00 95.00 614 ASP A CA 1
ATOM 4787 C C . ASP A 1 614 ? 30.892 -6.280 -42.461 1.00 95.00 614 ASP A C 1
ATOM 4789 O O . ASP A 1 614 ? 31.013 -7.499 -42.589 1.00 95.00 614 ASP A O 1
ATOM 4793 N N . GLY A 1 615 ? 29.796 -5.638 -42.872 1.00 92.88 615 GLY A N 1
ATOM 4794 C CA . GLY A 1 615 ? 28.607 -6.284 -43.444 1.00 92.88 615 GLY A CA 1
ATOM 4795 C C . GLY A 1 615 ? 27.653 -6.904 -42.412 1.00 92.88 615 GLY A C 1
ATOM 4796 O O . GLY A 1 615 ? 26.511 -7.236 -42.746 1.00 92.88 615 GLY A O 1
ATOM 4797 N N . ASP A 1 616 ? 28.065 -7.031 -41.149 1.00 96.94 616 ASP A N 1
ATOM 4798 C CA . ASP A 1 616 ? 27.178 -7.498 -40.087 1.00 96.94 616 ASP A CA 1
ATOM 4799 C C . ASP A 1 616 ? 26.051 -6.493 -39.788 1.00 96.94 616 ASP A C 1
ATOM 4801 O O . ASP A 1 616 ? 26.106 -5.296 -40.074 1.00 96.94 616 ASP A O 1
ATOM 4805 N N . THR A 1 617 ? 24.992 -6.987 -39.159 1.00 96.88 617 THR A N 1
ATOM 4806 C CA . THR A 1 617 ? 23.897 -6.199 -38.604 1.00 96.88 617 THR A CA 1
ATOM 4807 C C . THR A 1 617 ? 23.623 -6.656 -37.183 1.00 96.88 617 THR A C 1
ATOM 4809 O O . THR A 1 617 ? 23.305 -7.819 -36.942 1.00 96.88 617 THR A O 1
ATOM 4812 N N . VAL A 1 618 ? 23.728 -5.723 -36.242 1.00 97.12 618 VAL A N 1
ATOM 4813 C CA . VAL A 1 618 ? 23.395 -5.915 -34.831 1.00 97.12 618 VAL A CA 1
ATOM 4814 C C . VAL A 1 618 ? 21.938 -5.512 -34.620 1.00 97.12 618 VAL A C 1
ATOM 4816 O O . VAL A 1 618 ? 21.544 -4.400 -34.975 1.00 97.12 618 VAL A O 1
ATOM 4819 N N . ARG A 1 619 ? 21.137 -6.375 -33.990 1.00 97.44 619 ARG A N 1
ATOM 4820 C CA . ARG A 1 619 ? 19.858 -5.977 -33.385 1.00 97.44 619 ARG A CA 1
ATOM 4821 C C . ARG A 1 619 ? 19.977 -6.058 -31.872 1.00 97.44 619 ARG A C 1
ATOM 4823 O O . ARG A 1 619 ? 20.466 -7.049 -31.333 1.00 97.44 619 ARG A O 1
ATOM 4830 N N . TYR A 1 620 ? 19.551 -4.989 -31.214 1.00 97.56 620 TYR A N 1
ATOM 4831 C CA . TYR A 1 620 ? 19.685 -4.782 -29.781 1.00 97.56 620 TYR A CA 1
ATOM 4832 C C . TYR A 1 620 ? 18.305 -4.507 -29.192 1.00 97.56 620 TYR A C 1
ATOM 4834 O O . TYR A 1 620 ? 17.691 -3.493 -29.523 1.00 97.56 620 TYR A O 1
ATOM 4842 N N . TRP A 1 621 ? 17.816 -5.410 -28.348 1.00 98.25 621 TRP A N 1
ATOM 4843 C CA . TRP A 1 621 ? 16.510 -5.316 -27.705 1.00 98.25 621 TRP A CA 1
ATOM 4844 C C . TRP A 1 621 ? 16.633 -4.757 -26.291 1.00 98.25 621 TRP A C 1
ATOM 4846 O O . TRP A 1 621 ? 17.519 -5.148 -25.526 1.00 98.25 621 TRP A O 1
ATOM 4856 N N . VAL A 1 622 ? 15.679 -3.908 -25.922 1.00 98.25 622 VAL A N 1
ATOM 4857 C CA . VAL A 1 622 ? 15.458 -3.448 -24.552 1.00 98.25 622 VAL A CA 1
ATOM 4858 C C . VAL A 1 622 ? 14.075 -3.920 -24.116 1.00 98.25 622 VAL A C 1
ATOM 4860 O O . VAL A 1 622 ? 13.092 -3.733 -24.832 1.00 98.25 622 VAL A O 1
ATOM 4863 N N . ARG A 1 623 ? 14.001 -4.529 -22.932 1.00 98.19 623 ARG A N 1
ATOM 4864 C CA . ARG A 1 623 ? 12.757 -4.922 -22.266 1.00 98.19 623 ARG A CA 1
ATOM 4865 C C . ARG A 1 623 ? 12.588 -4.116 -20.991 1.00 98.19 623 ARG A C 1
ATOM 4867 O O . ARG A 1 623 ? 13.467 -4.137 -20.130 1.00 98.19 623 ARG A O 1
ATOM 4874 N N . ALA A 1 624 ? 11.446 -3.460 -20.841 1.00 98.31 624 ALA A N 1
ATOM 4875 C CA . ALA A 1 624 ? 11.120 -2.649 -19.672 1.00 98.31 624 ALA A CA 1
ATOM 4876 C C . ALA A 1 624 ? 9.997 -3.295 -18.854 1.00 98.31 624 ALA A C 1
ATOM 4878 O O . ALA A 1 624 ? 8.968 -3.648 -19.424 1.00 98.31 624 ALA A O 1
ATOM 4879 N N . PHE A 1 625 ? 10.177 -3.428 -17.536 1.00 97.62 625 PHE A N 1
ATOM 4880 C CA . PHE A 1 625 ? 9.197 -4.014 -16.612 1.00 97.62 625 PHE A CA 1
ATOM 4881 C C . PHE A 1 625 ? 8.609 -2.980 -15.644 1.00 97.62 625 PHE A C 1
ATOM 4883 O O . PHE A 1 625 ? 9.363 -2.225 -15.027 1.00 97.62 625 PHE A O 1
ATOM 4890 N N . ASP A 1 626 ? 7.293 -3.006 -15.417 1.00 97.31 626 ASP A N 1
ATOM 4891 C CA . ASP A 1 626 ? 6.669 -2.287 -14.294 1.00 97.31 626 ASP A CA 1
ATOM 4892 C C . ASP A 1 626 ? 6.680 -3.101 -12.986 1.00 97.31 626 ASP A C 1
ATOM 4894 O O . ASP A 1 626 ? 7.142 -4.244 -12.923 1.00 97.31 626 ASP A O 1
ATOM 4898 N N . VAL A 1 627 ? 6.142 -2.503 -11.918 1.00 96.81 627 VAL A N 1
ATOM 4899 C CA . VAL A 1 627 ? 6.025 -3.136 -10.594 1.00 96.81 627 VAL A CA 1
ATOM 4900 C C . VAL A 1 627 ? 5.201 -4.433 -10.602 1.00 96.81 627 VAL A C 1
ATOM 4902 O O . VAL A 1 627 ? 5.450 -5.313 -9.782 1.00 96.81 627 VAL A O 1
ATOM 4905 N N . MET A 1 628 ? 4.249 -4.582 -11.529 1.00 96.50 628 MET A N 1
ATOM 4906 C CA . MET A 1 628 ? 3.351 -5.738 -11.628 1.00 96.50 628 MET A CA 1
ATOM 4907 C C . MET A 1 628 ? 3.956 -6.889 -12.445 1.00 96.50 628 MET A C 1
ATOM 4909 O O . MET A 1 628 ? 3.303 -7.920 -12.629 1.00 96.50 628 MET A O 1
ATOM 4913 N N . GLY A 1 629 ? 5.170 -6.707 -12.976 1.00 95.50 629 GLY A N 1
ATOM 4914 C CA . GLY A 1 629 ? 5.804 -7.643 -13.898 1.00 95.50 629 GLY A CA 1
ATOM 4915 C C . GLY A 1 629 ? 5.191 -7.639 -15.302 1.00 95.50 629 GLY A C 1
ATOM 4916 O O . GLY A 1 629 ? 5.436 -8.579 -16.059 1.00 95.50 629 GLY A O 1
ATOM 4917 N N . ASN A 1 630 ? 4.409 -6.614 -15.672 1.00 96.56 630 ASN A N 1
ATOM 4918 C CA . ASN A 1 630 ? 4.143 -6.362 -17.089 1.00 96.56 630 ASN A CA 1
ATOM 4919 C C . ASN A 1 630 ? 5.451 -5.967 -17.766 1.00 96.56 630 ASN A C 1
ATOM 4921 O O . ASN A 1 630 ? 6.281 -5.310 -17.139 1.00 96.56 630 ASN A O 1
ATOM 4925 N N . PHE A 1 631 ? 5.602 -6.294 -19.046 1.00 97.38 631 PHE A N 1
ATOM 4926 C CA . PHE A 1 631 ? 6.737 -5.832 -19.830 1.00 97.38 631 PHE A CA 1
ATOM 4927 C C . PHE A 1 631 ? 6.361 -5.514 -21.274 1.00 97.38 631 PHE A C 1
ATOM 4929 O O . PHE A 1 631 ? 5.342 -5.987 -21.781 1.00 97.38 631 PHE A O 1
ATOM 4936 N N . VAL A 1 632 ? 7.220 -4.735 -21.924 1.00 97.81 632 VAL A N 1
ATOM 4937 C CA . VAL A 1 632 ? 7.232 -4.514 -23.373 1.00 97.81 632 VAL A CA 1
ATOM 4938 C C . VAL A 1 632 ? 8.674 -4.604 -23.875 1.00 97.81 632 VAL A C 1
ATOM 4940 O O . VAL A 1 632 ? 9.601 -4.250 -23.140 1.00 97.81 632 VAL A O 1
ATOM 4943 N N . ASP A 1 633 ? 8.837 -5.080 -25.108 1.00 96.69 633 ASP A N 1
ATOM 4944 C CA . ASP A 1 633 ? 10.116 -5.193 -25.813 1.00 96.69 633 ASP A CA 1
ATOM 4945 C C . ASP A 1 633 ? 10.100 -4.220 -26.998 1.00 96.69 633 ASP A C 1
ATOM 4947 O O . ASP A 1 633 ? 9.126 -4.207 -27.753 1.00 96.69 633 ASP A O 1
ATOM 4951 N N . ASP A 1 634 ? 11.182 -3.475 -27.207 1.00 97.56 634 ASP A N 1
ATOM 4952 C CA . ASP A 1 634 ? 11.458 -2.777 -28.472 1.00 97.56 634 ASP A CA 1
ATOM 4953 C C . ASP A 1 634 ? 12.961 -2.883 -28.811 1.00 97.56 634 ASP A C 1
ATOM 4955 O O . ASP A 1 634 ? 13.747 -3.387 -27.999 1.00 97.56 634 ASP A O 1
ATOM 4959 N N . TYR A 1 635 ? 13.392 -2.478 -30.011 1.00 96.75 635 TYR A N 1
ATOM 4960 C CA . TYR A 1 635 ? 14.773 -2.661 -30.469 1.00 96.75 635 TYR A CA 1
ATOM 4961 C C . TYR A 1 635 ? 15.353 -1.536 -31.333 1.00 96.75 635 TYR A C 1
ATOM 4963 O O . TYR A 1 635 ? 14.671 -0.859 -32.095 1.00 96.75 635 TYR A O 1
ATOM 4971 N N . VAL A 1 636 ? 16.684 -1.434 -31.303 1.00 95.88 636 VAL A N 1
ATOM 4972 C CA . VAL A 1 636 ? 17.490 -0.693 -32.284 1.00 95.88 636 VAL A CA 1
ATOM 4973 C C . VAL A 1 636 ? 18.153 -1.694 -33.237 1.00 95.88 636 VAL A C 1
ATOM 4975 O O . VAL A 1 636 ? 18.575 -2.775 -32.823 1.00 95.88 636 VAL A O 1
ATOM 4978 N N . THR A 1 637 ? 18.241 -1.353 -34.525 1.00 95.50 637 THR A N 1
ATOM 4979 C CA . THR A 1 637 ? 19.035 -2.098 -35.522 1.00 95.50 637 THR A CA 1
ATOM 4980 C C . THR A 1 637 ? 20.188 -1.214 -35.994 1.00 95.50 637 THR A C 1
ATOM 4982 O O . THR A 1 637 ? 19.980 -0.028 -36.236 1.00 95.50 637 THR A O 1
ATOM 4985 N N . ILE A 1 638 ? 21.389 -1.781 -36.093 1.00 95.44 638 ILE A N 1
ATOM 4986 C CA . ILE A 1 638 ? 22.635 -1.083 -36.423 1.00 95.44 638 ILE A CA 1
ATOM 4987 C C . ILE A 1 638 ? 23.375 -1.919 -37.467 1.00 95.44 638 ILE A C 1
ATOM 4989 O O . ILE A 1 638 ? 23.580 -3.113 -37.252 1.00 95.44 638 ILE A O 1
ATOM 4993 N N . HIS A 1 639 ? 23.806 -1.318 -38.571 1.00 96.69 639 HIS A N 1
ATOM 4994 C CA . HIS A 1 639 ? 24.600 -2.005 -39.593 1.00 96.69 639 HIS A CA 1
ATOM 4995 C C . HIS A 1 639 ? 26.090 -1.679 -39.417 1.00 96.69 639 HIS A C 1
ATOM 4997 O O . HIS A 1 639 ? 26.440 -0.594 -38.950 1.00 96.69 639 HIS A O 1
ATOM 5003 N N . VAL A 1 640 ? 26.978 -2.619 -39.734 1.00 97.25 640 VAL A N 1
ATOM 5004 C CA . VAL A 1 640 ? 28.415 -2.520 -39.442 1.00 97.25 640 VAL A CA 1
ATOM 5005 C C . VAL A 1 640 ? 29.199 -2.359 -40.737 1.00 97.25 640 VAL A C 1
ATOM 5007 O O . VAL A 1 6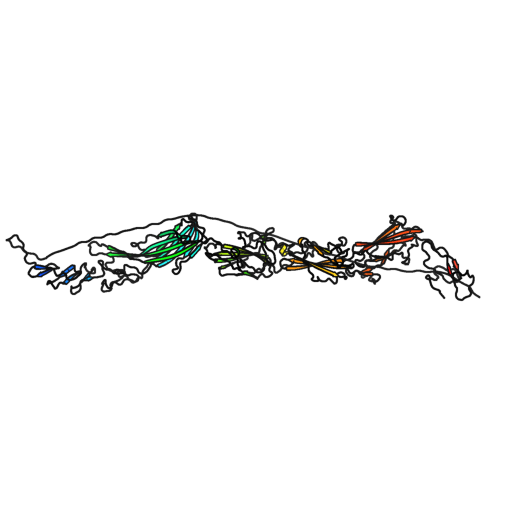40 ? 29.113 -3.197 -41.630 1.00 97.25 640 VAL A O 1
ATOM 5010 N N . ASP A 1 641 ? 29.976 -1.284 -40.824 1.00 96.75 641 ASP A N 1
ATOM 5011 C CA . ASP A 1 641 ? 30.929 -1.057 -41.908 1.00 96.75 641 ASP A CA 1
ATOM 5012 C C . ASP A 1 641 ? 32.000 -0.057 -41.456 1.00 96.75 641 ASP A C 1
ATOM 5014 O O . ASP A 1 641 ? 31.732 1.128 -41.252 1.00 96.75 641 ASP A O 1
ATOM 5018 N N . SER A 1 642 ? 33.212 -0.566 -41.265 1.00 95.38 642 SER A N 1
ATOM 5019 C CA . SER A 1 642 ? 34.435 0.167 -40.943 1.00 95.38 642 SER A CA 1
ATOM 5020 C C . SER A 1 642 ? 35.385 0.309 -42.141 1.00 95.38 642 SER A C 1
ATOM 5022 O O . SER A 1 642 ? 36.452 0.918 -42.011 1.00 95.38 642 SER A O 1
ATOM 5024 N N . SER A 1 643 ? 35.003 -0.227 -43.303 1.00 95.31 643 SER A N 1
ATOM 5025 C CA . SER A 1 643 ? 35.776 -0.165 -44.539 1.00 95.31 643 SER A CA 1
ATOM 5026 C C . SER A 1 643 ? 35.444 1.106 -45.337 1.00 95.31 643 SER A C 1
ATOM 5028 O O . SER A 1 643 ? 34.288 1.504 -45.390 1.00 95.31 643 SER A O 1
ATOM 5030 N N . PRO A 1 644 ? 36.424 1.805 -45.937 1.00 95.81 644 PRO A N 1
ATOM 5031 C CA . PRO A 1 644 ? 36.142 2.831 -46.936 1.00 95.81 644 PRO A CA 1
ATOM 5032 C C . PRO A 1 644 ? 35.860 2.185 -48.308 1.00 95.81 644 PRO A C 1
ATOM 5034 O O . PRO A 1 644 ? 36.390 1.104 -48.585 1.00 95.81 644 PRO A O 1
ATOM 5037 N N . PRO A 1 645 ? 35.124 2.867 -49.206 1.00 96.62 645 PRO A N 1
ATOM 5038 C CA . PRO A 1 645 ? 34.808 2.339 -50.532 1.00 96.62 645 PRO A CA 1
ATOM 5039 C C . PRO A 1 645 ? 36.071 2.058 -51.361 1.00 96.62 645 PRO A C 1
ATOM 5041 O O . PRO A 1 645 ? 37.063 2.785 -51.280 1.00 96.62 645 PRO A O 1
ATOM 5044 N N . VAL A 1 646 ? 36.028 1.042 -52.217 1.00 95.75 646 VAL A N 1
ATOM 5045 C CA . VAL A 1 646 ? 37.082 0.744 -53.198 1.00 95.75 646 VAL A CA 1
ATOM 5046 C C . VAL A 1 646 ? 36.908 1.642 -54.425 1.00 95.75 646 VAL A C 1
ATOM 5048 O O . VAL A 1 646 ? 35.781 1.900 -54.848 1.00 95.75 646 VAL A O 1
ATOM 5051 N N . ILE A 1 647 ? 38.020 2.104 -55.005 1.00 95.69 647 ILE A N 1
ATOM 5052 C CA . ILE A 1 647 ? 38.071 2.757 -56.322 1.00 95.69 647 ILE A CA 1
ATOM 5053 C C . ILE A 1 647 ? 39.213 2.113 -57.115 1.00 95.69 647 ILE A C 1
ATOM 5055 O O . ILE A 1 647 ? 40.353 2.100 -56.649 1.00 95.69 647 ILE A O 1
ATOM 5059 N N . GLU A 1 648 ? 38.912 1.593 -58.300 1.00 93.62 648 GLU A N 1
ATOM 5060 C CA . GLU A 1 648 ? 39.850 0.901 -59.192 1.00 93.62 648 GLU A CA 1
ATOM 5061 C C . GLU A 1 648 ? 39.491 1.139 -60.674 1.00 93.62 648 GLU A C 1
ATOM 5063 O O . GLU A 1 648 ? 38.553 1.876 -60.977 1.00 93.62 648 GLU A O 1
ATOM 5068 N N . ASP A 1 649 ? 40.269 0.571 -61.601 1.00 90.38 649 ASP A N 1
ATOM 5069 C CA . ASP A 1 649 ? 40.039 0.624 -63.059 1.00 90.38 649 ASP A CA 1
ATOM 5070 C C . ASP A 1 649 ? 39.744 2.023 -63.644 1.00 90.38 649 ASP A C 1
ATOM 5072 O O . ASP A 1 649 ? 38.943 2.163 -64.567 1.00 90.38 649 ASP A O 1
ATOM 5076 N N . ILE A 1 650 ? 40.373 3.076 -63.107 1.00 92.69 650 ILE A N 1
ATOM 5077 C CA . ILE A 1 650 ? 40.221 4.438 -63.638 1.00 92.69 650 ILE A CA 1
ATOM 5078 C C . ILE A 1 650 ? 40.970 4.540 -64.969 1.00 92.69 650 ILE A C 1
ATOM 5080 O O . ILE A 1 650 ? 42.188 4.372 -65.000 1.00 92.69 650 ILE A O 1
ATOM 5084 N N . PHE A 1 651 ? 40.249 4.861 -66.042 1.00 89.62 651 PHE A N 1
ATOM 5085 C CA . PHE A 1 651 ? 40.772 5.045 -67.393 1.00 89.62 651 PHE A CA 1
ATOM 5086 C C . PHE A 1 651 ? 39.998 6.133 -68.155 1.00 89.62 651 PHE A C 1
ATOM 5088 O O . PHE A 1 651 ? 38.939 6.603 -67.731 1.00 89.62 651 PHE A O 1
ATOM 5095 N N . LEU A 1 652 ? 40.506 6.517 -69.324 1.00 88.06 652 LEU A N 1
ATOM 5096 C CA . LEU A 1 652 ? 39.712 7.180 -70.355 1.00 88.06 652 LEU A CA 1
ATOM 5097 C C . LEU A 1 652 ? 39.068 6.149 -71.285 1.00 88.06 652 LEU A C 1
ATOM 5099 O O . LEU A 1 652 ? 39.641 5.090 -71.541 1.00 88.06 652 LEU A O 1
ATOM 5103 N N . SER A 1 653 ? 37.913 6.515 -71.839 1.00 84.31 653 SER A N 1
ATOM 5104 C CA . SER A 1 653 ? 37.195 5.787 -72.884 1.00 84.31 653 SER A CA 1
ATOM 5105 C C . SER A 1 653 ? 37.094 6.627 -74.156 1.00 84.31 653 SER A C 1
ATOM 5107 O O . SER A 1 653 ? 36.737 7.807 -74.106 1.00 84.31 653 SER A O 1
ATOM 5109 N N . ARG A 1 654 ? 37.369 6.029 -75.326 1.00 80.69 654 ARG A N 1
ATOM 5110 C CA . ARG A 1 654 ? 37.113 6.678 -76.627 1.00 80.69 654 ARG A CA 1
ATOM 5111 C C . ARG A 1 654 ? 36.547 5.726 -77.673 1.00 80.69 654 ARG A C 1
ATOM 5113 O O . ARG A 1 654 ? 37.272 4.916 -78.248 1.00 80.69 654 ARG A O 1
ATOM 5120 N N . GLY A 1 655 ? 35.252 5.872 -77.944 1.00 68.62 655 GLY A N 1
ATOM 5121 C CA . GLY A 1 655 ? 34.511 5.104 -78.944 1.00 68.62 655 GLY A CA 1
ATOM 5122 C C . GLY A 1 655 ? 34.614 3.574 -78.861 1.00 68.62 655 GLY A C 1
ATOM 5123 O O . GLY A 1 655 ? 34.554 2.939 -79.911 1.00 68.62 655 GLY A O 1
ATOM 5124 N N . GLY A 1 656 ? 34.813 2.904 -77.724 1.00 66.31 656 GLY A N 1
ATOM 5125 C CA . GLY A 1 656 ? 34.849 3.268 -76.305 1.00 66.31 656 GLY A CA 1
ATOM 5126 C C . GLY A 1 656 ? 36.037 2.555 -75.664 1.00 66.31 656 GLY A C 1
ATOM 5127 O O . GLY A 1 656 ? 35.846 1.660 -74.861 1.00 66.31 656 GLY A O 1
ATOM 5128 N N . VAL A 1 657 ? 37.270 2.839 -76.106 1.00 73.25 657 VAL A N 1
ATOM 5129 C CA . VAL A 1 657 ? 38.471 2.126 -75.624 1.00 73.25 657 VAL A CA 1
ATOM 5130 C C . VAL A 1 657 ? 38.737 2.460 -74.150 1.00 73.25 657 VAL A C 1
ATOM 5132 O O . VAL A 1 657 ? 39.494 3.380 -73.865 1.00 73.25 657 VAL A O 1
ATOM 5135 N N . ASP A 1 658 ? 38.115 1.708 -73.240 1.00 72.88 658 ASP A N 1
ATOM 5136 C CA . ASP A 1 658 ? 38.058 1.897 -71.777 1.00 72.88 658 ASP A CA 1
ATOM 5137 C C . ASP A 1 658 ? 39.387 1.630 -71.025 1.00 72.88 658 ASP A C 1
ATOM 5139 O O . ASP A 1 658 ? 39.378 1.299 -69.843 1.00 72.88 658 ASP A O 1
ATOM 5143 N N . THR A 1 659 ? 40.543 1.711 -71.693 1.00 76.69 659 THR A N 1
ATOM 5144 C CA . THR A 1 659 ? 41.872 1.487 -71.080 1.00 76.69 659 THR A CA 1
ATOM 5145 C C . THR A 1 659 ? 42.911 2.519 -71.531 1.00 76.69 659 THR A C 1
ATOM 5147 O O . THR A 1 659 ? 44.106 2.220 -71.598 1.00 76.69 659 THR A O 1
ATOM 5150 N N . LEU A 1 660 ? 42.476 3.719 -71.927 1.00 78.44 660 LEU A N 1
ATOM 5151 C CA . LEU A 1 660 ? 43.372 4.795 -72.357 1.00 78.44 660 LEU A CA 1
ATOM 5152 C C . LEU A 1 660 ? 43.863 5.611 -71.149 1.00 78.44 660 LEU A C 1
ATOM 5154 O O . LEU A 1 660 ? 43.091 5.913 -70.246 1.00 78.44 660 LEU A O 1
ATOM 5158 N N . ALA A 1 661 ? 45.136 6.017 -71.162 1.00 73.69 661 ALA A N 1
ATOM 5159 C CA . ALA A 1 661 ? 45.728 6.939 -70.177 1.00 73.69 661 ALA A CA 1
ATOM 5160 C C . ALA A 1 661 ? 46.151 8.290 -70.781 1.00 73.69 661 ALA A C 1
ATOM 5162 O O . ALA A 1 661 ? 46.735 9.132 -70.105 1.00 73.69 661 ALA A O 1
ATOM 5163 N N . VAL A 1 662 ? 45.857 8.499 -72.066 1.00 80.81 662 VAL A N 1
ATOM 5164 C CA . VAL A 1 662 ? 46.255 9.687 -72.822 1.00 80.81 662 VAL A CA 1
ATOM 5165 C C . VAL A 1 662 ? 45.055 10.184 -73.615 1.00 80.81 662 VAL A C 1
ATOM 5167 O O . VAL A 1 662 ? 44.369 9.400 -74.278 1.00 80.81 662 VAL A O 1
ATOM 5170 N N . HIS A 1 663 ? 44.773 11.483 -73.520 1.00 83.00 663 HIS A N 1
ATOM 5171 C CA . HIS A 1 663 ? 43.663 12.113 -74.224 1.00 83.00 663 HIS A CA 1
ATOM 5172 C C . HIS A 1 663 ? 44.130 12.678 -75.562 1.00 83.00 663 HIS A C 1
ATOM 5174 O O . HIS A 1 663 ? 44.978 13.561 -75.616 1.00 83.00 663 HIS A O 1
ATOM 5180 N N . HIS A 1 664 ? 43.534 12.162 -76.633 1.00 76.81 664 HIS A N 1
ATOM 5181 C CA . HIS A 1 664 ? 43.899 12.393 -78.036 1.00 76.81 664 HIS A CA 1
ATOM 5182 C C . HIS A 1 664 ? 43.532 13.773 -78.626 1.00 76.81 664 HIS A C 1
ATOM 5184 O O . HIS A 1 664 ? 43.622 13.964 -79.842 1.00 76.81 664 HIS A O 1
ATOM 5190 N N . SER A 1 665 ? 42.973 14.673 -77.817 1.00 81.75 665 SER A N 1
ATOM 5191 C CA . SER A 1 665 ? 42.358 15.920 -78.272 1.00 81.75 665 SER A CA 1
ATOM 5192 C C . SER A 1 665 ? 42.714 17.062 -77.333 1.00 81.75 665 SER A C 1
ATOM 5194 O O . SER A 1 665 ? 42.880 16.878 -76.128 1.00 81.75 665 SER A O 1
ATOM 5196 N N . GLN A 1 666 ? 42.803 18.269 -77.888 1.00 83.69 666 GLN A N 1
ATOM 5197 C CA . GLN A 1 666 ? 42.931 19.479 -77.082 1.00 83.69 666 GLN A CA 1
ATOM 5198 C C . GLN A 1 666 ? 41.601 19.859 -76.422 1.00 83.69 666 GLN A C 1
ATOM 5200 O O . GLN A 1 666 ? 41.644 20.567 -75.426 1.00 83.69 666 GLN A O 1
ATOM 5205 N N . ASP A 1 667 ? 40.440 19.403 -76.909 1.00 86.81 667 ASP A N 1
ATOM 5206 C CA . ASP A 1 667 ? 39.152 19.664 -76.251 1.00 86.81 667 ASP A CA 1
ATOM 5207 C C . ASP A 1 667 ? 38.935 18.689 -75.081 1.00 86.81 667 ASP A C 1
ATOM 5209 O O . ASP A 1 667 ? 38.806 17.477 -75.266 1.00 86.81 667 ASP A O 1
ATOM 5213 N N . LEU A 1 668 ? 38.903 19.216 -73.854 1.00 86.06 668 LEU A N 1
ATOM 5214 C CA . LEU A 1 668 ? 38.743 18.417 -72.633 1.00 86.06 668 LEU A CA 1
ATOM 5215 C C . LEU A 1 668 ? 37.291 17.967 -72.392 1.00 86.06 668 LEU A C 1
ATOM 5217 O O . LEU A 1 668 ? 37.054 17.140 -71.512 1.00 86.06 668 LEU A O 1
ATOM 5221 N N . PHE A 1 669 ? 36.321 18.460 -73.168 1.00 87.50 669 PHE A N 1
ATOM 5222 C CA . PHE A 1 669 ? 34.928 18.000 -73.129 1.00 87.50 669 PHE A CA 1
ATOM 5223 C C . PHE A 1 669 ? 34.696 16.753 -73.999 1.00 87.50 669 PHE A C 1
ATOM 5225 O O . PHE A 1 669 ? 33.676 16.085 -73.855 1.00 87.50 669 PHE A O 1
ATOM 5232 N N . GLU A 1 670 ? 35.645 16.388 -74.870 1.00 85.44 670 GLU A N 1
ATOM 5233 C CA . GLU A 1 670 ? 35.634 15.105 -75.595 1.00 85.44 670 GLU A CA 1
ATOM 5234 C C . GLU A 1 670 ? 36.149 13.931 -74.737 1.00 85.44 670 GLU A C 1
ATOM 5236 O O . GLU A 1 670 ? 36.110 12.774 -75.160 1.00 85.44 670 GLU A O 1
ATOM 5241 N N . MET A 1 671 ? 36.652 14.213 -73.532 1.00 88.12 671 MET A N 1
ATOM 5242 C CA . MET A 1 671 ? 37.190 13.221 -72.606 1.00 88.12 671 MET A CA 1
ATOM 5243 C C . MET A 1 671 ? 36.059 12.502 -71.859 1.00 88.12 671 MET A C 1
ATOM 5245 O O . MET A 1 671 ? 35.345 13.114 -71.070 1.00 88.12 671 MET A O 1
ATOM 5249 N N . THR A 1 672 ? 35.919 11.190 -72.053 1.00 91.06 672 THR A N 1
ATOM 5250 C CA . THR A 1 672 ? 35.048 10.353 -71.209 1.00 91.06 672 THR A CA 1
ATOM 5251 C C . THR A 1 672 ? 35.913 9.551 -70.250 1.00 91.06 672 THR A C 1
ATOM 5253 O O . THR A 1 672 ? 36.834 8.860 -70.677 1.00 91.06 672 THR A O 1
ATOM 5256 N N . VAL A 1 673 ? 35.635 9.676 -68.957 1.00 91.44 673 VAL A N 1
ATOM 5257 C CA . VAL A 1 673 ? 36.375 9.045 -67.860 1.00 91.44 673 VAL A CA 1
ATOM 5258 C C . VAL A 1 673 ? 35.527 7.899 -67.331 1.00 91.44 673 VAL A C 1
ATOM 5260 O O . VAL A 1 673 ? 34.364 8.114 -66.994 1.00 91.44 673 VAL A O 1
ATOM 5263 N N . VAL A 1 674 ? 36.098 6.702 -67.252 1.00 92.62 674 VAL A N 1
ATOM 5264 C CA . VAL A 1 674 ? 35.442 5.473 -66.782 1.00 92.62 674 VAL A CA 1
ATOM 5265 C C . VAL A 1 674 ? 36.219 4.897 -65.603 1.00 92.62 674 VAL A C 1
ATOM 5267 O O . VAL A 1 674 ? 37.439 5.022 -65.549 1.00 92.62 674 VAL A O 1
ATOM 5270 N N . PHE A 1 675 ? 35.520 4.335 -64.619 1.00 93.44 675 PHE A N 1
ATOM 5271 C CA . PHE A 1 675 ? 36.137 3.788 -63.406 1.00 93.44 675 PHE A CA 1
ATOM 5272 C C . PHE A 1 675 ? 35.226 2.790 -62.692 1.00 93.44 675 PHE A C 1
ATOM 5274 O O . PHE A 1 675 ? 34.008 2.805 -62.873 1.00 93.44 675 PHE A O 1
ATOM 5281 N N . SER A 1 676 ? 35.808 1.963 -61.829 1.00 92.62 676 SER A N 1
ATOM 5282 C CA . SER A 1 676 ? 35.088 1.135 -60.861 1.00 92.62 676 SER A CA 1
ATOM 5283 C C . SER A 1 676 ? 35.122 1.812 -59.488 1.00 92.62 676 SER A C 1
ATOM 5285 O O . SER A 1 676 ? 36.185 2.193 -59.005 1.00 92.62 676 SER A O 1
ATOM 5287 N N . ALA A 1 677 ? 33.973 1.955 -58.833 1.00 94.81 677 ALA A N 1
ATOM 5288 C CA . ALA A 1 677 ? 33.867 2.348 -57.432 1.00 94.81 677 ALA A CA 1
ATOM 5289 C C . ALA A 1 677 ? 32.750 1.550 -56.752 1.00 94.81 677 ALA A C 1
ATOM 5291 O O . ALA A 1 677 ? 31.645 1.452 -57.281 1.00 94.81 677 ALA A O 1
ATOM 5292 N N . TYR A 1 678 ? 33.011 0.969 -55.583 1.00 94.00 678 TYR A N 1
ATOM 5293 C CA . TYR A 1 678 ? 32.017 0.152 -54.881 1.00 94.00 678 TYR A CA 1
ATOM 5294 C C . TYR A 1 678 ? 32.317 0.019 -53.388 1.00 94.00 678 TYR A C 1
ATOM 5296 O O . TYR A 1 678 ? 33.403 0.348 -52.921 1.00 94.00 678 TYR A O 1
ATOM 5304 N N . ASP A 1 679 ? 31.339 -0.484 -52.642 1.00 95.88 679 ASP A N 1
ATOM 5305 C CA . ASP A 1 679 ? 31.464 -0.772 -51.218 1.00 95.88 679 ASP A CA 1
ATOM 5306 C C . ASP A 1 679 ? 30.563 -1.958 -50.860 1.00 95.88 679 ASP A C 1
ATOM 5308 O O . ASP A 1 679 ? 29.344 -1.863 -51.001 1.00 95.88 679 ASP A O 1
ATOM 5312 N N . ASP A 1 680 ? 31.158 -3.082 -50.453 1.00 92.44 680 ASP A N 1
ATOM 5313 C CA . ASP A 1 680 ? 30.450 -4.360 -50.293 1.00 92.44 680 ASP A CA 1
ATOM 5314 C C . ASP A 1 680 ? 29.644 -4.485 -48.980 1.00 92.44 680 ASP A C 1
ATOM 5316 O O . ASP A 1 680 ? 28.968 -5.495 -48.775 1.00 92.44 680 ASP A O 1
ATOM 5320 N N . HIS A 1 681 ? 29.651 -3.460 -48.116 1.00 94.31 681 HIS A N 1
ATOM 5321 C CA . HIS A 1 681 ? 29.069 -3.525 -46.770 1.00 94.31 681 HIS A CA 1
ATOM 5322 C C . HIS A 1 681 ? 27.991 -2.461 -46.519 1.00 94.31 681 HIS A C 1
ATOM 5324 O O . HIS A 1 681 ? 26.899 -2.807 -46.061 1.00 94.31 681 HIS A O 1
ATOM 5330 N N . SER A 1 682 ? 28.259 -1.192 -46.852 1.00 94.94 682 SER A N 1
ATOM 5331 C CA . SER A 1 682 ? 27.292 -0.089 -46.776 1.00 94.94 682 SER A CA 1
ATOM 5332 C C . SER A 1 682 ? 26.884 0.495 -48.126 1.00 94.94 682 SER A C 1
ATOM 5334 O O . SER A 1 682 ? 25.830 1.131 -48.214 1.00 94.94 682 SER A O 1
ATOM 5336 N N . GLY A 1 683 ? 27.635 0.238 -49.199 1.00 93.56 683 GLY A N 1
ATOM 5337 C CA . GLY A 1 683 ? 27.288 0.705 -50.543 1.00 93.56 683 GLY A CA 1
ATOM 5338 C C . GLY A 1 683 ? 27.531 2.205 -50.723 1.00 93.56 683 GLY A C 1
ATOM 5339 O O . GLY A 1 683 ? 27.814 2.937 -49.773 1.00 93.56 683 GLY A O 1
ATOM 5340 N N . LEU A 1 684 ? 27.444 2.700 -51.959 1.00 94.75 684 LEU A N 1
ATOM 5341 C CA . LEU A 1 684 ? 27.848 4.077 -52.250 1.00 94.75 684 LEU A CA 1
ATOM 5342 C C . LEU A 1 684 ? 26.779 5.118 -51.884 1.00 94.75 684 LEU A C 1
ATOM 5344 O O . LEU A 1 684 ? 25.618 5.049 -52.296 1.00 94.75 684 LEU A O 1
ATOM 5348 N N . HIS A 1 685 ? 27.217 6.151 -51.171 1.00 93.69 685 HIS A N 1
ATOM 5349 C CA . HIS A 1 685 ? 26.435 7.344 -50.877 1.00 93.69 685 HIS A CA 1
ATOM 5350 C C . HIS A 1 685 ? 26.580 8.380 -51.997 1.00 93.69 685 HIS A C 1
ATOM 5352 O O . HIS A 1 685 ? 25.586 8.787 -52.602 1.00 93.69 685 HIS A O 1
ATOM 5358 N N . ASN A 1 686 ? 27.824 8.769 -52.299 1.00 95.06 686 ASN A N 1
ATOM 5359 C CA . ASN A 1 686 ? 28.153 9.820 -53.262 1.00 95.06 686 ASN A CA 1
ATOM 5360 C C . ASN A 1 686 ? 29.522 9.591 -53.928 1.00 95.06 686 ASN A C 1
ATOM 5362 O O . ASN A 1 686 ? 30.398 8.951 -53.345 1.00 95.06 686 ASN A O 1
ATOM 5366 N N . ILE A 1 687 ? 29.722 10.162 -55.120 1.00 97.00 687 ILE A N 1
ATOM 5367 C CA . ILE A 1 687 ? 31.010 10.176 -55.824 1.00 97.00 687 ILE A CA 1
ATOM 5368 C C . ILE A 1 687 ? 31.270 11.586 -56.362 1.00 97.00 687 ILE A C 1
ATOM 5370 O O . ILE A 1 687 ? 30.491 12.111 -57.156 1.00 97.00 687 ILE A O 1
ATOM 5374 N N . HIS A 1 688 ? 32.395 12.170 -55.969 1.00 96.75 688 HIS A N 1
ATOM 5375 C CA . HIS A 1 688 ? 32.873 13.472 -56.424 1.00 96.75 688 HIS A CA 1
ATOM 5376 C C . HIS A 1 688 ? 34.132 13.301 -57.283 1.00 96.75 688 HIS A C 1
ATOM 5378 O O . HIS A 1 688 ? 34.928 12.396 -57.026 1.00 96.75 688 HIS A O 1
ATOM 5384 N N . TRP A 1 689 ? 34.329 14.157 -58.284 1.00 95.75 689 TRP A N 1
ATOM 5385 C CA . TRP A 1 689 ? 35.556 14.210 -59.077 1.00 95.75 689 TRP A CA 1
ATOM 5386 C C . TRP A 1 689 ? 36.099 15.636 -59.179 1.00 95.75 689 TRP A C 1
ATOM 5388 O O . TRP A 1 689 ? 35.326 16.593 -59.239 1.00 95.75 689 TRP A O 1
ATOM 5398 N N . GLU A 1 690 ? 37.423 15.746 -59.253 1.00 95.06 690 GLU A N 1
ATOM 5399 C CA . GLU A 1 690 ? 38.183 16.990 -59.419 1.00 95.06 690 GLU A CA 1
ATOM 5400 C C . GLU A 1 690 ? 39.276 16.759 -60.479 1.00 95.06 690 GLU A C 1
ATOM 5402 O O . GLU A 1 690 ? 39.963 15.737 -60.445 1.00 95.06 690 GLU A O 1
ATOM 5407 N N . LEU A 1 691 ? 39.455 17.683 -61.427 1.00 93.44 691 LEU A N 1
ATOM 5408 C CA . LEU A 1 691 ? 40.576 17.685 -62.376 1.00 93.44 691 LEU A CA 1
ATOM 5409 C C . LEU A 1 691 ? 41.608 18.722 -61.926 1.00 93.44 691 LEU A C 1
ATOM 5411 O O . LEU A 1 691 ? 41.296 19.910 -61.863 1.00 93.44 691 LEU A O 1
ATOM 5415 N N . HIS A 1 692 ? 42.837 18.290 -61.665 1.00 93.00 692 HIS A N 1
ATOM 5416 C CA . HIS A 1 692 ? 43.944 19.144 -61.239 1.00 93.00 692 HIS A CA 1
ATOM 5417 C C . HIS A 1 692 ? 44.995 19.321 -62.335 1.00 93.00 692 HIS A C 1
ATOM 5419 O O . HIS A 1 692 ? 45.185 18.454 -63.193 1.00 93.00 692 HIS A O 1
ATOM 5425 N N . ASP A 1 693 ? 45.734 20.425 -62.256 1.00 90.31 693 ASP A N 1
ATOM 5426 C CA . ASP A 1 693 ? 46.991 20.585 -62.983 1.00 90.31 693 ASP A CA 1
ATOM 5427 C C . ASP A 1 693 ? 48.110 19.731 -62.362 1.00 90.31 693 ASP A C 1
ATOM 5429 O O . ASP A 1 693 ? 48.251 19.680 -61.137 1.00 90.31 693 ASP A O 1
ATOM 5433 N N . MET A 1 694 ? 48.943 19.080 -63.181 1.00 88.75 694 MET A N 1
ATOM 5434 C CA . MET A 1 694 ? 50.081 18.315 -62.659 1.00 88.75 694 MET A CA 1
ATOM 5435 C C . MET A 1 694 ? 51.262 19.213 -62.242 1.00 88.75 694 MET A C 1
ATOM 5437 O O . MET A 1 694 ? 52.050 18.823 -61.378 1.00 88.75 694 MET A O 1
ATOM 5441 N N . ALA A 1 695 ? 51.391 20.417 -62.814 1.00 86.81 695 ALA A N 1
ATOM 5442 C CA . ALA A 1 695 ? 52.471 21.355 -62.496 1.00 86.81 695 ALA A CA 1
ATOM 5443 C C . ALA A 1 695 ? 52.172 22.222 -61.257 1.00 86.81 695 ALA A C 1
ATOM 5445 O O . ALA A 1 695 ? 53.103 22.574 -60.529 1.00 86.81 695 ALA A O 1
ATOM 5446 N N . ASP A 1 696 ? 50.898 22.526 -60.986 1.00 86.69 696 ASP A N 1
ATOM 5447 C CA . ASP A 1 696 ? 50.443 23.097 -59.709 1.00 86.69 696 ASP A CA 1
ATOM 5448 C C . ASP A 1 696 ? 49.201 22.355 -59.170 1.00 86.69 696 ASP A C 1
ATOM 5450 O O . ASP A 1 696 ? 48.068 22.714 -59.501 1.00 86.69 696 ASP A O 1
ATOM 5454 N N . PRO A 1 697 ? 49.394 21.359 -58.281 1.00 82.50 697 PRO A N 1
ATOM 5455 C CA . PRO A 1 697 ? 48.318 20.614 -57.622 1.00 82.50 697 PRO A CA 1
ATOM 5456 C C . PRO A 1 697 ? 47.242 21.451 -56.909 1.00 82.50 697 PRO A C 1
ATOM 5458 O O . PRO A 1 697 ? 46.173 20.917 -56.606 1.00 82.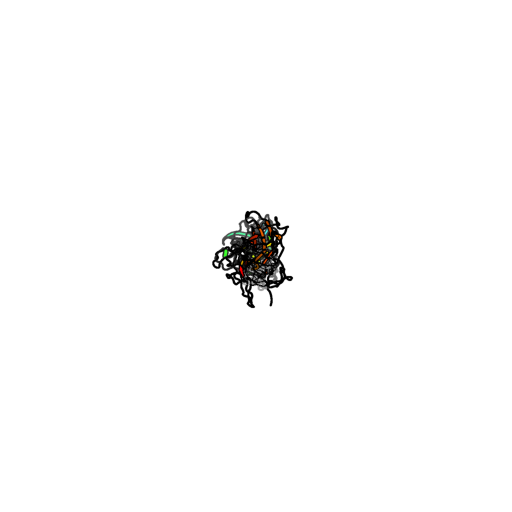50 697 PRO A O 1
ATOM 5461 N N . ALA A 1 698 ? 47.495 22.733 -56.607 1.00 87.06 698 ALA A N 1
ATOM 5462 C CA . ALA A 1 698 ? 46.501 23.629 -56.013 1.00 87.06 698 ALA A CA 1
ATOM 5463 C C . ALA A 1 698 ? 45.500 24.207 -57.036 1.00 87.06 698 ALA A C 1
ATOM 5465 O O . ALA A 1 698 ? 44.506 24.817 -56.637 1.00 87.06 698 ALA A O 1
ATOM 5466 N N . VAL A 1 699 ? 45.739 24.028 -58.340 1.00 90.12 699 VAL A N 1
ATOM 5467 C CA . VAL A 1 699 ? 44.855 24.489 -59.417 1.00 90.12 699 VAL A CA 1
ATOM 5468 C C . VAL A 1 699 ? 43.862 23.387 -59.785 1.00 90.12 699 VAL A C 1
ATOM 5470 O O . VAL A 1 699 ? 44.228 22.391 -60.407 1.00 90.12 699 VAL A O 1
ATOM 5473 N N . VAL A 1 700 ? 42.590 23.598 -59.432 1.00 92.56 700 VAL A N 1
ATOM 5474 C CA . VAL A 1 700 ? 41.461 22.767 -59.878 1.00 92.56 700 VAL A CA 1
ATOM 5475 C C . VAL A 1 700 ? 40.869 23.362 -61.160 1.00 92.56 700 VAL A C 1
ATOM 5477 O O . VAL A 1 700 ? 40.292 24.453 -61.175 1.00 92.56 700 VAL A O 1
ATOM 5480 N N . HIS A 1 701 ? 41.025 22.625 -62.254 1.00 91.44 701 HIS A N 1
ATOM 5481 C CA . HIS A 1 701 ? 40.546 22.963 -63.594 1.00 91.44 701 HIS A CA 1
ATOM 5482 C C . HIS A 1 701 ? 39.069 22.630 -63.811 1.00 91.44 701 HIS A C 1
ATOM 5484 O O . HIS A 1 701 ? 38.450 23.207 -64.703 1.00 91.44 701 HIS A O 1
ATOM 5490 N N . GLY A 1 702 ? 38.486 21.758 -62.990 1.00 91.31 702 GLY A N 1
ATOM 5491 C CA . GLY A 1 702 ? 37.054 21.463 -62.979 1.00 91.31 702 GLY A CA 1
ATOM 5492 C C . GLY A 1 702 ? 36.670 20.466 -61.891 1.00 91.31 702 GLY A C 1
ATOM 5493 O O . GLY A 1 702 ? 37.532 19.767 -61.363 1.00 91.31 702 GLY A O 1
ATOM 5494 N N . GLU A 1 703 ? 35.384 20.408 -61.560 1.00 94.69 703 GLU A N 1
ATOM 5495 C CA . GLU A 1 703 ? 34.838 19.529 -60.524 1.00 94.69 703 GLU A CA 1
ATOM 5496 C C . GLU A 1 703 ? 33.403 19.075 -60.843 1.00 94.69 703 GLU A C 1
ATOM 5498 O O . GLU A 1 703 ? 32.669 19.715 -61.602 1.00 94.69 703 GLU A O 1
ATOM 5503 N N . GLY A 1 704 ? 32.953 17.979 -60.231 1.00 93.50 704 GLY A N 1
ATOM 5504 C CA . GLY A 1 704 ? 31.564 17.549 -60.358 1.00 93.50 704 GLY A CA 1
ATOM 5505 C C . GLY A 1 704 ? 31.169 16.373 -59.474 1.00 93.50 704 GLY A C 1
ATOM 5506 O O . GLY A 1 704 ? 31.989 15.770 -58.789 1.00 93.50 704 GLY A O 1
ATOM 5507 N N . GLN A 1 705 ? 29.877 16.047 -59.487 1.00 93.75 705 GLN A N 1
ATOM 5508 C CA . GLN A 1 705 ? 29.343 14.833 -58.864 1.00 93.75 705 GLN A CA 1
ATOM 5509 C C . GLN A 1 705 ? 29.032 13.804 -59.954 1.00 93.75 705 GLN A C 1
ATOM 5511 O O . GLN A 1 705 ? 28.426 14.148 -60.974 1.00 93.75 705 GLN A O 1
ATOM 5516 N N . VAL A 1 706 ? 29.410 12.546 -59.732 1.00 93.88 706 VAL A N 1
ATOM 5517 C CA . VAL A 1 706 ? 28.937 11.405 -60.522 1.00 93.88 706 VAL A CA 1
ATOM 5518 C C . VAL A 1 706 ? 27.766 10.788 -59.776 1.00 93.88 706 VAL A C 1
ATOM 5520 O O . VAL A 1 706 ? 27.857 10.485 -58.587 1.00 93.88 706 VAL A O 1
ATOM 5523 N N . ALA A 1 707 ? 26.644 10.587 -60.463 1.00 90.50 707 ALA A N 1
ATOM 5524 C CA . ALA A 1 707 ? 25.520 9.914 -59.840 1.00 90.50 707 ALA A CA 1
ATOM 5525 C C . ALA A 1 707 ? 25.914 8.470 -59.490 1.00 90.50 707 ALA A C 1
ATOM 5527 O O . ALA A 1 707 ? 26.223 7.673 -60.382 1.00 90.50 707 ALA A O 1
ATOM 5528 N N . VAL A 1 708 ? 25.778 8.104 -58.212 1.00 91.00 708 VAL A N 1
ATOM 5529 C CA . VAL A 1 708 ? 25.483 6.720 -57.823 1.00 91.00 708 VAL A CA 1
ATOM 5530 C C . VAL A 1 708 ? 24.113 6.423 -58.431 1.00 91.00 708 VAL A C 1
ATOM 5532 O O . VAL A 1 708 ? 23.090 6.713 -57.815 1.00 91.00 708 VAL A O 1
ATOM 5535 N N . ARG A 1 709 ? 24.102 6.046 -59.721 1.00 87.50 709 ARG A N 1
ATOM 5536 C CA . ARG A 1 709 ? 22.924 6.009 -60.611 1.00 87.50 709 ARG A CA 1
ATOM 5537 C C . ARG A 1 709 ? 21.779 5.344 -59.864 1.00 87.50 709 ARG A C 1
ATOM 5539 O O . ARG A 1 709 ? 21.994 4.241 -59.423 1.00 87.50 709 ARG A O 1
ATOM 5546 N N . ARG A 1 710 ? 20.590 5.948 -59.722 1.00 87.12 710 ARG A N 1
ATOM 5547 C CA . ARG A 1 710 ? 19.454 5.340 -58.977 1.00 87.12 710 ARG A CA 1
ATOM 5548 C C . ARG A 1 710 ? 18.280 4.745 -59.814 1.00 87.12 710 ARG A C 1
ATOM 5550 O O . ARG A 1 710 ? 17.119 5.020 -59.513 1.00 87.12 710 ARG A O 1
ATOM 5557 N N . PRO A 1 711 ? 18.540 3.966 -60.899 1.00 80.12 711 PRO A N 1
ATOM 5558 C CA . PRO A 1 711 ? 17.562 3.030 -61.488 1.00 80.12 711 PRO A CA 1
ATOM 5559 C C . PRO A 1 711 ? 17.295 1.714 -60.713 1.00 80.12 711 PRO A C 1
ATOM 5561 O O . PRO A 1 711 ? 17.604 1.618 -59.533 1.00 80.12 711 PRO A O 1
ATOM 5564 N N . SER A 1 712 ? 16.537 0.790 -61.334 1.00 70.06 712 SER A N 1
ATOM 5565 C CA . SER A 1 712 ? 15.219 0.421 -60.777 1.00 70.06 712 SER A CA 1
ATOM 5566 C C . SER A 1 712 ? 14.442 -0.631 -61.611 1.00 70.06 712 SER A C 1
ATOM 5568 O O . SER A 1 712 ? 14.982 -1.263 -62.513 1.00 70.06 712 SER A O 1
ATOM 5570 N N . THR A 1 713 ? 13.118 -0.737 -61.412 1.00 61.81 713 THR A N 1
ATOM 5571 C CA . THR A 1 713 ? 12.161 -1.469 -62.278 1.00 61.81 713 THR A CA 1
ATOM 5572 C C . THR A 1 713 ? 12.200 -1.097 -63.770 1.00 61.81 713 THR A C 1
ATOM 5574 O O . THR A 1 713 ? 11.666 -1.840 -64.590 1.00 61.81 713 THR A O 1
ATOM 5577 N N . LEU A 1 714 ? 12.818 0.032 -64.135 1.00 53.47 714 LEU A N 1
ATOM 5578 C CA . LEU A 1 714 ? 13.055 0.451 -65.523 1.00 53.47 714 LEU A CA 1
ATOM 5579 C C . LEU A 1 714 ? 14.387 -0.067 -66.104 1.00 53.47 714 LEU A C 1
ATOM 5581 O O . LEU A 1 714 ? 14.557 -0.039 -67.317 1.00 53.47 714 LEU A O 1
ATOM 5585 N N . HIS A 1 715 ? 15.319 -0.514 -65.256 1.00 59.47 715 HIS A N 1
ATOM 5586 C CA . HIS A 1 715 ? 16.676 -0.945 -65.615 1.00 59.47 715 HIS A CA 1
ATOM 5587 C C . HIS A 1 715 ? 17.140 -2.065 -64.651 1.00 59.47 715 HIS A C 1
ATOM 5589 O O . HIS A 1 715 ? 17.843 -1.780 -63.682 1.00 59.47 715 HIS A O 1
ATOM 5595 N N . PRO A 1 716 ? 16.732 -3.329 -64.873 1.00 62.66 716 PRO A N 1
ATOM 5596 C CA . PRO A 1 716 ? 16.944 -4.428 -63.922 1.00 62.66 716 PRO A CA 1
ATOM 5597 C C . PRO A 1 716 ? 18.305 -5.144 -64.051 1.00 62.66 716 PRO A C 1
ATOM 5599 O O . PRO A 1 716 ? 18.552 -6.122 -63.348 1.00 62.66 716 PRO A O 1
ATOM 5602 N N . GLU A 1 717 ? 19.169 -4.729 -64.980 1.00 63.31 717 GLU A N 1
ATOM 5603 C CA . GLU A 1 717 ? 20.359 -5.487 -65.395 1.00 63.31 717 GLU A CA 1
ATOM 5604 C C . GLU A 1 717 ? 21.558 -5.309 -64.448 1.00 63.31 717 GLU A C 1
ATOM 5606 O O . GLU A 1 717 ? 22.558 -4.705 -64.817 1.00 63.31 717 GLU A O 1
ATOM 5611 N N . CYS A 1 718 ? 21.471 -5.871 -63.237 1.00 69.94 718 CYS A N 1
ATOM 5612 C CA . CYS A 1 718 ? 22.510 -5.793 -62.197 1.00 69.94 718 CYS A CA 1
ATOM 5613 C C . CYS A 1 718 ? 23.228 -7.141 -61.899 1.00 69.94 718 CYS A C 1
ATOM 5615 O O . CYS A 1 718 ? 23.244 -7.580 -60.746 1.00 69.94 718 CYS A O 1
ATOM 5617 N N . PRO A 1 719 ? 23.774 -7.881 -62.889 1.00 71.25 719 PRO A N 1
ATOM 5618 C CA . PRO A 1 719 ? 24.430 -9.162 -62.623 1.00 71.25 719 PRO A CA 1
ATOM 5619 C C . PRO A 1 719 ? 25.844 -8.983 -62.029 1.00 71.25 719 PRO A C 1
ATOM 5621 O O . PRO A 1 719 ? 26.626 -8.176 -62.538 1.00 71.25 719 PRO A O 1
ATOM 5624 N N . PRO A 1 720 ? 26.247 -9.790 -61.028 1.00 67.81 720 PRO A N 1
ATOM 5625 C CA . PRO A 1 720 ? 27.655 -9.932 -60.655 1.00 67.81 720 PRO A CA 1
ATOM 5626 C C . PRO A 1 720 ? 28.512 -10.361 -61.867 1.00 67.81 720 PRO A C 1
ATOM 5628 O O . PRO A 1 720 ? 28.048 -11.176 -62.670 1.00 67.81 720 PRO A O 1
ATOM 5631 N N . PRO A 1 721 ? 29.753 -9.857 -62.021 1.00 72.69 721 PRO A N 1
ATOM 5632 C CA . PRO A 1 721 ? 30.519 -9.058 -61.059 1.00 72.69 721 PRO A CA 1
ATOM 5633 C C . PRO A 1 721 ? 30.250 -7.543 -61.108 1.00 72.69 721 PRO A C 1
ATOM 5635 O O . PRO A 1 721 ? 30.799 -6.814 -60.293 1.00 72.69 721 PRO A O 1
ATOM 5638 N N . PHE A 1 722 ? 29.413 -7.052 -62.027 1.00 78.44 722 PHE A N 1
ATOM 5639 C CA . PHE A 1 722 ? 29.180 -5.611 -62.227 1.00 78.44 722 PHE A CA 1
ATOM 5640 C C . PHE A 1 722 ? 28.364 -4.948 -61.108 1.00 78.44 722 PHE A C 1
ATOM 5642 O O . PHE A 1 722 ? 28.170 -3.732 -61.128 1.00 78.44 722 PHE A O 1
ATOM 5649 N N . CYS A 1 723 ? 27.891 -5.736 -60.139 1.00 84.12 723 CYS A N 1
ATOM 5650 C CA . CYS A 1 723 ? 27.109 -5.287 -59.000 1.00 84.12 723 CYS A CA 1
ATOM 5651 C C . CYS A 1 723 ? 27.590 -5.858 -57.670 1.00 84.12 723 CYS A C 1
ATOM 5653 O O . CYS A 1 723 ? 27.978 -7.021 -57.556 1.00 84.12 723 CYS A O 1
ATOM 5655 N N . THR A 1 724 ? 27.445 -5.006 -56.667 1.00 87.88 724 THR A N 1
ATOM 5656 C CA . THR A 1 724 ? 27.581 -5.231 -55.237 1.00 87.88 724 THR A CA 1
ATOM 5657 C C . THR A 1 724 ? 26.190 -5.162 -54.620 1.00 87.88 724 THR A C 1
ATOM 5659 O O . THR A 1 724 ? 25.512 -4.155 -54.785 1.00 87.88 724 THR A O 1
ATOM 5662 N N . CYS A 1 725 ? 25.745 -6.193 -53.907 1.00 88.50 725 CYS A N 1
ATOM 5663 C CA . CYS A 1 725 ? 24.483 -6.147 -53.164 1.00 88.50 725 CYS A CA 1
ATOM 5664 C C . CYS A 1 725 ? 24.791 -6.262 -51.675 1.00 88.50 725 CYS A C 1
ATOM 5666 O O . CYS A 1 725 ? 25.330 -7.280 -51.242 1.00 88.50 725 CYS A O 1
ATOM 5668 N N . ILE A 1 726 ? 24.494 -5.206 -50.917 1.00 91.31 726 ILE A N 1
ATOM 5669 C CA . ILE A 1 726 ? 24.893 -5.114 -49.511 1.00 91.31 726 ILE A CA 1
ATOM 5670 C C . ILE A 1 726 ? 23.959 -5.943 -48.616 1.00 91.31 726 ILE A C 1
ATOM 5672 O O . ILE A 1 726 ? 22.799 -6.176 -48.975 1.00 91.31 726 ILE A O 1
ATOM 5676 N N . PRO A 1 727 ? 24.409 -6.378 -47.422 1.00 88.62 727 PRO A N 1
ATOM 5677 C CA . PRO A 1 727 ? 23.568 -7.162 -46.523 1.00 88.62 727 PRO A CA 1
ATOM 5678 C C . PRO A 1 727 ? 22.292 -6.426 -46.097 1.00 88.62 727 PRO A C 1
ATOM 5680 O O . PRO A 1 727 ? 21.234 -7.054 -46.044 1.00 88.62 727 PRO A O 1
ATOM 5683 N N . LYS A 1 728 ? 22.360 -5.109 -45.843 1.00 89.69 728 LYS A N 1
ATOM 5684 C CA . LYS A 1 728 ? 21.202 -4.250 -45.531 1.00 89.69 728 LYS A CA 1
ATOM 5685 C C . LYS A 1 728 ? 20.194 -4.240 -46.690 1.00 89.69 728 LYS A C 1
ATOM 5687 O O . LYS A 1 728 ? 20.531 -3.864 -47.806 1.00 89.69 728 LYS A O 1
ATOM 5692 N N . ASP A 1 729 ? 18.951 -4.626 -46.398 1.00 84.38 729 ASP A N 1
ATOM 5693 C CA . ASP A 1 729 ? 17.775 -4.557 -47.290 1.00 84.38 729 ASP A CA 1
ATOM 5694 C C . ASP A 1 729 ? 17.907 -5.183 -48.701 1.00 84.38 729 ASP A C 1
ATOM 5696 O O . ASP A 1 729 ? 17.003 -5.030 -49.518 1.00 84.38 729 ASP A O 1
ATOM 5700 N N . GLU A 1 730 ? 18.990 -5.921 -48.983 1.00 86.19 730 GLU A N 1
ATOM 5701 C CA . GLU A 1 730 ? 19.356 -6.414 -50.327 1.00 86.19 730 GLU A CA 1
ATOM 5702 C C . GLU A 1 730 ? 19.496 -5.282 -51.370 1.00 86.19 730 GLU A C 1
ATOM 5704 O O . GLU A 1 730 ? 19.279 -5.483 -52.566 1.00 86.19 730 GLU A O 1
ATOM 5709 N N . GLU A 1 731 ? 19.902 -4.080 -50.933 1.00 87.38 731 GLU A N 1
ATOM 5710 C CA . GLU A 1 731 ? 20.198 -2.963 -51.838 1.00 87.38 731 GLU A CA 1
ATOM 5711 C C . GLU A 1 731 ? 21.393 -3.292 -52.753 1.00 87.38 731 GLU A C 1
ATOM 5713 O O . GLU A 1 731 ? 22.522 -3.480 -52.294 1.00 87.38 731 GLU A O 1
ATOM 5718 N N . CYS A 1 732 ? 21.162 -3.307 -54.069 1.00 89.12 732 CYS A N 1
ATOM 5719 C CA . CYS A 1 732 ? 22.215 -3.491 -55.065 1.00 89.12 732 CYS A CA 1
ATOM 5720 C C . CYS A 1 732 ? 22.703 -2.160 -55.656 1.00 89.12 732 CYS A C 1
ATOM 5722 O O . CYS A 1 732 ? 21.918 -1.338 -56.132 1.00 89.12 732 CYS A O 1
ATOM 5724 N N . TYR A 1 733 ? 24.023 -2.013 -55.674 1.00 91.50 733 TYR A N 1
ATOM 5725 C CA . TYR A 1 733 ? 24.814 -0.931 -56.238 1.00 91.50 733 TYR A CA 1
ATOM 5726 C C . TYR A 1 733 ? 25.639 -1.501 -57.402 1.00 91.50 733 TYR A C 1
ATOM 5728 O O . TYR A 1 733 ? 26.403 -2.448 -57.211 1.00 91.50 733 TYR A O 1
ATOM 5736 N N . PHE A 1 734 ? 25.516 -0.956 -58.617 1.00 90.38 734 PHE A N 1
ATOM 5737 C CA . PHE A 1 734 ? 26.488 -1.286 -59.674 1.00 90.38 734 PHE A CA 1
ATOM 5738 C C . PHE A 1 734 ? 27.862 -0.686 -59.327 1.00 90.38 734 PHE A C 1
ATOM 5740 O O . PHE A 1 734 ? 27.925 0.346 -58.662 1.00 90.38 734 PHE A O 1
ATOM 5747 N N . ARG A 1 735 ? 28.941 -1.305 -59.821 1.00 91.12 735 ARG A N 1
ATOM 5748 C CA . ARG A 1 735 ? 30.331 -0.907 -59.536 1.00 91.12 735 ARG A CA 1
ATOM 5749 C C . ARG A 1 735 ? 30.920 0.106 -60.520 1.00 91.12 735 ARG A C 1
ATOM 5751 O O . ARG A 1 735 ? 31.713 0.953 -60.132 1.00 91.12 735 ARG A O 1
ATOM 5758 N N . ASN A 1 736 ? 30.605 0.004 -61.807 1.00 90.06 736 ASN A N 1
ATOM 5759 C CA . ASN A 1 736 ? 31.228 0.858 -62.820 1.00 90.06 736 ASN A CA 1
ATOM 5760 C C . ASN A 1 736 ? 30.533 2.228 -62.890 1.00 90.06 736 ASN A C 1
ATOM 5762 O O . ASN A 1 736 ? 29.314 2.328 -62.746 1.00 90.06 736 ASN A O 1
ATOM 5766 N N . HIS A 1 737 ? 31.286 3.277 -63.196 1.00 91.62 737 HIS A N 1
ATOM 5767 C CA . HIS A 1 737 ? 30.809 4.648 -63.330 1.00 91.62 737 HIS A CA 1
ATOM 5768 C C . HIS A 1 737 ? 31.519 5.362 -64.487 1.00 91.62 737 HIS A C 1
ATOM 5770 O O . HIS A 1 737 ? 32.631 5.002 -64.869 1.00 91.62 737 HIS A O 1
ATOM 5776 N N . GLU A 1 738 ? 30.871 6.390 -65.037 1.00 91.88 738 GLU A N 1
ATOM 5777 C CA . GLU A 1 738 ? 31.432 7.238 -66.091 1.00 91.88 738 GLU A CA 1
ATOM 5778 C C . GLU A 1 738 ? 31.115 8.718 -65.839 1.00 91.88 738 GLU A C 1
ATOM 5780 O O . GLU A 1 738 ? 30.097 9.047 -65.218 1.00 91.88 738 GLU A O 1
ATOM 5785 N N . PHE A 1 739 ? 31.946 9.616 -66.367 1.00 92.19 739 PHE A N 1
ATOM 5786 C CA . PHE A 1 739 ? 31.563 11.007 -66.599 1.00 92.19 739 PHE A CA 1
ATOM 5787 C C . PHE A 1 739 ? 32.287 11.627 -67.796 1.00 92.19 739 PHE A C 1
ATOM 5789 O O . PHE A 1 739 ? 33.421 11.284 -68.123 1.00 92.19 739 PHE A O 1
ATOM 5796 N N . THR A 1 740 ? 31.630 12.615 -68.396 1.00 90.62 740 THR A N 1
ATOM 5797 C CA . THR A 1 740 ? 32.207 13.538 -69.378 1.00 90.62 740 THR A CA 1
ATOM 5798 C C . THR A 1 740 ? 32.204 14.942 -68.750 1.00 90.62 740 THR A C 1
ATOM 5800 O O . THR A 1 740 ? 31.154 15.371 -68.236 1.00 90.62 740 THR A O 1
ATOM 5803 N N . PRO A 1 741 ? 33.339 15.666 -68.714 1.00 88.31 741 PRO A N 1
ATOM 5804 C CA . PRO A 1 741 ? 33.367 17.070 -68.319 1.00 88.31 741 PRO A CA 1
ATOM 5805 C C . PRO A 1 741 ? 32.587 17.943 -69.309 1.00 88.31 741 PRO A C 1
ATOM 5807 O O . PRO A 1 741 ? 32.478 17.624 -70.488 1.00 88.31 741 PRO A O 1
ATOM 5810 N N . ASP A 1 742 ? 32.049 19.067 -68.841 1.00 87.00 742 ASP A N 1
ATOM 5811 C CA . ASP A 1 742 ? 31.374 20.039 -69.705 1.00 87.00 742 ASP A CA 1
ATOM 5812 C C . ASP A 1 742 ? 31.610 21.475 -69.217 1.00 87.00 742 ASP A C 1
ATOM 5814 O O . ASP A 1 742 ? 32.114 21.697 -68.114 1.00 87.00 742 ASP A O 1
ATOM 5818 N N . ALA A 1 743 ? 31.223 22.456 -70.033 1.00 85.44 743 ALA A N 1
ATOM 5819 C CA . ALA A 1 743 ? 31.463 23.881 -69.797 1.00 85.44 743 ALA A CA 1
ATOM 5820 C C . ALA A 1 743 ? 30.803 24.476 -68.529 1.00 85.44 743 ALA A C 1
ATOM 5822 O O . ALA A 1 743 ? 31.087 25.621 -68.190 1.00 85.44 743 ALA A O 1
ATOM 5823 N N . ASN A 1 744 ? 29.934 23.741 -67.825 1.00 86.12 744 ASN A N 1
ATOM 5824 C CA . ASN A 1 744 ? 29.392 24.133 -66.516 1.00 86.12 744 ASN A CA 1
ATOM 5825 C C . ASN A 1 744 ? 30.205 23.556 -65.339 1.00 86.12 744 ASN A C 1
ATOM 5827 O O . ASN A 1 744 ? 30.010 23.985 -64.205 1.00 86.12 744 ASN A O 1
ATOM 5831 N N . LYS A 1 745 ? 31.075 22.571 -65.600 1.00 85.31 745 LYS A N 1
ATOM 5832 C CA . LYS A 1 745 ? 31.885 21.836 -64.612 1.00 85.31 745 LYS A CA 1
ATOM 5833 C C . LYS A 1 745 ? 33.377 22.193 -64.659 1.00 85.31 745 LYS A C 1
ATOM 5835 O O . LYS A 1 745 ? 34.153 21.678 -63.863 1.00 85.31 745 LYS A O 1
ATOM 5840 N N . MET A 1 746 ? 33.799 23.011 -65.623 1.00 89.19 746 MET A N 1
ATOM 5841 C CA . MET A 1 746 ? 35.204 23.198 -66.000 1.00 89.19 746 MET A CA 1
ATOM 5842 C C . MET A 1 746 ? 35.544 24.675 -66.218 1.00 89.19 746 MET A C 1
ATOM 5844 O O . MET A 1 746 ? 34.831 25.393 -66.916 1.00 89.19 746 MET A O 1
ATOM 5848 N N . ASN A 1 747 ? 36.684 25.101 -65.677 1.00 87.06 747 ASN A N 1
ATOM 5849 C CA . ASN A 1 747 ? 37.270 26.432 -65.852 1.00 87.06 747 ASN A CA 1
ATOM 5850 C C . ASN A 1 747 ? 38.085 26.558 -67.155 1.00 87.06 747 ASN A C 1
ATOM 5852 O O . ASN A 1 747 ? 38.320 27.672 -67.626 1.00 87.06 747 ASN A O 1
ATOM 5856 N N . ILE A 1 748 ? 38.502 25.430 -67.744 1.00 86.12 748 ILE A N 1
ATOM 5857 C CA . ILE A 1 748 ? 39.170 25.355 -69.051 1.00 86.12 748 ILE A CA 1
ATOM 5858 C C . ILE A 1 748 ? 38.419 24.409 -69.995 1.00 86.12 748 ILE A C 1
ATOM 5860 O O . ILE A 1 748 ? 37.975 23.337 -69.598 1.00 86.12 748 ILE A O 1
ATOM 5864 N N . SER A 1 749 ? 38.307 24.790 -71.266 1.00 82.31 749 SER A N 1
ATOM 5865 C CA . SER A 1 749 ? 37.831 23.910 -72.346 1.00 82.31 749 SER A CA 1
ATOM 5866 C C . SER A 1 749 ? 38.957 23.134 -73.023 1.00 82.31 749 SER A C 1
ATOM 5868 O O . SER A 1 749 ? 38.701 22.199 -73.773 1.00 82.31 749 SER A O 1
ATOM 5870 N N . THR A 1 750 ? 40.202 23.577 -72.839 1.00 84.69 750 THR A N 1
ATOM 5871 C CA . THR A 1 750 ? 41.285 23.255 -73.767 1.00 84.69 750 THR A CA 1
ATOM 5872 C C . THR A 1 750 ? 42.562 22.897 -73.019 1.00 84.69 750 THR A C 1
ATOM 5874 O O . THR A 1 750 ? 43.099 23.724 -72.282 1.00 84.69 750 THR A O 1
ATOM 5877 N N . GLY A 1 751 ? 43.029 21.664 -73.211 1.00 82.81 751 GLY A N 1
ATOM 5878 C CA . GLY A 1 751 ? 44.285 21.152 -72.673 1.00 82.81 751 GLY A CA 1
ATOM 5879 C C . GLY A 1 751 ? 45.491 21.564 -73.519 1.00 82.81 751 GLY A C 1
ATOM 5880 O O . GLY A 1 751 ? 45.350 21.979 -74.669 1.00 82.81 751 GLY A O 1
ATOM 5881 N N . THR A 1 752 ? 46.693 21.443 -72.955 1.00 84.56 752 THR A N 1
ATOM 5882 C CA . THR A 1 752 ? 47.958 21.712 -73.666 1.00 84.56 752 THR A CA 1
ATOM 5883 C C . THR A 1 752 ? 48.650 20.401 -74.040 1.00 84.56 752 THR A C 1
ATOM 5885 O O . THR A 1 752 ? 48.729 19.500 -73.218 1.00 84.56 752 THR A O 1
ATOM 5888 N N . HIS A 1 753 ? 49.156 20.283 -75.269 1.00 81.12 753 HIS A N 1
ATOM 5889 C CA . HIS A 1 753 ? 49.908 19.104 -75.718 1.00 81.12 753 HIS A CA 1
ATOM 5890 C C . HIS A 1 753 ? 51.258 18.959 -74.985 1.00 81.12 753 HIS A C 1
ATOM 5892 O O . HIS A 1 753 ? 51.935 19.967 -74.781 1.00 81.12 753 HIS A O 1
ATOM 5898 N N . ASP A 1 754 ? 51.641 17.724 -74.626 1.00 80.75 754 ASP A N 1
ATOM 5899 C CA . ASP A 1 754 ? 52.803 17.394 -73.763 1.00 80.75 754 ASP A CA 1
ATOM 5900 C C . ASP A 1 754 ? 52.691 18.064 -72.370 1.00 80.75 754 ASP A C 1
ATOM 5902 O O . ASP A 1 754 ? 53.684 18.455 -71.756 1.00 80.75 754 ASP A O 1
ATOM 5906 N N . HIS A 1 755 ? 51.449 18.220 -71.878 1.00 85.62 755 HIS A N 1
ATOM 5907 C CA . HIS A 1 755 ? 51.120 18.625 -70.505 1.00 85.62 755 HIS A CA 1
ATOM 5908 C C . HIS A 1 755 ? 50.267 17.551 -69.826 1.00 85.62 755 HIS A C 1
ATOM 5910 O O . HIS A 1 755 ? 49.381 16.948 -70.442 1.00 85.62 755 HIS A O 1
ATOM 5916 N N . ASP A 1 756 ? 50.536 17.343 -68.540 1.00 88.56 756 ASP A N 1
ATOM 5917 C CA . ASP A 1 756 ? 49.851 16.374 -67.693 1.00 88.56 756 ASP A CA 1
ATOM 5918 C C . ASP A 1 756 ? 48.778 17.037 -66.822 1.00 88.56 756 ASP A C 1
ATOM 5920 O O . ASP A 1 756 ? 48.966 18.107 -66.236 1.00 88.56 756 ASP A O 1
ATOM 5924 N N . TYR A 1 757 ? 47.674 16.322 -66.656 1.00 90.50 757 TYR A N 1
ATOM 5925 C CA . TYR A 1 757 ? 46.640 16.578 -65.663 1.00 90.50 757 TYR A CA 1
ATOM 5926 C C . TYR A 1 757 ? 46.483 15.339 -64.781 1.00 90.50 757 TYR A C 1
ATOM 5928 O O . TYR A 1 757 ? 46.916 14.243 -65.148 1.00 90.50 757 TYR A O 1
ATOM 5936 N N . TYR A 1 758 ? 45.820 15.470 -63.634 1.00 92.00 758 TYR A N 1
ATOM 5937 C CA . TYR A 1 758 ? 45.334 14.293 -62.915 1.00 92.00 758 TYR A CA 1
ATOM 5938 C C . TYR A 1 758 ? 43.913 14.485 -62.398 1.00 92.00 758 TYR A C 1
ATOM 5940 O O . TYR A 1 758 ? 43.545 15.551 -61.907 1.00 92.00 758 TYR A O 1
ATOM 5948 N N . ILE A 1 759 ? 43.113 13.428 -62.500 1.00 92.94 759 ILE A N 1
ATOM 5949 C CA . ILE A 1 759 ? 41.788 13.353 -61.894 1.00 92.94 759 ILE A CA 1
ATOM 5950 C C . ILE A 1 759 ? 41.931 12.767 -60.494 1.00 92.94 759 ILE A C 1
ATOM 5952 O O . ILE A 1 759 ? 42.617 11.761 -60.299 1.00 92.94 759 ILE A O 1
ATOM 5956 N N . VAL A 1 760 ? 41.255 13.382 -59.528 1.00 95.00 760 VAL A N 1
ATOM 5957 C CA . VAL A 1 760 ? 40.948 12.798 -58.221 1.00 95.00 760 VAL A CA 1
ATOM 5958 C C . VAL A 1 760 ? 39.491 12.355 -58.250 1.00 95.00 760 VAL A C 1
ATOM 5960 O O . VAL A 1 760 ? 38.614 13.137 -58.608 1.00 95.00 760 VAL A O 1
ATOM 5963 N N . ILE A 1 761 ? 39.224 11.111 -57.862 1.00 96.81 761 ILE A N 1
ATOM 5964 C CA . ILE A 1 761 ? 37.868 10.601 -57.634 1.00 96.81 761 ILE A CA 1
ATOM 5965 C C . ILE A 1 761 ? 37.737 10.335 -56.139 1.00 96.81 761 ILE A C 1
ATOM 5967 O O . ILE A 1 761 ? 38.487 9.526 -55.601 1.00 96.81 761 ILE A O 1
ATOM 5971 N N . THR A 1 762 ? 36.796 11.000 -55.471 1.00 97.50 762 THR A N 1
ATOM 5972 C CA . THR A 1 762 ? 36.478 10.780 -54.054 1.00 97.50 762 THR A CA 1
ATOM 5973 C C . THR A 1 762 ? 35.142 10.050 -53.941 1.00 97.50 762 THR A C 1
ATOM 5975 O O . THR A 1 762 ? 34.085 10.644 -54.167 1.00 97.50 762 THR A O 1
ATOM 5978 N N . ALA A 1 763 ? 35.173 8.768 -53.576 1.00 97.31 763 ALA A N 1
ATOM 5979 C CA . ALA A 1 763 ? 33.971 7.993 -53.273 1.00 97.31 763 ALA A CA 1
ATOM 5980 C C . ALA A 1 763 ? 33.651 8.078 -51.775 1.00 97.31 763 ALA A C 1
ATOM 5982 O O . ALA A 1 763 ? 34.550 8.104 -50.935 1.00 97.31 763 ALA A O 1
ATOM 5983 N N . THR A 1 764 ? 32.362 8.124 -51.443 1.00 97.12 764 THR A N 1
ATOM 5984 C CA . THR A 1 764 ? 31.836 8.101 -50.070 1.00 97.12 764 THR A CA 1
ATOM 5985 C C . THR A 1 764 ? 30.804 6.984 -49.960 1.00 97.12 764 THR A C 1
ATOM 5987 O O . THR A 1 764 ? 29.882 6.940 -50.778 1.00 97.12 764 THR A O 1
ATOM 5990 N N . ASN A 1 765 ? 30.931 6.102 -48.969 1.00 96.25 765 ASN A N 1
ATOM 5991 C CA . ASN A 1 765 ? 29.948 5.047 -48.699 1.00 96.25 765 ASN A CA 1
ATOM 5992 C C . ASN A 1 765 ? 28.837 5.522 -47.738 1.00 96.25 765 ASN A C 1
ATOM 5994 O O . ASN A 1 765 ? 28.901 6.633 -47.204 1.00 96.25 765 ASN A O 1
ATOM 5998 N N . ASN A 1 766 ? 27.786 4.725 -47.524 1.00 94.69 766 ASN A N 1
ATOM 5999 C CA . ASN A 1 766 ? 26.670 5.121 -46.650 1.00 94.69 766 ASN A CA 1
ATOM 6000 C C . ASN A 1 766 ? 27.037 5.133 -45.154 1.00 94.69 766 ASN A C 1
ATOM 6002 O O . ASN A 1 766 ? 26.369 5.818 -44.375 1.00 94.69 766 ASN A O 1
ATOM 6006 N N . ALA A 1 767 ? 28.133 4.477 -44.759 1.00 94.81 767 ALA A N 1
ATOM 6007 C CA . ALA A 1 767 ? 28.755 4.643 -43.446 1.00 94.81 767 ALA A CA 1
ATOM 6008 C C . ALA A 1 767 ? 29.527 5.981 -43.286 1.00 94.81 767 ALA A C 1
ATOM 6010 O O . ALA A 1 767 ? 29.997 6.299 -42.191 1.00 94.81 767 ALA A O 1
ATOM 6011 N N . MET A 1 768 ? 29.587 6.802 -44.346 1.00 95.69 768 MET A N 1
ATOM 6012 C CA . MET A 1 768 ? 30.293 8.092 -44.453 1.00 95.69 768 MET A CA 1
ATOM 6013 C C . MET A 1 768 ? 31.824 7.981 -44.382 1.00 95.69 768 MET A C 1
ATOM 6015 O O . MET A 1 768 ? 32.516 8.950 -44.060 1.00 95.69 768 MET A O 1
ATOM 6019 N N . LEU A 1 769 ? 32.362 6.809 -44.718 1.00 95.75 769 LEU A N 1
ATOM 6020 C CA . LEU A 1 769 ? 33.785 6.581 -44.936 1.00 95.75 769 LEU A CA 1
ATOM 6021 C C . LEU A 1 769 ? 34.141 6.901 -46.395 1.00 95.75 769 LEU A C 1
ATOM 6023 O O . LEU A 1 769 ? 33.304 6.810 -47.297 1.00 95.75 769 LEU A O 1
ATOM 6027 N N . GLN A 1 770 ? 35.382 7.335 -46.621 1.00 96.56 770 GLN A N 1
ATOM 6028 C CA . GLN A 1 770 ? 35.826 7.892 -47.900 1.00 96.56 770 GLN A CA 1
ATOM 6029 C C . GLN A 1 770 ? 37.150 7.295 -48.368 1.00 96.56 770 GLN A C 1
ATOM 6031 O O . GLN A 1 770 ? 38.031 6.992 -47.562 1.00 96.56 770 GLN A O 1
ATOM 6036 N N . SER A 1 771 ? 37.309 7.209 -49.685 1.00 96.94 771 SER A N 1
ATOM 6037 C CA . SER A 1 771 ? 38.572 6.892 -50.352 1.00 96.94 771 SER A CA 1
ATOM 6038 C C . SER A 1 771 ? 38.824 7.847 -51.518 1.00 96.94 771 SER A C 1
ATOM 6040 O O . SER A 1 771 ? 37.908 8.521 -51.995 1.00 96.94 771 SER A O 1
ATOM 6042 N N . GLN A 1 772 ? 40.083 7.924 -51.962 1.00 96.19 772 GLN A N 1
ATOM 6043 C CA . GLN A 1 772 ? 40.483 8.728 -53.115 1.00 96.19 772 GLN A CA 1
ATOM 6044 C C . GLN A 1 772 ? 41.279 7.899 -54.121 1.00 96.19 772 GLN A C 1
ATOM 6046 O O . GLN A 1 772 ? 42.396 7.467 -53.834 1.00 96.19 772 GLN A O 1
ATOM 6051 N N . GLY A 1 773 ? 40.721 7.735 -55.317 1.00 94.06 773 GLY A N 1
ATOM 6052 C CA . GLY A 1 773 ? 41.434 7.269 -56.498 1.00 94.06 773 GLY A CA 1
ATOM 6053 C C . GLY A 1 773 ? 42.105 8.445 -57.206 1.00 94.06 773 GLY A C 1
ATOM 6054 O O . GLY A 1 773 ? 41.599 9.569 -57.163 1.00 94.06 773 GLY A O 1
ATOM 6055 N N . ARG A 1 774 ? 43.250 8.208 -57.853 1.00 92.56 774 ARG A N 1
ATOM 6056 C CA . ARG A 1 774 ? 43.942 9.217 -58.669 1.00 92.56 774 ARG A CA 1
ATOM 6057 C C . ARG A 1 774 ? 44.411 8.622 -59.985 1.00 92.56 774 ARG A C 1
ATOM 6059 O O . ARG A 1 774 ? 44.948 7.518 -59.992 1.00 92.56 774 ARG A O 1
ATOM 6066 N N . PHE A 1 775 ? 44.250 9.377 -61.064 1.00 91.44 775 PHE A N 1
ATOM 6067 C CA . PHE A 1 775 ? 44.609 8.949 -62.412 1.00 91.44 775 PHE A CA 1
ATOM 6068 C C . PHE A 1 775 ? 45.248 10.096 -63.196 1.00 91.44 775 PHE A C 1
ATOM 6070 O O . PHE A 1 775 ? 44.676 11.183 -63.260 1.00 91.44 775 PHE A O 1
ATOM 6077 N N . GLN A 1 776 ? 46.435 9.864 -63.759 1.00 90.31 776 GLN A N 1
ATOM 6078 C CA . GLN A 1 776 ? 47.138 10.830 -64.606 1.00 90.31 776 GLN A CA 1
ATOM 6079 C C . GLN A 1 776 ? 46.630 10.730 -66.046 1.00 90.31 776 GLN A C 1
ATOM 6081 O O . GLN A 1 776 ? 46.421 9.630 -66.551 1.00 90.31 776 GLN A O 1
ATOM 6086 N N . ILE A 1 777 ? 46.467 11.881 -66.695 1.00 88.38 777 ILE A N 1
ATOM 6087 C CA . ILE A 1 777 ? 46.076 12.014 -68.097 1.00 88.38 777 ILE A CA 1
ATOM 6088 C C . ILE A 1 777 ? 47.038 12.987 -68.769 1.00 88.38 777 ILE A C 1
ATOM 6090 O O . ILE A 1 777 ? 47.048 14.178 -68.452 1.00 88.38 777 ILE A O 1
ATOM 6094 N N . THR A 1 778 ? 47.807 12.491 -69.730 1.00 86.62 778 THR A N 1
ATOM 6095 C CA . THR A 1 778 ? 48.587 13.333 -70.645 1.00 86.62 778 THR A CA 1
ATOM 6096 C C . THR A 1 778 ? 47.692 13.766 -71.809 1.00 86.62 778 THR A C 1
ATOM 6098 O O . THR A 1 778 ? 46.855 12.984 -72.266 1.00 86.62 778 THR A O 1
ATOM 6101 N N . VAL A 1 779 ? 47.848 14.993 -72.316 1.00 85.31 779 VAL A N 1
ATOM 6102 C CA . VAL A 1 779 ? 47.195 15.418 -73.568 1.00 85.31 779 VAL A CA 1
ATOM 6103 C C . VAL A 1 779 ? 48.160 15.255 -74.742 1.00 85.31 779 VAL A C 1
ATOM 6105 O O . VAL A 1 779 ? 49.182 15.940 -74.852 1.00 85.31 779 VAL A O 1
ATOM 6108 N N . ASP A 1 780 ? 47.799 14.366 -75.660 1.00 82.75 780 ASP A N 1
ATOM 6109 C CA . ASP A 1 780 ? 48.503 14.139 -76.916 1.00 82.75 780 ASP A CA 1
ATOM 6110 C C . ASP A 1 780 ? 47.615 14.564 -78.089 1.00 82.75 780 ASP A C 1
ATOM 6112 O O . ASP A 1 780 ? 46.445 14.206 -78.176 1.00 82.75 780 ASP A O 1
ATOM 6116 N N . THR A 1 781 ? 48.172 15.361 -78.996 1.00 79.31 781 THR A N 1
ATOM 6117 C CA . THR A 1 781 ? 47.528 15.714 -80.275 1.00 79.31 781 THR A CA 1
ATOM 6118 C C . THR A 1 781 ? 48.489 15.573 -81.452 1.00 79.31 781 THR A C 1
ATOM 6120 O O . THR A 1 781 ? 48.229 16.081 -82.546 1.00 79.31 781 THR A O 1
ATOM 6123 N N . SER A 1 782 ? 49.609 14.885 -81.233 1.00 77.06 782 SER A N 1
ATOM 6124 C CA . SER A 1 782 ? 50.525 14.497 -82.288 1.00 77.06 782 SER A CA 1
ATOM 6125 C C . SER A 1 782 ? 50.023 13.217 -82.980 1.00 77.06 782 SER A C 1
ATOM 6127 O O . SER A 1 782 ? 49.296 12.419 -82.389 1.00 77.06 782 SER A O 1
ATOM 6129 N N . PRO A 1 783 ? 50.311 13.030 -84.277 1.00 75.62 783 PRO A N 1
ATOM 6130 C CA . PRO A 1 783 ? 50.210 11.725 -84.905 1.00 75.62 783 PRO A CA 1
ATOM 6131 C C . PRO A 1 783 ? 51.501 10.926 -84.642 1.00 75.62 783 PRO A C 1
ATOM 6133 O O . PRO A 1 783 ? 52.584 11.520 -84.724 1.00 75.62 783 PRO A O 1
ATOM 6136 N N . PRO A 1 784 ? 51.423 9.590 -84.477 1.00 79.06 784 PRO A N 1
ATOM 6137 C CA . PRO A 1 784 ? 52.598 8.739 -84.332 1.00 79.06 784 PRO A CA 1
ATOM 6138 C C . PRO A 1 784 ? 53.656 9.003 -85.401 1.00 79.06 784 PRO A C 1
ATOM 6140 O O . PRO A 1 784 ? 53.339 9.144 -86.590 1.00 79.06 784 PRO A O 1
ATOM 6143 N N . LEU A 1 785 ? 54.925 9.041 -84.990 1.00 77.56 785 LEU A N 1
ATOM 6144 C CA . LEU A 1 785 ? 56.030 9.326 -85.897 1.00 77.56 785 LEU A CA 1
ATOM 6145 C C . LEU A 1 785 ? 56.095 8.246 -86.992 1.00 77.56 785 LEU A C 1
ATOM 6147 O O . LEU A 1 785 ? 55.991 7.049 -86.693 1.00 77.56 785 LEU A O 1
ATOM 6151 N N . PRO A 1 786 ? 56.264 8.643 -88.267 1.00 75.56 786 PRO A N 1
ATOM 6152 C CA . PRO A 1 786 ? 56.252 7.708 -89.380 1.00 75.56 786 PRO A CA 1
ATOM 6153 C C . PRO A 1 786 ? 57.467 6.782 -89.309 1.00 75.56 786 PRO A C 1
ATOM 6155 O O . PRO A 1 786 ? 58.611 7.231 -89.391 1.00 75.56 786 PRO A O 1
ATOM 6158 N N . GLY A 1 787 ? 57.197 5.486 -89.183 1.00 80.44 787 GLY A N 1
ATOM 6159 C CA . GLY A 1 787 ? 58.197 4.437 -89.311 1.00 80.44 787 GLY A CA 1
ATOM 6160 C C . GLY A 1 787 ? 58.426 4.008 -90.757 1.00 80.44 787 GLY A C 1
ATOM 6161 O O . GLY A 1 787 ? 58.014 4.670 -91.714 1.00 80.44 787 GLY A O 1
ATOM 6162 N N . HIS A 1 788 ? 59.059 2.850 -90.902 1.00 78.81 788 HIS A N 1
ATOM 6163 C CA . HIS A 1 788 ? 59.300 2.193 -92.178 1.00 78.81 788 HIS A CA 1
ATOM 6164 C C . HIS A 1 788 ? 58.415 0.951 -92.309 1.00 78.81 788 HIS A C 1
ATOM 6166 O O . HIS A 1 788 ? 58.219 0.205 -91.350 1.00 78.81 788 HIS A O 1
ATOM 6172 N N . VAL A 1 789 ? 57.866 0.747 -93.507 1.00 78.25 789 VAL A N 1
ATOM 6173 C CA . VAL A 1 789 ? 57.174 -0.481 -93.912 1.00 78.25 789 VAL A CA 1
ATOM 6174 C C . VAL A 1 789 ? 58.033 -1.131 -94.985 1.00 78.25 789 VAL A C 1
ATOM 6176 O O . VAL A 1 789 ? 58.470 -0.439 -95.903 1.00 78.25 789 VAL A O 1
ATOM 6179 N N . HIS A 1 790 ? 58.244 -2.434 -94.858 1.00 78.75 790 HIS A N 1
ATOM 6180 C CA . HIS A 1 790 ? 59.083 -3.244 -95.726 1.00 78.75 790 HIS A CA 1
ATOM 6181 C C . HIS A 1 790 ? 58.258 -4.354 -96.371 1.00 78.75 790 HIS A C 1
ATOM 6183 O O . HIS A 1 790 ? 57.417 -4.974 -95.716 1.00 78.75 790 HIS A O 1
ATOM 6189 N N . ASP A 1 791 ? 58.535 -4.660 -97.635 1.00 76.81 791 ASP A N 1
ATOM 6190 C CA . ASP A 1 791 ? 58.017 -5.834 -98.349 1.00 76.81 791 ASP A CA 1
ATOM 6191 C C . ASP A 1 791 ? 58.934 -7.063 -98.164 1.00 76.81 791 ASP A C 1
ATOM 6193 O O . ASP A 1 791 ? 59.122 -7.884 -99.062 1.00 76.81 791 ASP A O 1
ATOM 6197 N N . SER A 1 792 ? 59.484 -7.201 -96.956 1.00 76.06 792 SER A N 1
ATOM 6198 C CA . SER A 1 792 ? 60.375 -8.274 -96.511 1.00 76.06 792 SER A CA 1
ATOM 6199 C C . SER A 1 792 ? 59.942 -8.832 -95.144 1.00 76.06 792 SER A C 1
ATOM 6201 O O . SER A 1 792 ? 59.063 -8.281 -94.465 1.00 76.06 792 SER A O 1
ATOM 6203 N N . LEU A 1 793 ? 60.559 -9.938 -94.711 1.00 76.50 793 LEU A N 1
ATOM 6204 C CA . LEU A 1 793 ? 60.437 -10.409 -93.328 1.00 76.50 793 LEU A CA 1
ATOM 6205 C C . LEU A 1 793 ? 61.165 -9.466 -92.349 1.00 76.50 793 LEU A C 1
ATOM 6207 O O . LEU A 1 793 ? 62.126 -8.802 -92.738 1.00 76.50 793 LEU A O 1
ATOM 6211 N N . PRO A 1 794 ? 60.776 -9.439 -91.058 1.00 72.38 794 PRO A N 1
ATOM 6212 C CA . PRO A 1 794 ? 61.464 -8.631 -90.055 1.00 72.38 794 PRO A CA 1
ATOM 6213 C C . PRO A 1 794 ? 62.980 -8.892 -90.031 1.00 72.38 794 PRO A C 1
ATOM 6215 O O . PRO A 1 794 ? 63.414 -10.037 -89.894 1.00 72.38 794 PRO A O 1
ATOM 6218 N N . ALA A 1 795 ? 63.765 -7.815 -90.122 1.00 69.06 795 ALA A N 1
ATOM 6219 C CA . ALA A 1 795 ? 65.228 -7.804 -90.243 1.00 69.06 795 ALA A CA 1
ATOM 6220 C C . ALA A 1 795 ? 65.829 -8.383 -91.551 1.00 69.06 795 ALA A C 1
ATOM 6222 O O . ALA A 1 795 ? 67.047 -8.567 -91.628 1.00 69.06 795 ALA A O 1
ATOM 6223 N N . GLU A 1 796 ? 65.028 -8.601 -92.599 1.00 71.88 796 GLU A N 1
ATOM 6224 C CA . GLU A 1 796 ? 65.511 -8.766 -93.979 1.00 71.88 796 GLU A CA 1
ATOM 6225 C C . GLU A 1 796 ? 65.452 -7.430 -94.744 1.00 71.88 796 GLU A C 1
ATOM 6227 O O . GLU A 1 796 ? 64.601 -6.582 -94.483 1.00 71.88 796 GLU A O 1
ATOM 6232 N N . THR A 1 797 ? 66.354 -7.223 -95.707 1.00 68.31 797 THR A N 1
ATOM 6233 C CA . THR A 1 797 ? 66.346 -6.023 -96.568 1.00 68.31 797 THR A CA 1
ATOM 6234 C C . THR A 1 797 ? 65.100 -5.971 -97.452 1.00 68.31 797 THR A C 1
ATOM 6236 O O . THR A 1 797 ? 64.728 -7.019 -97.971 1.00 68.31 797 THR A O 1
ATOM 6239 N N . ASP A 1 798 ? 64.556 -4.769 -97.689 1.00 68.69 798 ASP A N 1
ATOM 6240 C CA . ASP A 1 798 ? 63.517 -4.455 -98.697 1.00 68.69 798 ASP A CA 1
ATOM 6241 C C . ASP A 1 798 ? 63.663 -5.279 -99.993 1.00 68.69 798 ASP A C 1
ATOM 6243 O O . ASP A 1 798 ? 64.774 -5.450 -100.514 1.00 68.69 798 ASP A O 1
ATOM 6247 N N . LEU A 1 799 ? 62.541 -5.772 -100.523 1.00 69.31 799 LEU A N 1
ATOM 6248 C CA . LEU A 1 799 ? 62.460 -6.707 -101.644 1.00 69.31 799 LEU A CA 1
ATOM 624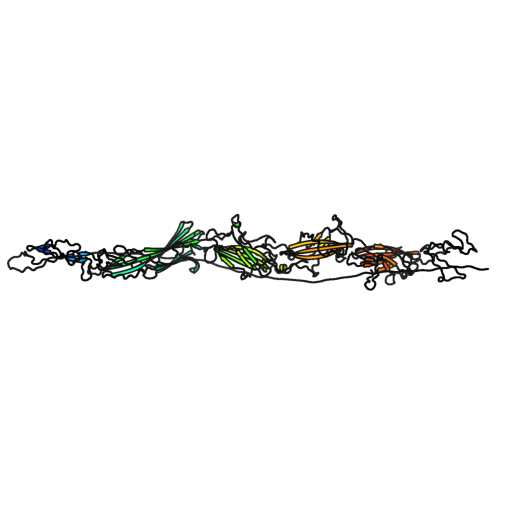9 C C . LEU A 1 799 ? 61.470 -6.212 -102.713 1.00 69.31 799 LEU A C 1
ATOM 6251 O O . LEU A 1 799 ? 60.380 -6.771 -102.833 1.00 69.31 799 LEU A O 1
ATOM 6255 N N . ASP A 1 800 ? 61.923 -5.290 -103.582 1.00 67.06 800 ASP A N 1
ATOM 6256 C CA . ASP A 1 800 ? 61.184 -4.687 -104.722 1.00 67.06 800 ASP A CA 1
ATOM 6257 C C . ASP A 1 800 ? 60.183 -5.622 -105.455 1.00 67.06 800 ASP A C 1
ATOM 6259 O O . ASP A 1 800 ? 59.197 -5.165 -106.044 1.00 67.06 800 ASP A O 1
ATOM 6263 N N . PHE A 1 801 ? 60.476 -6.931 -105.514 1.00 69.94 801 PHE A N 1
ATOM 6264 C CA . PHE A 1 801 ? 59.633 -7.956 -106.129 1.00 69.94 801 PHE A CA 1
ATOM 6265 C C . PHE A 1 801 ? 59.670 -9.294 -105.368 1.00 69.94 801 PHE A C 1
ATOM 6267 O O . PHE A 1 801 ? 60.652 -10.038 -105.440 1.00 69.94 801 PHE A O 1
ATOM 6274 N N . GLN A 1 802 ? 58.544 -9.684 -104.768 1.00 72.75 802 GLN A N 1
ATOM 6275 C CA . GLN A 1 802 ? 58.301 -11.059 -104.313 1.00 72.75 802 GLN A CA 1
ATOM 6276 C C . GLN A 1 802 ? 57.710 -11.935 -105.437 1.00 72.75 802 GLN A C 1
ATOM 6278 O O . GLN A 1 802 ? 57.072 -11.436 -106.365 1.00 72.75 802 GLN A O 1
ATOM 6283 N N . GLN A 1 803 ? 57.935 -13.255 -105.370 1.00 69.69 803 GLN A N 1
ATOM 6284 C CA . GLN A 1 803 ? 57.487 -14.224 -106.393 1.00 69.69 803 GLN A CA 1
ATOM 6285 C C . GLN A 1 803 ? 56.590 -15.356 -105.861 1.00 69.69 803 GLN A C 1
ATOM 6287 O O . GLN A 1 803 ? 56.134 -16.181 -106.656 1.00 69.69 803 GLN A O 1
ATOM 6292 N N . ASP A 1 804 ? 56.336 -15.421 -104.551 1.00 68.81 804 ASP A N 1
ATOM 6293 C CA . ASP A 1 804 ? 55.411 -16.403 -103.973 1.00 68.81 804 ASP A CA 1
ATOM 6294 C C . ASP A 1 804 ? 53.953 -15.905 -104.042 1.00 68.81 804 ASP A C 1
ATOM 6296 O O . ASP A 1 804 ? 53.658 -14.728 -104.238 1.00 68.81 804 ASP A O 1
ATOM 6300 N N . SER A 1 805 ? 53.033 -16.845 -103.874 1.00 67.38 805 SER A N 1
ATOM 6301 C CA . SER A 1 805 ? 51.606 -16.653 -103.630 1.00 67.38 805 SER A CA 1
ATOM 6302 C C . SER A 1 805 ? 51.271 -16.018 -102.273 1.00 67.38 805 SER A C 1
ATOM 6304 O O . SER A 1 805 ? 50.166 -15.504 -102.112 1.00 67.38 805 SER A O 1
ATOM 6306 N N . ILE A 1 806 ? 52.203 -16.047 -101.315 1.00 69.88 806 ILE A N 1
ATOM 6307 C CA . ILE A 1 806 ? 52.097 -15.379 -100.013 1.00 69.88 806 ILE A CA 1
ATOM 6308 C C . ILE A 1 806 ? 53.011 -14.153 -100.042 1.00 69.88 806 ILE A C 1
ATOM 6310 O O . ILE A 1 806 ? 54.229 -14.303 -100.105 1.00 69.88 806 ILE A O 1
ATOM 6314 N N . ILE A 1 807 ? 52.426 -12.954 -99.979 1.00 72.25 807 ILE A N 1
ATOM 6315 C CA . ILE A 1 807 ? 53.180 -11.701 -99.853 1.00 72.25 807 ILE A CA 1
ATOM 6316 C C . ILE A 1 807 ? 53.506 -11.477 -98.376 1.00 72.25 807 ILE A C 1
ATOM 6318 O O . ILE A 1 807 ? 52.622 -11.519 -97.521 1.00 72.25 807 ILE A O 1
ATOM 6322 N N . GLN A 1 808 ? 54.779 -11.241 -98.083 1.00 75.12 808 GLN A N 1
ATOM 6323 C CA . GLN A 1 808 ? 55.289 -10.941 -96.751 1.00 75.12 808 GLN A CA 1
ATOM 6324 C C . GLN A 1 808 ? 55.534 -9.437 -96.619 1.00 75.12 808 GLN A C 1
ATOM 6326 O O . GLN A 1 808 ? 55.983 -8.788 -97.559 1.00 75.12 808 GLN A O 1
ATOM 6331 N N . ALA A 1 809 ? 55.211 -8.878 -95.459 1.00 76.38 809 ALA A N 1
ATOM 6332 C CA . ALA A 1 809 ? 55.492 -7.489 -95.134 1.00 76.38 809 ALA A CA 1
ATOM 6333 C C . ALA A 1 809 ? 55.792 -7.368 -93.640 1.00 76.38 809 ALA A C 1
ATOM 6335 O O . ALA A 1 809 ? 55.288 -8.150 -92.827 1.00 76.38 809 ALA A O 1
ATOM 6336 N N . SER A 1 810 ? 56.595 -6.375 -93.284 1.00 78.44 810 SER A N 1
ATOM 6337 C CA . SER A 1 810 ? 56.937 -6.034 -91.906 1.00 78.44 810 SER A CA 1
ATOM 6338 C C . SER A 1 810 ? 57.018 -4.517 -91.740 1.00 78.44 810 SER A C 1
ATOM 6340 O O . SER A 1 810 ? 56.992 -3.772 -92.718 1.00 78.44 810 SER A O 1
ATOM 6342 N N . TRP A 1 811 ? 57.039 -4.031 -90.502 1.00 81.75 811 TRP A N 1
ATOM 6343 C CA . TRP A 1 811 ? 57.130 -2.601 -90.219 1.00 81.75 811 TRP A CA 1
ATOM 6344 C C . TRP A 1 811 ? 57.844 -2.349 -88.892 1.00 81.75 811 TRP A C 1
ATOM 6346 O O . TRP A 1 811 ? 57.667 -3.091 -87.927 1.00 81.75 811 TRP A O 1
ATOM 6356 N N . GLU A 1 812 ? 58.649 -1.291 -88.847 1.00 80.81 812 GLU A N 1
ATOM 6357 C CA . GLU A 1 812 ? 59.413 -0.878 -87.668 1.00 80.81 812 GLU A CA 1
ATOM 6358 C C . GLU A 1 812 ? 59.525 0.652 -87.574 1.00 80.81 812 GLU A C 1
ATOM 6360 O O . GLU A 1 812 ? 59.078 1.383 -88.455 1.00 80.81 812 GLU A O 1
ATOM 6365 N N . GLY A 1 813 ? 60.073 1.167 -86.471 1.00 77.75 813 GLY A N 1
ATOM 6366 C CA . GLY A 1 813 ? 60.303 2.605 -86.267 1.00 77.75 813 GLY A CA 1
ATOM 6367 C C . GLY A 1 813 ? 59.052 3.460 -86.011 1.00 77.75 813 GLY A C 1
ATOM 6368 O O . GLY A 1 813 ? 59.193 4.586 -85.545 1.00 77.75 813 GLY A O 1
ATOM 6369 N N . PHE A 1 814 ? 57.845 2.937 -86.255 1.00 80.75 814 PHE A N 1
ATOM 6370 C CA . PHE A 1 814 ? 56.585 3.593 -85.900 1.00 80.75 814 PHE A CA 1
ATOM 6371 C C . PHE A 1 814 ? 56.473 3.715 -84.383 1.00 80.75 814 PHE A C 1
ATOM 6373 O O . PHE A 1 814 ? 56.238 2.720 -83.691 1.00 80.75 814 PHE A O 1
ATOM 6380 N N . PHE A 1 815 ? 56.634 4.934 -83.886 1.00 77.38 815 PHE A N 1
ATOM 6381 C CA . PHE A 1 815 ? 56.696 5.235 -82.467 1.00 77.38 815 PHE A CA 1
ATOM 6382 C C . PHE A 1 815 ? 55.983 6.549 -82.186 1.00 77.38 815 PHE A C 1
ATOM 6384 O O . PHE A 1 815 ? 56.139 7.524 -82.914 1.00 77.38 815 PHE A O 1
ATOM 6391 N N . ASP A 1 816 ? 55.237 6.569 -81.098 1.00 78.00 816 ASP A N 1
ATOM 6392 C CA . ASP A 1 816 ? 54.664 7.773 -80.525 1.00 78.00 816 ASP A CA 1
ATOM 6393 C C . ASP A 1 816 ? 55.244 7.906 -79.112 1.00 78.00 816 ASP A C 1
ATOM 6395 O O . ASP A 1 816 ? 55.360 6.893 -78.410 1.00 78.00 816 ASP A O 1
ATOM 6399 N N . ARG A 1 817 ? 55.721 9.101 -78.738 1.00 74.44 817 ARG A N 1
ATOM 6400 C CA . ARG A 1 817 ? 56.439 9.312 -77.469 1.00 74.44 817 ARG A CA 1
ATOM 6401 C C . ARG A 1 817 ? 55.461 9.512 -76.312 1.00 74.44 817 ARG A C 1
ATOM 6403 O O . ARG A 1 817 ? 55.811 9.179 -75.179 1.00 74.44 817 ARG A O 1
ATOM 6410 N N . GLU A 1 818 ? 54.294 10.070 -76.595 1.00 72.38 818 GLU A N 1
ATOM 6411 C CA . GLU A 1 818 ? 53.333 10.577 -75.627 1.00 72.38 818 GLU A CA 1
ATOM 6412 C C . GLU A 1 818 ? 52.223 9.549 -75.362 1.00 72.38 818 GLU A C 1
ATOM 6414 O O . GLU A 1 818 ? 51.924 9.268 -74.203 1.00 72.38 818 GLU A O 1
ATOM 6419 N N . SER A 1 819 ? 51.660 8.935 -76.410 1.00 70.88 819 SER A N 1
ATOM 6420 C CA . SER A 1 819 ? 50.589 7.927 -76.324 1.00 70.88 819 SER A CA 1
ATOM 6421 C C . SER A 1 819 ? 51.026 6.493 -76.648 1.00 70.88 819 SER A C 1
ATOM 6423 O O . SER A 1 819 ? 50.445 5.533 -76.131 1.00 70.88 819 SER A O 1
ATOM 6425 N N . GLY A 1 820 ? 52.068 6.321 -77.465 1.00 73.88 820 GLY A N 1
ATOM 6426 C CA . GLY A 1 820 ? 52.486 5.014 -77.983 1.00 73.88 820 GLY A CA 1
ATOM 6427 C C . GLY A 1 820 ? 51.537 4.436 -79.049 1.00 73.88 820 GLY A C 1
ATOM 6428 O O . GLY A 1 820 ? 50.391 4.848 -79.215 1.00 73.88 820 GLY A O 1
ATOM 6429 N N . VAL A 1 821 ? 52.001 3.437 -79.811 1.00 74.50 821 VAL A N 1
ATOM 6430 C CA . VAL A 1 821 ? 51.207 2.866 -80.918 1.00 74.50 821 VAL A CA 1
ATOM 6431 C C . VAL A 1 821 ? 50.373 1.671 -80.444 1.00 74.50 821 VAL A C 1
ATOM 6433 O O . VAL A 1 821 ? 50.864 0.548 -80.338 1.00 74.50 821 VAL A O 1
ATOM 6436 N N . ILE A 1 822 ? 49.090 1.919 -80.166 1.00 63.09 822 ILE A N 1
ATOM 6437 C CA . ILE A 1 822 ? 48.155 0.934 -79.590 1.00 63.09 822 ILE A CA 1
ATOM 6438 C C . ILE A 1 822 ? 47.861 -0.274 -80.504 1.00 63.09 822 ILE A C 1
ATOM 6440 O O . ILE A 1 822 ? 47.703 -1.394 -80.014 1.00 63.09 822 ILE A O 1
ATOM 6444 N N . PHE A 1 823 ? 47.826 -0.087 -81.825 1.00 64.94 823 PHE A N 1
ATOM 6445 C CA . PHE A 1 823 ? 47.719 -1.171 -82.810 1.00 64.94 823 PHE A CA 1
ATOM 6446 C C . PHE A 1 823 ? 48.237 -0.731 -84.180 1.00 64.94 823 PHE A C 1
ATOM 6448 O O . PHE A 1 823 ? 48.315 0.459 -84.489 1.00 64.94 823 PHE A O 1
ATOM 6455 N N . TYR A 1 824 ? 48.519 -1.719 -85.026 1.00 69.19 824 TYR A N 1
ATOM 6456 C CA . TYR A 1 824 ? 48.888 -1.525 -86.422 1.00 69.19 824 TYR A CA 1
ATOM 6457 C C . TYR A 1 824 ? 47.850 -2.117 -87.348 1.00 69.19 824 TYR A C 1
ATOM 6459 O O . TYR A 1 824 ? 47.137 -3.064 -87.016 1.00 69.19 824 TYR A O 1
ATOM 6467 N N . MET A 1 825 ? 47.829 -1.576 -88.553 1.00 68.56 825 MET A N 1
ATOM 6468 C CA . MET A 1 825 ? 46.916 -1.993 -89.587 1.00 68.56 825 MET A CA 1
ATOM 6469 C C . MET A 1 825 ? 47.646 -2.120 -90.916 1.00 68.56 825 MET A C 1
ATOM 6471 O O . MET A 1 825 ? 48.678 -1.486 -91.133 1.00 68.56 825 MET A O 1
ATOM 6475 N N . TYR A 1 826 ? 47.079 -2.911 -91.816 1.00 67.81 826 TYR A N 1
ATOM 6476 C CA . TYR A 1 826 ? 47.542 -3.006 -93.192 1.00 67.81 826 TYR A CA 1
ATOM 6477 C C . TYR A 1 826 ? 46.364 -3.372 -94.109 1.00 67.81 826 TYR A C 1
ATOM 6479 O O . TYR A 1 826 ? 45.199 -3.449 -93.717 1.00 67.81 826 TYR A O 1
ATOM 6487 N N . GLY A 1 827 ? 46.657 -3.596 -95.377 1.00 68.19 827 GLY A N 1
ATOM 6488 C CA . GLY A 1 827 ? 45.689 -4.018 -96.378 1.00 68.19 827 GLY A CA 1
ATOM 6489 C C . GLY A 1 827 ? 46.406 -4.278 -97.684 1.00 68.19 827 GLY A C 1
ATOM 6490 O O . GLY A 1 827 ? 47.627 -4.288 -97.662 1.00 68.19 827 GLY A O 1
ATOM 6491 N N . PHE A 1 828 ? 45.655 -4.374 -98.784 1.00 67.25 828 PHE A N 1
ATOM 6492 C CA . PHE A 1 828 ? 45.847 -5.253 -99.943 1.00 67.25 828 PHE A CA 1
ATOM 6493 C C . PHE A 1 828 ? 45.064 -4.731 -101.210 1.00 67.25 828 PHE A C 1
ATOM 6495 O O . PHE A 1 828 ? 44.145 -5.435 -101.609 1.00 67.25 828 PHE A O 1
ATOM 6502 N N . ALA A 1 829 ? 45.330 -3.567 -101.865 1.00 66.62 829 ALA A N 1
ATOM 6503 C CA . ALA A 1 829 ? 44.672 -3.183 -103.165 1.00 66.62 829 ALA A CA 1
ATOM 6504 C C . ALA A 1 829 ? 45.486 -2.425 -104.261 1.00 66.62 829 ALA A C 1
ATOM 6506 O O . ALA A 1 829 ? 46.377 -1.648 -103.947 1.00 66.62 829 ALA A O 1
ATOM 6507 N N . GLU A 1 830 ? 45.136 -2.606 -105.554 1.00 65.38 830 GLU A N 1
ATOM 6508 C CA . GLU A 1 830 ? 45.916 -2.178 -106.751 1.00 65.38 830 GLU A CA 1
ATOM 6509 C C . GLU A 1 830 ? 46.039 -0.656 -107.007 1.00 65.38 830 GLU A C 1
ATOM 6511 O O . GLU A 1 830 ? 46.808 -0.244 -107.882 1.00 65.38 830 GLU A O 1
ATOM 6516 N N . GLU A 1 831 ? 45.333 0.178 -106.251 1.00 67.31 831 GLU A N 1
ATOM 6517 C CA . GLU A 1 831 ? 45.292 1.643 -106.368 1.00 67.31 831 GLU A CA 1
ATOM 6518 C C . GLU A 1 831 ? 45.406 2.276 -104.970 1.00 67.31 831 GLU A C 1
ATOM 6520 O O . GLU A 1 831 ? 45.215 1.593 -103.967 1.00 67.31 831 GLU A O 1
ATOM 6525 N N . CYS A 1 832 ? 45.725 3.573 -104.882 1.00 62.66 832 CYS A N 1
ATOM 6526 C CA . CYS A 1 832 ? 45.824 4.282 -103.600 1.00 62.66 832 CYS A CA 1
ATOM 6527 C C . CYS A 1 832 ? 44.476 4.278 -102.859 1.00 62.66 832 CYS A C 1
ATOM 6529 O O . CYS A 1 832 ? 43.447 4.605 -103.450 1.00 62.66 832 CYS A O 1
ATOM 6531 N N . LEU A 1 833 ? 44.485 3.953 -101.565 1.00 61.34 833 LEU A N 1
ATOM 6532 C CA . LEU A 1 833 ? 43.266 3.711 -100.796 1.00 61.34 833 LEU A CA 1
ATOM 6533 C C . LEU A 1 833 ? 42.895 4.861 -99.855 1.00 61.34 833 LEU A C 1
ATOM 6535 O O . LEU A 1 833 ? 43.731 5.659 -99.432 1.00 61.34 833 LEU A O 1
ATOM 6539 N N . THR A 1 834 ? 41.616 4.883 -99.494 1.00 56.72 834 THR A N 1
ATOM 6540 C CA . THR A 1 834 ? 41.044 5.667 -98.398 1.00 56.72 834 THR A CA 1
ATOM 6541 C C . THR A 1 834 ? 41.021 4.856 -97.098 1.00 56.72 834 THR A C 1
ATOM 6543 O O . THR A 1 834 ? 41.084 3.626 -97.111 1.00 56.72 834 THR A O 1
ATOM 6546 N N . LEU A 1 835 ? 40.884 5.552 -95.963 1.00 53.44 835 LEU A N 1
ATOM 6547 C CA . LEU A 1 835 ? 40.878 4.962 -94.615 1.00 53.44 835 LEU A CA 1
ATOM 6548 C C . LEU A 1 835 ? 39.781 3.892 -94.406 1.00 53.44 835 LEU A C 1
ATOM 6550 O O . LEU A 1 835 ? 39.929 3.024 -93.555 1.00 53.44 835 LEU A O 1
ATOM 6554 N N . GLU A 1 836 ? 38.705 3.944 -95.194 1.00 56.09 836 GLU A N 1
ATOM 6555 C CA . GLU A 1 836 ? 37.511 3.087 -95.093 1.00 56.09 836 GLU A CA 1
ATOM 6556 C C . GLU A 1 836 ? 37.708 1.646 -95.615 1.00 56.09 836 GLU A C 1
ATOM 6558 O O . GLU A 1 836 ? 36.902 0.767 -95.320 1.00 56.09 836 GLU A O 1
ATOM 6563 N N . ASN A 1 837 ? 38.744 1.383 -96.418 1.00 54.03 837 ASN A N 1
ATOM 6564 C CA . ASN A 1 837 ? 38.754 0.242 -97.348 1.00 54.03 837 ASN A CA 1
ATOM 6565 C C . ASN A 1 837 ? 39.392 -1.078 -96.831 1.00 54.03 837 ASN A C 1
ATOM 6567 O O . ASN A 1 837 ? 39.745 -1.917 -97.662 1.00 54.03 837 ASN A O 1
ATOM 6571 N N . VAL A 1 838 ? 39.667 -1.263 -95.526 1.00 56.94 838 VAL A N 1
ATOM 6572 C CA . VAL A 1 838 ? 40.864 -2.059 -95.148 1.00 56.94 838 VAL A CA 1
ATOM 6573 C C . VAL A 1 838 ? 40.912 -2.785 -93.773 1.00 56.94 838 VAL A C 1
ATOM 6575 O O . VAL A 1 838 ? 39.880 -3.007 -93.158 1.00 56.94 838 VAL A O 1
ATOM 6578 N N . THR A 1 839 ? 42.076 -3.377 -93.431 1.00 54.03 839 THR A N 1
ATOM 6579 C CA . THR A 1 839 ? 42.358 -4.490 -92.481 1.00 54.03 839 THR A CA 1
ATOM 6580 C C . THR A 1 839 ? 42.798 -4.165 -91.031 1.00 54.03 839 THR A C 1
ATOM 6582 O O . THR A 1 839 ? 43.932 -3.720 -90.853 1.00 54.03 839 THR A O 1
ATOM 6585 N N . GLN A 1 840 ? 42.006 -4.434 -89.981 1.00 45.91 840 GLN A N 1
ATOM 6586 C CA . GLN A 1 840 ? 42.413 -4.265 -88.567 1.00 45.91 840 GLN A CA 1
ATOM 6587 C C . GLN A 1 840 ? 42.937 -5.538 -87.884 1.00 45.91 840 GLN A C 1
ATOM 6589 O O . GLN A 1 840 ? 42.298 -6.587 -87.959 1.00 45.91 840 GLN A O 1
ATOM 6594 N N . PHE A 1 841 ? 44.049 -5.419 -87.141 1.00 49.41 841 PHE A N 1
ATOM 6595 C CA . PHE A 1 841 ? 44.689 -6.527 -86.420 1.00 49.41 841 PHE A CA 1
ATOM 6596 C C . PHE A 1 841 ? 45.276 -6.103 -85.060 1.00 49.41 841 PHE A C 1
ATOM 6598 O O . PHE A 1 841 ? 45.586 -4.938 -84.832 1.00 49.41 841 PHE A O 1
ATOM 6605 N N . GLY A 1 842 ? 45.419 -7.072 -84.149 1.00 38.22 842 GLY A N 1
ATOM 6606 C CA . GLY A 1 842 ? 46.144 -6.925 -82.881 1.00 38.22 842 GLY A CA 1
ATOM 6607 C C . GLY A 1 842 ? 47.557 -7.517 -82.954 1.00 38.22 842 GLY A C 1
ATOM 6608 O O . GLY A 1 842 ? 47.857 -8.310 -83.845 1.00 38.22 842 GLY A O 1
ATOM 6609 N N . ASN A 1 843 ? 48.414 -7.161 -81.993 1.00 33.41 843 ASN A N 1
ATOM 6610 C CA . ASN A 1 843 ? 49.883 -7.256 -82.072 1.00 33.41 843 ASN A CA 1
ATOM 6611 C C . ASN A 1 843 ? 50.523 -8.673 -82.090 1.00 33.41 843 ASN A C 1
ATOM 6613 O O . ASN A 1 843 ? 51.690 -8.802 -81.729 1.00 33.41 843 ASN A O 1
ATOM 6617 N N . ASN A 1 844 ? 49.817 -9.746 -82.476 1.00 33.00 844 ASN A N 1
ATOM 6618 C CA . ASN A 1 844 ? 50.419 -11.068 -82.734 1.00 33.00 844 ASN A CA 1
ATOM 6619 C C . ASN A 1 844 ? 49.478 -12.025 -83.499 1.00 33.00 844 ASN A C 1
ATOM 6621 O O . ASN A 1 844 ? 48.578 -12.600 -82.890 1.00 33.00 844 ASN A O 1
ATOM 6625 N N . LEU A 1 845 ? 49.725 -12.258 -84.798 1.00 35.25 845 LEU A N 1
ATOM 6626 C CA . LEU A 1 845 ? 49.409 -13.507 -85.524 1.00 35.25 845 LEU A CA 1
ATOM 6627 C C . LEU A 1 845 ? 49.922 -13.460 -86.977 1.00 35.25 845 LEU A C 1
ATOM 6629 O O . LEU A 1 845 ? 49.899 -12.413 -87.616 1.00 35.25 845 LEU A O 1
ATOM 6633 N N . THR A 1 846 ? 50.340 -14.606 -87.523 1.00 32.25 846 THR A N 1
ATOM 6634 C CA . THR A 1 846 ? 50.693 -14.743 -88.948 1.00 32.25 846 THR A CA 1
ATOM 6635 C C . THR A 1 846 ? 49.452 -15.106 -89.765 1.00 32.25 846 THR A C 1
ATOM 6637 O O . THR A 1 846 ? 48.831 -16.140 -89.512 1.00 32.25 846 THR A O 1
ATOM 6640 N N . VAL A 1 847 ? 49.107 -14.287 -90.759 1.00 33.19 847 VAL A N 1
ATOM 6641 C CA . VAL A 1 847 ? 48.017 -14.554 -91.717 1.00 33.19 847 VAL A CA 1
ATOM 6642 C C . VAL A 1 847 ? 48.563 -15.329 -92.932 1.00 33.19 847 VAL A C 1
ATOM 6644 O O . VAL A 1 847 ? 49.760 -15.274 -93.219 1.00 33.19 847 VAL A O 1
ATOM 6647 N N . ARG A 1 848 ? 47.699 -16.091 -93.612 1.00 27.66 848 ARG A N 1
ATOM 6648 C CA . ARG A 1 848 ? 47.953 -16.789 -94.885 1.00 27.66 848 ARG A CA 1
ATOM 6649 C C . ARG A 1 848 ? 46.899 -16.404 -95.913 1.00 27.66 848 ARG A C 1
ATOM 6651 O O . ARG A 1 848 ? 45.748 -16.202 -95.468 1.00 27.66 848 ARG A O 1
#

Radius of gyration: 69.77 Å; chains: 1; bounding box: 147×55×241 Å

Organism: Branchiostoma lanceolatum (NCBI:txid7740)

Secondary structure (DSSP, 8-state):
--------------------------------------------------------------PPPPP-TT-S-------SS--TTEEEETTEEEEPP--STTEEEEE-SSTT--EEEEETTB-STT-BSEEEPTTSS-EEE-SSSSS----SEE-TTTT-GGG-EEPTTEESTTS-EE-SPPEEEEEEEEEEEEETTEEEEEEEE-TT-SSSPEEEEE-----TTTEEEEEEEEEE-----S-----TTEEEEEEEEEEEEEEEEEEETTEEEEEEEEEPS--BTTB-B-S-EEEEEEEE--S---TTEEEEEEEEEEEEEEEEEEP-SSSS--EEEEE-B--EEEEEEEEEE--PPPEEGGGTS---S-S-B-S-SEES--EEEEE---EE-SSS-EEEEEEEEEE-EEETTEEE-TTPPP-TTS-EEEETT--EEEEE--S-EEEEEEEEEEES--SS--SEEEEEEEEEE-SS---EE-TTSSS--EESSS-GGGTT-EE---B-TT--SPPEEEE-TT-EE-HHHHHHTTTSEEPPPSSPPPTTSB--S--TTT-B-SSPPP-BTTB-EEEEEEEEESSTTSS-SS--S--EE-S-GGGTEEEE---B-TT-EEEEEEEEE-TTS-EEEEEEEEEE--PPPEEEEEEEESTT-TTB-EE-SSBGGG-EEEEEEE-SSS-EEEEEEEEEESS-TT-EEEEEEEP-----TT-----TTSEEE-TGGG-EEE-EEEE---TTTBS-SB--TT-EEEEEEEEEETT--EEEEEEEEEE--PPPBP-EEESSSTTS---S---SSS---EEE--B-SSS-----EE---SS---TTS-EE--S-----